Protein AF-0000000085928092 (afdb_homodimer)

Structure (mmCIF, N/CA/C/O backbone):
data_AF-0000000085928092-model_v1
#
loop_
_entity.id
_entity.type
_entity.pdbx_description
1 polymer 'Protein-export membrane protein SecD'
#
loop_
_atom_site.group_PDB
_atom_site.id
_atom_site.type_symbol
_atom_site.label_atom_id
_atom_site.label_alt_id
_atom_site.label_comp_id
_atom_site.label_asym_id
_atom_site.label_entity_id
_atom_site.label_seq_id
_atom_site.pdbx_PDB_ins_code
_atom_site.Cartn_x
_atom_site.Cartn_y
_atom_site.Cartn_z
_atom_site.occupancy
_atom_site.B_iso_or_equiv
_atom_site.auth_seq_id
_atom_site.auth_comp_id
_atom_site.auth_asym_id
_atom_site.auth_atom_id
_atom_site.pdbx_PDB_model_num
ATOM 1 N N . MET A 1 1 ? 5.816 32.344 43.188 1 51.38 1 MET A N 1
ATOM 2 C CA . MET A 1 1 ? 4.602 32.375 42.375 1 51.38 1 MET A CA 1
ATOM 3 C C . MET A 1 1 ? 3.416 31.812 43.156 1 51.38 1 MET A C 1
ATOM 5 O O . MET A 1 1 ? 3.521 30.75 43.75 1 51.38 1 MET A O 1
ATOM 9 N N . ASN A 1 2 ? 2.594 32.594 43.656 1 62.09 2 ASN A N 1
ATOM 10 C CA . ASN A 1 2 ? 1.49 32.125 44.469 1 62.09 2 ASN A CA 1
ATOM 11 C C . ASN A 1 2 ? 0.62 31.109 43.719 1 62.09 2 ASN A C 1
ATOM 13 O O . ASN A 1 2 ? -0.446 31.469 43.219 1 62.09 2 ASN A O 1
ATOM 17 N N . TRP A 1 3 ? 1.181 29.984 43.406 1 71.81 3 TRP A N 1
ATOM 18 C CA . TRP A 1 3 ? 0.6 28.891 42.656 1 71.81 3 TRP A CA 1
ATOM 19 C C . TRP A 1 3 ? -0.762 28.5 43.219 1 71.81 3 TRP A C 1
ATOM 21 O O . TRP A 1 3 ? -1.648 28.062 42.469 1 71.81 3 TRP A O 1
ATOM 31 N N . LYS A 1 4 ? -0.948 28.734 44.5 1 75.5 4 LYS A N 1
ATOM 32 C CA . LYS A 1 4 ? -2.223 28.406 45.156 1 75.5 4 LYS A CA 1
ATOM 33 C C . LYS A 1 4 ? -3.35 29.281 44.594 1 75.5 4 LYS A C 1
ATOM 35 O O . LYS A 1 4 ? -4.457 28.781 44.344 1 75.5 4 LYS A O 1
ATOM 40 N N . LYS A 1 5 ? -3.064 30.5 44.344 1 76.06 5 LYS A N 1
ATOM 41 C CA . LYS A 1 5 ? -4.074 31.406 43.812 1 76.06 5 LYS A CA 1
ATOM 42 C C . LYS A 1 5 ? -4.426 31.078 42.375 1 76.06 5 LYS A C 1
ATOM 44 O O . LYS A 1 5 ? -5.582 31.203 41.969 1 76.06 5 LYS A O 1
ATOM 49 N N . VAL A 1 6 ? -3.426 30.562 41.625 1 81.88 6 VAL A N 1
ATOM 50 C CA . VAL A 1 6 ? -3.615 30.203 40.219 1 81.88 6 VAL A CA 1
ATOM 51 C C . VAL A 1 6 ? -4.445 28.922 40.125 1 81.88 6 VAL A C 1
ATOM 53 O O . VAL A 1 6 ? -5.367 28.844 39.312 1 81.88 6 VAL A O 1
ATOM 56 N N . LEU A 1 7 ? -4.227 27.953 41 1 83.25 7 LEU A N 1
ATOM 57 C CA . LEU A 1 7 ? -4.836 26.625 40.938 1 83.25 7 LEU A CA 1
ATOM 58 C C . LEU A 1 7 ? -6.305 26.688 41.344 1 83.25 7 LEU A C 1
ATOM 60 O O . LEU A 1 7 ? -7.086 25.797 41 1 83.25 7 LEU A O 1
ATOM 64 N N . LEU A 1 8 ? -6.668 27.828 42 1 83.38 8 LEU A N 1
ATOM 65 C CA . LEU A 1 8 ? -8.023 27.891 42.531 1 83.38 8 LEU A CA 1
ATOM 66 C C . LEU A 1 8 ? -8.953 28.609 41.562 1 83.38 8 LEU A C 1
ATOM 68 O O . LEU A 1 8 ? -10.172 28.656 41.781 1 83.38 8 LEU A O 1
ATOM 72 N N . LYS A 1 9 ? -8.445 29.078 40.531 1 87.25 9 LYS A N 1
ATOM 73 C CA . LYS A 1 9 ? -9.312 29.703 39.562 1 87.25 9 LYS A CA 1
ATOM 74 C C . LYS A 1 9 ? -10.125 28.672 38.781 1 87.25 9 LYS A C 1
ATOM 76 O O . LYS A 1 9 ? -9.625 27.594 38.469 1 87.25 9 LYS A O 1
ATOM 81 N N . THR A 1 10 ? -11.336 28.922 38.562 1 88.94 10 THR A N 1
ATOM 82 C CA . THR A 1 10 ? -12.305 28 37.969 1 88.94 10 THR A CA 1
ATOM 83 C C . THR A 1 10 ? -11.805 27.484 36.625 1 88.94 10 THR A C 1
ATOM 85 O O . THR A 1 10 ? -11.93 26.297 36.344 1 88.94 10 THR A O 1
ATOM 88 N N . LYS A 1 11 ? -11.273 28.344 35.812 1 91.5 11 LYS A N 1
ATOM 89 C CA . LYS A 1 11 ? -10.82 27.938 34.469 1 91.5 11 LYS A CA 1
ATOM 90 C C . LYS A 1 11 ? -9.602 27.031 34.562 1 91.5 11 LYS A C 1
ATOM 92 O O . LYS A 1 11 ? -9.422 26.141 33.719 1 91.5 11 LYS A O 1
ATOM 97 N N . VAL A 1 12 ? -8.773 27.234 35.531 1 91.88 12 VAL A N 1
ATOM 98 C CA . VAL A 1 12 ? -7.59 26.391 35.719 1 91.88 12 VAL A CA 1
ATOM 99 C C . VAL A 1 12 ? -7.996 25.047 36.281 1 91.88 12 VAL A C 1
ATOM 101 O O . VAL A 1 12 ? -7.43 24.016 35.906 1 91.88 12 VAL A O 1
ATOM 104 N N . ILE A 1 13 ? -8.977 25.125 37.156 1 92 13 ILE A N 1
ATOM 105 C CA . ILE A 1 13 ? -9.5 23.875 37.688 1 92 13 ILE A CA 1
ATOM 106 C C . ILE A 1 13 ? -10.094 23.031 36.562 1 92 13 ILE A C 1
ATOM 108 O O . ILE A 1 13 ? -9.93 21.797 36.562 1 92 13 ILE A O 1
ATOM 112 N N . PHE A 1 14 ? -10.797 23.688 35.688 1 93 14 PHE A N 1
ATOM 113 C CA . PHE A 1 14 ? -11.375 22.984 34.562 1 93 14 PHE A CA 1
ATOM 114 C C . PHE A 1 14 ? -10.289 22.344 33.688 1 93 14 PHE A C 1
ATOM 116 O O . PHE A 1 14 ? -10.469 21.234 33.188 1 93 14 PHE A O 1
ATOM 123 N N . LEU A 1 15 ? -9.234 23 33.5 1 93.81 15 LEU A N 1
ATOM 124 C CA . LEU A 1 15 ? -8.109 22.469 32.75 1 93.81 15 LEU A CA 1
ATOM 125 C C . LEU A 1 15 ? -7.52 21.25 33.469 1 93.81 15 LEU A C 1
ATOM 127 O O . LEU A 1 15 ? -7.242 20.234 32.812 1 93.81 15 LEU A O 1
ATOM 131 N N . ILE A 1 16 ? -7.328 21.406 34.781 1 93.62 16 ILE A N 1
ATOM 132 C CA . ILE A 1 16 ? -6.762 20.297 35.562 1 93.62 16 ILE A CA 1
ATOM 133 C C . ILE A 1 16 ? -7.691 19.094 35.5 1 93.62 16 ILE A C 1
ATOM 135 O O . ILE A 1 16 ? -7.238 17.953 35.344 1 93.62 16 ILE A O 1
ATOM 139 N N . LEU A 1 17 ? -8.969 19.391 35.594 1 93.88 17 LEU A N 1
ATOM 140 C CA . LEU A 1 17 ? -9.953 18.312 35.5 1 93.88 17 LEU A CA 1
ATOM 141 C C . LEU A 1 17 ? -9.891 17.641 34.156 1 93.88 17 LEU A C 1
ATOM 143 O O . LEU A 1 17 ? -9.984 16.406 34.062 1 93.88 17 LEU A O 1
ATOM 147 N N . THR A 1 18 ? -9.805 18.422 33.094 1 94.38 18 THR A N 1
ATOM 148 C CA . THR A 1 18 ? -9.727 17.875 31.75 1 94.38 18 THR A CA 1
ATOM 149 C C . THR A 1 18 ? -8.492 17 31.594 1 94.38 18 THR A C 1
ATOM 151 O O . THR A 1 18 ? -8.547 15.953 30.953 1 94.38 18 THR A O 1
ATOM 154 N N . VAL A 1 19 ? -7.348 17.375 32.156 1 95.12 19 VAL A N 1
ATOM 155 C CA . VAL A 1 19 ? -6.102 16.625 32.062 1 95.12 19 VAL A CA 1
ATOM 156 C C . VAL A 1 19 ? -6.234 15.297 32.812 1 95.12 19 VAL A C 1
ATOM 158 O O . VAL A 1 19 ? -5.824 14.25 32.281 1 95.12 19 VAL A O 1
ATOM 161 N N . VAL A 1 20 ? -6.836 15.367 33.969 1 94.69 20 VAL A N 1
ATOM 162 C CA . VAL A 1 20 ? -6.996 14.164 34.781 1 94.69 20 VAL A CA 1
ATOM 163 C C . VAL A 1 20 ? -7.93 13.188 34.062 1 94.69 20 VAL A C 1
ATOM 165 O O . VAL A 1 20 ? -7.641 11.992 34 1 94.69 20 VAL A O 1
ATOM 168 N N . VAL A 1 21 ? -9.008 13.742 33.594 1 94.12 21 VAL A N 1
ATOM 169 C CA . VAL A 1 21 ? -9.961 12.898 32.875 1 94.12 21 VAL A CA 1
ATOM 170 C C . VAL A 1 21 ? -9.297 12.312 31.625 1 94.12 21 VAL A C 1
ATOM 172 O O . VAL A 1 21 ? -9.508 11.141 31.297 1 94.12 21 VAL A O 1
ATOM 175 N N . SER A 1 22 ? -8.531 13.117 30.891 1 95.31 22 SER A N 1
ATOM 176 C CA . SER A 1 22 ? -7.844 12.664 29.688 1 95.31 22 SER A CA 1
ATOM 177 C C . SER A 1 22 ? -6.852 11.547 30 1 95.31 22 SER A C 1
ATOM 179 O O . SER A 1 22 ? -6.746 10.57 29.25 1 95.31 22 SER A O 1
ATOM 181 N N . LEU A 1 23 ? -6.125 11.688 31.094 1 94.19 23 LEU A N 1
ATOM 182 C CA . LEU A 1 23 ? -5.145 10.672 31.469 1 94.19 23 LEU A CA 1
ATOM 183 C C . LEU A 1 23 ? -5.824 9.352 31.812 1 94.19 23 LEU A C 1
ATOM 185 O O . LEU A 1 23 ? -5.305 8.281 31.484 1 94.19 23 LEU A O 1
ATOM 189 N N . THR A 1 24 ? -6.945 9.453 32.438 1 92.5 24 THR A N 1
ATOM 190 C CA . THR A 1 24 ? -7.695 8.25 32.781 1 92.5 24 THR A CA 1
ATOM 191 C C . THR A 1 24 ? -8.227 7.574 31.516 1 92.5 24 THR A C 1
ATOM 193 O O . THR A 1 24 ? -8.227 6.344 31.422 1 92.5 24 THR A O 1
ATOM 196 N N . LEU A 1 25 ? -8.641 8.445 30.578 1 92.44 25 LEU A N 1
ATOM 197 C CA . LEU A 1 25 ? -9.18 7.914 29.328 1 92.44 25 LEU A CA 1
ATOM 198 C C . LEU A 1 25 ? -8.07 7.285 28.484 1 92.44 25 LEU A C 1
ATOM 200 O O . LEU A 1 25 ? -8.297 6.27 27.828 1 92.44 25 LEU A O 1
ATOM 204 N N . ILE A 1 26 ? -6.984 7.836 28.516 1 92.38 26 ILE A N 1
ATOM 205 C CA . ILE A 1 26 ? -5.852 7.332 27.75 1 92.38 26 ILE A CA 1
ATOM 206 C C . ILE A 1 26 ? -5.434 5.965 28.297 1 92.38 26 ILE A C 1
ATOM 208 O O . ILE A 1 26 ? -5.129 5.051 27.516 1 92.38 26 ILE A O 1
ATOM 212 N N . ARG A 1 27 ? -5.438 5.789 29.641 1 86.62 27 ARG A N 1
ATOM 213 C CA . ARG A 1 27 ? -5.055 4.523 30.266 1 86.62 27 ARG A CA 1
ATOM 214 C C . ARG A 1 27 ? -6.152 3.479 30.094 1 86.62 27 ARG A C 1
ATOM 216 O O . ARG A 1 27 ? -5.863 2.291 29.938 1 86.62 27 ARG A O 1
ATOM 223 N N . GLY A 1 28 ? -7.191 3.859 29.891 1 85.75 28 GLY A N 1
ATOM 224 C CA . GLY A 1 28 ? -8.328 2.957 29.797 1 85.75 28 GLY A CA 1
ATOM 225 C C . GLY A 1 28 ? -8.773 2.43 31.156 1 85.75 28 GLY A C 1
ATOM 226 O O . GLY A 1 28 ? -7.961 2.25 32.062 1 85.75 28 GLY A O 1
ATOM 227 N N . PHE A 1 29 ? -10.016 2.336 31.344 1 81.38 29 PHE A N 1
ATOM 228 C CA . PHE A 1 29 ? -10.539 1.74 32.562 1 81.38 29 PHE A CA 1
ATOM 229 C C . PHE A 1 29 ? -11.797 0.929 32.281 1 81.38 29 PHE A C 1
ATOM 231 O O . PHE A 1 29 ? -12.406 1.074 31.219 1 81.38 29 PHE A O 1
ATOM 238 N N . THR A 1 30 ? -11.922 -0.126 32.906 1 77.31 30 THR A N 1
ATOM 239 C CA . THR A 1 30 ? -13.031 -1.048 32.688 1 77.31 30 THR A CA 1
ATOM 240 C C . THR A 1 30 ? -14.18 -0.744 33.625 1 77.31 30 THR A C 1
ATOM 242 O O . THR A 1 30 ? -13.977 -0.585 34.844 1 77.31 30 THR A O 1
ATOM 245 N N . ILE A 1 31 ? -15.211 -0.332 33.062 1 74.25 31 ILE A N 1
ATOM 246 C CA . ILE A 1 31 ? -16.438 -0.203 33.812 1 74.25 31 ILE A CA 1
ATOM 247 C C . ILE A 1 31 ? -17.328 -1.421 33.594 1 74.25 31 ILE A C 1
ATOM 249 O O . ILE A 1 31 ? -17.891 -1.591 32.5 1 74.25 31 ILE A O 1
ATOM 253 N N . GLY A 1 32 ? -17.453 -2.223 34.5 1 73.69 32 GLY A N 1
ATOM 254 C CA . GLY A 1 32 ? -18.156 -3.484 34.312 1 73.69 32 GLY A CA 1
ATOM 255 C C . GLY A 1 32 ? -17.453 -4.391 33.312 1 73.69 32 GLY A C 1
ATOM 256 O O . GLY A 1 32 ? -16.297 -4.762 33.5 1 73.69 32 GLY A O 1
ATOM 257 N N . ASP A 1 33 ? -18.031 -4.586 32.125 1 74.75 33 ASP A N 1
ATOM 258 C CA . ASP A 1 33 ? -17.5 -5.461 31.094 1 74.75 33 ASP A CA 1
ATOM 259 C C . ASP A 1 33 ? -17.062 -4.66 29.859 1 74.75 33 ASP A C 1
ATOM 261 O O . ASP A 1 33 ? -16.688 -5.234 28.844 1 74.75 33 ASP A O 1
ATOM 265 N N . THR A 1 34 ? -17.188 -3.283 30.125 1 78.38 34 THR A N 1
ATOM 266 C CA . THR A 1 34 ? -16.906 -2.482 28.953 1 78.38 34 THR A CA 1
ATOM 267 C C . THR A 1 34 ? -15.609 -1.688 29.125 1 78.38 34 THR A C 1
ATOM 269 O O . THR A 1 34 ? -15.422 -1.035 30.156 1 78.38 34 THR A O 1
ATOM 272 N N . VAL A 1 35 ? -14.695 -1.926 28.406 1 74.88 35 VAL A N 1
ATOM 273 C CA . VAL A 1 35 ? -13.453 -1.166 28.406 1 74.88 35 VAL A CA 1
ATOM 274 C C . VAL A 1 35 ? -13.695 0.231 27.844 1 74.88 35 VAL A C 1
ATOM 276 O O . VAL A 1 35 ? -14.211 0.376 26.734 1 74.88 35 VAL A O 1
ATOM 279 N N . VAL A 1 36 ? -13.617 1.103 28.797 1 75.31 36 VAL A N 1
ATOM 280 C CA . VAL A 1 36 ? -13.781 2.492 28.391 1 75.31 36 VAL A CA 1
ATOM 281 C C . VAL A 1 36 ? -12.422 3.168 28.281 1 75.31 36 VAL A C 1
ATOM 283 O O . VAL A 1 36 ? -11.57 3.031 29.156 1 75.31 36 VAL A O 1
ATOM 286 N N . GLY A 1 37 ? -12.18 3.697 27.203 1 79.44 37 GLY A N 1
ATOM 287 C CA . GLY A 1 37 ? -10.938 4.426 26.969 1 79.44 37 GLY A CA 1
ATOM 288 C C . GLY A 1 37 ? -9.852 3.562 26.359 1 79.44 37 GLY A C 1
ATOM 289 O O . GLY A 1 37 ? -10.125 2.494 25.812 1 79.44 37 GLY A O 1
ATOM 290 N N . GLY A 1 38 ? -8.781 4.066 26.172 1 88.12 38 GLY A N 1
ATOM 291 C CA . GLY A 1 38 ? -7.645 3.441 25.516 1 88.12 38 GLY A CA 1
ATOM 292 C C . GLY A 1 38 ? -7.387 3.99 24.125 1 88.12 38 GLY A C 1
ATOM 293 O O . GLY A 1 38 ? -8.32 4.211 23.359 1 88.12 38 GLY A O 1
ATOM 294 N N . LEU A 1 39 ? -6.195 4.16 23.922 1 90.56 39 LEU A N 1
ATOM 295 C CA . LEU A 1 39 ? -5.855 4.699 22.609 1 90.56 39 LEU A CA 1
ATOM 296 C C . LEU A 1 39 ? -5.91 3.611 21.547 1 90.56 39 LEU A C 1
ATOM 298 O O . LEU A 1 39 ? -5.488 2.477 21.781 1 90.56 39 LEU A O 1
ATOM 302 N N . SER A 1 40 ? -6.574 3.881 20.5 1 90.19 40 SER A N 1
ATOM 303 C CA . SER A 1 40 ? -6.578 3.021 19.312 1 90.19 40 SER A CA 1
ATOM 304 C C . SER A 1 40 ? -5.691 3.592 18.203 1 90.19 40 SER A C 1
ATOM 306 O O . SER A 1 40 ? -5.645 4.809 18.016 1 90.19 40 SER A O 1
ATOM 308 N N . TYR A 1 41 ? -5.027 2.732 17.531 1 90 41 TYR A N 1
ATOM 309 C CA . TYR A 1 41 ? -4.082 3.172 16.516 1 90 41 TYR A CA 1
ATOM 310 C C . TYR A 1 41 ? -4.496 2.676 15.133 1 90 41 TYR A C 1
ATOM 312 O O . TYR A 1 41 ? -5.059 1.584 15.008 1 90 41 TYR A O 1
ATOM 320 N N . GLY A 1 42 ? -4.23 3.523 14.164 1 89.12 42 GLY A N 1
ATOM 321 C CA . GLY A 1 42 ? -4.484 3.129 12.789 1 89.12 42 GLY A CA 1
ATOM 322 C C . GLY A 1 42 ? -3.477 2.129 12.258 1 89.12 42 GLY A C 1
ATOM 323 O O . GLY A 1 42 ? -2.514 1.786 12.945 1 89.12 42 GLY A O 1
ATOM 324 N N . THR A 1 43 ? -3.617 1.688 10.992 1 87.88 43 THR A N 1
ATOM 325 C CA . THR A 1 43 ? -2.803 0.638 10.391 1 87.88 43 THR A CA 1
ATOM 326 C C . THR A 1 43 ? -1.375 1.126 10.164 1 87.88 43 THR A C 1
ATOM 328 O O . THR A 1 43 ? -0.439 0.325 10.117 1 87.88 43 THR A O 1
ATOM 331 N N . ASP A 1 44 ? -1.202 2.391 10.055 1 87.81 44 ASP A N 1
ATOM 332 C CA . ASP A 1 44 ? 0.13 2.945 9.836 1 87.81 44 ASP A CA 1
ATOM 333 C C . ASP A 1 44 ? 0.994 2.807 11.086 1 87.81 44 ASP A C 1
ATOM 335 O O . ASP A 1 44 ? 2.223 2.875 11.016 1 87.81 44 ASP A O 1
ATOM 339 N N . ILE A 1 45 ? 0.367 2.564 12.219 1 88.62 45 ILE A N 1
ATOM 340 C CA . ILE A 1 45 ? 1.1 2.447 13.477 1 88.62 45 ILE A CA 1
ATOM 341 C C . ILE A 1 45 ? 1.025 1.011 13.984 1 88.62 45 ILE A C 1
ATOM 343 O O . ILE A 1 45 ? 2.031 0.449 14.43 1 88.62 45 ILE A O 1
ATOM 347 N N . SER A 1 46 ? -0.107 0.414 13.93 1 89.38 46 SER A N 1
ATOM 348 C CA . SER A 1 46 ? -0.297 -0.938 14.445 1 89.38 46 SER A CA 1
ATOM 349 C C . SER A 1 46 ? 0.151 -1.984 13.43 1 89.38 46 SER A C 1
ATOM 351 O O . SER A 1 46 ? 0.302 -3.16 13.766 1 89.38 46 SER A O 1
ATOM 353 N N . GLY A 1 47 ? 0.373 -1.496 12.266 1 91.31 47 GLY A N 1
ATOM 354 C CA . GLY A 1 47 ? 0.598 -2.449 11.188 1 91.31 47 GLY A CA 1
ATOM 355 C C . GLY A 1 47 ? -0.687 -2.996 10.602 1 91.31 47 GLY A C 1
ATOM 356 O O . GLY A 1 47 ? -1.681 -3.166 11.305 1 91.31 47 GLY A O 1
ATOM 357 N N . GLY A 1 48 ? -0.668 -3.244 9.406 1 93.81 48 GLY A N 1
ATOM 358 C CA . GLY A 1 48 ? -1.846 -3.764 8.727 1 93.81 48 GLY A CA 1
ATOM 359 C C . GLY A 1 48 ? -1.967 -3.287 7.293 1 93.81 48 GLY A C 1
ATOM 360 O O . GLY A 1 48 ? -0.961 -2.98 6.648 1 93.81 48 GLY A O 1
ATOM 361 N N . VAL A 1 49 ? -3.188 -3.412 6.773 1 94.44 49 VAL A N 1
ATOM 362 C CA . VAL A 1 49 ? -3.379 -3.035 5.379 1 94.44 49 VAL A CA 1
ATOM 363 C C . VAL A 1 49 ? -4.645 -2.193 5.238 1 94.44 49 VAL A C 1
ATOM 365 O O . VAL A 1 49 ? -5.609 -2.387 5.98 1 94.44 49 VAL A O 1
ATOM 368 N N . GLU A 1 50 ? -4.516 -1.226 4.457 1 93.5 50 GLU A N 1
ATOM 369 C CA . GLU A 1 50 ? -5.664 -0.436 4.023 1 93.5 50 GLU A CA 1
ATOM 370 C C . GLU A 1 50 ? -5.918 -0.612 2.527 1 93.5 50 GLU A C 1
ATOM 372 O O . GLU A 1 50 ? -5.039 -0.344 1.707 1 93.5 50 GLU A O 1
ATOM 377 N N . ILE A 1 51 ? -7.117 -1.051 2.213 1 94.5 51 ILE A N 1
ATOM 378 C CA . ILE A 1 51 ? -7.469 -1.342 0.827 1 94.5 51 ILE A CA 1
ATOM 379 C C . ILE A 1 51 ? -8.586 -0.406 0.37 1 94.5 51 ILE A C 1
ATOM 381 O O . ILE A 1 51 ? -9.57 -0.2 1.092 1 94.5 51 ILE A O 1
ATOM 385 N N . THR A 1 52 ? -8.391 0.171 -0.777 1 93.44 52 THR A N 1
ATOM 386 C CA . THR A 1 52 ? -9.422 1.026 -1.358 1 93.44 52 THR A CA 1
ATOM 387 C C . THR A 1 52 ? -10.016 0.385 -2.611 1 93.44 52 THR A C 1
ATOM 389 O O . THR A 1 52 ? -9.297 0.134 -3.582 1 93.44 52 THR A O 1
ATOM 392 N N . VAL A 1 53 ? -11.305 0.165 -2.545 1 94.25 53 VAL A N 1
ATOM 393 C CA . VAL A 1 53 ? -11.984 -0.421 -3.697 1 94.25 53 VAL A CA 1
ATOM 394 C C . VAL A 1 53 ? -13.031 0.552 -4.23 1 94.25 53 VAL A C 1
ATOM 396 O O . VAL A 1 53 ? -13.617 1.325 -3.467 1 94.25 53 VAL A O 1
ATOM 399 N N . VAL A 1 54 ? -13.219 0.517 -5.504 1 92.44 54 VAL A N 1
ATOM 400 C CA . VAL A 1 54 ? -14.18 1.39 -6.168 1 92.44 54 VAL A CA 1
ATOM 401 C C . VAL A 1 54 ? -15.227 0.548 -6.895 1 92.44 54 VAL A C 1
ATOM 403 O O . VAL A 1 54 ? -14.891 -0.413 -7.59 1 92.44 54 VAL A O 1
ATOM 406 N N . LEU A 1 55 ? -16.438 0.928 -6.652 1 93 55 LEU A N 1
ATOM 407 C CA . LEU A 1 55 ? -17.531 0.238 -7.324 1 93 55 LEU A CA 1
ATOM 408 C C . LEU A 1 55 ? -17.609 0.637 -8.797 1 93 55 LEU A C 1
ATOM 410 O O . LEU A 1 55 ? -17.391 1.8 -9.141 1 93 55 LEU A O 1
ATOM 414 N N . GLU A 1 56 ? -17.984 -0.265 -9.594 1 86.44 56 GLU A N 1
ATOM 415 C CA . GLU A 1 56 ? -18.125 0.02 -11.023 1 86.44 56 GLU A CA 1
ATOM 416 C C . GLU A 1 56 ? -19.328 0.928 -11.273 1 86.44 56 GLU A C 1
ATOM 418 O O . GLU A 1 56 ? -19.359 1.667 -12.258 1 86.44 56 GLU A O 1
ATOM 423 N N . GLU A 1 57 ? -20.25 0.866 -10.391 1 84.62 57 GLU A N 1
ATOM 424 C CA . GLU A 1 57 ? -21.422 1.715 -10.5 1 84.62 57 GLU A CA 1
ATOM 425 C C . GLU A 1 57 ? -21.438 2.789 -9.414 1 84.62 57 GLU A C 1
ATOM 427 O O . GLU A 1 57 ? -20.953 2.561 -8.305 1 84.62 57 GLU A O 1
ATOM 432 N N . ASN A 1 58 ? -21.938 3.891 -9.875 1 81.75 58 ASN A N 1
ATOM 433 C CA . ASN A 1 58 ? -22.016 5.008 -8.938 1 81.75 58 ASN A CA 1
ATOM 434 C C . ASN A 1 58 ? -23.406 5.148 -8.328 1 81.75 58 ASN A C 1
ATOM 436 O O . ASN A 1 58 ? -24.266 5.828 -8.883 1 81.75 58 ASN A O 1
ATOM 440 N N . ASN A 1 59 ? -23.578 4.449 -7.207 1 82.75 59 ASN A N 1
ATOM 441 C CA . ASN A 1 59 ? -24.844 4.457 -6.473 1 82.75 59 ASN A CA 1
ATOM 442 C C . ASN A 1 59 ? -24.625 4.273 -4.977 1 82.75 59 ASN A C 1
ATOM 444 O O . ASN A 1 59 ? -24.125 3.232 -4.543 1 82.75 59 ASN A O 1
ATOM 448 N N . THR A 1 60 ? -25.141 5.219 -4.23 1 83.69 60 THR A N 1
ATOM 449 C CA . THR A 1 60 ? -24.906 5.227 -2.789 1 83.69 60 THR A CA 1
ATOM 450 C C . THR A 1 60 ? -25.609 4.047 -2.121 1 83.69 60 THR A C 1
ATOM 452 O O . THR A 1 60 ? -25.094 3.48 -1.153 1 83.69 60 THR A O 1
ATOM 455 N N . VAL A 1 61 ? -26.766 3.736 -2.582 1 87 61 VAL A N 1
ATOM 456 C CA . VAL A 1 61 ? -27.484 2.607 -2.006 1 87 61 VAL A CA 1
ATOM 457 C C . VAL A 1 61 ? -26.703 1.318 -2.234 1 87 61 VAL A C 1
ATOM 459 O O . VAL A 1 61 ? -26.578 0.494 -1.325 1 87 61 VAL A O 1
ATOM 462 N N . LEU A 1 62 ? -26.172 1.218 -3.338 1 90.81 62 LEU A N 1
ATOM 463 C CA . LEU A 1 62 ? -25.375 0.052 -3.68 1 90.81 62 LEU A CA 1
ATOM 464 C C . LEU A 1 62 ? -24.094 0.014 -2.852 1 90.81 62 LEU A C 1
ATOM 466 O O . LEU A 1 62 ? -23.594 -1.063 -2.518 1 90.81 62 LEU A O 1
ATOM 470 N N . LEU A 1 63 ? -23.703 1.187 -2.553 1 93.06 63 LEU A N 1
ATOM 471 C CA . LEU A 1 63 ? -22.469 1.298 -1.79 1 93.06 63 LEU A CA 1
ATOM 472 C C . LEU A 1 63 ? -22.625 0.671 -0.408 1 93.06 63 LEU A C 1
ATOM 474 O O . LEU A 1 63 ? -21.75 -0.058 0.05 1 93.06 63 LEU A O 1
ATOM 478 N N . GLU A 1 64 ? -23.688 0.896 0.249 1 92.81 64 GLU A N 1
ATOM 479 C CA . GLU A 1 64 ? -23.938 0.346 1.579 1 92.81 64 GLU A CA 1
ATOM 480 C C . GLU A 1 64 ? -24.156 -1.163 1.521 1 92.81 64 GLU A C 1
ATOM 482 O O . GLU A 1 64 ? -23.734 -1.893 2.42 1 92.81 64 GLU A O 1
ATOM 487 N N . GLU A 1 65 ? -24.781 -1.531 0.521 1 92.81 65 GLU A N 1
ATOM 488 C CA . GLU A 1 65 ? -25.031 -2.961 0.354 1 92.81 65 GLU A CA 1
ATOM 489 C C . GLU A 1 65 ? -23.719 -3.723 0.142 1 92.81 65 GLU A C 1
ATOM 491 O O . GLU A 1 65 ? -23.531 -4.797 0.711 1 92.81 65 GLU A O 1
ATOM 496 N N . VAL A 1 66 ? -22.938 -3.162 -0.699 1 94.38 66 VAL A N 1
ATOM 497 C CA . VAL A 1 66 ? -21.656 -3.793 -0.974 1 94.38 66 VAL A CA 1
ATOM 498 C C . VAL A 1 66 ? -20.797 -3.797 0.292 1 94.38 66 VAL A C 1
ATOM 500 O O . VAL A 1 66 ? -20.125 -4.789 0.593 1 94.38 66 VAL A O 1
ATOM 503 N N . LYS A 1 67 ? -20.812 -2.723 0.983 1 94.94 67 LYS A N 1
ATOM 504 C CA . LYS A 1 67 ? -20.062 -2.627 2.236 1 94.94 67 LYS A CA 1
ATOM 505 C C . LYS A 1 67 ? -20.469 -3.734 3.203 1 94.94 67 LYS A C 1
ATOM 507 O O . LYS A 1 67 ? -19.625 -4.422 3.766 1 94.94 67 LYS A O 1
ATOM 512 N N . ASN A 1 68 ? -21.75 -3.916 3.385 1 93.88 68 ASN A N 1
ATOM 513 C CA . ASN A 1 68 ? -22.266 -4.938 4.293 1 93.88 68 ASN A CA 1
ATOM 514 C C . ASN A 1 68 ? -21.891 -6.34 3.828 1 93.88 68 ASN A C 1
ATOM 516 O O . ASN A 1 68 ? -21.516 -7.191 4.641 1 93.88 68 ASN A O 1
ATOM 520 N N . SER A 1 69 ? -21.984 -6.539 2.576 1 93.12 69 SER A N 1
ATOM 521 C CA . SER A 1 69 ? -21.625 -7.836 2.012 1 93.12 69 SER A CA 1
ATOM 522 C C . SER A 1 69 ? -20.141 -8.141 2.221 1 93.12 69 SER A C 1
ATOM 524 O O . SER A 1 69 ? -19.781 -9.273 2.547 1 93.12 69 SER A O 1
ATOM 526 N N . LEU A 1 70 ? -19.328 -7.168 1.977 1 95.44 70 LEU A N 1
ATOM 527 C CA . LEU A 1 70 ? -17.891 -7.336 2.148 1 95.44 70 LEU A CA 1
ATOM 528 C C . LEU A 1 70 ? -17.547 -7.59 3.611 1 95.44 70 LEU A C 1
ATOM 530 O O . LEU A 1 70 ? -16.656 -8.383 3.91 1 95.44 70 LEU A O 1
ATOM 534 N N . GLU A 1 71 ? -18.234 -6.898 4.465 1 94.56 71 GLU A N 1
ATOM 535 C CA . GLU A 1 71 ? -18 -7.109 5.891 1 94.56 71 GLU A CA 1
ATOM 536 C C . GLU A 1 71 ? -18.328 -8.547 6.293 1 94.56 71 GLU A C 1
ATOM 538 O O . GLU A 1 71 ? -17.562 -9.172 7.035 1 94.56 71 GLU A O 1
ATOM 543 N N . GLU A 1 72 ? -19.406 -9.008 5.832 1 92.12 72 GLU A N 1
ATOM 544 C CA . GLU A 1 72 ? -19.797 -10.391 6.105 1 92.12 72 GLU A CA 1
ATOM 545 C C . GLU A 1 72 ? -18.797 -11.375 5.527 1 92.12 72 GLU A C 1
ATOM 547 O O . GLU A 1 72 ? -18.406 -12.344 6.188 1 92.12 72 GLU A O 1
ATOM 552 N N . ARG A 1 73 ? -18.406 -11.086 4.414 1 92.88 73 ARG A N 1
ATOM 553 C CA . ARG A 1 73 ? -17.438 -11.93 3.715 1 92.88 73 ARG A CA 1
ATOM 554 C C . ARG A 1 73 ? -16.125 -12.031 4.488 1 92.88 73 ARG A C 1
ATOM 556 O O . ARG A 1 73 ? -15.578 -13.117 4.648 1 92.88 73 ARG A O 1
ATOM 563 N N . LEU A 1 74 ? -15.656 -10.969 4.883 1 94.44 74 LEU A N 1
ATOM 564 C CA . LEU A 1 74 ? -14.391 -10.938 5.605 1 94.44 74 LEU A CA 1
ATOM 565 C C . LEU A 1 74 ? -14.523 -11.594 6.973 1 94.44 74 LEU A C 1
ATOM 567 O O . LEU A 1 74 ? -13.586 -12.234 7.457 1 94.44 74 LEU A O 1
ATOM 571 N N . ASN A 1 75 ? -15.672 -11.477 7.586 1 91.75 75 ASN A N 1
ATOM 572 C CA . ASN A 1 75 ? -15.922 -12.156 8.852 1 91.75 75 ASN A CA 1
ATOM 573 C C . ASN A 1 75 ? -15.922 -13.672 8.68 1 91.75 75 ASN A C 1
ATOM 575 O O . ASN A 1 75 ? -15.375 -14.398 9.516 1 91.75 75 ASN A O 1
ATOM 579 N N . ILE A 1 76 ? -16.516 -14.102 7.652 1 89.44 76 ILE A N 1
ATOM 580 C CA . ILE A 1 76 ? -16.547 -15.531 7.355 1 89.44 76 ILE A CA 1
ATOM 581 C C . ILE A 1 76 ? -15.133 -16.047 7.105 1 89.44 76 ILE A C 1
ATOM 583 O O . ILE A 1 76 ? -14.789 -17.156 7.508 1 89.44 76 ILE A O 1
ATOM 587 N N . LEU A 1 77 ? -14.352 -15.18 6.43 1 90.06 77 LEU A N 1
ATOM 588 C CA . LEU A 1 77 ? -12.969 -15.539 6.148 1 90.06 77 LEU A CA 1
ATOM 589 C C . LEU A 1 77 ? -12.164 -15.664 7.441 1 90.06 77 LEU A C 1
ATOM 591 O O . LEU A 1 77 ? -11.102 -16.297 7.457 1 90.06 77 LEU A O 1
ATOM 595 N N . GLY A 1 78 ? -12.641 -14.984 8.469 1 89.06 78 GLY A N 1
ATOM 596 C CA . GLY A 1 78 ? -11.984 -15.094 9.766 1 89.06 78 GLY A CA 1
ATOM 597 C C . GLY A 1 78 ? -11.047 -13.938 10.062 1 89.06 78 GLY A C 1
ATOM 598 O O . GLY A 1 78 ? -10.195 -14.039 10.945 1 89.06 78 GLY A O 1
ATOM 599 N N . VAL A 1 79 ? -11.203 -12.938 9.266 1 89.31 79 VAL A N 1
ATOM 600 C CA . VAL A 1 79 ? -10.359 -11.766 9.484 1 89.31 79 VAL A CA 1
ATOM 601 C C . VAL A 1 79 ? -10.891 -10.953 10.664 1 89.31 79 VAL A C 1
ATOM 603 O O . VAL A 1 79 ? -12.102 -10.727 10.773 1 89.31 79 VAL A O 1
ATOM 606 N N . LYS A 1 80 ? -9.93 -10.602 11.523 1 87.38 80 LYS A N 1
ATOM 607 C CA . LYS A 1 80 ? -10.32 -9.82 12.695 1 87.38 80 LYS A CA 1
ATOM 608 C C . LYS A 1 80 ? -9.945 -8.352 12.531 1 87.38 80 LYS A C 1
ATOM 610 O O . LYS A 1 80 ? -9.195 -7.996 11.617 1 87.38 80 LYS A O 1
ATOM 615 N N . ASP A 1 81 ? -10.602 -7.461 13.422 1 87.31 81 ASP A N 1
ATOM 616 C CA . ASP A 1 81 ? -10.281 -6.039 13.5 1 87.31 81 ASP A CA 1
ATOM 617 C C . ASP A 1 81 ? -10.43 -5.367 12.141 1 87.31 81 ASP A C 1
ATOM 619 O O . ASP A 1 81 ? -9.508 -4.711 11.656 1 87.31 81 ASP A O 1
ATOM 623 N N . ILE A 1 82 ? -11.562 -5.617 11.531 1 92.75 82 ILE A N 1
ATOM 624 C CA . ILE A 1 82 ? -11.867 -5.062 10.211 1 92.75 82 ILE A CA 1
ATOM 625 C C . ILE A 1 82 ? -12.703 -3.799 10.367 1 92.75 82 ILE A C 1
ATOM 627 O O . ILE A 1 82 ? -13.562 -3.721 11.25 1 92.75 82 ILE A O 1
ATOM 631 N N . LYS A 1 83 ? -12.391 -2.838 9.648 1 90.88 83 LYS A N 1
ATOM 632 C CA . LYS A 1 83 ? -13.18 -1.61 9.578 1 90.88 83 LYS A CA 1
ATOM 633 C C . LYS A 1 83 ? -13.461 -1.221 8.133 1 90.88 83 LYS A C 1
ATOM 635 O O . LYS A 1 83 ? -12.531 -1.098 7.324 1 90.88 83 LYS A O 1
ATOM 640 N N . LEU A 1 84 ? -14.766 -1.11 7.801 1 93.62 84 LEU A N 1
ATOM 641 C CA . LEU A 1 84 ? -15.164 -0.676 6.465 1 93.62 84 LEU A CA 1
ATOM 642 C C . LEU A 1 84 ? -15.82 0.699 6.516 1 93.62 84 LEU A C 1
ATOM 644 O O . LEU A 1 84 ? -16.719 0.933 7.328 1 93.62 84 LEU A O 1
ATOM 648 N N . GLU A 1 85 ? -15.312 1.549 5.695 1 88.56 85 GLU A N 1
ATOM 649 C CA . GLU A 1 85 ? -15.867 2.9 5.656 1 88.56 85 GLU A CA 1
ATOM 650 C C . GLU A 1 85 ? -16.203 3.316 4.23 1 88.56 85 GLU A C 1
ATOM 652 O O . GLU A 1 85 ? -15.336 3.334 3.359 1 88.56 85 GLU A O 1
ATOM 657 N N . PRO A 1 86 ? -17.453 3.543 4.008 1 89.69 86 PRO A N 1
ATOM 658 C CA . PRO A 1 86 ? -17.797 4.082 2.691 1 89.69 86 PRO A CA 1
ATOM 659 C C . PRO A 1 86 ? -17.328 5.52 2.496 1 89.69 86 PRO A C 1
ATOM 661 O O . PRO A 1 86 ? -17.297 6.297 3.453 1 89.69 86 PRO A O 1
ATOM 664 N N . TRP A 1 87 ? -16.953 5.816 1.294 1 82.88 87 TRP A N 1
ATOM 665 C CA . TRP A 1 87 ? -16.469 7.156 0.958 1 82.88 87 TRP A CA 1
ATOM 666 C C . TRP A 1 87 ? -17.031 7.602 -0.394 1 82.88 87 TRP A C 1
ATOM 668 O O . TRP A 1 87 ? -16.875 6.895 -1.393 1 82.88 87 TRP A O 1
ATOM 678 N N . GLY A 1 88 ? -17.484 8.852 -0.294 1 80.25 88 GLY A N 1
ATOM 679 C CA . GLY A 1 88 ? -18.062 9.328 -1.54 1 80.25 88 GLY A CA 1
ATOM 680 C C . GLY A 1 88 ? -19.266 8.523 -1.983 1 80.25 88 GLY A C 1
ATOM 681 O O . GLY A 1 88 ? -20.109 8.156 -1.165 1 80.25 88 GLY A O 1
ATOM 682 N N . ASN A 1 89 ? -19.281 8.32 -3.359 1 83.5 89 ASN A N 1
ATOM 683 C CA . ASN A 1 89 ? -20.453 7.656 -3.904 1 83.5 89 ASN A CA 1
ATOM 684 C C . ASN A 1 89 ? -20.125 6.234 -4.359 1 83.5 89 ASN A C 1
ATOM 686 O O . ASN A 1 89 ? -21.031 5.434 -4.598 1 83.5 89 ASN A O 1
ATOM 690 N N . ASN A 1 90 ? -18.875 5.895 -4.363 1 90.62 90 ASN A N 1
ATOM 691 C CA . ASN A 1 90 ? -18.609 4.586 -4.957 1 90.62 90 ASN A CA 1
ATOM 692 C C . ASN A 1 90 ? -17.312 3.984 -4.426 1 90.62 90 ASN A C 1
ATOM 694 O O . ASN A 1 90 ? -16.734 3.092 -5.051 1 90.62 90 ASN A O 1
ATOM 698 N N . THR A 1 91 ? -16.875 4.531 -3.375 1 90.94 91 THR A N 1
ATOM 699 C CA . THR A 1 91 ? -15.602 4.043 -2.857 1 90.94 91 THR A CA 1
ATOM 700 C C . THR A 1 91 ? -15.766 3.482 -1.449 1 90.94 91 THR A C 1
ATOM 702 O O . THR A 1 91 ? -16.531 4.027 -0.644 1 90.94 91 THR A O 1
ATOM 705 N N . ILE A 1 92 ? -15.094 2.371 -1.214 1 93.12 92 ILE A N 1
ATOM 706 C CA . ILE A 1 92 ? -15.086 1.783 0.121 1 93.12 92 ILE A CA 1
ATOM 707 C C . ILE A 1 92 ? -13.641 1.592 0.587 1 93.12 92 ILE A C 1
ATOM 709 O O . ILE A 1 92 ? -12.828 1.007 -0.128 1 93.12 92 ILE A O 1
ATOM 713 N N . LYS A 1 93 ? -13.375 2.086 1.695 1 92.31 93 LYS A N 1
ATOM 714 C CA . LYS A 1 93 ? -12.07 1.881 2.318 1 92.31 93 LYS A CA 1
ATOM 715 C C . LYS A 1 93 ? -12.117 0.753 3.346 1 92.31 93 LYS A C 1
ATOM 717 O O . LYS A 1 93 ? -12.953 0.768 4.25 1 92.31 93 LYS A O 1
ATOM 722 N N . ILE A 1 94 ? -11.234 -0.207 3.18 1 94.81 94 ILE A N 1
ATOM 723 C CA . ILE A 1 94 ? -11.18 -1.361 4.07 1 94.81 94 ILE A CA 1
ATOM 724 C C . ILE A 1 94 ? -9.852 -1.357 4.832 1 94.81 94 ILE A C 1
ATOM 726 O O . ILE A 1 94 ? -8.781 -1.319 4.227 1 94.81 94 ILE A O 1
ATOM 730 N N . SER A 1 95 ? -9.961 -1.371 6.137 1 93.25 95 SER A N 1
ATOM 731 C CA . SER A 1 95 ? -8.773 -1.405 6.977 1 93.25 95 SER A CA 1
ATOM 732 C C . SER A 1 95 ? -8.734 -2.666 7.836 1 93.25 95 SER A C 1
ATOM 734 O O . SER A 1 95 ? -9.711 -2.986 8.516 1 93.25 95 SER A O 1
ATOM 736 N N . VAL A 1 96 ? -7.66 -3.381 7.723 1 93.69 96 VAL A N 1
ATOM 737 C CA . VAL A 1 96 ? -7.445 -4.574 8.531 1 93.69 96 VAL A CA 1
ATOM 738 C C . VAL A 1 96 ? -6.129 -4.453 9.297 1 93.69 96 VAL A C 1
ATOM 740 O O . VAL A 1 96 ? -5.074 -4.242 8.695 1 93.69 96 VAL A O 1
ATOM 743 N N . ALA A 1 97 ? -6.215 -4.645 10.641 1 90.25 97 ALA A N 1
ATOM 744 C CA . ALA A 1 97 ? -5.02 -4.473 11.461 1 90.25 97 ALA A CA 1
ATOM 745 C C . ALA A 1 97 ? -4.293 -5.801 11.656 1 90.25 97 ALA A C 1
ATOM 747 O O . ALA A 1 97 ? -4.887 -6.871 11.5 1 90.25 97 ALA A O 1
ATOM 748 N N . ARG A 1 98 ? -3.053 -5.699 11.945 1 87.81 98 ARG A N 1
ATOM 749 C CA . ARG A 1 98 ? -2.191 -6.789 12.398 1 87.81 98 ARG A CA 1
ATOM 750 C C . ARG A 1 98 ? -2.281 -7.98 11.453 1 87.81 98 ARG A C 1
ATOM 752 O O . ARG A 1 98 ? -2.516 -9.109 11.883 1 87.81 98 ARG A O 1
ATOM 759 N N . VAL A 1 99 ? -2.084 -7.73 10.078 1 87.88 99 VAL A N 1
ATOM 760 C CA . VAL A 1 99 ? -2.084 -8.797 9.078 1 87.88 99 VAL A CA 1
ATOM 761 C C . VAL A 1 99 ? -0.712 -8.875 8.414 1 87.88 99 VAL A C 1
ATOM 763 O O . VAL A 1 99 ? 0.013 -7.883 8.344 1 87.88 99 VAL A O 1
ATOM 766 N N . SER A 1 100 ? -0.421 -10.078 7.98 1 83.69 100 SER A N 1
ATOM 767 C CA . SER A 1 100 ? 0.813 -10.305 7.234 1 83.69 100 SER A CA 1
ATOM 768 C C . SER A 1 100 ? 0.62 -10.039 5.746 1 83.69 100 SER A C 1
ATOM 770 O O . SER A 1 100 ? -0.509 -9.867 5.281 1 83.69 100 SER A O 1
ATOM 772 N N . ASP A 1 101 ? 1.755 -9.938 5.055 1 80.81 101 ASP A N 1
ATOM 773 C CA . ASP A 1 101 ? 1.698 -9.68 3.621 1 80.81 101 ASP A CA 1
ATOM 774 C C . ASP A 1 101 ? 0.907 -10.766 2.896 1 80.81 101 ASP A C 1
ATOM 776 O O . ASP A 1 101 ? 0.151 -10.477 1.966 1 80.81 101 ASP A O 1
ATOM 780 N N . LYS A 1 102 ? 1.025 -11.961 3.268 1 76.88 102 LYS A N 1
ATOM 781 C CA . LYS A 1 102 ? 0.305 -13.062 2.645 1 76.88 102 LYS A CA 1
ATOM 782 C C . LYS A 1 102 ? -1.193 -12.969 2.918 1 76.88 102 LYS A C 1
ATOM 784 O O . LYS A 1 102 ? -2.01 -13.242 2.037 1 76.88 102 LYS A O 1
ATOM 789 N N . GLU A 1 103 ? -1.465 -12.656 4.094 1 85.38 103 GLU A N 1
ATOM 790 C CA . GLU A 1 103 ? -2.869 -12.492 4.453 1 85.38 103 GLU A CA 1
ATOM 791 C C . GLU A 1 103 ? -3.516 -11.367 3.648 1 85.38 103 GLU A C 1
ATOM 793 O O . GLU A 1 103 ? -4.691 -11.453 3.285 1 85.38 103 GLU A O 1
ATOM 798 N N . VAL A 1 104 ? -2.695 -10.383 3.406 1 89.31 104 VAL A N 1
ATOM 799 C CA . VAL A 1 104 ? -3.184 -9.266 2.607 1 89.31 104 VAL A CA 1
ATOM 800 C C . VAL A 1 104 ? -3.605 -9.758 1.227 1 89.31 104 VAL A C 1
ATOM 802 O O . VAL A 1 104 ? -4.664 -9.383 0.72 1 89.31 104 VAL A O 1
ATOM 805 N N . ASP A 1 105 ? -2.834 -10.57 0.634 1 85.25 105 ASP A N 1
ATOM 806 C CA . ASP A 1 105 ? -3.143 -11.117 -0.684 1 85.25 105 ASP A CA 1
ATOM 807 C C . ASP A 1 105 ? -4.461 -11.891 -0.665 1 85.25 105 ASP A C 1
ATOM 809 O O . ASP A 1 105 ? -5.266 -11.781 -1.592 1 85.25 105 ASP A O 1
ATOM 813 N N . ASN A 1 106 ? -4.656 -12.656 0.389 1 86.38 106 ASN A N 1
ATOM 814 C CA . ASN A 1 106 ? -5.887 -13.43 0.519 1 86.38 106 ASN A CA 1
ATOM 815 C C . ASN A 1 106 ? -7.105 -12.523 0.656 1 86.38 106 ASN A C 1
ATOM 817 O O . ASN A 1 106 ? -8.164 -12.812 0.094 1 86.38 106 ASN A O 1
ATOM 821 N N . ILE A 1 107 ? -6.891 -11.508 1.384 1 92.31 107 ILE A N 1
ATOM 822 C CA . ILE A 1 107 ? -7.977 -10.555 1.593 1 92.31 107 ILE A CA 1
ATOM 823 C C . ILE A 1 107 ? -8.336 -9.883 0.27 1 92.31 107 ILE A C 1
ATOM 825 O O . ILE A 1 107 ? -9.508 -9.797 -0.093 1 92.31 107 ILE A O 1
ATOM 829 N N . ILE A 1 108 ? -7.309 -9.469 -0.439 1 91.44 108 ILE A N 1
ATOM 830 C CA . ILE A 1 108 ? -7.523 -8.789 -1.716 1 91.44 108 ILE A CA 1
ATOM 831 C C . ILE A 1 108 ? -8.227 -9.734 -2.688 1 91.44 108 ILE A C 1
ATOM 833 O O . ILE A 1 108 ? -9.188 -9.352 -3.354 1 91.44 108 ILE A O 1
ATOM 837 N N . ASN A 1 109 ? -7.82 -10.961 -2.688 1 86.69 109 ASN A N 1
ATOM 838 C CA . ASN A 1 109 ? -8.414 -11.953 -3.574 1 86.69 109 ASN A CA 1
ATOM 839 C C . ASN A 1 109 ? -9.883 -12.211 -3.221 1 86.69 109 ASN A C 1
ATOM 841 O O . ASN A 1 109 ? -10.695 -12.477 -4.102 1 86.69 109 ASN A O 1
ATOM 845 N N . THR A 1 110 ? -10.141 -12.148 -1.979 1 89.69 110 THR A N 1
ATOM 846 C CA . THR A 1 110 ? -11.492 -12.391 -1.503 1 89.69 110 THR A CA 1
ATOM 847 C C . THR A 1 110 ? -12.406 -11.219 -1.844 1 89.69 110 THR A C 1
ATOM 849 O O . THR A 1 110 ? -13.539 -11.414 -2.291 1 89.69 110 THR A O 1
ATOM 852 N N . ILE A 1 111 ? -11.891 -10.047 -1.734 1 92.88 111 ILE A N 1
ATOM 853 C CA . ILE A 1 111 ? -12.711 -8.844 -1.886 1 92.88 111 ILE A CA 1
ATOM 854 C C . ILE A 1 111 ? -12.93 -8.555 -3.369 1 92.88 111 ILE A C 1
ATOM 856 O O . ILE A 1 111 ? -13.961 -8 -3.754 1 92.88 111 ILE A O 1
ATOM 860 N N . THR A 1 112 ? -12.039 -8.891 -4.203 1 89.19 112 THR A N 1
ATOM 861 C CA . THR A 1 112 ? -12.102 -8.492 -5.605 1 89.19 112 THR A CA 1
ATOM 862 C C . THR A 1 112 ? -12.938 -9.484 -6.41 1 89.19 112 THR A C 1
ATOM 864 O O . THR A 1 112 ? -13.266 -9.227 -7.57 1 89.19 112 THR A O 1
ATOM 867 N N . ARG A 1 113 ? -13.305 -10.562 -5.75 1 89.12 113 ARG A N 1
ATOM 868 C CA . ARG A 1 113 ? -14.195 -11.516 -6.406 1 89.12 113 ARG A CA 1
ATOM 869 C C . ARG A 1 113 ? -15.656 -11.133 -6.207 1 89.12 113 ARG A C 1
ATOM 871 O O . ARG A 1 113 ? -16.094 -10.891 -5.078 1 89.12 113 ARG A O 1
ATOM 878 N N . GLN A 1 114 ? -16.344 -11.078 -7.254 1 89.81 114 GLN A N 1
ATOM 879 C CA . GLN A 1 114 ? -17.766 -10.797 -7.133 1 89.81 114 GLN A CA 1
ATOM 880 C C . GLN A 1 114 ? -18.516 -11.992 -6.551 1 89.81 114 GLN A C 1
ATOM 882 O O . GLN A 1 114 ? -19.422 -11.828 -5.734 1 89.81 114 GLN A O 1
ATOM 887 N N . GLY A 1 115 ? -18.172 -13.195 -6.969 1 91.5 115 GLY A N 1
ATOM 888 C CA . GLY A 1 115 ? -18.672 -14.422 -6.379 1 91.5 115 GLY A CA 1
ATOM 889 C C . GLY A 1 115 ? -19.984 -14.883 -6.996 1 91.5 115 GLY A C 1
ATOM 890 O O . GLY A 1 115 ? -20.844 -15.406 -6.297 1 91.5 115 GLY A O 1
ATOM 891 N N . VAL A 1 116 ? -20.188 -14.648 -8.258 1 93.38 116 VAL A N 1
ATOM 892 C CA . VAL A 1 116 ? -21.391 -15.133 -8.922 1 93.38 116 VAL A CA 1
ATOM 893 C C . VAL A 1 116 ? -21.25 -16.625 -9.234 1 93.38 116 VAL A C 1
ATOM 895 O O . VAL A 1 116 ? -20.406 -17.016 -10.047 1 93.38 116 VAL A O 1
ATOM 898 N N . PHE A 1 117 ? -22.188 -17.375 -8.641 1 94.19 117 PHE A N 1
ATOM 899 C CA . PHE A 1 117 ? -22.094 -18.828 -8.703 1 94.19 117 PHE A CA 1
ATOM 900 C C . PHE A 1 117 ? -23.031 -19.375 -9.781 1 94.19 117 PHE A C 1
ATOM 902 O O . PHE A 1 117 ? -24.188 -18.953 -9.891 1 94.19 117 PHE A O 1
ATOM 909 N N . TYR A 1 118 ? -22.484 -20.297 -10.625 1 94.88 118 TYR A N 1
ATOM 910 C CA . TYR A 1 118 ? -23.281 -21.078 -11.57 1 94.88 118 TYR A CA 1
ATOM 911 C C . TYR A 1 118 ? -22.875 -22.547 -11.539 1 94.88 118 TYR A C 1
ATOM 913 O O . TYR A 1 118 ? -21.703 -22.875 -11.461 1 94.88 118 TYR A O 1
ATOM 921 N N . ALA A 1 119 ? -23.828 -23.391 -11.523 1 93.75 119 ALA A N 1
ATOM 922 C CA . ALA A 1 119 ? -23.609 -24.797 -11.812 1 93.75 119 ALA A CA 1
ATOM 923 C C . ALA A 1 119 ? -24.203 -25.188 -13.172 1 93.75 119 ALA A C 1
ATOM 925 O O . ALA A 1 119 ? -25.344 -24.844 -13.469 1 93.75 119 ALA A O 1
ATOM 926 N N . GLU A 1 120 ? -23.359 -25.75 -13.906 1 94.56 120 GLU A N 1
ATOM 927 C CA . GLU A 1 120 ? -23.734 -26.016 -15.297 1 94.56 120 GLU A CA 1
ATOM 928 C C . GLU A 1 120 ? -23.516 -27.484 -15.656 1 94.56 120 GLU A C 1
ATOM 930 O O . GLU A 1 120 ? -22.562 -28.109 -15.18 1 94.56 120 GLU A O 1
ATOM 935 N N . PHE A 1 121 ? -24.438 -28.047 -16.422 1 92.44 121 PHE A N 1
ATOM 936 C CA . PHE A 1 121 ? -24.344 -29.391 -16.953 1 92.44 121 PHE A CA 1
ATOM 937 C C . PHE A 1 121 ? -24.766 -29.422 -18.422 1 92.44 121 PHE A C 1
ATOM 939 O O . PHE A 1 121 ? -25.922 -29.156 -18.75 1 92.44 121 PHE A O 1
ATOM 946 N N . ASN A 1 122 ? -23.75 -29.734 -19.203 1 93.06 122 ASN A N 1
ATOM 947 C CA . ASN A 1 122 ? -23.969 -29.922 -20.641 1 93.06 122 ASN A CA 1
ATOM 948 C C . ASN A 1 122 ? -24.578 -28.688 -21.281 1 93.06 122 ASN A C 1
ATOM 950 O O . ASN A 1 122 ? -25.516 -28.797 -22.078 1 93.06 122 ASN A O 1
ATOM 954 N N . GLY A 1 123 ? -24.141 -27.578 -20.859 1 94 123 GLY A N 1
ATOM 955 C CA . GLY A 1 123 ? -24.547 -26.312 -21.469 1 94 123 GLY A CA 1
ATOM 956 C C . GLY A 1 123 ? -25.75 -25.688 -20.812 1 94 123 GLY A C 1
ATOM 957 O O . GLY A 1 123 ? -26.25 -24.656 -21.266 1 94 123 GLY A O 1
ATOM 958 N N . VAL A 1 124 ? -26.281 -26.266 -19.812 1 95.94 124 VAL A N 1
ATOM 959 C CA . VAL A 1 124 ? -27.469 -25.766 -19.141 1 95.94 124 VAL A CA 1
ATOM 960 C C . VAL A 1 124 ? -27.125 -25.406 -17.688 1 95.94 124 VAL A C 1
ATOM 962 O O . VAL A 1 124 ? -26.531 -26.219 -16.984 1 95.94 124 VAL A O 1
ATOM 965 N N . ILE A 1 125 ? -27.516 -24.234 -17.312 1 96.81 125 ILE A N 1
ATOM 966 C CA . ILE A 1 125 ? -27.344 -23.828 -15.914 1 96.81 125 ILE A CA 1
ATOM 967 C C . ILE A 1 125 ? -28.453 -24.422 -15.055 1 96.81 125 ILE A C 1
ATOM 969 O O . ILE A 1 125 ? -29.641 -24.125 -15.266 1 96.81 125 ILE A O 1
ATOM 973 N N . PHE A 1 126 ? -28.078 -25.25 -14.094 1 94.62 126 PHE A N 1
ATOM 974 C CA . PHE A 1 126 ? -29.125 -25.891 -13.32 1 94.62 126 PHE A CA 1
ATOM 975 C C . PHE A 1 126 ? -29.188 -25.312 -11.914 1 94.62 126 PHE A C 1
ATOM 977 O O . PHE A 1 126 ? -30.172 -25.531 -11.188 1 94.62 126 PHE A O 1
ATOM 984 N N . ALA A 1 127 ? -28.172 -24.547 -11.516 1 94.88 127 ALA A N 1
ATOM 985 C CA . ALA A 1 127 ? -28.172 -23.906 -10.203 1 94.88 127 ALA A CA 1
ATOM 986 C C . ALA A 1 127 ? -27.422 -22.578 -10.227 1 94.88 127 ALA A C 1
ATOM 988 O O . ALA A 1 127 ? -26.438 -22.438 -10.969 1 94.88 127 ALA A O 1
ATOM 989 N N . THR A 1 128 ? -27.859 -21.641 -9.469 1 95.88 128 THR A N 1
ATOM 990 C CA . THR A 1 128 ? -27.219 -20.344 -9.289 1 95.88 128 THR A CA 1
ATOM 991 C C . THR A 1 128 ? -27 -20.062 -7.809 1 95.88 128 THR A C 1
ATOM 993 O O . THR A 1 128 ? -27.281 -20.906 -6.957 1 95.88 128 THR A O 1
ATOM 996 N N . GLY A 1 129 ? -26.438 -18.875 -7.562 1 93.62 129 GLY A N 1
ATOM 997 C CA . GLY A 1 129 ? -26.172 -18.5 -6.188 1 93.62 129 GLY A CA 1
ATOM 998 C C . GLY A 1 129 ? -27.422 -18.484 -5.32 1 93.62 129 GLY A C 1
ATOM 999 O O . GLY A 1 129 ? -27.344 -18.75 -4.117 1 93.62 129 GLY A O 1
ATOM 1000 N N . GLU A 1 130 ? -28.516 -18.281 -5.914 1 93.56 130 GLU A N 1
ATOM 1001 C CA . GLU A 1 130 ? -29.781 -18.219 -5.199 1 93.56 130 GLU A CA 1
ATOM 1002 C C . GLU A 1 130 ? -30.219 -19.609 -4.723 1 93.56 130 GLU A C 1
ATOM 1004 O O . GLU A 1 130 ? -31.016 -19.734 -3.793 1 93.56 130 GLU A O 1
ATOM 1009 N N . ASP A 1 131 ? -29.672 -20.594 -5.301 1 95.31 131 ASP A N 1
ATOM 1010 C CA . ASP A 1 131 ? -30.062 -21.969 -4.984 1 95.31 131 ASP A CA 1
ATOM 1011 C C . ASP A 1 131 ? -29.234 -22.531 -3.84 1 95.31 131 ASP A C 1
ATOM 1013 O O . ASP A 1 131 ? -29.5 -23.625 -3.342 1 95.31 131 ASP A O 1
ATOM 1017 N N . ILE A 1 132 ? -28.203 -21.812 -3.467 1 94.19 132 ILE A N 1
ATOM 1018 C CA . ILE A 1 132 ? -27.344 -22.297 -2.391 1 94.19 132 ILE A CA 1
ATOM 1019 C C . ILE A 1 132 ? -28.047 -22.109 -1.047 1 94.19 132 ILE A C 1
ATOM 1021 O O . ILE A 1 132 ? -28.469 -21 -0.714 1 94.19 132 ILE A O 1
ATOM 1025 N N . LYS A 1 133 ? -28.141 -23.141 -0.269 1 93.81 133 LYS A N 1
ATOM 1026 C CA . LYS A 1 133 ? -28.875 -23.078 0.988 1 93.81 133 LYS A CA 1
ATOM 1027 C C . LYS A 1 133 ? -27.938 -23.078 2.184 1 93.81 133 LYS A C 1
ATOM 1029 O O . LYS A 1 133 ? -28.219 -22.453 3.205 1 93.81 133 LYS A O 1
ATOM 1034 N N . ARG A 1 134 ? -26.953 -23.844 2.088 1 94.06 134 ARG A N 1
ATOM 1035 C CA . ARG A 1 134 ? -25.984 -23.953 3.18 1 94.06 134 ARG A CA 1
ATOM 1036 C C . ARG A 1 134 ? -24.594 -24.266 2.646 1 94.06 134 ARG A C 1
ATOM 1038 O O . ARG A 1 134 ? -24.438 -24.984 1.666 1 94.06 134 ARG A O 1
ATOM 1045 N N . VAL A 1 135 ? -23.641 -23.672 3.277 1 93.81 135 VAL A N 1
ATOM 1046 C CA . VAL A 1 135 ? -22.25 -23.984 2.986 1 93.81 135 VAL A CA 1
ATOM 1047 C C . VAL A 1 135 ? -21.562 -24.5 4.246 1 93.81 135 VAL A C 1
ATOM 1049 O O . VAL A 1 135 ? -21.578 -23.844 5.289 1 93.81 135 VAL A O 1
ATOM 1052 N N . ASP A 1 136 ? -20.969 -25.625 4.168 1 93.44 136 ASP A N 1
ATOM 1053 C CA . ASP A 1 136 ? -20.359 -26.266 5.336 1 93.44 136 ASP A CA 1
ATOM 1054 C C . ASP A 1 136 ? -18.891 -25.906 5.457 1 93.44 136 ASP A C 1
ATOM 1056 O O . ASP A 1 136 ? -18.344 -25.203 4.605 1 93.44 136 ASP A O 1
ATOM 1060 N N . GLN A 1 137 ? -18.312 -26.406 6.551 1 92.94 137 GLN A N 1
ATOM 1061 C CA . GLN A 1 137 ? -16.891 -26.125 6.797 1 92.94 137 GLN A CA 1
ATOM 1062 C C . GLN A 1 137 ? -16.016 -26.906 5.82 1 92.94 137 GLN A C 1
ATOM 1064 O O . GLN A 1 137 ? -16.359 -28 5.391 1 92.94 137 GLN A O 1
ATOM 1069 N N . VAL A 1 138 ? -14.922 -26.266 5.551 1 92.75 138 VAL A N 1
ATOM 1070 C CA . VAL A 1 138 ? -13.945 -26.891 4.664 1 92.75 138 VAL A CA 1
ATOM 1071 C C . VAL A 1 138 ? -13.398 -28.156 5.309 1 92.75 138 VAL A C 1
ATOM 1073 O O . VAL A 1 138 ? -13.195 -28.203 6.523 1 92.75 138 VAL A O 1
ATOM 1076 N N . GLY A 1 139 ? -13.203 -29.156 4.488 1 91.94 139 GLY A N 1
ATOM 1077 C CA . GLY A 1 139 ? -12.633 -30.406 4.953 1 91.94 139 GLY A CA 1
ATOM 1078 C C . GLY A 1 139 ? -11.664 -31.031 3.967 1 91.94 139 GLY A C 1
ATOM 1079 O O . GLY A 1 139 ? -11.562 -30.578 2.824 1 91.94 139 GLY A O 1
ATOM 1080 N N . TYR A 1 140 ? -10.875 -31.891 4.512 1 90.81 140 TYR A N 1
ATOM 1081 C CA . TYR A 1 140 ? -9.922 -32.594 3.65 1 90.81 140 TYR A CA 1
ATOM 1082 C C . TYR A 1 140 ? -10.414 -34 3.342 1 90.81 140 TYR A C 1
ATOM 1084 O O . TYR A 1 140 ? -10.844 -34.719 4.238 1 90.81 140 TYR A O 1
ATOM 1092 N N . ASP A 1 141 ? -10.453 -34.312 2.08 1 89.12 141 ASP A N 1
ATOM 1093 C CA . ASP A 1 141 ? -10.781 -35.656 1.637 1 89.12 141 ASP A CA 1
ATOM 1094 C C . ASP A 1 141 ? -9.523 -36.406 1.188 1 89.12 141 ASP A C 1
ATOM 1096 O O . ASP A 1 141 ? -9.062 -36.219 0.061 1 89.12 141 ASP A O 1
ATOM 1100 N N . ALA A 1 142 ? -9.086 -37.281 1.932 1 84.31 142 ALA A N 1
ATOM 1101 C CA . ALA A 1 142 ? -7.848 -38 1.682 1 84.31 142 ALA A CA 1
ATOM 1102 C C . ALA A 1 142 ? -7.969 -38.875 0.445 1 84.31 142 ALA A C 1
ATOM 1104 O O . ALA A 1 142 ? -6.988 -39.094 -0.269 1 84.31 142 ALA A O 1
ATOM 1105 N N . SER A 1 143 ? -9.148 -39.406 0.191 1 77.19 143 SER A N 1
ATOM 1106 C CA . SER A 1 143 ? -9.359 -40.312 -0.949 1 77.19 143 SER A CA 1
ATOM 1107 C C . SER A 1 143 ? -9.156 -39.562 -2.268 1 77.19 143 SER A C 1
ATOM 1109 O O . SER A 1 143 ? -8.734 -40.156 -3.262 1 77.19 143 SER A O 1
ATOM 1111 N N . LYS A 1 144 ? -9.305 -38.281 -2.277 1 80.12 144 LYS A N 1
ATOM 1112 C CA . LYS A 1 144 ? -9.188 -37.5 -3.492 1 80.12 144 LYS A CA 1
ATOM 1113 C C . LYS A 1 144 ? -7.961 -36.594 -3.432 1 80.12 144 LYS A C 1
ATOM 1115 O O . LYS A 1 144 ? -7.664 -35.875 -4.387 1 80.12 144 LYS A O 1
ATOM 1120 N N . SER A 1 145 ? -7.324 -36.594 -2.389 1 81.12 145 SER A N 1
ATOM 1121 C CA . SER A 1 145 ? -6.203 -35.688 -2.172 1 81.12 145 SER A CA 1
ATOM 1122 C C . SER A 1 145 ? -6.586 -34.25 -2.496 1 81.12 145 SER A C 1
ATOM 1124 O O . SER A 1 145 ? -5.914 -33.594 -3.291 1 81.12 145 SER A O 1
ATOM 1126 N N . ALA A 1 146 ? -7.734 -33.938 -1.938 1 86.69 146 ALA A N 1
ATOM 1127 C CA . ALA A 1 146 ? -8.266 -32.594 -2.238 1 86.69 146 ALA A CA 1
ATOM 1128 C C . ALA A 1 146 ? -8.977 -32 -1.024 1 86.69 146 ALA A C 1
ATOM 1130 O O . ALA A 1 146 ? -9.477 -32.75 -0.169 1 86.69 146 ALA A O 1
ATOM 1131 N N . TRP A 1 147 ? -8.961 -30.734 -0.932 1 87.44 147 TRP A N 1
ATOM 1132 C CA . TRP A 1 147 ? -9.797 -30.016 0.019 1 87.44 147 TRP A CA 1
ATOM 1133 C C . TRP A 1 147 ? -11.195 -29.781 -0.551 1 87.44 147 TRP A C 1
ATOM 1135 O O . TRP A 1 147 ? -11.344 -29.438 -1.727 1 87.44 147 TRP A O 1
ATOM 1145 N N . ILE A 1 148 ? -12.133 -30.062 0.304 1 90.94 148 ILE A N 1
ATOM 1146 C CA . ILE A 1 148 ? -13.508 -30.047 -0.191 1 90.94 148 ILE A CA 1
ATOM 1147 C C . ILE A 1 148 ? -14.305 -28.938 0.493 1 90.94 148 ILE A C 1
ATOM 1149 O O . ILE A 1 148 ? -14.117 -28.672 1.683 1 90.94 148 ILE A O 1
ATOM 1153 N N . VAL A 1 149 ? -15.117 -28.25 -0.282 1 93.06 149 VAL A N 1
ATOM 1154 C CA . VAL A 1 149 ? -16.078 -27.281 0.208 1 93.06 149 VAL A CA 1
ATOM 1155 C C . VAL A 1 149 ? -17.5 -27.797 -0.04 1 93.06 149 VAL A C 1
ATOM 1157 O O . VAL A 1 149 ? -18.078 -27.562 -1.108 1 93.06 149 VAL A O 1
ATOM 1160 N N . PRO A 1 150 ? -18.047 -28.375 0.999 1 93 150 PRO A N 1
ATOM 1161 C CA . PRO A 1 150 ? -19.406 -28.922 0.837 1 93 150 PRO A CA 1
ATOM 1162 C C . PRO A 1 150 ? -20.484 -27.844 0.939 1 93 150 PRO A C 1
ATOM 1164 O O . PRO A 1 150 ? -20.359 -26.922 1.752 1 93 150 PRO A O 1
ATOM 1167 N N . PHE A 1 151 ? -21.469 -27.969 0.119 1 93.12 151 PHE A N 1
ATOM 1168 C CA . PHE A 1 151 ? -22.609 -27.047 0.183 1 93.12 151 PHE A CA 1
ATOM 1169 C C . PHE A 1 151 ? -23.875 -27.734 -0.32 1 93.12 151 PHE A C 1
ATOM 1171 O O . PHE A 1 151 ? -23.812 -28.812 -0.906 1 93.12 151 PHE A O 1
ATOM 1178 N N . SER A 1 152 ? -24.969 -27.188 0.026 1 94.88 152 SER A N 1
ATOM 1179 C CA . SER A 1 152 ? -26.266 -27.734 -0.39 1 94.88 152 SER A CA 1
ATOM 1180 C C . SER A 1 152 ? -27.016 -26.781 -1.299 1 94.88 152 SER A C 1
ATOM 1182 O O . SER A 1 152 ? -26.859 -25.562 -1.178 1 94.88 152 SER A O 1
ATOM 1184 N N . ILE A 1 153 ? -27.719 -27.359 -2.227 1 94.56 153 ILE A N 1
ATOM 1185 C CA . ILE A 1 153 ? -28.516 -26.547 -3.135 1 94.56 153 ILE A CA 1
ATOM 1186 C C . ILE A 1 153 ? -30 -26.828 -2.902 1 94.56 153 ILE A C 1
ATOM 1188 O O . ILE A 1 153 ? -30.359 -27.766 -2.178 1 94.56 153 ILE A O 1
ATOM 1192 N N . SER A 1 154 ? -30.797 -26.062 -3.535 1 95.56 154 SER A N 1
ATOM 1193 C CA . SER A 1 154 ? -32.25 -26.188 -3.377 1 95.56 154 SER A CA 1
ATOM 1194 C C . SER A 1 154 ? -32.75 -27.484 -3.998 1 95.56 154 SER A C 1
ATOM 1196 O O . SER A 1 154 ? -32.094 -28.062 -4.859 1 95.56 154 SER A O 1
ATOM 1198 N N . LYS A 1 155 ? -33.906 -27.875 -3.523 1 94.5 155 LYS A N 1
ATOM 1199 C CA . LYS A 1 155 ? -34.5 -29.094 -4.059 1 94.5 155 LYS A CA 1
ATOM 1200 C C . LYS A 1 155 ? -34.875 -28.922 -5.531 1 94.5 155 LYS A C 1
ATOM 1202 O O . LYS A 1 155 ? -34.719 -29.859 -6.32 1 94.5 155 LYS A O 1
ATOM 1207 N N . GLU A 1 156 ? -35.312 -27.766 -5.848 1 95.31 156 GLU A N 1
ATOM 1208 C CA . GLU A 1 156 ? -35.656 -27.484 -7.234 1 95.31 156 GLU A CA 1
ATOM 1209 C C . GLU A 1 156 ? -34.438 -27.625 -8.148 1 95.31 156 GLU A C 1
ATOM 1211 O O . GLU A 1 156 ? -34.562 -28.234 -9.219 1 95.31 156 GLU A O 1
ATOM 1216 N N . ALA A 1 157 ? -33.375 -27.078 -7.742 1 95.19 157 ALA A N 1
ATOM 1217 C CA . ALA A 1 157 ? -32.156 -27.188 -8.523 1 95.19 157 ALA A CA 1
ATOM 1218 C C . ALA A 1 157 ? -31.672 -28.641 -8.602 1 95.19 157 ALA A C 1
ATOM 1220 O O . ALA A 1 157 ? -31.188 -29.078 -9.648 1 95.19 157 ALA A O 1
ATOM 1221 N N . ALA A 1 158 ? -31.844 -29.312 -7.535 1 93.56 158 ALA A N 1
ATOM 1222 C CA . ALA A 1 158 ? -31.438 -30.703 -7.484 1 93.56 158 ALA A CA 1
ATOM 1223 C C . ALA A 1 158 ? -32.281 -31.562 -8.438 1 93.56 158 ALA A C 1
ATOM 1225 O O . ALA A 1 158 ? -31.75 -32.469 -9.094 1 93.56 158 ALA A O 1
ATOM 1226 N N . GLU A 1 159 ? -33.5 -31.281 -8.477 1 94.12 159 GLU A N 1
ATOM 1227 C CA . GLU A 1 159 ? -34.375 -32 -9.375 1 94.12 159 GLU A CA 1
ATOM 1228 C C . GLU A 1 159 ? -34.062 -31.719 -10.836 1 94.12 159 GLU A C 1
ATOM 1230 O O . GLU A 1 159 ? -34.062 -32.625 -11.672 1 94.12 159 GLU A O 1
ATOM 1235 N N . LYS A 1 160 ? -33.812 -30.5 -11.047 1 94.25 160 LYS A N 1
ATOM 1236 C CA . LYS A 1 160 ? -33.406 -30.109 -12.398 1 94.25 160 LYS A CA 1
ATOM 1237 C C . LYS A 1 160 ? -32.125 -30.828 -12.836 1 94.25 160 LYS A C 1
ATOM 1239 O O . LYS A 1 160 ? -32.062 -31.328 -13.961 1 94.25 160 LYS A O 1
ATOM 1244 N N . PHE A 1 161 ? -31.25 -30.938 -11.984 1 93.06 161 PHE A N 1
ATOM 1245 C CA . PHE A 1 161 ? -30 -31.625 -12.273 1 93.06 161 PHE A CA 1
ATOM 1246 C C . PHE A 1 161 ? -30.234 -33.094 -12.508 1 93.06 161 PHE A C 1
ATOM 1248 O O . PHE A 1 161 ? -29.672 -33.688 -13.43 1 93.06 161 PHE A O 1
ATOM 1255 N N . ALA A 1 162 ? -31.016 -33.656 -11.68 1 91.56 162 ALA A N 1
ATOM 1256 C CA . ALA A 1 162 ? -31.297 -35.094 -11.781 1 91.56 162 ALA A CA 1
ATOM 1257 C C . ALA A 1 162 ? -31.891 -35.438 -13.141 1 91.56 162 ALA A C 1
ATOM 1259 O O . ALA A 1 162 ? -31.562 -36.469 -13.727 1 91.56 162 ALA A O 1
ATOM 1260 N N . GLN A 1 163 ? -32.688 -34.562 -13.594 1 92.94 163 GLN A N 1
ATOM 1261 C CA . GLN A 1 163 ? -33.312 -34.812 -14.891 1 92.94 163 GLN A CA 1
ATOM 1262 C C . GLN A 1 163 ? -32.312 -34.625 -16.031 1 92.94 163 GLN A C 1
ATOM 1264 O O . GLN A 1 163 ? -32.312 -35.438 -16.969 1 92.94 163 GLN A O 1
ATOM 1269 N N . LEU A 1 164 ? -31.516 -33.656 -15.922 1 92.5 164 LEU A N 1
ATOM 1270 C CA . LEU A 1 164 ? -30.531 -33.375 -16.953 1 92.5 164 LEU A CA 1
ATOM 1271 C C . LEU A 1 164 ? -29.484 -34.5 -17.016 1 92.5 164 LEU A C 1
ATOM 1273 O O . LEU A 1 164 ? -28.969 -34.812 -18.094 1 92.5 164 LEU A O 1
ATOM 1277 N N . ALA A 1 165 ? -29.203 -35.125 -15.867 1 91.31 165 ALA A N 1
ATOM 1278 C CA . ALA A 1 165 ? -28.078 -36.031 -15.734 1 91.31 165 ALA A CA 1
ATOM 1279 C C . ALA A 1 165 ? -28.5 -37.469 -16 1 91.31 165 ALA A C 1
ATOM 1281 O O . ALA A 1 165 ? -27.672 -38.375 -16.047 1 91.31 165 ALA A O 1
ATOM 1282 N N . LEU A 1 166 ? -29.688 -37.625 -16.234 1 90.31 166 LEU A N 1
ATOM 1283 C CA . LEU A 1 166 ? -30.203 -38.969 -16.406 1 90.31 166 LEU A CA 1
ATOM 1284 C C . LEU A 1 166 ? -29.469 -39.688 -17.547 1 90.31 166 LEU A C 1
ATOM 1286 O O . LEU A 1 166 ? -29.453 -39.188 -18.672 1 90.31 166 LEU A O 1
ATOM 1290 N N . GLY A 1 167 ? -28.797 -40.812 -17.219 1 85.81 167 GLY A N 1
ATOM 1291 C CA . GLY A 1 167 ? -28.156 -41.656 -18.219 1 85.81 167 GLY A CA 1
ATOM 1292 C C . GLY A 1 167 ? -26.844 -41.094 -18.719 1 85.81 167 GLY A C 1
ATOM 1293 O O . GLY A 1 167 ? -26.266 -41.625 -19.672 1 85.81 167 GLY A O 1
ATOM 1294 N N . LYS A 1 168 ? -26.312 -40.062 -18.219 1 89.38 168 LYS A N 1
ATOM 1295 C CA . LYS A 1 168 ? -25.109 -39.438 -18.719 1 89.38 168 LYS A CA 1
ATOM 1296 C C . LYS A 1 168 ? -23.938 -39.625 -17.766 1 89.38 168 LYS A C 1
ATOM 1298 O O . LYS A 1 168 ? -23.328 -38.625 -17.328 1 89.38 168 LYS A O 1
ATOM 1303 N N . VAL A 1 169 ? -23.609 -40.844 -17.609 1 86.56 169 VAL A N 1
ATOM 1304 C CA . VAL A 1 169 ? -22.516 -41.219 -16.719 1 86.56 169 VAL A CA 1
ATOM 1305 C C . VAL A 1 169 ? -21.188 -40.688 -17.266 1 86.56 169 VAL A C 1
ATOM 1307 O O . VAL A 1 169 ? -20.922 -40.812 -18.469 1 86.56 169 VAL A O 1
ATOM 1310 N N . GLY A 1 170 ? -20.391 -39.969 -16.391 1 84.94 170 GLY A N 1
ATOM 1311 C CA . GLY A 1 170 ? -19.047 -39.562 -16.75 1 84.94 170 GLY A CA 1
ATOM 1312 C C . GLY A 1 170 ? -19 -38.156 -17.328 1 84.94 170 GLY A C 1
ATOM 1313 O O . GLY A 1 170 ? -17.922 -37.625 -17.562 1 84.94 170 GLY A O 1
ATOM 1314 N N . TYR A 1 171 ? -20.172 -37.594 -17.641 1 87.5 171 TYR A N 1
ATOM 1315 C CA . TYR A 1 171 ? -20.219 -36.219 -18.188 1 87.5 171 TYR A CA 1
ATOM 1316 C C . TYR A 1 171 ? -19.672 -35.219 -17.188 1 87.5 171 TYR A C 1
ATOM 1318 O O . TYR A 1 171 ? -19.734 -35.438 -15.969 1 87.5 171 TYR A O 1
ATOM 1326 N N . PRO A 1 172 ? -19.094 -34.156 -17.719 1 90.19 172 PRO A N 1
ATOM 1327 C CA . PRO A 1 172 ? -18.547 -33.156 -16.797 1 90.19 172 PRO A CA 1
ATOM 1328 C C . PRO A 1 172 ? -19.625 -32.281 -16.156 1 90.19 172 PRO A C 1
ATOM 1330 O O . PRO A 1 172 ? -20.609 -31.938 -16.797 1 90.19 172 PRO A O 1
ATOM 1333 N N . VAL A 1 173 ? -19.531 -32.094 -14.914 1 88.06 173 VAL A N 1
ATOM 1334 C CA . VAL A 1 173 ? -20.297 -31.125 -14.156 1 88.06 173 VAL A CA 1
ATOM 1335 C C . VAL A 1 173 ? -19.406 -29.922 -13.812 1 88.06 173 VAL A C 1
ATOM 1337 O O . VAL A 1 173 ? -18.375 -30.078 -13.156 1 88.06 173 VAL A O 1
ATOM 1340 N N . ASP A 1 174 ? -19.844 -28.766 -14.289 1 92.38 174 ASP A N 1
ATOM 1341 C CA . ASP A 1 174 ? -19 -27.578 -14.133 1 92.38 174 ASP A CA 1
ATOM 1342 C C . ASP A 1 174 ? -19.578 -26.641 -13.07 1 92.38 174 ASP A C 1
ATOM 1344 O O . ASP A 1 174 ? -20.797 -26.453 -12.992 1 92.38 174 ASP A O 1
ATOM 1348 N N . ILE A 1 175 ? -18.734 -26.188 -12.266 1 91.31 175 ILE A N 1
ATOM 1349 C CA . ILE A 1 175 ? -19.062 -25.141 -11.305 1 91.31 175 ILE A CA 1
ATOM 1350 C C . ILE A 1 175 ? -18.25 -23.891 -11.617 1 91.31 175 ILE A C 1
ATOM 1352 O O . ILE A 1 175 ? -17.031 -23.938 -11.734 1 91.31 175 ILE A O 1
ATOM 1356 N N . PHE A 1 176 ? -18.953 -22.797 -11.797 1 93.62 176 PHE A N 1
ATOM 1357 C CA . PHE A 1 176 ? -18.297 -21.547 -12.156 1 93.62 176 PHE A CA 1
ATOM 1358 C C . PHE A 1 176 ? -18.484 -20.516 -11.055 1 93.62 176 PHE A C 1
ATOM 1360 O O . PHE A 1 176 ? -19.562 -20.422 -10.461 1 93.62 176 PHE A O 1
ATOM 1367 N N . LEU A 1 177 ? -17.438 -19.812 -10.812 1 91.56 177 LEU A N 1
ATOM 1368 C CA . LEU A 1 177 ? -17.516 -18.578 -10.031 1 91.56 177 LEU A CA 1
ATOM 1369 C C . LEU A 1 177 ? -17.047 -17.391 -10.852 1 91.56 177 LEU A C 1
ATOM 1371 O O . LEU A 1 177 ? -15.875 -17.312 -11.234 1 91.56 177 LEU A O 1
ATOM 1375 N N . ASP A 1 178 ? -17.891 -16.453 -11.156 1 92.88 178 ASP A N 1
ATOM 1376 C CA . ASP A 1 178 ? -17.594 -15.227 -11.875 1 92.88 178 ASP A CA 1
ATOM 1377 C C . ASP A 1 178 ? -17.141 -15.523 -13.305 1 92.88 178 ASP A C 1
ATOM 1379 O O . ASP A 1 178 ? -16.094 -15.023 -13.734 1 92.88 178 ASP A O 1
ATOM 1383 N N . PRO A 1 179 ? -17.859 -16.359 -13.992 1 94.19 179 PRO A N 1
ATOM 1384 C CA . PRO A 1 179 ? -17.516 -16.5 -15.414 1 94.19 179 PRO A CA 1
ATOM 1385 C C . PRO A 1 179 ? -17.75 -15.211 -16.203 1 94.19 179 PRO A C 1
ATOM 1387 O O . PRO A 1 179 ? -18.609 -14.406 -15.828 1 94.19 179 PRO A O 1
ATOM 1390 N N . PRO A 1 180 ? -16.984 -15 -17.188 1 93.62 180 PRO A N 1
ATOM 1391 C CA . PRO A 1 180 ? -17.188 -13.789 -17.984 1 93.62 180 PRO A CA 1
ATOM 1392 C C . PRO A 1 180 ? -18.359 -13.906 -18.953 1 93.62 180 PRO A C 1
ATOM 1394 O O . PRO A 1 180 ? -18.172 -13.906 -20.172 1 93.62 180 PRO A O 1
ATOM 1397 N N . VAL A 1 181 ? -19.484 -13.773 -18.391 1 94.31 181 VAL A N 1
ATOM 1398 C CA . VAL A 1 181 ? -20.734 -13.984 -19.141 1 94.31 181 VAL A CA 1
ATOM 1399 C C . VAL A 1 181 ? -20.859 -12.953 -20.25 1 94.31 181 VAL A C 1
ATOM 1401 O O . VAL A 1 181 ? -20.406 -11.805 -20.094 1 94.31 181 VAL A O 1
ATOM 1404 N N . ASN A 1 182 ? -21.422 -13.391 -21.328 1 94.56 182 ASN A N 1
ATOM 1405 C CA . ASN A 1 182 ? -21.688 -12.539 -22.484 1 94.56 182 ASN A CA 1
ATOM 1406 C C . ASN A 1 182 ? -20.422 -11.867 -23 1 94.56 182 ASN A C 1
ATOM 1408 O O . ASN A 1 182 ? -20.391 -10.648 -23.172 1 94.56 182 ASN A O 1
ATOM 1412 N N . SER A 1 183 ? -19.375 -12.672 -23.094 1 95.81 183 SER A N 1
ATOM 1413 C CA . SER A 1 183 ? -18.109 -12.148 -23.578 1 95.81 183 SER A CA 1
ATOM 1414 C C . SER A 1 183 ? -17.562 -12.977 -24.734 1 95.81 183 SER A C 1
ATOM 1416 O O . SER A 1 183 ? -18.125 -14.031 -25.062 1 95.81 183 SER A O 1
ATOM 1418 N N . VAL A 1 184 ? -16.547 -12.344 -25.344 1 95.12 184 VAL A N 1
ATOM 1419 C CA . VAL A 1 184 ? -15.789 -13.062 -26.359 1 95.12 184 VAL A CA 1
ATOM 1420 C C . VAL A 1 184 ? -14.359 -13.273 -25.875 1 95.12 184 VAL A C 1
ATOM 1422 O O . VAL A 1 184 ? -13.672 -12.32 -25.5 1 95.12 184 VAL A O 1
ATOM 1425 N N . LEU A 1 185 ? -14.055 -14.555 -25.844 1 94.94 185 LEU A N 1
ATOM 1426 C CA . LEU A 1 185 ? -12.68 -14.898 -25.484 1 94.94 185 LEU A CA 1
ATOM 1427 C C . LEU A 1 185 ? -11.836 -15.117 -26.734 1 94.94 185 LEU A C 1
ATOM 1429 O O . LEU A 1 185 ? -12.125 -16.016 -27.531 1 94.94 185 LEU A O 1
ATOM 1433 N N . ILE A 1 186 ? -10.898 -14.266 -26.938 1 93.19 186 ILE A N 1
ATOM 1434 C CA . ILE A 1 186 ? -9.898 -14.492 -27.984 1 93.19 186 ILE A CA 1
ATOM 1435 C C . ILE A 1 186 ? -8.656 -15.141 -27.391 1 93.19 186 ILE A C 1
ATOM 1437 O O . ILE A 1 186 ? -7.926 -14.508 -26.625 1 93.19 186 ILE A O 1
ATOM 1441 N N . VAL A 1 187 ? -8.469 -16.406 -27.797 1 91.31 187 VAL A N 1
ATOM 1442 C CA . VAL A 1 187 ? -7.438 -17.172 -27.109 1 91.31 187 VAL A CA 1
ATOM 1443 C C . VAL A 1 187 ? -6.363 -17.594 -28.109 1 91.31 187 VAL A C 1
ATOM 1445 O O . VAL A 1 187 ? -6.629 -17.688 -29.312 1 91.31 187 VAL A O 1
ATOM 1448 N N . SER A 1 188 ? -5.195 -17.812 -27.641 1 86.75 188 SER A N 1
ATOM 1449 C CA . SER A 1 188 ? -4.133 -18.344 -28.484 1 86.75 188 SER A CA 1
ATOM 1450 C C . SER A 1 188 ? -4.469 -19.75 -28.969 1 86.75 188 SER A C 1
ATOM 1452 O O . SER A 1 188 ? -5.34 -20.422 -28.406 1 86.75 188 SER A O 1
ATOM 1454 N N . GLN A 1 189 ? -3.744 -20.219 -29.938 1 83.5 189 GLN A N 1
ATOM 1455 C CA . GLN A 1 189 ? -3.992 -21.531 -30.531 1 83.5 189 GLN A CA 1
ATOM 1456 C C . GLN A 1 189 ? -3.736 -22.641 -29.516 1 83.5 189 GLN A C 1
ATOM 1458 O O . GLN A 1 189 ? -4.48 -23.625 -29.453 1 83.5 189 GLN A O 1
ATOM 1463 N N . ASP A 1 190 ? -2.754 -22.438 -28.703 1 81.81 190 ASP A N 1
ATOM 1464 C CA . ASP A 1 190 ? -2.406 -23.438 -27.703 1 81.81 190 ASP A CA 1
ATOM 1465 C C . ASP A 1 190 ? -3.498 -23.562 -26.641 1 81.81 190 ASP A C 1
ATOM 1467 O O . ASP A 1 190 ? -3.869 -24.672 -26.25 1 81.81 190 ASP A O 1
ATOM 1471 N N . VAL A 1 191 ? -3.977 -22.453 -26.234 1 86.56 191 VAL A N 1
ATOM 1472 C CA . VAL A 1 191 ? -5.02 -22.438 -25.219 1 86.56 191 VAL A CA 1
ATOM 1473 C C . VAL A 1 191 ? -6.301 -23.047 -25.781 1 86.56 191 VAL A C 1
ATOM 1475 O O . VAL A 1 191 ? -6.973 -23.828 -25.109 1 86.56 191 VAL A O 1
ATOM 1478 N N . TYR A 1 192 ? -6.574 -22.703 -27.016 1 89.06 192 TYR A N 1
ATOM 1479 C CA . TYR A 1 192 ? -7.781 -23.25 -27.641 1 89.06 192 TYR A CA 1
ATOM 1480 C C . TYR A 1 192 ? -7.703 -24.766 -27.766 1 89.06 192 TYR A C 1
ATOM 1482 O O . TYR A 1 192 ? -8.68 -25.469 -27.516 1 89.06 192 TYR A O 1
ATOM 1490 N N . ALA A 1 193 ? -6.613 -25.203 -28.172 1 85.44 193 ALA A N 1
ATOM 1491 C CA . ALA A 1 193 ? -6.426 -26.641 -28.328 1 85.44 193 ALA A CA 1
ATOM 1492 C C . ALA A 1 193 ? -6.652 -27.391 -27.016 1 85.44 193 ALA A C 1
ATOM 1494 O O . ALA A 1 193 ? -7.266 -28.453 -26.984 1 85.44 193 ALA A O 1
ATOM 1495 N N . VAL A 1 194 ? -6.23 -26.797 -25.984 1 85.69 194 VAL A N 1
ATOM 1496 C CA . VAL A 1 194 ? -6.383 -27.422 -24.672 1 85.69 194 VAL A CA 1
ATOM 1497 C C . VAL A 1 194 ? -7.848 -27.375 -24.25 1 85.69 194 VAL A C 1
ATOM 1499 O O . VAL A 1 194 ? -8.359 -28.312 -23.656 1 85.69 194 VAL A O 1
ATOM 1502 N N . MET A 1 195 ? -8.516 -26.375 -24.578 1 88.5 195 MET A N 1
ATOM 1503 C CA . MET A 1 195 ? -9.914 -26.219 -24.188 1 88.5 195 MET A CA 1
ATOM 1504 C C . MET A 1 195 ? -10.789 -27.25 -24.891 1 88.5 195 MET A C 1
ATOM 1506 O O . MET A 1 195 ? -11.805 -27.688 -24.344 1 88.5 195 MET A O 1
ATOM 1510 N N . VAL A 1 196 ? -10.359 -27.625 -26.031 1 85.75 196 VAL A N 1
ATOM 1511 C CA . VAL A 1 196 ? -11.211 -28.484 -26.844 1 85.75 196 VAL A CA 1
ATOM 1512 C C . VAL A 1 196 ? -10.773 -29.938 -26.703 1 85.75 196 VAL A C 1
ATOM 1514 O O . VAL A 1 196 ? -11.602 -30.844 -26.734 1 85.75 196 VAL A O 1
ATOM 1517 N N . MET A 1 197 ? -9.539 -30.125 -26.547 1 73.75 197 MET A N 1
ATOM 1518 C CA . MET A 1 197 ? -9.039 -31.484 -26.734 1 73.75 197 MET A CA 1
ATOM 1519 C C . MET A 1 197 ? -8.719 -32.125 -25.391 1 73.75 197 MET A C 1
ATOM 1521 O O . MET A 1 197 ? -8.516 -33.344 -25.328 1 73.75 197 MET A O 1
ATOM 1525 N N . ILE A 1 198 ? -8.516 -31.359 -24.422 1 65 198 ILE A N 1
ATOM 1526 C CA . ILE A 1 198 ? -8.039 -31.984 -23.188 1 65 198 ILE A CA 1
ATOM 1527 C C . ILE A 1 198 ? -9.18 -32.75 -22.516 1 65 198 ILE A C 1
ATOM 1529 O O . ILE A 1 198 ? -10.203 -32.125 -22.156 1 65 198 ILE A O 1
ATOM 1533 N N . ASN A 1 199 ? -8.953 -33.938 -22.422 1 67.44 199 ASN A N 1
ATOM 1534 C CA . ASN A 1 199 ? -9.898 -34.875 -21.828 1 67.44 199 ASN A CA 1
ATOM 1535 C C . ASN A 1 199 ? -10.344 -34.438 -20.438 1 67.44 199 ASN A C 1
ATOM 1537 O O . ASN A 1 199 ? -11.469 -34.688 -20.031 1 67.44 199 ASN A O 1
ATOM 1541 N N . GLU A 1 200 ? -9.539 -33.594 -19.938 1 73.12 200 GLU A N 1
ATOM 1542 C CA . GLU A 1 200 ? -9.836 -33.156 -18.578 1 73.12 200 GLU A CA 1
ATOM 1543 C C . GLU A 1 200 ? -11.094 -32.312 -18.531 1 73.12 200 GLU A C 1
ATOM 1545 O O . GLU A 1 200 ? -11.781 -32.25 -17.516 1 73.12 200 GLU A O 1
ATOM 1550 N N . PHE A 1 201 ? -11.445 -31.797 -19.703 1 82.06 201 PHE A N 1
ATOM 1551 C CA . PHE A 1 201 ? -12.586 -30.891 -19.703 1 82.06 201 PHE A CA 1
ATOM 1552 C C . PHE A 1 201 ? -13.82 -31.578 -20.281 1 82.06 201 PHE A C 1
ATOM 1554 O O . PHE A 1 201 ? -14.938 -31.078 -20.172 1 82.06 201 PHE A O 1
ATOM 1561 N N . GLN A 1 202 ? -13.555 -32.75 -20.844 1 82.62 202 GLN A N 1
ATOM 1562 C CA . GLN A 1 202 ? -14.68 -33.406 -21.5 1 82.62 202 GLN A CA 1
ATOM 1563 C C . GLN A 1 202 ? -14.953 -34.781 -20.891 1 82.62 202 GLN A C 1
ATOM 1565 O O . GLN A 1 202 ? -16.094 -35.25 -20.859 1 82.62 202 GLN A O 1
ATOM 1570 N N . PHE A 1 203 ? -14.062 -35.531 -20.406 1 79.31 203 PHE A N 1
ATOM 1571 C CA . PHE A 1 203 ? -14.086 -36.844 -19.766 1 79.31 203 PHE A CA 1
ATOM 1572 C C . PHE A 1 203 ? -14.57 -37.938 -20.719 1 79.31 203 PHE A C 1
ATOM 1574 O O . PHE A 1 203 ? -14 -39.031 -20.766 1 79.31 203 PHE A O 1
ATOM 1581 N N . VAL A 1 204 ? -15.781 -37.688 -21.422 1 85.12 204 VAL A N 1
ATOM 1582 C CA . VAL A 1 204 ? -16.344 -38.656 -22.359 1 85.12 204 VAL A CA 1
ATOM 1583 C C . VAL A 1 204 ? -16.531 -38 -23.719 1 85.12 204 VAL A C 1
ATOM 1585 O O . VAL A 1 204 ? -16.859 -36.812 -23.812 1 85.12 204 VAL A O 1
ATOM 1588 N N . PRO A 1 205 ? -16.328 -38.75 -24.75 1 83.12 205 PRO A N 1
ATOM 1589 C CA . PRO A 1 205 ? -16.375 -38.188 -26.094 1 83.12 205 PRO A CA 1
ATOM 1590 C C . PRO A 1 205 ? -17.734 -37.594 -26.453 1 83.12 205 PRO A C 1
ATOM 1592 O O . PRO A 1 205 ? -17.812 -36.656 -27.25 1 83.12 205 PRO A O 1
ATOM 1595 N N . ASP A 1 206 ? -18.812 -38.125 -25.891 1 85.5 206 ASP A N 1
ATOM 1596 C CA . ASP A 1 206 ? -20.156 -37.688 -26.25 1 85.5 206 ASP A CA 1
ATOM 1597 C C . ASP A 1 206 ? -20.547 -36.406 -25.531 1 85.5 206 ASP A C 1
ATOM 1599 O O . ASP A 1 206 ? -21.531 -35.75 -25.891 1 85.5 206 ASP A O 1
ATOM 1603 N N . ALA A 1 207 ? -19.75 -36.031 -24.562 1 88.62 207 ALA A N 1
ATOM 1604 C CA . ALA A 1 207 ? -20.047 -34.812 -23.828 1 88.62 207 ALA A CA 1
ATOM 1605 C C . ALA A 1 207 ? -19.672 -33.594 -24.656 1 88.62 207 ALA A C 1
ATOM 1607 O O . ALA A 1 207 ? -18.75 -33.625 -25.469 1 88.62 207 ALA A O 1
ATOM 1608 N N . LYS A 1 208 ? -20.391 -32.5 -24.516 1 91.06 208 LYS A N 1
ATOM 1609 C CA . LYS A 1 208 ? -20.078 -31.234 -25.188 1 91.06 208 LYS A CA 1
ATOM 1610 C C . LYS A 1 208 ? -18.719 -30.703 -24.781 1 91.06 208 LYS A C 1
ATOM 1612 O O . LYS A 1 208 ? -18.312 -30.844 -23.625 1 91.06 208 LYS A O 1
ATOM 1617 N N . SER A 1 209 ? -18.031 -30.094 -25.75 1 91.25 209 SER A N 1
ATOM 1618 C CA . SER A 1 209 ? -16.734 -29.484 -25.438 1 91.25 209 SER A CA 1
ATOM 1619 C C . SER A 1 209 ? -16.891 -28.266 -24.531 1 91.25 209 SER A C 1
ATOM 1621 O O . SER A 1 209 ? -17.984 -27.734 -24.406 1 91.25 209 SER A O 1
ATOM 1623 N N . LEU A 1 210 ? -15.828 -27.906 -23.891 1 93.31 210 LEU A N 1
ATOM 1624 C CA . LEU A 1 210 ? -15.852 -26.781 -22.969 1 93.31 210 LEU A CA 1
ATOM 1625 C C . LEU A 1 210 ? -16.312 -25.516 -23.672 1 93.31 210 LEU A C 1
ATOM 1627 O O . LEU A 1 210 ? -17.203 -24.812 -23.172 1 93.31 210 LEU A O 1
ATOM 1631 N N . PRO A 1 211 ? -15.781 -25.172 -24.922 1 94.06 211 PRO A N 1
ATOM 1632 C CA . PRO A 1 211 ? -16.25 -23.969 -25.594 1 94.06 211 PRO A CA 1
ATOM 1633 C C . PRO A 1 211 ? -17.75 -24.016 -25.906 1 94.06 211 PRO A C 1
ATOM 1635 O O . PRO A 1 211 ? -18.438 -22.984 -25.812 1 94.06 211 PRO A O 1
ATOM 1638 N N . GLN A 1 212 ? -18.234 -25.156 -26.25 1 93.62 212 GLN A N 1
ATOM 1639 C CA . GLN A 1 212 ? -19.656 -25.297 -26.531 1 93.62 212 GLN A CA 1
ATOM 1640 C C . GLN A 1 212 ? -20.5 -25.062 -25.281 1 93.62 212 GLN A C 1
ATOM 1642 O O . GLN A 1 212 ? -21.547 -24.406 -25.344 1 93.62 212 GLN A O 1
ATOM 1647 N N . ARG A 1 213 ? -20.078 -25.656 -24.203 1 94.62 213 ARG A N 1
ATOM 1648 C CA . ARG A 1 213 ? -20.797 -25.469 -22.953 1 94.62 213 ARG A CA 1
ATOM 1649 C C . ARG A 1 213 ? -20.797 -24 -22.531 1 94.62 213 ARG A C 1
ATOM 1651 O O . ARG A 1 213 ? -21.812 -23.484 -22.062 1 94.62 213 ARG A O 1
ATOM 1658 N N . LEU A 1 214 ? -19.703 -23.328 -22.734 1 95.75 214 LEU A N 1
ATOM 1659 C CA . LEU A 1 214 ? -19.578 -21.922 -22.391 1 95.75 214 LEU A CA 1
ATOM 1660 C C . LEU A 1 214 ? -20.516 -21.062 -23.25 1 95.75 214 LEU A C 1
ATOM 1662 O O . LEU A 1 214 ? -21.141 -20.125 -22.75 1 95.75 214 LEU A O 1
ATOM 1666 N N . LYS A 1 215 ? -20.594 -21.406 -24.5 1 95.81 215 LYS A N 1
ATOM 1667 C CA . LYS A 1 215 ? -21.453 -20.656 -25.422 1 95.81 215 LYS A CA 1
ATOM 1668 C C . LYS A 1 215 ? -22.922 -20.859 -25.062 1 95.81 215 LYS A C 1
ATOM 1670 O O . LYS A 1 215 ? -23.672 -19.891 -24.953 1 95.81 215 LYS A O 1
ATOM 1675 N N . GLU A 1 216 ? -23.297 -22.031 -24.875 1 96.5 216 GLU A N 1
ATOM 1676 C CA . GLU A 1 216 ? -24.703 -22.359 -24.641 1 96.5 216 GLU A CA 1
ATOM 1677 C C . GLU A 1 216 ? -25.156 -21.875 -23.281 1 96.5 216 GLU A C 1
ATOM 1679 O O . GLU A 1 216 ? -26.281 -21.375 -23.125 1 96.5 216 GLU A O 1
ATOM 1684 N N . ALA A 1 217 ? -24.312 -21.969 -22.312 1 96.12 217 ALA A N 1
ATOM 1685 C CA . ALA A 1 217 ? -24.719 -21.656 -20.953 1 96.12 217 ALA A CA 1
ATOM 1686 C C . ALA A 1 217 ? -24.578 -20.156 -20.672 1 96.12 217 ALA A C 1
ATOM 1688 O O . ALA A 1 217 ? -25.391 -19.578 -19.953 1 96.12 217 ALA A O 1
ATOM 1689 N N . PHE A 1 218 ? -23.5 -19.547 -21.172 1 96.38 218 PHE A N 1
ATOM 1690 C CA . PHE A 1 218 ? -23.156 -18.219 -20.688 1 96.38 218 PHE A CA 1
ATOM 1691 C C . PHE A 1 218 ? -23.016 -17.234 -21.859 1 96.38 218 PHE A C 1
ATOM 1693 O O . PHE A 1 218 ? -22.688 -16.062 -21.656 1 96.38 218 PHE A O 1
ATOM 1700 N N . ASN A 1 219 ? -23.25 -17.656 -23.047 1 95.81 219 ASN A N 1
ATOM 1701 C CA . ASN A 1 219 ? -23.047 -16.812 -24.234 1 95.81 219 ASN A CA 1
ATOM 1702 C C . ASN A 1 219 ? -21.609 -16.297 -24.328 1 95.81 219 ASN A C 1
ATOM 1704 O O . ASN A 1 219 ? -21.391 -15.109 -24.547 1 95.81 219 ASN A O 1
ATOM 1708 N N . ILE A 1 220 ? -20.734 -17.219 -24.016 1 95.88 220 ILE A N 1
ATOM 1709 C CA . ILE A 1 220 ? -19.312 -16.938 -24.141 1 95.88 220 ILE A CA 1
ATOM 1710 C C . ILE A 1 220 ? -18.766 -17.562 -25.438 1 95.88 220 ILE A C 1
ATOM 1712 O O . ILE A 1 220 ? -18.797 -18.797 -25.578 1 95.88 220 ILE A O 1
ATOM 1716 N N . ASP A 1 221 ? -18.297 -16.781 -26.312 1 95.38 221 ASP A N 1
ATOM 1717 C CA . ASP A 1 221 ? -17.672 -17.297 -27.531 1 95.38 221 ASP A CA 1
ATOM 1718 C C . ASP A 1 221 ? -16.172 -17.406 -27.359 1 95.38 221 ASP A C 1
ATOM 1720 O O . ASP A 1 221 ? -15.516 -16.484 -26.891 1 95.38 221 ASP A O 1
ATOM 1724 N N . VAL A 1 222 ? -15.719 -18.578 -27.672 1 94.81 222 VAL A N 1
ATOM 1725 C CA . VAL A 1 222 ? -14.281 -18.797 -27.625 1 94.81 222 VAL A CA 1
ATOM 1726 C C . VAL A 1 222 ? -13.719 -18.891 -29.031 1 94.81 222 VAL A C 1
ATOM 1728 O O . VAL A 1 222 ? -14.109 -19.781 -29.797 1 94.81 222 VAL A O 1
ATOM 1731 N N . ILE A 1 223 ? -12.797 -17.969 -29.344 1 93.25 223 ILE A N 1
ATOM 1732 C CA . ILE A 1 223 ? -12.266 -17.906 -30.703 1 93.25 223 ILE A CA 1
ATOM 1733 C C . ILE A 1 223 ? -10.742 -18.031 -30.672 1 93.25 223 ILE A C 1
ATOM 1735 O O . ILE A 1 223 ? -10.078 -17.328 -29.906 1 93.25 223 ILE A O 1
ATOM 1739 N N . ALA A 1 224 ? -10.219 -18.938 -31.469 1 91.5 224 ALA A N 1
ATOM 1740 C CA . ALA A 1 224 ? -8.773 -19.047 -31.594 1 91.5 224 ALA A CA 1
ATOM 1741 C C . ALA A 1 224 ? -8.203 -17.922 -32.438 1 91.5 224 ALA A C 1
ATOM 1743 O O . ALA A 1 224 ? -8.688 -17.656 -33.531 1 91.5 224 ALA A O 1
ATOM 1744 N N . TYR A 1 225 ? -7.246 -17.297 -31.891 1 88.25 225 TYR A N 1
ATOM 1745 C CA . TYR A 1 225 ? -6.656 -16.172 -32.625 1 88.25 225 TYR A CA 1
ATOM 1746 C C . TYR A 1 225 ? -5.836 -16.656 -33.812 1 88.25 225 TYR A C 1
ATOM 1748 O O . TYR A 1 225 ? -4.902 -17.453 -33.625 1 88.25 225 TYR A O 1
ATOM 1756 N N . GLY A 1 226 ? -6.172 -16.375 -34.938 1 82.88 226 GLY A N 1
ATOM 1757 C CA . GLY A 1 226 ? -5.469 -16.672 -36.156 1 82.88 226 GLY A CA 1
ATOM 1758 C C . GLY A 1 226 ? -5.105 -15.445 -36.969 1 82.88 226 GLY A C 1
ATOM 1759 O O . GLY A 1 226 ? -5.363 -15.383 -38.188 1 82.88 226 GLY A O 1
ATOM 1760 N N . ASN A 1 227 ? -4.641 -14.422 -36.281 1 77.12 227 ASN A N 1
ATOM 1761 C CA . ASN A 1 227 ? -4.238 -13.164 -36.906 1 77.12 227 ASN A CA 1
ATOM 1762 C C . ASN A 1 227 ? -5.445 -12.375 -37.406 1 77.12 227 ASN A C 1
ATOM 1764 O O . ASN A 1 227 ? -5.383 -11.75 -38.469 1 77.12 227 ASN A O 1
ATOM 1768 N N . GLN A 1 228 ? -6.484 -12.586 -36.719 1 84.69 228 GLN A N 1
ATOM 1769 C CA . GLN A 1 228 ? -7.656 -11.781 -37.031 1 84.69 228 GLN A CA 1
ATOM 1770 C C . GLN A 1 228 ? -7.375 -10.297 -36.812 1 84.69 228 GLN A C 1
ATOM 1772 O O . GLN A 1 228 ? -6.613 -9.93 -35.938 1 84.69 228 GLN A O 1
ATOM 1777 N N . THR A 1 229 ? -7.984 -9.484 -37.688 1 85.19 229 THR A N 1
ATOM 1778 C CA . THR A 1 229 ? -7.852 -8.039 -37.531 1 85.19 229 THR A CA 1
ATOM 1779 C C . THR A 1 229 ? -8.773 -7.535 -36.438 1 85.19 229 THR A C 1
ATOM 1781 O O . THR A 1 229 ? -9.695 -8.242 -36 1 85.19 229 THR A O 1
ATOM 1784 N N . ALA A 1 230 ? -8.477 -6.371 -35.906 1 88.75 230 ALA A N 1
ATOM 1785 C CA . ALA A 1 230 ? -9.305 -5.762 -34.844 1 88.75 230 ALA A CA 1
ATOM 1786 C C . ALA A 1 230 ? -10.742 -5.594 -35.312 1 88.75 230 ALA A C 1
ATOM 1788 O O . ALA A 1 230 ? -11.68 -5.738 -34.531 1 88.75 230 ALA A O 1
ATOM 1789 N N . GLU A 1 231 ? -10.883 -5.305 -36.625 1 88.94 231 GLU A N 1
ATOM 1790 C CA . GLU A 1 231 ? -12.219 -5.125 -37.188 1 88.94 231 GLU A CA 1
ATOM 1791 C C . GLU A 1 231 ? -13 -6.434 -37.188 1 88.94 231 GLU A C 1
ATOM 1793 O O . GLU A 1 231 ? -14.203 -6.445 -36.875 1 88.94 231 GLU A O 1
ATOM 1798 N N . GLU A 1 232 ? -12.352 -7.477 -37.5 1 90.44 232 GLU A N 1
ATOM 1799 C CA . GLU A 1 232 ? -12.992 -8.789 -37.5 1 90.44 232 GLU A CA 1
ATOM 1800 C C . GLU A 1 232 ? -13.422 -9.188 -36.094 1 90.44 232 GLU A C 1
ATOM 1802 O O . GLU A 1 232 ? -14.516 -9.727 -35.906 1 90.44 232 GLU A O 1
ATOM 1807 N N . ILE A 1 233 ? -12.594 -8.93 -35.188 1 90.38 233 ILE A N 1
ATOM 1808 C CA . ILE A 1 233 ? -12.883 -9.273 -33.812 1 90.38 233 ILE A CA 1
ATOM 1809 C C . ILE A 1 233 ? -14.023 -8.398 -33.281 1 90.38 233 ILE A C 1
ATOM 1811 O O . ILE A 1 233 ? -14.875 -8.867 -32.531 1 90.38 233 ILE A O 1
ATOM 1815 N N . ALA A 1 234 ? -14 -7.184 -33.688 1 90.06 234 ALA A N 1
ATOM 1816 C CA . ALA A 1 234 ? -15.07 -6.273 -33.312 1 90.06 234 ALA A CA 1
ATOM 1817 C C . ALA A 1 234 ? -16.422 -6.762 -33.812 1 90.06 234 ALA A C 1
ATOM 1819 O O . ALA A 1 234 ? -17.438 -6.625 -33.094 1 90.06 234 ALA A O 1
ATOM 1820 N N . LYS A 1 235 ? -16.422 -7.293 -34.969 1 90.12 235 LYS A N 1
ATOM 1821 C CA . LYS A 1 235 ? -17.656 -7.836 -35.531 1 90.12 235 LYS A CA 1
ATOM 1822 C C . LYS A 1 235 ? -18.125 -9.047 -34.719 1 90.12 235 LYS A C 1
ATOM 1824 O O . LYS A 1 235 ? -19.328 -9.211 -34.5 1 90.12 235 LYS A O 1
ATOM 1829 N N . LEU A 1 236 ? -17.188 -9.82 -34.344 1 88.31 236 LEU A N 1
ATOM 1830 C CA . LEU A 1 236 ? -17.516 -11.008 -33.562 1 88.31 236 LEU A CA 1
ATOM 1831 C C . LEU A 1 236 ? -18 -10.617 -32.156 1 88.31 236 LEU A C 1
ATOM 1833 O O . LEU A 1 236 ? -18.766 -11.367 -31.547 1 88.31 236 LEU A O 1
ATOM 1837 N N . ALA A 1 237 ? -17.594 -9.523 -31.703 1 89.75 237 ALA A N 1
ATOM 1838 C CA . ALA A 1 237 ? -17.906 -9.07 -30.359 1 89.75 237 ALA A CA 1
ATOM 1839 C C . ALA A 1 237 ? -19.219 -8.297 -30.328 1 89.75 237 ALA A C 1
ATOM 1841 O O . ALA A 1 237 ? -19.688 -7.879 -29.25 1 89.75 237 ALA A O 1
ATOM 1842 N N . GLU A 1 238 ? -19.859 -8.172 -31.484 1 88.69 238 GLU A N 1
ATOM 1843 C CA . GLU A 1 238 ? -21.125 -7.453 -31.516 1 88.69 238 GLU A CA 1
ATOM 1844 C C . GLU A 1 238 ? -22.156 -8.109 -30.609 1 88.69 238 GLU A C 1
ATOM 1846 O O . GLU A 1 238 ? -22.391 -9.32 -30.688 1 88.69 238 GLU A O 1
ATOM 1851 N N . GLY A 1 239 ? -22.781 -7.418 -29.719 1 87 239 GLY A N 1
ATOM 1852 C CA . GLY A 1 239 ? -23.781 -7.918 -28.797 1 87 239 GLY A CA 1
ATOM 1853 C C . GLY A 1 239 ? -23.188 -8.453 -27.516 1 87 239 GLY A C 1
ATOM 1854 O O . GLY A 1 239 ? -23.922 -8.883 -26.609 1 87 239 GLY A O 1
ATOM 1855 N N . LYS A 1 240 ? -21.891 -8.539 -27.484 1 92.44 240 LYS A N 1
ATOM 1856 C CA . LYS A 1 240 ? -21.203 -9.023 -26.297 1 92.44 240 LYS A CA 1
ATOM 1857 C C . LYS A 1 240 ? -20.781 -7.867 -25.391 1 92.44 240 LYS A C 1
ATOM 1859 O O . LYS A 1 240 ? -20.703 -6.723 -25.828 1 92.44 240 LYS A O 1
ATOM 1864 N N . GLU A 1 241 ? -20.625 -8.195 -24.188 1 89.62 241 GLU A N 1
ATOM 1865 C CA . GLU A 1 241 ? -20.312 -7.168 -23.203 1 89.62 241 GLU A CA 1
ATOM 1866 C C . GLU A 1 241 ? -18.828 -6.793 -23.25 1 89.62 241 GLU A C 1
ATOM 1868 O O . GLU A 1 241 ? -18.469 -5.633 -23.031 1 89.62 241 GLU A O 1
ATOM 1873 N N . LYS A 1 242 ? -18.016 -7.758 -23.469 1 91.69 242 LYS A N 1
ATOM 1874 C CA . LYS A 1 242 ? -16.578 -7.465 -23.453 1 91.69 242 LYS A CA 1
ATOM 1875 C C . LYS A 1 242 ? -15.797 -8.5 -24.266 1 91.69 242 LYS A C 1
ATOM 1877 O O . LYS A 1 242 ? -16.328 -9.57 -24.578 1 91.69 242 LYS A O 1
ATOM 1882 N N . VAL A 1 243 ? -14.609 -8.047 -24.609 1 93.38 243 VAL A N 1
ATOM 1883 C CA . VAL A 1 243 ? -13.648 -8.93 -25.266 1 93.38 243 VAL A CA 1
ATOM 1884 C C . VAL A 1 243 ? -12.469 -9.203 -24.328 1 93.38 243 VAL A C 1
ATOM 1886 O O . VAL A 1 243 ? -11.906 -8.273 -23.75 1 93.38 243 VAL A O 1
ATOM 1889 N N . ILE A 1 244 ? -12.242 -10.469 -24.188 1 92.81 244 ILE A N 1
ATOM 1890 C CA . ILE A 1 244 ? -11.133 -10.852 -23.312 1 92.81 244 ILE A CA 1
ATOM 1891 C C . ILE A 1 244 ? -10.023 -11.477 -24.156 1 92.81 244 ILE A C 1
ATOM 1893 O O . ILE A 1 244 ? -10.242 -12.477 -24.844 1 92.81 244 ILE A O 1
ATOM 1897 N N . LEU A 1 245 ? -8.906 -10.812 -24.094 1 90.25 245 LEU A N 1
ATOM 1898 C CA . LEU A 1 245 ? -7.734 -11.32 -24.797 1 90.25 245 LEU A CA 1
ATOM 1899 C C . LEU A 1 245 ? -6.891 -12.203 -23.891 1 90.25 245 LEU A C 1
ATOM 1901 O O . LEU A 1 245 ? -6.512 -11.797 -22.797 1 90.25 245 LEU A O 1
ATOM 1905 N N . ILE A 1 246 ? -6.68 -13.383 -24.344 1 86.75 246 ILE A N 1
ATOM 1906 C CA . ILE A 1 246 ? -5.953 -14.352 -23.531 1 86.75 246 ILE A CA 1
ATOM 1907 C C . ILE A 1 246 ? -4.691 -14.805 -24.25 1 86.75 246 ILE A C 1
ATOM 1909 O O . ILE A 1 246 ? -4.762 -15.617 -25.172 1 86.75 246 ILE A O 1
ATOM 1913 N N . GLY A 1 247 ? -3.566 -14.43 -23.719 1 74.12 247 GLY A N 1
ATOM 1914 C CA . GLY A 1 247 ? -2.295 -14.859 -24.266 1 74.12 247 GLY A CA 1
ATOM 1915 C C . GLY A 1 247 ? -1.995 -14.242 -25.625 1 74.12 247 GLY A C 1
ATOM 1916 O O . GLY A 1 247 ? -1.462 -14.914 -26.516 1 74.12 247 GLY A O 1
ATOM 1917 N N . ILE A 1 248 ? -2.514 -13.172 -25.875 1 74.81 248 ILE A N 1
ATOM 1918 C CA . ILE A 1 248 ? -2.312 -12.516 -27.156 1 74.81 248 ILE A CA 1
ATOM 1919 C C . ILE A 1 248 ? -1.45 -11.266 -26.969 1 74.81 248 ILE A C 1
ATOM 1921 O O . ILE A 1 248 ? -1.703 -10.461 -26.078 1 74.81 248 ILE A O 1
ATOM 1925 N N . ASN A 1 249 ? -0.316 -11.359 -27.625 1 63.22 249 ASN A N 1
ATOM 1926 C CA . ASN A 1 249 ? 0.584 -10.211 -27.562 1 63.22 249 ASN A CA 1
ATOM 1927 C C . ASN A 1 249 ? 0.305 -9.227 -28.688 1 63.22 249 ASN A C 1
ATOM 1929 O O . ASN A 1 249 ? -0.308 -9.586 -29.703 1 63.22 249 ASN A O 1
ATOM 1933 N N . GLY A 1 250 ? 0.529 -8.047 -28.547 1 65.94 250 GLY A N 1
ATOM 1934 C CA . GLY A 1 250 ? 0.447 -7.055 -29.609 1 65.94 250 GLY A CA 1
ATOM 1935 C C . GLY A 1 250 ? -0.463 -5.891 -29.266 1 65.94 250 GLY A C 1
ATOM 1936 O O . GLY A 1 250 ? -0.813 -5.684 -28.094 1 65.94 250 GLY A O 1
ATOM 1937 N N . ASN A 1 251 ? -0.699 -5.121 -30.25 1 76.81 251 ASN A N 1
ATOM 1938 C CA . ASN A 1 251 ? -1.434 -3.867 -30.109 1 76.81 251 ASN A CA 1
ATOM 1939 C C . ASN A 1 251 ? -2.932 -4.07 -30.297 1 76.81 251 ASN A C 1
ATOM 1941 O O . ASN A 1 251 ? -3.66 -3.119 -30.594 1 76.81 251 ASN A O 1
ATOM 1945 N N . LEU A 1 252 ? -3.275 -5.34 -30.234 1 83.62 252 LEU A N 1
ATOM 1946 C CA . LEU A 1 252 ? -4.684 -5.652 -30.469 1 83.62 252 LEU A CA 1
ATOM 1947 C C . LEU A 1 252 ? -5.566 -4.996 -29.406 1 83.62 252 LEU A C 1
ATOM 1949 O O . LEU A 1 252 ? -6.668 -4.539 -29.719 1 83.62 252 LEU A O 1
ATOM 1953 N N . GLU A 1 253 ? -5.137 -5 -28.234 1 84.88 253 GLU A N 1
ATOM 1954 C CA . GLU A 1 253 ? -5.91 -4.414 -27.156 1 84.88 253 GLU A CA 1
ATOM 1955 C C . GLU A 1 253 ? -6.246 -2.951 -27.438 1 84.88 253 GLU A C 1
ATOM 1957 O O . GLU A 1 253 ? -7.402 -2.543 -27.344 1 84.88 253 GLU A O 1
ATOM 1962 N N . SER A 1 254 ? -5.219 -2.219 -27.828 1 83.06 254 SER A N 1
ATOM 1963 C CA . SER A 1 254 ? -5.402 -0.797 -28.109 1 83.06 254 SER A CA 1
ATOM 1964 C C . SER A 1 254 ? -6.309 -0.577 -29.312 1 83.06 254 SER A C 1
ATOM 1966 O O . SER A 1 254 ? -7.141 0.333 -29.312 1 83.06 254 SER A O 1
ATOM 1968 N N . GLN A 1 255 ? -6.125 -1.383 -30.297 1 85.56 255 GLN A N 1
ATOM 1969 C CA . GLN A 1 255 ? -6.93 -1.269 -31.5 1 85.56 255 GLN A CA 1
ATOM 1970 C C . GLN A 1 255 ? -8.398 -1.538 -31.219 1 85.56 255 GLN A C 1
ATOM 1972 O O . GLN A 1 255 ? -9.281 -0.844 -31.734 1 85.56 255 GLN A O 1
ATOM 1977 N N . LEU A 1 256 ? -8.633 -2.434 -30.375 1 88.5 256 LEU A N 1
ATOM 1978 C CA . LEU A 1 256 ? -10.008 -2.805 -30.062 1 88.5 256 LEU A CA 1
ATOM 1979 C C . LEU A 1 256 ? -10.656 -1.749 -29.172 1 88.5 256 LEU A C 1
ATOM 1981 O O . LEU A 1 256 ? -11.852 -1.472 -29.312 1 88.5 256 LEU A O 1
ATOM 1985 N N . ARG A 1 257 ? -9.898 -1.233 -28.312 1 85.38 257 ARG A N 1
ATOM 1986 C CA . ARG A 1 257 ? -10.43 -0.177 -27.453 1 85.38 257 ARG A CA 1
ATOM 1987 C C . ARG A 1 257 ? -10.875 1.026 -28.281 1 85.38 257 ARG A C 1
ATOM 1989 O O . ARG A 1 257 ? -11.828 1.72 -27.906 1 85.38 257 ARG A O 1
ATOM 1996 N N . ASN A 1 258 ? -10.227 1.255 -29.375 1 83.69 258 ASN A N 1
ATOM 1997 C CA . ASN A 1 258 ? -10.57 2.363 -30.25 1 83.69 258 ASN A CA 1
ATOM 1998 C C . ASN A 1 258 ? -11.945 2.166 -30.891 1 83.69 258 ASN A C 1
ATOM 2000 O O . ASN A 1 258 ? -12.578 3.133 -31.312 1 83.69 258 ASN A O 1
ATOM 2004 N N . PHE A 1 259 ? -12.391 0.959 -30.906 1 85.69 259 PHE A N 1
ATOM 2005 C CA . PHE A 1 259 ? -13.719 0.662 -31.453 1 85.69 259 PHE A CA 1
ATOM 2006 C C . PHE A 1 259 ? -14.781 0.812 -30.375 1 85.69 259 PHE A C 1
ATOM 2008 O O . PHE A 1 259 ? -15.953 0.517 -30.609 1 85.69 259 PHE A O 1
ATOM 2015 N N . GLY A 1 260 ? -14.359 1.202 -29.156 1 83.06 260 GLY A N 1
ATOM 2016 C CA . GLY A 1 260 ? -15.297 1.396 -28.047 1 83.06 260 GLY A CA 1
ATOM 2017 C C . GLY A 1 260 ? -15.633 0.111 -27.328 1 83.06 260 GLY A C 1
ATOM 2018 O O . GLY A 1 260 ? -16.609 0.056 -26.562 1 83.06 260 GLY A O 1
ATOM 2019 N N . ILE A 1 261 ? -14.945 -0.897 -27.609 1 87.19 261 ILE A N 1
ATOM 2020 C CA . ILE A 1 261 ? -15.188 -2.197 -27 1 87.19 261 ILE A CA 1
ATOM 2021 C C . ILE A 1 261 ? -14.414 -2.303 -25.688 1 87.19 261 ILE A C 1
ATOM 2023 O O . ILE A 1 261 ? -13.273 -1.852 -25.594 1 87.19 261 ILE A O 1
ATOM 2027 N N . LYS A 1 262 ? -15.156 -2.836 -24.734 1 87.94 262 LYS A N 1
ATOM 2028 C CA . LYS A 1 262 ? -14.469 -3.127 -23.484 1 87.94 262 LYS A CA 1
ATOM 2029 C C . LYS A 1 262 ? -13.531 -4.32 -23.625 1 87.94 262 LYS A C 1
ATOM 2031 O O . LYS A 1 262 ? -13.969 -5.422 -23.969 1 87.94 262 LYS A O 1
ATOM 2036 N N . VAL A 1 263 ? -12.266 -4.016 -23.469 1 89.25 263 VAL A N 1
ATOM 2037 C CA . VAL A 1 263 ? -11.273 -5.062 -23.688 1 89.25 263 VAL A CA 1
ATOM 2038 C C . VAL A 1 263 ? -10.523 -5.34 -22.391 1 89.25 263 VAL A C 1
ATOM 2040 O O . VAL A 1 263 ? -10.188 -4.41 -21.641 1 89.25 263 VAL A O 1
ATOM 2043 N N . GLU A 1 264 ? -10.469 -6.668 -22.078 1 88.5 264 GLU A N 1
ATOM 2044 C CA . GLU A 1 264 ? -9.664 -7.109 -20.938 1 88.5 264 GLU A CA 1
ATOM 2045 C C . GLU A 1 264 ? -8.578 -8.094 -21.375 1 88.5 264 GLU A C 1
ATOM 2047 O O . GLU A 1 264 ? -8.805 -8.914 -22.266 1 88.5 264 GLU A O 1
ATOM 2052 N N . LYS A 1 265 ? -7.461 -7.824 -20.766 1 85.44 265 LYS A N 1
ATOM 2053 C CA . LYS A 1 265 ? -6.367 -8.75 -21.031 1 85.44 265 LYS A CA 1
ATOM 2054 C C . LYS A 1 265 ? -6.055 -9.602 -19.797 1 85.44 265 LYS A C 1
ATOM 2056 O O . LYS A 1 265 ? -5.941 -9.086 -18.688 1 85.44 265 LYS A O 1
ATOM 2061 N N . ARG A 1 266 ? -6.043 -10.961 -20 1 84.56 266 ARG A N 1
ATOM 2062 C CA . ARG A 1 266 ? -5.703 -11.891 -18.922 1 84.56 266 ARG A CA 1
ATOM 2063 C C . ARG A 1 266 ? -4.461 -12.695 -19.281 1 84.56 266 ARG A C 1
ATOM 2065 O O . ARG A 1 266 ? -4.359 -13.25 -20.375 1 84.56 266 ARG A O 1
ATOM 2072 N N . GLU A 1 267 ? -3.555 -12.672 -18.344 1 76.56 267 GLU A N 1
ATOM 2073 C CA . GLU A 1 267 ? -2.289 -13.359 -18.578 1 76.56 267 GLU A CA 1
ATOM 2074 C C . GLU A 1 267 ? -2.049 -14.445 -17.531 1 76.56 267 GLU A C 1
ATOM 2076 O O . GLU A 1 267 ? -2.561 -14.359 -16.422 1 76.56 267 GLU A O 1
ATOM 2081 N N . PRO A 1 268 ? -1.366 -15.453 -17.969 1 72.5 268 PRO A N 1
ATOM 2082 C CA . PRO A 1 268 ? -1.058 -16.5 -16.984 1 72.5 268 PRO A CA 1
ATOM 2083 C C . PRO A 1 268 ? -0.076 -16.031 -15.914 1 72.5 268 PRO A C 1
ATOM 2085 O O . PRO A 1 268 ? 0.74 -15.141 -16.172 1 72.5 268 PRO A O 1
ATOM 2088 N N . ARG A 1 269 ? -0.29 -16.703 -14.695 1 63.81 269 ARG A N 1
ATOM 2089 C CA . ARG A 1 269 ? 0.659 -16.469 -13.609 1 63.81 269 ARG A CA 1
ATOM 2090 C C . ARG A 1 269 ? 1.93 -17.297 -13.812 1 63.81 269 ARG A C 1
ATOM 2092 O O . ARG A 1 269 ? 1.958 -18.219 -14.641 1 63.81 269 ARG A O 1
ATOM 2099 N N . ALA A 1 270 ? 2.984 -16.938 -13.062 1 54.75 270 ALA A N 1
ATOM 2100 C CA . ALA A 1 270 ? 4.258 -17.641 -13.172 1 54.75 270 ALA A CA 1
ATOM 2101 C C . ALA A 1 270 ? 4.098 -19.125 -12.844 1 54.75 270 ALA A C 1
ATOM 2103 O O . ALA A 1 270 ? 3.639 -19.469 -11.75 1 54.75 270 ALA A O 1
ATOM 2104 N N . GLY A 1 271 ? 4.414 -20 -13.812 1 56.94 271 GLY A N 1
ATOM 2105 C CA . GLY A 1 271 ? 4.398 -21.438 -13.578 1 56.94 271 GLY A CA 1
ATOM 2106 C C . GLY A 1 271 ? 3.006 -22.031 -13.609 1 56.94 271 GLY A C 1
ATOM 2107 O O . GLY A 1 271 ? 2.822 -23.219 -13.305 1 56.94 271 GLY A O 1
ATOM 2108 N N . GLU A 1 272 ? 2.121 -21.188 -13.992 1 68.69 272 GLU A N 1
ATOM 2109 C CA . GLU A 1 272 ? 0.75 -21.688 -14.039 1 68.69 272 GLU A CA 1
ATOM 2110 C C . GLU A 1 272 ? 0.541 -22.625 -15.227 1 68.69 272 GLU A C 1
ATOM 2112 O O . GLU A 1 272 ? 0.901 -22.297 -16.359 1 68.69 272 GLU A O 1
ATOM 2117 N N . ALA A 1 273 ? 0.09 -23.844 -14.938 1 69.81 273 ALA A N 1
ATOM 2118 C CA . ALA A 1 273 ? -0.262 -24.766 -16.016 1 69.81 273 ALA A CA 1
ATOM 2119 C C . ALA A 1 273 ? -1.399 -24.203 -16.859 1 69.81 273 ALA A C 1
ATOM 2121 O O . ALA A 1 273 ? -2.258 -23.469 -16.359 1 69.81 273 ALA A O 1
ATOM 2122 N N . ILE A 1 274 ? -1.416 -24.531 -18.156 1 76.31 274 ILE A N 1
ATOM 2123 C CA . ILE A 1 274 ? -2.391 -23.984 -19.094 1 76.31 274 ILE A CA 1
ATOM 2124 C C . ILE A 1 274 ? -3.803 -24.344 -18.641 1 76.31 274 ILE A C 1
ATOM 2126 O O . ILE A 1 274 ? -4.723 -23.531 -18.734 1 76.31 274 ILE A O 1
ATOM 2130 N N . ASP A 1 275 ? -3.986 -25.578 -18.219 1 81.19 275 ASP A N 1
ATOM 2131 C CA . ASP A 1 275 ? -5.312 -25.984 -17.781 1 81.19 275 ASP A CA 1
ATOM 2132 C C . ASP A 1 275 ? -5.766 -25.188 -16.562 1 81.19 275 ASP A C 1
ATOM 2134 O O . ASP A 1 275 ? -6.934 -24.812 -16.469 1 81.19 275 ASP A O 1
ATOM 2138 N N . GLU A 1 276 ? -4.867 -25 -15.664 1 78.06 276 GLU A N 1
ATOM 2139 C CA . GLU A 1 276 ? -5.176 -24.188 -14.492 1 78.06 276 GLU A CA 1
ATOM 2140 C C . GLU A 1 276 ? -5.457 -22.734 -14.883 1 78.06 276 GLU A C 1
ATOM 2142 O O . GLU A 1 276 ? -6.324 -22.078 -14.297 1 78.06 276 GLU A O 1
ATOM 2147 N N . PHE A 1 277 ? -4.688 -22.297 -15.828 1 82.44 277 PHE A N 1
ATOM 2148 C CA . PHE A 1 277 ? -4.891 -20.953 -16.359 1 82.44 277 PHE A CA 1
ATOM 2149 C C . PHE A 1 277 ? -6.293 -20.812 -16.938 1 82.44 277 PHE A C 1
ATOM 2151 O O . PHE A 1 277 ? -6.98 -19.828 -16.672 1 82.44 277 PHE A O 1
ATOM 2158 N N . ILE A 1 278 ? -6.691 -21.719 -17.688 1 87.69 278 ILE A N 1
ATOM 2159 C CA . ILE A 1 278 ? -8.016 -21.719 -18.297 1 87.69 278 ILE A CA 1
ATOM 2160 C C . ILE A 1 278 ? -9.086 -21.703 -17.203 1 87.69 278 ILE A C 1
ATOM 2162 O O . ILE A 1 278 ? -10.023 -20.906 -17.266 1 87.69 278 ILE A O 1
ATOM 2166 N N . ARG A 1 279 ? -8.914 -22.531 -16.25 1 88.06 279 ARG A N 1
ATOM 2167 C CA . ARG A 1 279 ? -9.883 -22.594 -15.156 1 88.06 279 ARG A CA 1
ATOM 2168 C C . ARG A 1 279 ? -10 -21.25 -14.453 1 88.06 279 ARG A C 1
ATOM 2170 O O . ARG A 1 279 ? -11.102 -20.797 -14.148 1 88.06 279 ARG A O 1
ATOM 2177 N N . ARG A 1 280 ? -8.922 -20.625 -14.289 1 84.5 280 ARG A N 1
ATOM 2178 C CA . ARG A 1 280 ? -8.898 -19.359 -13.57 1 84.5 280 ARG A CA 1
ATOM 2179 C C . ARG A 1 280 ? -9.562 -18.25 -14.383 1 84.5 280 ARG A C 1
ATOM 2181 O O . ARG A 1 280 ? -10.312 -17.438 -13.844 1 84.5 280 ARG A O 1
ATOM 2188 N N . ILE A 1 281 ? -9.359 -18.219 -15.633 1 88.69 281 ILE A N 1
ATOM 2189 C CA . ILE A 1 281 ? -9.812 -17.109 -16.453 1 88.69 281 ILE A CA 1
ATOM 2190 C C . ILE A 1 281 ? -11.328 -17.188 -16.641 1 88.69 281 ILE A C 1
ATOM 2192 O O . ILE A 1 281 ? -12 -16.172 -16.781 1 88.69 281 ILE A O 1
ATOM 2196 N N . ILE A 1 282 ? -11.789 -18.406 -16.672 1 92.44 282 ILE A N 1
ATOM 2197 C CA . ILE A 1 282 ? -13.227 -18.516 -16.906 1 92.44 282 ILE A CA 1
ATOM 2198 C C . ILE A 1 282 ? -13.945 -18.781 -15.594 1 92.44 282 ILE A C 1
ATOM 2200 O O . ILE A 1 282 ? -15.164 -18.953 -15.57 1 92.44 282 ILE A O 1
ATOM 2204 N N . GLY A 1 283 ? -13.203 -18.859 -14.484 1 90.56 283 GLY A N 1
ATOM 2205 C CA . GLY A 1 283 ? -13.789 -19.062 -13.164 1 90.56 283 GLY A CA 1
ATOM 2206 C C . GLY A 1 283 ? -14.336 -20.469 -12.961 1 90.56 283 GLY A C 1
ATOM 2207 O O . GLY A 1 283 ? -15.391 -20.641 -12.344 1 90.56 283 GLY A O 1
ATOM 2208 N N . LEU A 1 284 ? -13.672 -21.406 -13.508 1 90.5 284 LEU A N 1
ATOM 2209 C CA . LEU A 1 284 ? -14.148 -22.797 -13.484 1 90.5 284 LEU A CA 1
ATOM 2210 C C . LEU A 1 284 ? -13.523 -23.562 -12.32 1 90.5 284 LEU A C 1
ATOM 2212 O O . LEU A 1 284 ? -12.305 -23.547 -12.141 1 90.5 284 LEU A O 1
ATOM 2216 N N . TYR A 1 285 ? -14.391 -23.984 -11.5 1 86.19 285 TYR A N 1
ATOM 2217 C CA . TYR A 1 285 ? -13.977 -24.953 -10.492 1 86.19 285 TYR A CA 1
ATOM 2218 C C . TYR A 1 285 ? -14.383 -26.375 -10.898 1 86.19 285 TYR A C 1
ATOM 2220 O O . TYR A 1 285 ? -15.57 -26.688 -10.992 1 86.19 285 TYR A O 1
ATOM 2228 N N . GLY A 1 286 ? -13.484 -27.266 -11.164 1 74.81 286 GLY A N 1
ATOM 2229 C CA . GLY A 1 286 ? -13.719 -28.547 -11.805 1 74.81 286 GLY A CA 1
ATOM 2230 C C . GLY A 1 286 ? -13.125 -28.625 -13.195 1 74.81 286 GLY A C 1
ATOM 2231 O O . GLY A 1 286 ? -12.031 -28.109 -13.445 1 74.81 286 GLY A O 1
ATOM 2232 N N . PRO A 1 287 ? -13.734 -29.359 -14.047 1 70.62 287 PRO A N 1
ATOM 2233 C CA . PRO A 1 287 ? -14.992 -30.109 -13.992 1 70.62 287 PRO A CA 1
ATOM 2234 C C . PRO A 1 287 ? -14.898 -31.375 -13.141 1 70.62 287 PRO A C 1
ATOM 2236 O O . PRO A 1 287 ? -13.805 -31.875 -12.898 1 70.62 287 PRO A O 1
ATOM 2239 N N . TYR A 1 288 ? -16.109 -31.625 -12.664 1 75.25 288 TYR A N 1
ATOM 2240 C CA . TYR A 1 288 ? -16.266 -32.875 -11.906 1 75.25 288 TYR A CA 1
ATOM 2241 C C . TYR A 1 288 ? -16.906 -33.969 -12.766 1 75.25 288 TYR A C 1
ATOM 2243 O O . TYR A 1 288 ? -17.75 -33.688 -13.617 1 75.25 288 TYR A O 1
ATOM 2251 N N . LYS A 1 289 ? -16.391 -35.188 -12.547 1 73.06 289 LYS A N 1
ATOM 2252 C CA . LYS A 1 289 ? -16.938 -36.312 -13.273 1 73.06 289 LYS A CA 1
ATOM 2253 C C . LYS A 1 289 ? -18.188 -36.875 -12.578 1 73.06 289 LYS A C 1
ATOM 2255 O O . LYS A 1 289 ? -18.141 -37.188 -11.391 1 73.06 289 LYS A O 1
ATOM 2260 N N . LEU A 1 290 ? -19.172 -36.969 -13.359 1 74.25 290 LEU A N 1
ATOM 2261 C CA . LEU A 1 290 ? -20.438 -37.438 -12.805 1 74.25 290 LEU A CA 1
ATOM 2262 C C . LEU A 1 290 ? -20.391 -38.938 -12.57 1 74.25 290 LEU A C 1
ATOM 2264 O O . LEU A 1 290 ? -20.125 -39.719 -13.492 1 74.25 290 LEU A O 1
ATOM 2268 N N . GLN A 1 291 ? -20.609 -39.25 -11.297 1 72.12 291 GLN A N 1
ATOM 2269 C CA . GLN A 1 291 ? -20.578 -40.656 -10.938 1 72.12 291 GLN A CA 1
ATOM 2270 C C . GLN A 1 291 ? -21.906 -41.344 -11.273 1 72.12 291 GLN A C 1
ATOM 2272 O O . GLN A 1 291 ? -22.938 -40.688 -11.391 1 72.12 291 GLN A O 1
ATOM 2277 N N . GLU A 1 292 ? -21.859 -42.625 -11.398 1 69.62 292 GLU A N 1
ATOM 2278 C CA . GLU A 1 292 ? -23.016 -43.438 -11.805 1 69.62 292 GLU A CA 1
ATOM 2279 C C . GLU A 1 292 ? -24.172 -43.25 -10.828 1 69.62 292 GLU A C 1
ATOM 2281 O O . GLU A 1 292 ? -25.344 -43.188 -11.242 1 69.62 292 GLU A O 1
ATOM 2286 N N . GLY A 1 293 ? -23.922 -43.094 -9.633 1 68.62 293 GLY A N 1
ATOM 2287 C CA . GLY A 1 293 ? -24.953 -43 -8.609 1 68.62 293 GLY A CA 1
ATOM 2288 C C . GLY A 1 293 ? -25.766 -41.719 -8.672 1 68.62 293 GLY A C 1
ATOM 2289 O O . GLY A 1 293 ? -26.875 -41.656 -8.141 1 68.62 293 GLY A O 1
ATOM 2290 N N . LEU A 1 294 ? -25.266 -40.875 -9.422 1 72.19 294 LEU A N 1
ATOM 2291 C CA . LEU A 1 294 ? -25.938 -39.594 -9.5 1 72.19 294 LEU A CA 1
ATOM 2292 C C . LEU A 1 294 ? -26.719 -39.469 -10.805 1 72.19 294 LEU A C 1
ATOM 2294 O O . LEU A 1 294 ? -27.25 -38.406 -11.117 1 72.19 294 LEU A O 1
ATOM 2298 N N . THR A 1 295 ? -26.781 -40.5 -11.562 1 80.88 295 THR A N 1
ATOM 2299 C CA . THR A 1 295 ? -27.453 -40.469 -12.859 1 80.88 295 THR A CA 1
ATOM 2300 C C . THR A 1 295 ? -28.75 -41.281 -12.828 1 80.88 295 THR A C 1
ATOM 2302 O O . THR A 1 295 ? -29.234 -41.719 -13.875 1 80.88 295 THR A O 1
ATOM 2305 N N . THR A 1 296 ? -29.234 -41.625 -11.695 1 81.69 296 THR A N 1
ATOM 2306 C CA . THR A 1 296 ? -30.406 -42.469 -11.539 1 81.69 296 THR A CA 1
ATOM 2307 C C . THR A 1 296 ? -31.688 -41.625 -11.547 1 81.69 296 THR A C 1
ATOM 2309 O O . THR A 1 296 ? -32.781 -42.156 -11.531 1 81.69 296 THR A O 1
ATOM 2312 N N . GLY A 1 297 ? -31.562 -40.344 -11.586 1 80.31 297 GLY A N 1
ATOM 2313 C CA . GLY A 1 297 ? -32.719 -39.5 -11.562 1 80.31 297 GLY A CA 1
ATOM 2314 C C . GLY A 1 297 ? -33.125 -39.031 -10.172 1 80.31 297 GLY A C 1
ATOM 2315 O O . GLY A 1 297 ? -34.031 -38.219 -10 1 80.31 297 GLY A O 1
ATOM 2316 N N . GLU A 1 298 ? -32.469 -39.5 -9.164 1 85.69 298 GLU A N 1
ATOM 2317 C CA . GLU A 1 298 ? -32.75 -39.062 -7.793 1 85.69 298 GLU A CA 1
ATOM 2318 C C . GLU A 1 298 ? -32.031 -37.75 -7.465 1 85.69 298 GLU A C 1
ATOM 2320 O O . GLU A 1 298 ? -30.812 -37.656 -7.613 1 85.69 298 GLU A O 1
ATOM 2325 N N . PRO A 1 299 ? -32.875 -36.906 -7.039 1 89.69 299 PRO A N 1
ATOM 2326 C CA . PRO A 1 299 ? -32.281 -35.594 -6.734 1 89.69 299 PRO A CA 1
ATOM 2327 C C . PRO A 1 299 ? -31.391 -35.625 -5.492 1 89.69 299 PRO A C 1
ATOM 2329 O O . PRO A 1 299 ? -31.734 -36.281 -4.5 1 89.69 299 PRO A O 1
ATOM 2332 N N . ARG A 1 300 ? -30.219 -35.031 -5.598 1 86.62 300 ARG A N 1
ATOM 2333 C CA . ARG A 1 300 ? -29.297 -34.844 -4.477 1 86.62 300 ARG A CA 1
ATOM 2334 C C . ARG A 1 300 ? -28.969 -33.375 -4.266 1 86.62 300 ARG A C 1
ATOM 2336 O O . ARG A 1 300 ? -28.547 -32.688 -5.199 1 86.62 300 ARG A O 1
ATOM 2343 N N . THR A 1 301 ? -29.094 -33 -3.072 1 90.62 301 THR A N 1
ATOM 2344 C CA . THR A 1 301 ? -28.922 -31.578 -2.787 1 90.62 301 THR A CA 1
ATOM 2345 C C . THR A 1 301 ? -27.484 -31.281 -2.348 1 90.62 301 THR A C 1
ATOM 2347 O O . THR A 1 301 ? -27.062 -30.125 -2.338 1 90.62 301 THR A O 1
ATOM 2350 N N . GLU A 1 302 ? -26.781 -32.312 -1.975 1 89.5 302 GLU A N 1
ATOM 2351 C CA . GLU A 1 302 ? -25.438 -32.125 -1.437 1 89.5 302 GLU A CA 1
ATOM 2352 C C . GLU A 1 302 ? -24.391 -32.156 -2.547 1 89.5 302 GLU A C 1
ATOM 2354 O O . GLU A 1 302 ? -24.297 -33.125 -3.293 1 89.5 302 GLU A O 1
ATOM 2359 N N . LEU A 1 303 ? -23.75 -31 -2.709 1 87.19 303 LEU A N 1
ATOM 2360 C CA . LEU A 1 303 ? -22.641 -30.844 -3.66 1 87.19 303 LEU A CA 1
ATOM 2361 C C . LEU A 1 303 ? -21.359 -30.422 -2.949 1 87.19 303 LEU A C 1
ATOM 2363 O O . LEU A 1 303 ? -21.391 -30.109 -1.759 1 87.19 303 LEU A O 1
ATOM 2367 N N . ALA A 1 304 ? -20.25 -30.578 -3.701 1 87.75 304 ALA A N 1
ATOM 2368 C CA . ALA A 1 304 ? -19 -30.125 -3.123 1 87.75 304 ALA A CA 1
ATOM 2369 C C . ALA A 1 304 ? -18.047 -29.625 -4.203 1 87.75 304 ALA A C 1
ATOM 2371 O O . ALA A 1 304 ? -18.047 -30.141 -5.328 1 87.75 304 ALA A O 1
ATOM 2372 N N . ILE A 1 305 ? -17.312 -28.594 -3.898 1 86 305 ILE A N 1
ATOM 2373 C CA . ILE A 1 305 ? -16.203 -28.141 -4.727 1 86 305 ILE A CA 1
ATOM 2374 C C . ILE A 1 305 ? -14.891 -28.688 -4.184 1 86 305 ILE A C 1
ATOM 2376 O O . ILE A 1 305 ? -14.648 -28.656 -2.977 1 86 305 ILE A O 1
ATOM 2380 N N . SER A 1 306 ? -14.164 -29.281 -5.113 1 85.31 306 SER A N 1
ATOM 2381 C CA . SER A 1 306 ? -12.891 -29.859 -4.715 1 85.31 306 SER A CA 1
ATOM 2382 C C . SER A 1 306 ? -11.711 -29.031 -5.223 1 85.31 306 SER A C 1
ATOM 2384 O O . SER A 1 306 ? -11.719 -28.578 -6.367 1 85.31 306 SER A O 1
ATOM 2386 N N . ILE A 1 307 ? -10.844 -28.781 -4.367 1 82.81 307 ILE A N 1
ATOM 2387 C CA . ILE A 1 307 ? -9.594 -28.094 -4.699 1 82.81 307 ILE A CA 1
ATOM 2388 C C . ILE A 1 307 ? -8.414 -29.016 -4.445 1 82.81 307 ILE A C 1
ATOM 2390 O O . ILE A 1 307 ? -8.141 -29.391 -3.299 1 82.81 307 ILE A O 1
ATOM 2394 N N . GLY A 1 308 ? -7.758 -29.344 -5.48 1 76.12 308 GLY A N 1
ATOM 2395 C CA . GLY A 1 308 ? -6.656 -30.281 -5.387 1 76.12 308 GLY A CA 1
ATOM 2396 C C . GLY A 1 308 ? -5.52 -29.781 -4.512 1 76.12 308 GLY A C 1
ATOM 2397 O O . GLY A 1 308 ? -5.215 -28.594 -4.5 1 76.12 308 GLY A O 1
ATOM 2398 N N . GLY A 1 309 ? -4.941 -30.719 -3.686 1 74.81 309 GLY A N 1
ATOM 2399 C CA . GLY A 1 309 ? -3.814 -30.406 -2.82 1 74.81 309 GLY A CA 1
ATOM 2400 C C . GLY A 1 309 ? -3.682 -31.375 -1.654 1 74.81 309 GLY A C 1
ATOM 2401 O O . GLY A 1 309 ? -4.637 -32.062 -1.31 1 74.81 309 GLY A O 1
ATOM 2402 N N . THR A 1 310 ? -2.506 -31.438 -1.152 1 73.31 310 THR A N 1
ATOM 2403 C CA . THR A 1 310 ? -2.279 -32.281 0.014 1 73.31 310 THR A CA 1
ATOM 2404 C C . THR A 1 310 ? -2.895 -31.656 1.263 1 73.31 310 THR A C 1
ATOM 2406 O O . THR A 1 310 ? -3.32 -30.5 1.24 1 73.31 310 THR A O 1
ATOM 2409 N N . ARG A 1 311 ? -3.021 -32.469 2.277 1 76.94 311 ARG A N 1
ATOM 2410 C CA . ARG A 1 311 ? -3.627 -32.031 3.527 1 76.94 311 ARG A CA 1
ATOM 2411 C C . ARG A 1 311 ? -2.887 -30.812 4.094 1 76.94 311 ARG A C 1
ATOM 2413 O O . ARG A 1 311 ? -3.498 -29.938 4.707 1 76.94 311 ARG A O 1
ATOM 2420 N N . GLN A 1 312 ? -1.626 -30.75 3.809 1 71.56 312 GLN A N 1
ATOM 2421 C CA . GLN A 1 312 ? -0.816 -29.688 4.398 1 71.56 312 GLN A CA 1
ATOM 2422 C C . GLN A 1 312 ? -0.545 -28.578 3.385 1 71.56 312 GLN A C 1
ATOM 2424 O O . GLN A 1 312 ? 0.223 -27.656 3.66 1 71.56 312 GLN A O 1
ATOM 2429 N N . ASP A 1 313 ? -1.224 -28.656 2.236 1 74.75 313 ASP A N 1
ATOM 2430 C CA . ASP A 1 313 ? -1.086 -27.625 1.217 1 74.75 313 ASP A CA 1
ATOM 2431 C C . ASP A 1 313 ? -1.802 -26.344 1.637 1 74.75 313 ASP A C 1
ATOM 2433 O O . ASP A 1 313 ? -3.021 -26.234 1.501 1 74.75 313 ASP A O 1
ATOM 2437 N N . VAL A 1 314 ? -1.038 -25.359 2.049 1 72.62 314 VAL A N 1
ATOM 2438 C CA . VAL A 1 314 ? -1.583 -24.141 2.631 1 72.62 314 VAL A CA 1
ATOM 2439 C C . VAL A 1 314 ? -2.361 -23.375 1.569 1 72.62 314 VAL A C 1
ATOM 2441 O O . VAL A 1 314 ? -3.391 -22.766 1.867 1 72.62 314 VAL A O 1
ATOM 2444 N N . PHE A 1 315 ? -1.896 -23.344 0.375 1 74.25 315 PHE A N 1
ATOM 2445 C CA . PHE A 1 315 ? -2.582 -22.625 -0.69 1 74.25 315 PHE A CA 1
ATOM 2446 C C . PHE A 1 315 ? -3.953 -23.234 -0.958 1 74.25 315 PHE A C 1
ATOM 2448 O O . PHE A 1 315 ? -4.938 -22.5 -1.125 1 74.25 315 PHE A O 1
ATOM 2455 N N . ALA A 1 316 ? -3.92 -24.516 -1.038 1 79.06 316 ALA A N 1
ATOM 2456 C CA . ALA A 1 316 ? -5.188 -25.203 -1.272 1 79.06 316 ALA A CA 1
ATOM 2457 C C . ALA A 1 316 ? -6.176 -24.922 -0.144 1 79.06 316 ALA A C 1
ATOM 2459 O O . ALA A 1 316 ? -7.371 -24.734 -0.389 1 79.06 316 ALA A O 1
ATOM 2460 N N . ILE A 1 317 ? -5.633 -24.953 1.022 1 84.06 317 ILE A N 1
ATOM 2461 C CA . ILE A 1 317 ? -6.477 -24.672 2.18 1 84.06 317 ILE A CA 1
ATOM 2462 C C . ILE A 1 317 ? -7.07 -23.266 2.061 1 84.06 317 ILE A C 1
ATOM 2464 O O . ILE A 1 317 ? -8.273 -23.078 2.25 1 84.06 317 ILE A O 1
ATOM 2468 N N . GLU A 1 318 ? -6.184 -22.344 1.737 1 83.69 318 GLU A N 1
ATOM 2469 C CA . GLU A 1 318 ? -6.613 -20.953 1.65 1 83.69 318 GLU A CA 1
ATOM 2470 C C . GLU A 1 318 ? -7.613 -20.75 0.515 1 83.69 318 GLU A C 1
ATOM 2472 O O . GLU A 1 318 ? -8.586 -20.016 0.661 1 83.69 318 GLU A O 1
ATOM 2477 N N . GLN A 1 319 ? -7.359 -21.359 -0.556 1 84.56 319 GLN A N 1
ATOM 2478 C CA . GLN A 1 319 ? -8.281 -21.266 -1.681 1 84.56 319 GLN A CA 1
ATOM 2479 C C . GLN A 1 319 ? -9.648 -21.844 -1.318 1 84.56 319 GLN A C 1
ATOM 2481 O O . GLN A 1 319 ? -10.688 -21.281 -1.69 1 84.56 319 GLN A O 1
ATOM 2486 N N . ALA A 1 320 ? -9.617 -22.953 -0.691 1 88.56 320 ALA A N 1
ATOM 2487 C CA . ALA A 1 320 ? -10.875 -23.562 -0.263 1 88.56 320 ALA A CA 1
ATOM 2488 C C . ALA A 1 320 ? -11.648 -22.625 0.67 1 88.56 320 ALA A C 1
ATOM 2490 O O . ALA A 1 320 ? -12.867 -22.5 0.554 1 88.56 320 ALA A O 1
ATOM 2491 N N . LYS A 1 321 ? -10.891 -22.062 1.532 1 89.38 321 LYS A N 1
ATOM 2492 C CA . LYS A 1 321 ? -11.523 -21.125 2.465 1 89.38 321 LYS A CA 1
ATOM 2493 C C . LYS A 1 321 ? -12.133 -19.938 1.727 1 89.38 321 LYS A C 1
ATOM 2495 O O . LYS A 1 321 ? -13.219 -19.469 2.076 1 89.38 321 LYS A O 1
ATOM 2500 N N . ILE A 1 322 ? -11.445 -19.438 0.773 1 87.62 322 ILE A N 1
ATOM 2501 C CA . ILE A 1 322 ? -11.93 -18.312 -0.013 1 87.62 322 ILE A CA 1
ATOM 2502 C C . ILE A 1 322 ? -13.203 -18.703 -0.753 1 87.62 322 ILE A C 1
ATOM 2504 O O . ILE A 1 322 ? -14.188 -17.953 -0.75 1 87.62 322 ILE A O 1
ATOM 2508 N N . VAL A 1 323 ? -13.141 -19.828 -1.31 1 89.19 323 VAL A N 1
ATOM 2509 C CA . VAL A 1 323 ? -14.297 -20.297 -2.059 1 89.19 323 VAL A CA 1
ATOM 2510 C C . VAL A 1 323 ? -15.484 -20.469 -1.119 1 89.19 323 VAL A C 1
ATOM 2512 O O . VAL A 1 323 ? -16.594 -20.047 -1.441 1 89.19 323 VAL A O 1
ATOM 2515 N N . ARG A 1 324 ? -15.219 -21.078 -0.042 1 92.25 324 ARG A N 1
ATOM 2516 C CA . ARG A 1 324 ? -16.281 -21.234 0.944 1 92.25 324 ARG A CA 1
ATOM 2517 C C . ARG A 1 324 ? -16.875 -19.891 1.329 1 92.25 324 ARG A C 1
ATOM 2519 O O . ARG A 1 324 ? -18.094 -19.734 1.4 1 92.25 324 ARG A O 1
ATOM 2526 N N . THR A 1 325 ? -16 -19.016 1.576 1 89.75 325 THR A N 1
ATOM 2527 C CA . THR A 1 325 ? -16.406 -17.688 2.014 1 89.75 325 THR A CA 1
ATOM 2528 C C . THR A 1 325 ? -17.25 -17 0.951 1 89.75 325 THR A C 1
ATOM 2530 O O . THR A 1 325 ? -18.297 -16.406 1.265 1 89.75 325 THR A O 1
ATOM 2533 N N . VAL A 1 326 ? -16.844 -17.078 -0.218 1 88.88 326 VAL A N 1
ATOM 2534 C CA . VAL A 1 326 ? -17.547 -16.438 -1.329 1 88.88 326 VAL A CA 1
ATOM 2535 C C . VAL A 1 326 ? -18.906 -17.109 -1.531 1 88.88 326 VAL A C 1
ATOM 2537 O O . VAL A 1 326 ? -19.906 -16.422 -1.766 1 88.88 326 VAL A O 1
ATOM 2540 N N . LEU A 1 327 ? -18.906 -18.375 -1.382 1 90.38 327 LEU A N 1
ATOM 2541 C CA . LEU A 1 327 ? -20.172 -19.094 -1.535 1 90.38 327 LEU A CA 1
ATOM 2542 C C . LEU A 1 327 ? -21.141 -18.766 -0.404 1 90.38 327 LEU A C 1
ATOM 2544 O O . LEU A 1 327 ? -22.328 -18.547 -0.642 1 90.38 327 LEU A O 1
ATOM 2548 N N . GLU A 1 328 ? -20.594 -18.719 0.725 1 90.94 328 GLU A N 1
ATOM 2549 C CA . GLU A 1 328 ? -21.422 -18.516 1.906 1 90.94 328 GLU A CA 1
ATOM 2550 C C . GLU A 1 328 ? -21.953 -17.078 1.961 1 90.94 328 GLU A C 1
ATOM 2552 O O . GLU A 1 328 ? -23.094 -16.844 2.342 1 90.94 328 GLU A O 1
ATOM 2557 N N . SER A 1 329 ? -21.141 -16.141 1.607 1 89.62 329 SER A N 1
ATOM 2558 C CA . SER A 1 329 ? -21.531 -14.734 1.688 1 89.62 329 SER A CA 1
ATOM 2559 C C . SER A 1 329 ? -22.422 -14.336 0.518 1 89.62 329 SER A C 1
ATOM 2561 O O . SER A 1 329 ? -23.109 -13.312 0.569 1 89.62 329 SER A O 1
ATOM 2563 N N . GLY A 1 330 ? -22.328 -15.078 -0.517 1 87.56 330 GLY A N 1
ATOM 2564 C CA . GLY A 1 330 ? -23.094 -14.734 -1.705 1 87.56 330 GLY A CA 1
ATOM 2565 C C . GLY A 1 330 ? -22.391 -13.734 -2.598 1 87.56 330 GLY A C 1
ATOM 2566 O O . GLY A 1 330 ? -21.344 -13.188 -2.23 1 87.56 330 GLY A O 1
ATOM 2567 N N . SER A 1 331 ? -23.016 -13.5 -3.768 1 91.06 331 SER A N 1
ATOM 2568 C CA . SER A 1 331 ? -22.406 -12.617 -4.758 1 91.06 331 SER A CA 1
ATOM 2569 C C . SER A 1 331 ? -22.594 -11.156 -4.383 1 91.06 331 SER A C 1
ATOM 2571 O O . SER A 1 331 ? -23.625 -10.773 -3.822 1 91.06 331 SER A O 1
ATOM 2573 N N . LEU A 1 332 ? -21.562 -10.359 -4.742 1 91.81 332 LEU A N 1
ATOM 2574 C CA . LEU A 1 332 ? -21.703 -8.914 -4.609 1 91.81 332 LEU A CA 1
ATOM 2575 C C . LEU A 1 332 ? -22.672 -8.367 -5.641 1 91.81 332 LEU A C 1
ATOM 2577 O O . LEU A 1 332 ? -22.719 -8.844 -6.777 1 91.81 332 LEU A O 1
ATOM 2581 N N . PRO A 1 333 ? -23.375 -7.395 -5.227 1 89.88 333 PRO A N 1
ATOM 2582 C CA . PRO A 1 333 ? -24.328 -6.816 -6.184 1 89.88 333 PRO A CA 1
ATOM 2583 C C . PRO A 1 333 ? -23.641 -6.195 -7.395 1 89.88 333 PRO A C 1
ATOM 2585 O O . PRO A 1 333 ? -24.219 -6.137 -8.484 1 89.88 333 PRO A O 1
ATOM 2588 N N . VAL A 1 334 ? -22.453 -5.664 -7.145 1 90.44 334 VAL A N 1
ATOM 2589 C CA . VAL A 1 334 ? -21.672 -5.086 -8.227 1 90.44 334 VAL A CA 1
ATOM 2590 C C . VAL A 1 334 ? -20.188 -5.434 -8.039 1 90.44 334 VAL A C 1
ATOM 2592 O O . VAL A 1 334 ? -19.75 -5.668 -6.914 1 90.44 334 VAL A O 1
ATOM 2595 N N . LYS A 1 335 ? -19.562 -5.453 -9.195 1 88.88 335 LYS A N 1
ATOM 2596 C CA . LYS A 1 335 ? -18.125 -5.734 -9.141 1 88.88 335 LYS A CA 1
ATOM 2597 C C . LYS A 1 335 ? -17.359 -4.547 -8.57 1 88.88 335 LYS A C 1
ATOM 2599 O O . LYS A 1 335 ? -17.75 -3.395 -8.766 1 88.88 335 LYS A O 1
ATOM 2604 N N . VAL A 1 336 ? -16.266 -4.902 -7.867 1 92.5 336 VAL A N 1
ATOM 2605 C CA . VAL A 1 336 ? -15.422 -3.857 -7.293 1 92.5 336 VAL A CA 1
ATOM 2606 C C . VAL A 1 336 ? -14.008 -3.969 -7.855 1 92.5 336 VAL A C 1
ATOM 2608 O O . VAL A 1 336 ? -13.547 -5.062 -8.188 1 92.5 336 VAL A O 1
ATOM 2611 N N . SER A 1 337 ? -13.391 -2.834 -8.055 1 91.06 337 SER A N 1
ATOM 2612 C CA . SER A 1 337 ? -12.023 -2.795 -8.562 1 91.06 337 SER A CA 1
ATOM 2613 C C . SER A 1 337 ? -11.055 -2.299 -7.488 1 91.06 337 SER A C 1
ATOM 2615 O O . SER A 1 337 ? -11.391 -1.396 -6.719 1 91.06 337 SER A O 1
ATOM 2617 N N . LEU A 1 338 ? -9.891 -2.934 -7.488 1 91.69 338 LEU A N 1
ATOM 2618 C CA . LEU A 1 338 ? -8.828 -2.525 -6.574 1 91.69 338 LEU A CA 1
ATOM 2619 C C . LEU A 1 338 ? -8.164 -1.239 -7.055 1 91.69 338 LEU A C 1
ATOM 2621 O O . LEU A 1 338 ? -7.598 -1.2 -8.148 1 91.69 338 LEU A O 1
ATOM 2625 N N . GLU A 1 339 ? -8.219 -0.21 -6.27 1 91.88 339 GLU A N 1
ATOM 2626 C CA . GLU A 1 339 ? -7.668 1.067 -6.719 1 91.88 339 GLU A CA 1
ATOM 2627 C C . GLU A 1 339 ? -6.531 1.529 -5.812 1 91.88 339 GLU A C 1
ATOM 2629 O O . GLU A 1 339 ? -5.762 2.422 -6.176 1 91.88 339 GLU A O 1
ATOM 2634 N N . GLY A 1 340 ? -6.465 0.977 -4.645 1 92.62 340 GLY A N 1
ATOM 2635 C CA . GLY A 1 340 ? -5.402 1.36 -3.729 1 92.62 340 GLY A CA 1
ATOM 2636 C C . GLY A 1 340 ? -5.074 0.285 -2.709 1 92.62 340 GLY A C 1
ATOM 2637 O O . GLY A 1 340 ? -5.969 -0.411 -2.225 1 92.62 340 GLY A O 1
ATOM 2638 N N . VAL A 1 341 ? -3.807 0.176 -2.379 1 92.81 341 VAL A N 1
ATOM 2639 C CA . VAL A 1 341 ? -3.348 -0.729 -1.33 1 92.81 341 VAL A CA 1
ATOM 2640 C C . VAL A 1 341 ? -2.238 -0.06 -0.52 1 92.81 341 VAL A C 1
ATOM 2642 O O . VAL A 1 341 ? -1.251 0.417 -1.083 1 92.81 341 VAL A O 1
ATOM 2645 N N . ASN A 1 342 ? -2.471 0.027 0.756 1 92.38 342 ASN A N 1
ATOM 2646 C CA . ASN A 1 342 ? -1.467 0.559 1.672 1 92.38 342 ASN A CA 1
ATOM 2647 C C . ASN A 1 342 ? -1.128 -0.44 2.775 1 92.38 342 ASN A C 1
ATOM 2649 O O . ASN A 1 342 ? -1.844 -0.536 3.773 1 92.38 342 ASN A O 1
ATOM 2653 N N . TYR A 1 343 ? -0.022 -1.115 2.605 1 93.19 343 TYR A N 1
ATOM 2654 C CA . TYR A 1 343 ? 0.427 -2.105 3.578 1 93.19 343 TYR A CA 1
ATOM 2655 C C . TYR A 1 343 ? 1.597 -1.575 4.398 1 93.19 343 TYR A C 1
ATOM 2657 O O . TYR A 1 343 ? 2.512 -0.951 3.854 1 93.19 343 TYR A O 1
ATOM 2665 N N . ILE A 1 344 ? 1.503 -1.831 5.695 1 92.75 344 ILE A N 1
ATOM 2666 C CA . ILE A 1 344 ? 2.592 -1.492 6.605 1 92.75 344 ILE A CA 1
ATOM 2667 C C . ILE A 1 344 ? 2.852 -2.658 7.559 1 92.75 344 ILE A C 1
ATOM 2669 O O . ILE A 1 344 ? 1.922 -3.18 8.18 1 92.75 344 ILE A O 1
ATOM 2673 N N . SER A 1 345 ? 4.121 -2.99 7.68 1 91.69 345 SER A N 1
ATOM 2674 C CA . SER A 1 345 ? 4.473 -4.07 8.594 1 91.69 345 SER A CA 1
ATOM 2675 C C . SER A 1 345 ? 4.363 -3.623 10.047 1 91.69 345 SER A C 1
ATOM 2677 O O . SER A 1 345 ? 4.52 -2.439 10.352 1 91.69 345 SER A O 1
ATOM 2679 N N . PRO A 1 346 ? 4.074 -4.582 10.961 1 87.69 346 PRO A N 1
ATOM 2680 C CA . PRO A 1 346 ? 4.027 -4.23 12.383 1 87.69 346 PRO A CA 1
ATOM 2681 C C . PRO A 1 346 ? 5.348 -3.656 12.891 1 87.69 346 PRO A C 1
ATOM 2683 O O . PRO A 1 346 ? 5.348 -2.75 13.727 1 87.69 346 PRO A O 1
ATOM 2686 N N . THR A 1 347 ? 6.371 -4.125 12.367 1 86.88 347 THR A N 1
ATOM 2687 C CA . THR A 1 347 ? 7.68 -3.643 12.789 1 86.88 347 THR A CA 1
ATOM 2688 C C . THR A 1 347 ? 7.879 -2.188 12.375 1 86.88 347 THR A C 1
ATOM 2690 O O . THR A 1 347 ? 8.336 -1.367 13.18 1 86.88 347 THR A O 1
ATOM 2693 N N . LEU A 1 348 ? 7.59 -1.917 11.219 1 87.44 348 LEU A N 1
ATOM 2694 C CA . LEU A 1 348 ? 7.703 -0.542 10.742 1 87.44 348 LEU A CA 1
ATOM 2695 C C . LEU A 1 348 ? 6.746 0.373 11.5 1 87.44 348 LEU A C 1
ATOM 2697 O O . LEU A 1 348 ? 7.102 1.507 11.836 1 87.44 348 LEU A O 1
ATOM 2701 N N . GLY A 1 349 ? 5.582 -0.081 11.75 1 89.12 349 GLY A N 1
ATOM 2702 C CA . GLY A 1 349 ? 4.613 0.678 12.531 1 89.12 349 GLY A CA 1
ATOM 2703 C C . GLY A 1 349 ? 5.113 1.042 13.914 1 89.12 349 GLY A C 1
ATOM 2704 O O . GLY A 1 349 ? 4.914 2.168 14.375 1 89.12 349 GLY A O 1
ATOM 2705 N N . GLU A 1 350 ? 5.672 0.107 14.562 1 88.69 350 GLU A N 1
ATOM 2706 C CA . GLU A 1 350 ? 6.219 0.347 15.891 1 88.69 350 GLU A CA 1
ATOM 2707 C C . GLU A 1 350 ? 7.34 1.382 15.852 1 88.69 350 GLU A C 1
ATOM 2709 O O . GLU A 1 350 ? 7.469 2.201 16.766 1 88.69 350 GLU A O 1
ATOM 2714 N N . GLN A 1 351 ? 8.109 1.292 14.875 1 85.12 351 GLN A N 1
ATOM 2715 C CA . GLN A 1 351 ? 9.164 2.287 14.711 1 85.12 351 GLN A CA 1
ATOM 2716 C C . GLN A 1 351 ? 8.578 3.684 14.523 1 85.12 351 GLN A C 1
ATOM 2718 O O . GLN A 1 351 ? 9.094 4.66 15.07 1 85.12 351 GLN A O 1
ATOM 2723 N N . PHE A 1 352 ? 7.523 3.75 13.75 1 85.5 352 PHE A N 1
ATOM 2724 C CA . PHE A 1 352 ? 6.855 5.027 13.531 1 85.5 352 PHE A CA 1
ATOM 2725 C C . PHE A 1 352 ? 6.281 5.57 14.836 1 85.5 352 PHE A C 1
ATOM 2727 O O . PHE A 1 352 ? 6.348 6.77 15.094 1 85.5 352 PHE A O 1
ATOM 2734 N N . LYS A 1 353 ? 5.715 4.691 15.594 1 87.44 353 LYS A N 1
ATOM 2735 C CA . LYS A 1 353 ? 5.148 5.094 16.875 1 87.44 353 LYS A CA 1
ATOM 2736 C C . LYS A 1 353 ? 6.207 5.727 17.781 1 87.44 353 LYS A C 1
ATOM 2738 O O . LYS A 1 353 ? 5.969 6.777 18.375 1 87.44 353 LYS A O 1
ATOM 2743 N N . LYS A 1 354 ? 7.309 5.133 17.875 1 87.44 354 LYS A N 1
ATOM 2744 C CA . LYS A 1 354 ? 8.398 5.652 18.688 1 87.44 354 LYS A CA 1
ATOM 2745 C C . LYS A 1 354 ? 8.891 7 18.172 1 87.44 354 LYS A C 1
ATOM 2747 O O . LYS A 1 354 ? 9.141 7.918 18.953 1 87.44 354 LYS A O 1
ATOM 2752 N N . GLN A 1 355 ? 8.961 7.098 16.922 1 83.94 355 GLN A N 1
ATOM 2753 C CA . GLN A 1 355 ? 9.469 8.32 16.312 1 83.94 355 GLN A CA 1
ATOM 2754 C C . GLN A 1 355 ? 8.508 9.484 16.516 1 83.94 355 GLN A C 1
ATOM 2756 O O . GLN A 1 355 ? 8.938 10.617 16.734 1 83.94 355 GLN A O 1
ATOM 2761 N N . VAL A 1 356 ? 7.258 9.211 16.406 1 83.31 356 VAL A N 1
ATOM 2762 C CA . VAL A 1 356 ? 6.273 10.273 16.531 1 83.31 356 VAL A CA 1
ATOM 2763 C C . VAL A 1 356 ? 6.258 10.797 17.969 1 83.31 356 VAL A C 1
ATOM 2765 O O . VAL A 1 356 ? 6.094 11.992 18.203 1 83.31 356 VAL A O 1
ATOM 2768 N N . VAL A 1 357 ? 6.395 9.93 18.906 1 87.19 357 VAL A N 1
ATOM 2769 C CA . VAL A 1 357 ? 6.434 10.336 20.312 1 87.19 357 VAL A CA 1
ATOM 2770 C C . VAL A 1 357 ? 7.672 11.18 20.562 1 87.19 357 VAL A C 1
ATOM 2772 O O . VAL A 1 357 ? 7.594 12.219 21.234 1 87.19 357 VAL A O 1
ATOM 2775 N N . GLN A 1 358 ? 8.727 10.789 20.016 1 88.69 358 GLN A N 1
ATOM 2776 C CA . GLN A 1 358 ? 9.969 11.547 20.188 1 88.69 358 GLN A CA 1
ATOM 2777 C C . GLN A 1 358 ? 9.867 12.914 19.516 1 88.69 358 GLN A C 1
ATOM 2779 O O . GLN A 1 358 ? 10.281 13.922 20.094 1 88.69 358 GLN A O 1
ATOM 2784 N N . ALA A 1 359 ? 9.336 12.906 18.328 1 85.5 359 ALA A N 1
ATOM 2785 C CA . ALA A 1 359 ? 9.18 14.164 17.594 1 85.5 359 ALA A CA 1
ATOM 2786 C C . ALA A 1 359 ? 8.258 15.117 18.344 1 85.5 359 ALA A C 1
ATOM 2788 O O . ALA A 1 359 ? 8.523 16.312 18.422 1 85.5 359 ALA A O 1
ATOM 2789 N N . GLY A 1 360 ? 7.16 14.586 18.859 1 87.38 360 GLY A N 1
ATOM 2790 C CA . GLY A 1 360 ? 6.23 15.398 19.625 1 87.38 360 GLY A CA 1
ATOM 2791 C C . GLY A 1 360 ? 6.844 15.977 20.891 1 87.38 360 GLY A C 1
ATOM 2792 O O . GLY A 1 360 ? 6.648 17.156 21.188 1 87.38 360 GLY A O 1
ATOM 2793 N N . MET A 1 361 ? 7.609 15.188 21.594 1 90.69 361 MET A N 1
ATOM 2794 C CA . MET A 1 361 ? 8.266 15.633 22.812 1 90.69 361 MET A CA 1
ATOM 2795 C C . MET A 1 361 ? 9.32 16.703 22.516 1 90.69 361 MET A C 1
ATOM 2797 O O . MET A 1 361 ? 9.398 17.719 23.203 1 90.69 361 MET A O 1
ATOM 2801 N N . MET A 1 362 ? 10.047 16.453 21.531 1 89.81 362 MET A N 1
ATOM 2802 C CA . MET A 1 362 ? 11.078 17.422 21.156 1 89.81 362 MET A CA 1
ATOM 2803 C C . MET A 1 362 ? 10.453 18.734 20.688 1 89.81 362 MET A C 1
ATOM 2805 O O . MET A 1 362 ? 10.977 19.812 20.969 1 89.81 362 MET A O 1
ATOM 2809 N N . ALA A 1 363 ? 9.383 18.547 19.906 1 87.25 363 ALA A N 1
ATOM 2810 C CA . ALA A 1 363 ? 8.68 19.75 19.453 1 87.25 363 ALA A CA 1
ATOM 2811 C C . ALA A 1 363 ? 8.203 20.578 20.641 1 87.25 363 ALA A C 1
ATOM 2813 O O . ALA A 1 363 ? 8.336 21.812 20.641 1 87.25 363 ALA A O 1
ATOM 2814 N N . LEU A 1 364 ? 7.699 19.969 21.672 1 89.25 364 LEU A N 1
ATOM 2815 C CA . LEU A 1 364 ? 7.199 20.641 22.859 1 89.25 364 LEU A CA 1
ATOM 2816 C C . LEU A 1 364 ? 8.336 21.328 23.609 1 89.25 364 LEU A C 1
ATOM 2818 O O . LEU A 1 364 ? 8.195 22.484 24.016 1 89.25 364 LEU A O 1
ATOM 2822 N N . ILE A 1 365 ? 9.422 20.656 23.75 1 91 365 ILE A N 1
ATOM 2823 C CA . ILE A 1 365 ? 10.57 21.188 24.469 1 91 365 ILE A CA 1
ATOM 2824 C C . ILE A 1 365 ? 11.141 22.391 23.703 1 91 365 ILE A C 1
ATOM 2826 O O . ILE A 1 365 ? 11.43 23.438 24.312 1 91 365 ILE A O 1
ATOM 2830 N N . MET A 1 366 ? 11.273 22.234 22.484 1 89.75 366 MET A N 1
ATOM 2831 C CA . MET A 1 366 ? 11.875 23.297 21.672 1 89.75 366 MET A CA 1
ATOM 2832 C C . MET A 1 366 ? 10.984 24.531 21.656 1 89.75 366 MET A C 1
ATOM 2834 O O . MET A 1 366 ? 11.477 25.656 21.656 1 89.75 366 MET A O 1
ATOM 2838 N N . VAL A 1 367 ? 9.727 24.281 21.516 1 84.56 367 VAL A N 1
ATOM 2839 C CA . VAL A 1 367 ? 8.797 25.406 21.562 1 84.56 367 VAL A CA 1
ATOM 2840 C C . VAL A 1 367 ? 8.922 26.141 22.891 1 84.56 367 VAL A C 1
ATOM 2842 O O . VAL A 1 367 ? 8.898 27.359 22.953 1 84.56 367 VAL A O 1
ATOM 2845 N N . GLY A 1 368 ? 9.078 25.438 24 1 87.5 368 GLY A N 1
ATOM 2846 C CA . GLY A 1 368 ? 9.32 26.031 25.312 1 87.5 368 GLY A CA 1
ATOM 2847 C C . GLY A 1 368 ? 10.586 26.859 25.359 1 87.5 368 GLY A C 1
ATOM 2848 O O . GLY A 1 368 ? 10.594 27.969 25.922 1 87.5 368 GLY A O 1
ATOM 2849 N N . VAL A 1 369 ? 11.586 26.375 24.719 1 90.56 369 VAL A N 1
ATOM 2850 C CA . VAL A 1 369 ? 12.875 27.062 24.703 1 90.56 369 VAL A CA 1
ATOM 2851 C C . VAL A 1 369 ? 12.758 28.359 23.906 1 90.56 369 VAL A C 1
ATOM 2853 O O . VAL A 1 369 ? 13.273 29.391 24.328 1 90.56 369 VAL A O 1
ATOM 2856 N N . ILE A 1 370 ? 12.062 28.344 22.859 1 86.75 370 ILE A N 1
ATOM 2857 C CA . ILE A 1 370 ? 11.914 29.516 22 1 86.75 370 ILE A CA 1
ATOM 2858 C C . ILE A 1 370 ? 11.109 30.578 22.734 1 86.75 370 ILE A C 1
ATOM 2860 O O . ILE A 1 370 ? 11.438 31.766 22.672 1 86.75 370 ILE A O 1
ATOM 2864 N N . VAL A 1 371 ? 10.031 30.172 23.375 1 85.44 371 VAL A N 1
ATOM 2865 C CA . VAL A 1 371 ? 9.203 31.125 24.109 1 85.44 371 VAL A CA 1
ATOM 2866 C C . VAL A 1 371 ? 10.023 31.734 25.25 1 85.44 371 VAL A C 1
ATOM 2868 O O . VAL A 1 371 ? 9.898 32.938 25.531 1 85.44 371 VAL A O 1
ATOM 2871 N N . TYR A 1 372 ? 10.891 30.953 25.859 1 88.81 372 TYR A N 1
ATOM 2872 C CA . TYR A 1 372 ? 11.766 31.438 26.922 1 88.81 372 TYR A CA 1
ATOM 2873 C C . TYR A 1 372 ? 12.703 32.531 26.391 1 88.81 372 TYR A C 1
ATOM 2875 O O . TYR A 1 372 ? 12.883 33.562 27.047 1 88.81 372 TYR A O 1
ATOM 2883 N N . PHE A 1 373 ? 13.25 32.25 25.25 1 88 373 PHE A N 1
ATOM 2884 C CA . PHE A 1 373 ? 14.203 33.219 24.703 1 88 373 PHE A CA 1
ATOM 2885 C C . PHE A 1 373 ? 13.484 34.438 24.188 1 88 373 PHE A C 1
ATOM 2887 O O . PHE A 1 373 ? 14.039 35.531 24.203 1 88 373 PHE A O 1
ATOM 2894 N N . HIS A 1 374 ? 12.305 34.219 23.688 1 83.56 374 HIS A N 1
ATOM 2895 C CA . HIS A 1 374 ? 11.539 35.344 23.156 1 83.56 374 HIS A CA 1
ATOM 2896 C C . HIS A 1 374 ? 11.125 36.312 24.266 1 83.56 374 HIS A C 1
ATOM 2898 O O . HIS A 1 374 ? 11.203 37.531 24.094 1 83.56 374 HIS A O 1
ATOM 2904 N N . TYR A 1 375 ? 10.734 35.906 25.469 1 82.25 375 TYR A N 1
ATOM 2905 C CA . TYR A 1 375 ? 10.258 36.75 26.547 1 82.25 375 TYR A CA 1
ATOM 2906 C C . TYR A 1 375 ? 11.305 36.875 27.641 1 82.25 375 TYR A C 1
ATOM 2908 O O . TYR A 1 375 ? 11.227 37.781 28.484 1 82.25 375 TYR A O 1
ATOM 2916 N N . ARG A 1 376 ? 12.336 35.906 27.688 1 83.62 376 ARG A N 1
ATOM 2917 C CA . ARG A 1 376 ? 13.406 35.875 28.688 1 83.62 376 ARG A CA 1
ATOM 2918 C C . ARG A 1 376 ? 12.828 35.75 30.094 1 83.62 376 ARG A C 1
ATOM 2920 O O . ARG A 1 376 ? 13.336 36.375 31.031 1 83.62 376 ARG A O 1
ATOM 2927 N N . ARG A 1 377 ? 11.711 35.219 30.25 1 85.31 377 ARG A N 1
ATOM 2928 C CA . ARG A 1 377 ? 11.031 34.969 31.516 1 85.31 377 ARG A CA 1
ATOM 2929 C C . ARG A 1 377 ? 10.547 33.531 31.625 1 85.31 377 ARG A C 1
ATOM 2931 O O . ARG A 1 377 ? 9.594 33.156 30.938 1 85.31 377 ARG A O 1
ATOM 2938 N N . ALA A 1 378 ? 11.062 32.812 32.469 1 85.5 378 ALA A N 1
ATOM 2939 C CA . ALA A 1 378 ? 10.688 31.422 32.688 1 85.5 378 ALA A CA 1
ATOM 2940 C C . ALA A 1 378 ? 9.242 31.312 33.156 1 85.5 378 ALA A C 1
ATOM 2942 O O . ALA A 1 378 ? 8.555 30.328 32.875 1 85.5 378 ALA A O 1
ATOM 2943 N N . LYS A 1 379 ? 8.781 32.375 33.844 1 84.56 379 LYS A N 1
ATOM 2944 C CA . LYS A 1 379 ? 7.434 32.375 34.406 1 84.56 379 LYS A CA 1
ATOM 2945 C C . LYS A 1 379 ? 6.379 32.375 33.312 1 84.56 379 LYS A C 1
ATOM 2947 O O . LYS A 1 379 ? 5.227 32 33.562 1 84.56 379 LYS A O 1
ATOM 2952 N N . ILE A 1 380 ? 6.77 32.812 32.156 1 83.88 380 ILE A N 1
ATOM 2953 C CA . ILE A 1 380 ? 5.852 32.812 31.031 1 83.88 380 ILE A CA 1
ATOM 2954 C C . ILE A 1 380 ? 6.012 31.516 30.234 1 83.88 380 ILE A C 1
ATOM 2956 O O . ILE A 1 380 ? 5.02 30.906 29.812 1 83.88 380 ILE A O 1
ATOM 2960 N N . ALA A 1 381 ? 7.207 31.047 30.078 1 86.62 381 ALA A N 1
ATOM 2961 C CA . ALA A 1 381 ? 7.516 29.891 29.234 1 86.62 381 ALA A CA 1
ATOM 2962 C C . ALA A 1 381 ? 6.957 28.609 29.828 1 86.62 381 ALA A C 1
ATOM 2964 O O . ALA A 1 381 ? 6.457 27.75 29.109 1 86.62 381 ALA A O 1
ATOM 2965 N N . ILE A 1 382 ? 7.004 28.422 31.062 1 90 382 ILE A N 1
ATOM 2966 C CA . ILE A 1 382 ? 6.609 27.188 31.734 1 90 382 ILE A CA 1
ATOM 2967 C C . ILE A 1 382 ? 5.105 26.969 31.578 1 90 382 ILE A C 1
ATOM 2969 O O . ILE A 1 382 ? 4.66 25.906 31.156 1 90 382 ILE A O 1
ATOM 2973 N N . PRO A 1 383 ? 4.324 28.031 31.844 1 88.69 383 PRO A N 1
ATOM 2974 C CA . PRO A 1 383 ? 2.883 27.844 31.656 1 88.69 383 PRO A CA 1
ATOM 2975 C C . PRO A 1 383 ? 2.504 27.578 30.203 1 88.69 383 PRO A C 1
ATOM 2977 O O . PRO A 1 383 ? 1.545 26.859 29.922 1 88.69 383 PRO A O 1
ATOM 2980 N N . VAL A 1 384 ? 3.213 28.219 29.297 1 88.75 384 VAL A N 1
ATOM 2981 C CA . VAL A 1 384 ? 2.939 28.016 27.875 1 88.75 384 VAL A CA 1
ATOM 2982 C C . VAL A 1 384 ? 3.154 26.547 27.516 1 88.75 384 VAL A C 1
ATOM 2984 O O . VAL A 1 384 ? 2.324 25.953 26.828 1 88.75 384 VAL A O 1
ATOM 2987 N N . VAL A 1 385 ? 4.207 25.922 27.969 1 89.88 385 VAL A N 1
ATOM 2988 C CA . VAL A 1 385 ? 4.535 24.531 27.672 1 89.88 385 VAL A CA 1
ATOM 2989 C C . VAL A 1 385 ? 3.527 23.609 28.359 1 89.88 385 VAL A C 1
ATOM 2991 O O . VAL A 1 385 ? 3.068 22.625 27.75 1 89.88 385 VAL A O 1
ATOM 2994 N N . LEU A 1 386 ? 3.195 23.953 29.547 1 90.88 386 LEU A N 1
ATOM 2995 C CA . LEU A 1 386 ? 2.279 23.109 30.312 1 90.88 386 LEU A CA 1
ATOM 2996 C C . LEU A 1 386 ? 0.884 23.125 29.688 1 90.88 386 LEU A C 1
ATOM 2998 O O . LEU A 1 386 ? 0.203 22.094 29.656 1 90.88 386 LEU A O 1
ATOM 3002 N N . THR A 1 387 ? 0.471 24.297 29.312 1 90.94 387 THR A N 1
ATOM 3003 C CA . THR A 1 387 ? -0.842 24.391 28.688 1 90.94 387 THR A CA 1
ATOM 3004 C C . THR A 1 387 ? -0.857 23.656 27.344 1 90.94 387 THR A C 1
ATOM 3006 O O . THR A 1 387 ? -1.858 23.031 26.984 1 90.94 387 THR A O 1
ATOM 3009 N N . SER A 1 388 ? 0.21 23.75 26.594 1 90.94 388 SER A N 1
ATOM 3010 C CA . SER A 1 388 ? 0.303 23.031 25.328 1 90.94 388 SER A CA 1
ATOM 3011 C C . SER A 1 388 ? 0.273 21.516 25.531 1 90.94 388 SER A C 1
ATOM 3013 O O . SER A 1 388 ? -0.366 20.781 24.781 1 90.94 388 SER A O 1
ATOM 3015 N N . LEU A 1 389 ? 1.019 21.094 26.516 1 92.75 389 LEU A N 1
ATOM 3016 C CA . LEU A 1 389 ? 1.008 19.672 26.859 1 92.75 389 LEU A CA 1
ATOM 3017 C C . LEU A 1 389 ? -0.395 19.219 27.25 1 92.75 389 LEU A C 1
ATOM 3019 O O . LEU A 1 389 ? -0.823 18.125 26.875 1 92.75 389 LEU A O 1
ATOM 3023 N N . SER A 1 390 ? -1.063 20.062 28.031 1 93.56 390 SER A N 1
ATOM 3024 C CA . SER A 1 390 ? -2.43 19.75 28.438 1 93.56 390 SER A CA 1
ATOM 3025 C C . SER A 1 390 ? -3.348 19.625 27.219 1 93.56 390 SER A C 1
ATOM 3027 O O . SER A 1 390 ? -4.266 18.797 27.219 1 93.56 390 SER A O 1
ATOM 3029 N N . GLU A 1 391 ? -3.086 20.438 2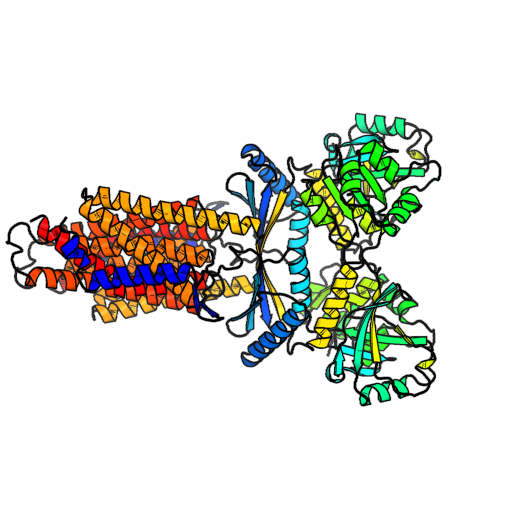6.281 1 92.94 391 GLU A N 1
ATOM 3030 C CA . GLU A 1 391 ? -3.887 20.391 25.062 1 92.94 391 GLU A CA 1
ATOM 3031 C C . GLU A 1 391 ? -3.674 19.062 24.328 1 92.94 391 GLU A C 1
ATOM 3033 O O . GLU A 1 391 ? -4.625 18.469 23.828 1 92.94 391 GLU A O 1
ATOM 3038 N N . VAL A 1 392 ? -2.461 18.625 24.219 1 93.19 392 VAL A N 1
ATOM 3039 C CA . VAL A 1 392 ? -2.135 17.344 23.578 1 93.19 392 VAL A CA 1
ATOM 3040 C C . VAL A 1 392 ? -2.838 16.203 24.312 1 93.19 392 VAL A C 1
ATOM 3042 O O . VAL A 1 392 ? -3.434 15.336 23.672 1 93.19 392 VAL A O 1
ATOM 3045 N N . LEU A 1 393 ? -2.781 16.25 25.609 1 94.5 393 LEU A N 1
ATOM 3046 C CA . LEU A 1 393 ? -3.41 15.211 26.406 1 94.5 393 LEU A CA 1
ATOM 3047 C C . LEU A 1 393 ? -4.926 15.234 26.234 1 94.5 393 LEU A C 1
ATOM 3049 O O . LEU A 1 393 ? -5.562 14.18 26.203 1 94.5 393 LEU A O 1
ATOM 3053 N N . ALA A 1 394 ? -5.426 16.391 26.172 1 94.25 394 ALA A N 1
ATOM 3054 C CA . ALA A 1 394 ? -6.871 16.516 25.984 1 94.25 394 ALA A CA 1
ATOM 3055 C C . ALA A 1 394 ? -7.312 15.922 24.656 1 94.25 394 ALA A C 1
ATOM 3057 O O . ALA A 1 394 ? -8.352 15.258 24.578 1 94.25 394 ALA A O 1
ATOM 3058 N N . ILE A 1 395 ? -6.574 16.188 23.625 1 94.25 395 ILE A N 1
ATOM 3059 C CA . ILE A 1 395 ? -6.895 15.648 22.312 1 94.25 395 ILE A CA 1
ATOM 3060 C C . ILE A 1 395 ? -6.832 14.117 22.344 1 94.25 395 ILE A C 1
ATOM 3062 O O . ILE A 1 395 ? -7.719 13.445 21.828 1 94.25 395 ILE A O 1
ATOM 3066 N N . LEU A 1 396 ? -5.773 13.586 22.938 1 94.38 396 LEU A N 1
ATOM 3067 C CA . LEU A 1 396 ? -5.602 12.141 23.047 1 94.38 396 LEU A CA 1
ATOM 3068 C C . LEU A 1 396 ? -6.711 11.523 23.891 1 94.38 396 LEU A C 1
ATOM 3070 O O . LEU A 1 396 ? -7.18 10.422 23.594 1 94.38 396 LEU A O 1
ATOM 3074 N N . GLY A 1 397 ? -7.035 12.258 24.953 1 94.38 397 GLY A N 1
ATOM 3075 C CA . GLY A 1 397 ? -8.148 11.789 25.766 1 94.38 397 GLY A CA 1
ATOM 3076 C C . GLY A 1 397 ? -9.461 11.727 25.016 1 94.38 397 GLY A C 1
ATOM 3077 O O . GLY A 1 397 ? -10.219 10.766 25.172 1 94.38 397 GLY A O 1
ATOM 3078 N N . PHE A 1 398 ? -9.695 12.742 24.203 1 93.75 398 PHE A N 1
ATOM 3079 C CA . PHE A 1 398 ? -10.906 12.758 23.391 1 93.75 398 PHE A CA 1
ATOM 3080 C C . PHE A 1 398 ? -10.891 11.617 22.391 1 93.75 398 PHE A C 1
ATOM 3082 O O . PHE A 1 398 ? -11.914 10.969 22.156 1 93.75 398 PHE A O 1
ATOM 3089 N N . ALA A 1 399 ? -9.789 11.438 21.797 1 92.62 399 ALA A N 1
ATOM 3090 C CA . ALA A 1 399 ? -9.633 10.336 20.844 1 92.62 399 ALA A CA 1
ATOM 3091 C C . ALA A 1 399 ? -9.914 8.992 21.5 1 92.62 399 ALA A C 1
ATOM 3093 O O . ALA A 1 399 ? -10.562 8.125 20.922 1 92.62 399 ALA A O 1
ATOM 3094 N N . ALA A 1 400 ? -9.406 8.836 22.672 1 93.56 400 ALA A N 1
ATOM 3095 C CA . ALA A 1 400 ? -9.609 7.605 23.422 1 93.56 400 ALA A CA 1
ATOM 3096 C C . ALA A 1 400 ? -11.086 7.414 23.781 1 93.56 400 ALA A C 1
ATOM 3098 O O . ALA A 1 400 ? -11.586 6.289 23.781 1 93.56 400 ALA A O 1
ATOM 3099 N N . LEU A 1 401 ? -11.734 8.5 24.078 1 92.25 401 LEU A N 1
ATOM 3100 C CA . LEU A 1 401 ? -13.133 8.461 24.484 1 92.25 401 LEU A CA 1
ATOM 3101 C C . LEU A 1 401 ? -14.008 7.934 23.344 1 92.25 401 LEU A C 1
ATOM 3103 O O . LEU A 1 401 ? -14.891 7.098 23.562 1 92.25 401 LEU A O 1
ATOM 3107 N N . ILE A 1 402 ? -13.711 8.367 22.141 1 91.06 402 ILE A N 1
ATOM 3108 C CA . ILE A 1 402 ? -14.57 7.98 21.031 1 91.06 402 ILE A CA 1
ATOM 3109 C C . ILE A 1 402 ? -13.922 6.832 20.25 1 91.06 402 ILE A C 1
ATOM 3111 O O . ILE A 1 402 ? -14.398 6.449 19.188 1 91.06 402 ILE A O 1
ATOM 3115 N N . ARG A 1 403 ? -12.797 6.352 20.672 1 88.12 403 ARG A N 1
ATOM 3116 C CA . ARG A 1 403 ? -12.062 5.246 20.062 1 88.12 403 ARG A CA 1
ATOM 3117 C C . ARG A 1 403 ? -11.664 5.574 18.625 1 88.12 403 ARG A C 1
ATOM 3119 O O . ARG A 1 403 ? -11.914 4.781 17.719 1 88.12 403 ARG A O 1
ATOM 3126 N N . TRP A 1 404 ? -11.188 6.812 18.5 1 88 404 TRP A N 1
ATOM 3127 C CA . TRP A 1 404 ? -10.664 7.23 17.203 1 88 404 TRP A CA 1
ATOM 3128 C C . TRP A 1 404 ? -9.281 6.645 16.953 1 88 404 TRP A C 1
ATOM 3130 O O . TRP A 1 404 ? -8.406 6.715 17.812 1 88 404 TRP A O 1
ATOM 3140 N N . ASP A 1 405 ? -9.117 6.051 15.75 1 88.31 405 ASP A N 1
ATOM 3141 C CA . ASP A 1 405 ? -7.809 5.488 15.414 1 88.31 405 ASP A CA 1
ATOM 3142 C C . ASP A 1 405 ? -6.797 6.594 15.125 1 88.31 405 ASP A C 1
ATOM 3144 O O . ASP A 1 405 ? -6.977 7.379 14.188 1 88.31 405 ASP A O 1
ATOM 3148 N N . LEU A 1 406 ? -5.781 6.617 15.922 1 90.62 406 LEU A N 1
ATOM 3149 C CA . LEU A 1 406 ? -4.711 7.582 15.711 1 90.62 406 LEU A CA 1
ATOM 3150 C C . LEU A 1 406 ? -3.762 7.109 14.617 1 90.62 406 LEU A C 1
ATOM 3152 O O . LEU A 1 406 ? -3.033 6.133 14.797 1 90.62 406 LEU A O 1
ATOM 3156 N N . ASP A 1 407 ? -3.791 7.77 13.523 1 89.06 407 ASP A N 1
ATOM 3157 C CA . ASP A 1 407 ? -2.863 7.48 12.43 1 89.06 407 ASP A CA 1
ATOM 3158 C C . ASP A 1 407 ? -1.771 8.539 12.344 1 89.06 407 ASP A C 1
ATOM 3160 O O . ASP A 1 407 ? -1.765 9.5 13.125 1 89.06 407 ASP A O 1
ATOM 3164 N N . LEU A 1 408 ? -0.852 8.359 11.516 1 85.38 408 LEU A N 1
ATOM 3165 C CA . LEU A 1 408 ? 0.3 9.242 11.422 1 85.38 408 LEU A CA 1
ATOM 3166 C C . LEU A 1 408 ? -0.136 10.664 11.07 1 85.38 408 LEU A C 1
ATOM 3168 O O . LEU A 1 408 ? 0.309 11.625 11.695 1 85.38 408 LEU A O 1
ATOM 3172 N N . PRO A 1 409 ? -1.044 10.789 10.117 1 85.75 409 PRO A N 1
ATOM 3173 C CA . PRO A 1 409 ? -1.503 12.148 9.828 1 85.75 409 PRO A CA 1
ATOM 3174 C C . PRO A 1 409 ? -2.201 12.805 11.016 1 85.75 409 PRO A C 1
ATOM 3176 O O . PRO A 1 409 ? -2.049 14.008 11.234 1 85.75 409 PRO A O 1
ATOM 3179 N N . SER A 1 410 ? -2.975 12.031 11.734 1 88.94 410 SER A N 1
ATOM 3180 C CA . SER A 1 410 ? -3.615 12.57 12.93 1 88.94 410 SER A CA 1
ATOM 3181 C C . SER A 1 410 ? -2.584 13.086 13.922 1 88.94 410 SER A C 1
ATOM 3183 O O . SER A 1 410 ? -2.773 14.148 14.523 1 88.94 410 SER A O 1
ATOM 3185 N N . ILE A 1 411 ? -1.582 12.398 14.094 1 86.69 411 ILE A N 1
ATOM 3186 C CA . ILE A 1 411 ? -0.537 12.797 15.031 1 86.69 411 ILE A CA 1
ATOM 3187 C C . ILE A 1 411 ? 0.211 14.016 14.492 1 86.69 411 ILE A C 1
ATOM 3189 O O . ILE A 1 411 ? 0.584 14.906 15.25 1 86.69 411 ILE A O 1
ATOM 3193 N N . ALA A 1 412 ? 0.434 13.969 13.211 1 83.62 412 ALA A N 1
ATOM 3194 C CA . ALA A 1 412 ? 1.025 15.156 12.594 1 83.62 412 ALA A CA 1
ATOM 3195 C C . ALA A 1 412 ? 0.178 16.391 12.867 1 83.62 412 ALA A C 1
ATOM 3197 O O . ALA A 1 412 ? 0.713 17.484 13.086 1 83.62 412 ALA A O 1
ATOM 3198 N N . GLY A 1 413 ? -1.126 16.203 12.773 1 85 413 GLY A N 1
ATOM 3199 C CA . GLY A 1 413 ? -2.029 17.297 13.117 1 85 413 GLY A CA 1
ATOM 3200 C C . GLY A 1 413 ? -1.881 17.766 14.547 1 85 413 GLY A C 1
ATOM 3201 O O . GLY A 1 413 ? -1.93 18.969 14.82 1 85 413 GLY A O 1
ATOM 3202 N N . ILE A 1 414 ? -1.621 16.875 15.438 1 89.19 414 ILE A N 1
ATOM 3203 C CA . ILE A 1 414 ? -1.441 17.188 16.844 1 89.19 414 ILE A CA 1
ATOM 3204 C C . ILE A 1 414 ? -0.142 17.969 17.047 1 89.19 414 ILE A C 1
ATOM 3206 O O . ILE A 1 414 ? -0.106 18.953 17.781 1 89.19 414 ILE A O 1
ATOM 3210 N N . ILE A 1 415 ? 0.844 17.547 16.391 1 85.44 415 ILE A N 1
ATOM 3211 C CA . ILE A 1 415 ? 2.137 18.203 16.484 1 85.44 415 ILE A CA 1
ATOM 3212 C C . ILE A 1 415 ? 2.039 19.625 15.906 1 85.44 415 ILE A C 1
ATOM 3214 O O . ILE A 1 415 ? 2.578 20.578 16.469 1 85.44 415 ILE A O 1
ATOM 3218 N N . ALA A 1 416 ? 1.36 19.672 14.773 1 81.12 416 ALA A N 1
ATOM 3219 C CA . ALA A 1 416 ? 1.149 20.984 14.172 1 81.12 416 ALA A CA 1
ATOM 3220 C C . ALA A 1 416 ? 0.391 21.906 15.125 1 81.12 416 ALA A C 1
ATOM 3222 O O . ALA A 1 416 ? 0.648 23.109 15.172 1 81.12 416 ALA A O 1
ATOM 3223 N N . LEU A 1 417 ? -0.477 21.391 15.828 1 84 417 LEU A N 1
ATOM 3224 C CA . LEU A 1 417 ? -1.296 22.141 16.766 1 84 417 LEU A CA 1
ATOM 3225 C C . LEU A 1 417 ? -0.447 22.688 17.906 1 84 417 LEU A C 1
ATOM 3227 O O . LEU A 1 417 ? -0.743 23.766 18.453 1 84 417 LEU A O 1
ATOM 3231 N N . ILE A 1 418 ? 0.546 21.969 18.234 1 84.31 418 ILE A N 1
ATOM 3232 C CA . ILE A 1 418 ? 1.459 22.484 19.25 1 84.31 418 ILE A CA 1
ATOM 3233 C C . ILE A 1 418 ? 1.99 23.844 18.844 1 84.31 418 ILE A C 1
ATOM 3235 O O . ILE A 1 418 ? 2.006 24.781 19.641 1 84.31 418 ILE A O 1
ATOM 3239 N N . GLY A 1 419 ? 2.32 23.984 17.656 1 77.62 419 GLY A N 1
ATOM 3240 C CA . GLY A 1 419 ? 2.814 25.25 17.156 1 77.62 419 GLY A CA 1
ATOM 3241 C C . GLY A 1 419 ? 1.771 26.359 17.188 1 77.62 419 GLY A C 1
ATOM 3242 O O . GLY A 1 419 ? 2.031 27.453 17.688 1 77.62 419 GLY A O 1
ATOM 3243 N N . THR A 1 420 ? 0.595 26.031 16.734 1 76.69 420 THR A N 1
ATOM 3244 C CA . THR A 1 420 ? -0.456 27.031 16.641 1 76.69 420 THR A CA 1
ATOM 3245 C C . THR A 1 420 ? -0.967 27.406 18.031 1 76.69 420 THR A C 1
ATOM 3247 O O . THR A 1 420 ? -1.392 28.531 18.266 1 76.69 420 THR A O 1
ATOM 3250 N N . SER A 1 421 ? -0.988 26.422 18.859 1 82.75 421 SER A N 1
ATOM 3251 C CA . SER A 1 421 ? -1.402 26.688 20.25 1 82.75 421 SER A CA 1
ATOM 3252 C C . SER A 1 421 ? -0.489 27.703 20.922 1 82.75 421 SER A C 1
ATOM 3254 O O . SER A 1 421 ? -0.962 28.609 21.594 1 82.75 421 SER A O 1
ATOM 3256 N N . VAL A 1 422 ? 0.732 27.562 20.719 1 85.44 422 VAL A N 1
ATOM 3257 C CA . VAL A 1 422 ? 1.7 28.453 21.344 1 85.44 422 VAL A CA 1
ATOM 3258 C C . VAL A 1 422 ? 1.546 29.859 20.766 1 85.44 422 VAL A C 1
ATOM 3260 O O . VAL A 1 422 ? 1.694 30.859 21.469 1 85.44 422 VAL A O 1
ATOM 3263 N N . ASP A 1 423 ? 1.132 29.906 19.547 1 83.5 423 ASP A N 1
ATOM 3264 C CA . ASP A 1 423 ? 0.903 31.188 18.906 1 83.5 423 ASP A CA 1
ATOM 3265 C C . ASP A 1 423 ? -0.177 31.984 19.625 1 83.5 423 ASP A C 1
ATOM 3267 O O . ASP A 1 423 ? -0.022 33.188 19.859 1 83.5 423 ASP A O 1
ATOM 3271 N N . GLN A 1 424 ? -1.211 31.375 19.891 1 87.12 424 GLN A N 1
ATOM 3272 C CA . GLN A 1 424 ? -2.334 32.031 20.562 1 87.12 424 GLN A CA 1
ATOM 3273 C C . GLN A 1 424 ? -1.969 32.438 21.984 1 87.12 424 GLN A C 1
ATOM 3275 O O . GLN A 1 424 ? -2.438 33.469 22.469 1 87.12 424 GLN A O 1
ATOM 3280 N N . GLN A 1 425 ? -1.151 31.672 22.578 1 88.38 425 GLN A N 1
ATOM 3281 C CA . GLN A 1 425 ? -0.702 32.031 23.922 1 88.38 425 GLN A CA 1
ATOM 3282 C C . GLN A 1 425 ? 0.225 33.219 23.906 1 88.38 425 GLN A C 1
ATOM 3284 O O . GLN A 1 425 ? 0.188 34.062 24.812 1 88.38 425 GLN A O 1
ATOM 3289 N N . ILE A 1 426 ? 0.981 33.312 22.922 1 84.06 426 ILE A N 1
ATOM 3290 C CA . ILE A 1 426 ? 1.852 34.469 22.734 1 84.06 426 ILE A CA 1
ATOM 3291 C C . ILE A 1 426 ? 1.007 35.719 22.516 1 84.06 426 ILE A C 1
ATOM 3293 O O . ILE A 1 426 ? 1.316 36.812 23.047 1 84.06 426 ILE A O 1
ATOM 3297 N N . VAL A 1 427 ? -0.035 35.625 21.719 1 82.19 427 VAL A N 1
ATOM 3298 C CA . VAL A 1 427 ? -0.95 36.719 21.484 1 82.19 427 VAL A CA 1
ATOM 3299 C C . VAL A 1 427 ? -1.553 37.188 22.812 1 82.19 427 VAL A C 1
ATOM 3301 O O . VAL A 1 427 ? -1.62 38.406 23.078 1 82.19 427 VAL A O 1
ATOM 3304 N N . ILE A 1 428 ? -1.965 36.281 23.609 1 87.25 428 ILE A N 1
ATOM 3305 C CA . ILE A 1 428 ? -2.539 36.594 24.922 1 87.25 428 ILE A CA 1
ATOM 3306 C C . ILE A 1 428 ? -1.506 37.344 25.766 1 87.25 428 ILE A C 1
ATOM 3308 O O . ILE A 1 428 ? -1.804 38.375 26.359 1 87.25 428 ILE A O 1
ATOM 3312 N N . THR A 1 429 ? -0.354 36.812 25.844 1 85.5 429 THR A N 1
ATOM 3313 C CA . THR A 1 429 ? 0.717 37.375 26.656 1 85.5 429 THR A CA 1
ATOM 3314 C C . THR A 1 429 ? 1.069 38.781 26.188 1 85.5 429 THR A C 1
ATOM 3316 O O . THR A 1 429 ? 1.244 39.688 27.016 1 85.5 429 THR A O 1
ATOM 3319 N N . ASP A 1 430 ? 1.114 38.938 24.922 1 82.38 430 ASP A N 1
ATOM 3320 C CA . ASP A 1 430 ? 1.475 40.25 24.359 1 82.38 430 ASP A CA 1
ATOM 3321 C C . ASP A 1 430 ? 0.388 41.281 24.641 1 82.38 430 ASP A C 1
ATOM 3323 O O . ASP A 1 430 ? 0.689 42.469 24.922 1 82.38 430 ASP A O 1
ATOM 3327 N N . GLU A 1 431 ? -0.847 40.875 24.438 1 81 431 GLU A N 1
ATOM 3328 C CA . GLU A 1 431 ? -1.944 41.781 24.734 1 81 431 GLU A CA 1
ATOM 3329 C C . GLU A 1 431 ? -1.929 42.219 26.188 1 81 431 GLU A C 1
ATOM 3331 O O . GLU A 1 431 ? -2.271 43.344 26.516 1 81 431 GLU A O 1
ATOM 3336 N N . LEU A 1 432 ? -1.543 41.344 27 1 80.81 432 LEU A N 1
ATOM 3337 C CA . LEU A 1 432 ? -1.495 41.625 28.422 1 80.81 432 LEU A CA 1
ATOM 3338 C C . LEU A 1 432 ? -0.292 42.5 28.75 1 80.81 432 LEU A C 1
ATOM 3340 O O . LEU A 1 432 ? -0.362 43.344 29.656 1 80.81 432 LEU A O 1
ATOM 3344 N N . LEU A 1 433 ? 0.812 42.312 28.016 1 76.19 433 LEU A N 1
ATOM 3345 C CA . LEU A 1 433 ? 2.031 43.062 28.266 1 76.19 433 LEU A CA 1
ATOM 3346 C C . LEU A 1 433 ? 1.97 44.438 27.578 1 76.19 433 LEU A C 1
ATOM 3348 O O . LEU A 1 433 ? 2.639 45.375 28 1 76.19 433 LEU A O 1
ATOM 3352 N N . GLY A 1 434 ? 1.574 44.719 26.297 1 65.38 434 GLY A N 1
ATOM 3353 C CA . GLY A 1 434 ? 1.594 45.875 25.422 1 65.38 434 GLY A CA 1
ATOM 3354 C C . GLY A 1 434 ? 0.942 47.094 26.047 1 65.38 434 GLY A C 1
ATOM 3355 O O . GLY A 1 434 ? 0.982 48.188 25.469 1 65.38 434 GLY A O 1
ATOM 3356 N N . GLY A 1 435 ? 0.229 47.156 27.141 1 50.84 435 GLY A N 1
ATOM 3357 C CA . GLY A 1 435 ? -0.259 48.438 27.594 1 50.84 435 GLY A CA 1
ATOM 3358 C C . GLY A 1 435 ? 0.855 49.406 27.938 1 50.84 435 GLY A C 1
ATOM 3359 O O . GLY A 1 435 ? 1.977 49 28.234 1 50.84 435 GLY A O 1
ATOM 3360 N N . VAL A 1 436 ? 0.934 50.719 27.312 1 44.94 436 VAL A N 1
ATOM 3361 C CA . VAL A 1 436 ? 1.768 51.906 27.484 1 44.94 436 VAL A CA 1
ATOM 3362 C C . VAL A 1 436 ? 2.309 51.969 28.922 1 44.94 436 VAL A C 1
ATOM 3364 O O . VAL A 1 436 ? 1.566 51.75 29.875 1 44.94 436 VAL A O 1
ATOM 3367 N N . LYS A 1 437 ? 3.664 52.031 29.078 1 42.12 437 LYS A N 1
ATOM 3368 C CA . LYS A 1 437 ? 4.41 52.312 30.297 1 42.12 437 LYS A CA 1
ATOM 3369 C C . LYS A 1 437 ? 3.594 53.188 31.25 1 42.12 437 LYS A C 1
ATOM 3371 O O . LYS A 1 437 ? 3.834 53.188 32.469 1 42.12 437 LYS A O 1
ATOM 3376 N N . ARG A 1 438 ? 3.129 54.375 30.641 1 44.72 438 ARG A N 1
ATOM 3377 C CA . ARG A 1 438 ? 2.848 55.438 31.594 1 44.72 438 ARG A CA 1
ATOM 3378 C C . ARG A 1 438 ? 1.703 55.062 32.531 1 44.72 438 ARG A C 1
ATOM 3380 O O . ARG A 1 438 ? 1.607 55.562 33.625 1 44.72 438 ARG A O 1
ATOM 3387 N N . GLU A 1 439 ? 0.53 54.875 31.859 1 40 439 GLU A N 1
ATOM 3388 C CA . GLU A 1 439 ? -0.572 55 32.812 1 40 439 GLU A CA 1
ATOM 3389 C C . GLU A 1 439 ? -0.798 53.719 33.562 1 40 439 GLU A C 1
ATOM 3391 O O . GLU A 1 439 ? -0.693 52.625 33 1 40 439 GLU A O 1
ATOM 3396 N N . LYS A 1 440 ? -0.531 53.75 34.906 1 43.31 440 LYS A N 1
ATOM 3397 C CA . LYS A 1 440 ? -0.918 52.812 35.938 1 43.31 440 LYS A CA 1
ATOM 3398 C C . LYS A 1 440 ? -2.014 51.844 35.469 1 43.31 440 LYS A C 1
ATOM 3400 O O . LYS A 1 440 ? -3.133 52.281 35.188 1 43.31 440 LYS A O 1
ATOM 3405 N N . ILE A 1 441 ? -1.81 50.875 34.719 1 48 441 ILE A N 1
ATOM 3406 C CA . ILE A 1 441 ? -2.727 49.781 34.406 1 48 441 ILE A CA 1
ATOM 3407 C C . ILE A 1 441 ? -3.572 49.438 35.625 1 48 441 ILE A C 1
ATOM 3409 O O . ILE A 1 441 ? -3.232 48.531 36.375 1 48 441 ILE A O 1
ATOM 3413 N N . THR A 1 442 ? -3.51 50.25 36.5 1 48.41 442 THR A N 1
ATOM 3414 C CA . THR A 1 442 ? -4.074 49.938 37.812 1 48.41 442 THR A CA 1
ATOM 3415 C C . THR A 1 442 ? -5.5 49.438 37.656 1 48.41 442 THR A C 1
ATOM 3417 O O . THR A 1 442 ? -6.094 48.969 38.656 1 48.41 442 THR A O 1
ATOM 3420 N N . LYS A 1 443 ? -6.391 49.719 36.5 1 62.88 443 LYS A N 1
ATOM 3421 C CA . LYS A 1 443 ? -7.797 49.438 36.781 1 62.88 443 LYS A CA 1
ATOM 3422 C C . LYS A 1 443 ? -8.227 48.125 36.125 1 62.88 443 LYS A C 1
ATOM 3424 O O . LYS A 1 443 ? -7.789 47.812 35 1 62.88 443 LYS A O 1
ATOM 3429 N N . ARG A 1 444 ? -8.695 46.938 36.656 1 67.12 444 ARG A N 1
ATOM 3430 C CA . ARG A 1 444 ? -9.406 45.688 36.312 1 67.12 444 ARG A CA 1
ATOM 3431 C C . ARG A 1 444 ? -10.102 45.844 34.938 1 67.12 444 ARG A C 1
ATOM 3433 O O . ARG A 1 444 ? -10.109 44.906 34.156 1 67.12 444 ARG A O 1
ATOM 3440 N N . SER A 1 445 ? -10.508 47 34.625 1 73.25 445 SER A N 1
ATOM 3441 C CA . SER A 1 445 ? -11.25 47.281 33.406 1 73.25 445 SER A CA 1
ATOM 3442 C C . SER A 1 445 ? -10.344 47.219 32.188 1 73.25 445 SER A C 1
ATOM 3444 O O . SER A 1 445 ? -10.742 46.75 31.125 1 73.25 445 SER A O 1
ATOM 3446 N N . GLY A 1 446 ? -9.117 47.656 32.375 1 75.44 446 GLY A N 1
ATOM 3447 C CA . GLY A 1 446 ? -8.164 47.625 31.281 1 75.44 446 GLY A CA 1
ATOM 3448 C C . GLY A 1 446 ? -7.73 46.219 30.891 1 75.44 446 GLY A C 1
ATOM 3449 O O . GLY A 1 446 ? -7.641 45.906 29.703 1 75.44 446 GLY A O 1
ATOM 3450 N N . ILE A 1 447 ? -7.586 45.406 31.859 1 79.06 447 ILE A N 1
ATOM 3451 C CA . ILE A 1 447 ? -7.168 44.031 31.656 1 79.06 447 ILE A CA 1
ATOM 3452 C C . ILE A 1 447 ? -8.281 43.25 30.938 1 79.06 447 ILE A C 1
ATOM 3454 O O . ILE A 1 447 ? -8.016 42.469 30.031 1 79.06 447 ILE A O 1
ATOM 3458 N N . LEU A 1 448 ? -9.492 43.438 31.281 1 80.19 448 LEU A N 1
ATOM 3459 C CA . LEU A 1 448 ? -10.641 42.75 30.688 1 80.19 448 LEU A CA 1
ATOM 3460 C C . LEU A 1 448 ? -10.797 43.156 29.219 1 80.19 448 LEU A C 1
ATOM 3462 O O . LEU A 1 448 ? -11.164 42.312 28.391 1 80.19 448 LEU A O 1
ATOM 3466 N N . LYS A 1 449 ? -10.531 44.406 29 1 81.75 449 LYS A N 1
ATOM 3467 C CA . LYS A 1 449 ? -10.641 44.875 27.609 1 81.75 449 LYS A CA 1
ATOM 3468 C C . LYS A 1 449 ? -9.562 44.25 26.734 1 81.75 449 LYS A C 1
ATOM 3470 O O . LYS A 1 449 ? -9.836 43.844 25.594 1 81.75 449 LYS A O 1
ATOM 3475 N N . ARG A 1 450 ? -8.391 44.125 27.297 1 80.94 450 ARG A N 1
ATOM 3476 C CA . ARG A 1 450 ? -7.285 43.531 26.562 1 80.94 450 ARG A CA 1
ATOM 3477 C C . ARG A 1 450 ? -7.535 42.031 26.344 1 80.94 450 ARG A C 1
ATOM 3479 O O . ARG A 1 450 ? -7.246 41.5 25.266 1 80.94 450 ARG A O 1
ATOM 3486 N N . MET A 1 451 ? -8.039 41.469 27.297 1 84.19 451 MET A N 1
ATOM 3487 C CA . MET A 1 451 ? -8.383 40.062 27.188 1 84.19 451 MET A CA 1
ATOM 3488 C C . MET A 1 451 ? -9.477 39.844 26.141 1 84.19 451 MET A C 1
ATOM 3490 O O . MET A 1 451 ? -9.445 38.875 25.391 1 84.19 451 MET A O 1
ATOM 3494 N N . GLY A 1 452 ? -10.438 40.688 26.156 1 85.31 452 GLY A N 1
ATOM 3495 C CA . GLY A 1 452 ? -11.492 40.625 25.156 1 85.31 452 GLY A CA 1
ATOM 3496 C C . GLY A 1 452 ? -10.977 40.719 23.734 1 85.31 452 GLY A C 1
ATOM 3497 O O . GLY A 1 452 ? -11.445 40 22.844 1 85.31 452 GLY A O 1
ATOM 3498 N N . ARG A 1 453 ? -9.984 41.531 23.547 1 81.62 453 ARG A N 1
ATOM 3499 C CA . ARG A 1 453 ? -9.398 41.719 22.219 1 81.62 453 ARG A CA 1
ATOM 3500 C C . ARG A 1 453 ? -8.617 40.469 21.812 1 81.62 453 ARG A C 1
ATOM 3502 O O . ARG A 1 453 ? -8.672 40.031 20.656 1 81.62 453 ARG A O 1
ATOM 3509 N N . ALA A 1 454 ? -7.832 40 22.812 1 83.25 454 ALA A N 1
ATOM 3510 C CA . ALA A 1 454 ? -7.07 38.781 22.531 1 83.25 454 ALA A CA 1
ATOM 3511 C C . ALA A 1 454 ? -7.992 37.656 22.109 1 83.25 454 ALA A C 1
ATOM 3513 O O . ALA A 1 454 ? -7.715 36.938 21.141 1 83.25 454 ALA A O 1
ATOM 3514 N N . PHE A 1 455 ? -9.078 37.5 22.781 1 88.81 455 PHE A N 1
ATOM 3515 C CA . PHE A 1 455 ? -9.984 36.406 22.5 1 88.81 455 PHE A CA 1
ATOM 3516 C C . PHE A 1 455 ? -10.758 36.656 21.219 1 88.81 455 PHE A C 1
ATOM 3518 O O . PHE A 1 455 ? -11.18 35.719 20.547 1 88.81 455 PHE A O 1
ATOM 3525 N N . PHE A 1 456 ? -10.906 37.938 20.906 1 84.19 456 PHE A N 1
ATOM 3526 C CA . PHE A 1 456 ? -11.508 38.281 19.625 1 84.19 456 PHE A CA 1
ATOM 3527 C C . PHE A 1 456 ? -10.633 37.781 18.469 1 84.19 456 PHE A C 1
ATOM 3529 O O . PHE A 1 456 ? -11.141 37.156 17.516 1 84.19 456 PHE A O 1
ATOM 3536 N N . VAL A 1 457 ? -9.375 37.969 18.578 1 81.12 457 VAL A N 1
ATOM 3537 C CA . VAL A 1 457 ? -8.414 37.531 17.562 1 81.12 457 VAL A CA 1
ATOM 3538 C C . VAL A 1 457 ? -8.336 36 17.547 1 81.12 457 VAL A C 1
ATOM 3540 O O . VAL A 1 457 ? -8.328 35.375 16.484 1 81.12 457 VAL A O 1
ATOM 3543 N N . ILE A 1 458 ? -8.297 35.375 18.719 1 87.19 458 ILE A N 1
ATOM 3544 C CA . ILE A 1 458 ? -8.156 33.938 18.859 1 87.19 458 ILE A CA 1
ATOM 3545 C C . ILE A 1 458 ? -9.383 33.25 18.281 1 87.19 458 ILE A C 1
ATOM 3547 O O . ILE A 1 458 ? -9.258 32.25 17.578 1 87.19 458 ILE A O 1
ATOM 3551 N N . TRP A 1 459 ? -10.57 33.75 18.484 1 88.06 459 TRP A N 1
ATOM 3552 C CA . TRP A 1 459 ? -11.805 33.188 17.969 1 88.06 459 TRP A CA 1
ATOM 3553 C C . TRP A 1 459 ? -11.859 33.25 16.453 1 88.06 459 TRP A C 1
ATOM 3555 O O . TRP A 1 459 ? -12.32 32.312 15.789 1 88.06 459 TRP A O 1
ATOM 3565 N N . ALA A 1 460 ? -11.453 34.375 15.961 1 83.62 460 ALA A N 1
ATOM 3566 C CA . ALA A 1 460 ? -11.422 34.5 14.508 1 83.62 460 ALA A CA 1
ATOM 3567 C C . ALA A 1 460 ? -10.453 33.5 13.883 1 83.62 460 ALA A C 1
ATOM 3569 O O . ALA A 1 460 ? -10.773 32.875 12.867 1 83.62 460 ALA A O 1
ATOM 3570 N N . SER A 1 461 ? -9.32 33.406 14.516 1 83.56 461 SER A N 1
ATOM 3571 C CA . SER A 1 461 ? -8.305 32.469 14.031 1 83.56 461 SER A CA 1
ATOM 3572 C C . SER A 1 461 ? -8.789 31.047 14.117 1 83.56 461 SER A C 1
ATOM 3574 O O . SER A 1 461 ? -8.617 30.266 13.18 1 83.56 461 SER A O 1
ATOM 3576 N N . ALA A 1 462 ? -9.391 30.656 15.211 1 88.19 462 ALA A N 1
ATOM 3577 C CA . ALA A 1 462 ? -9.891 29.297 15.422 1 88.19 462 ALA A CA 1
ATOM 3578 C C . ALA A 1 462 ? -10.984 28.953 14.414 1 88.19 462 ALA A C 1
ATOM 3580 O O . ALA A 1 462 ? -11.023 27.828 13.891 1 88.19 462 ALA A O 1
ATOM 3581 N N . THR A 1 463 ? -11.836 29.906 14.211 1 89.38 463 THR A N 1
ATOM 3582 C CA . THR A 1 463 ? -12.945 29.672 13.289 1 89.38 463 THR A CA 1
ATOM 3583 C C . THR A 1 463 ? -12.43 29.438 11.875 1 89.38 463 THR A C 1
ATOM 3585 O O . THR A 1 463 ? -12.906 28.531 11.18 1 89.38 463 THR A O 1
ATOM 3588 N N . THR A 1 464 ? -11.477 30.203 11.461 1 85.69 464 THR A N 1
ATOM 3589 C CA . THR A 1 464 ? -10.922 30.031 10.117 1 85.69 464 THR A CA 1
ATOM 3590 C C . THR A 1 464 ? -10.211 28.688 9.992 1 85.69 464 THR A C 1
ATOM 3592 O O . THR A 1 464 ? -10.312 28.016 8.961 1 85.69 464 THR A O 1
ATOM 3595 N N . THR A 1 465 ? -9.469 28.297 11.031 1 86 465 THR A N 1
ATOM 3596 C CA . THR A 1 465 ? -8.789 27.016 11.023 1 86 465 THR A CA 1
ATOM 3597 C C . THR A 1 465 ? -9.797 25.859 10.969 1 86 465 THR A C 1
ATOM 3599 O O . THR A 1 465 ? -9.641 24.922 10.18 1 86 465 THR A O 1
ATOM 3602 N N . ILE A 1 466 ? -10.812 25.906 11.75 1 90.44 466 ILE A N 1
ATOM 3603 C CA . ILE A 1 466 ? -11.82 24.844 11.828 1 90.44 466 ILE A CA 1
ATOM 3604 C C . ILE A 1 466 ? -12.523 24.703 10.477 1 90.44 466 ILE A C 1
ATOM 3606 O O . ILE A 1 466 ? -12.719 23.594 9.984 1 90.44 466 ILE A O 1
ATOM 3610 N N . ILE A 1 467 ? -12.836 25.797 9.906 1 87.25 467 ILE A N 1
ATOM 3611 C CA . ILE A 1 467 ? -13.547 25.766 8.633 1 87.25 467 ILE A CA 1
ATOM 3612 C C . ILE A 1 467 ? -12.641 25.156 7.555 1 87.25 467 ILE A C 1
ATOM 3614 O O . ILE A 1 467 ? -13.086 24.312 6.773 1 87.25 467 ILE A O 1
ATOM 3618 N N . ALA A 1 468 ? -11.398 25.672 7.5 1 84.56 468 ALA A N 1
ATOM 3619 C CA . ALA A 1 468 ? -10.461 25.109 6.535 1 84.56 468 ALA A CA 1
ATOM 3620 C C . ALA A 1 468 ? -10.336 23.609 6.715 1 84.56 468 ALA A C 1
ATOM 3622 O O . ALA A 1 468 ? -10.297 22.859 5.734 1 84.56 468 ALA A O 1
ATOM 3623 N N . MET A 1 469 ? -10.273 23.109 7.969 1 88.62 469 MET A N 1
ATOM 3624 C CA . MET A 1 469 ? -10.102 21.688 8.258 1 88.62 469 MET A CA 1
ATOM 3625 C C . MET A 1 469 ? -11.391 20.922 7.98 1 88.62 469 MET A C 1
ATOM 3627 O O . MET A 1 469 ? -11.352 19.75 7.617 1 88.62 469 MET A O 1
ATOM 3631 N N . LEU A 1 470 ? -12.516 21.578 8.156 1 89.62 470 LEU A N 1
ATOM 3632 C CA . LEU A 1 470 ? -13.789 20.922 7.867 1 89.62 470 LEU A CA 1
ATOM 3633 C C . LEU A 1 470 ? -13.898 20.562 6.391 1 89.62 470 LEU A C 1
ATOM 3635 O O . LEU A 1 470 ? -14.445 19.516 6.039 1 89.62 470 LEU A O 1
ATOM 3639 N N . PHE A 1 471 ? -13.398 21.391 5.586 1 83.25 471 PHE A N 1
ATOM 3640 C CA . PHE A 1 471 ? -13.406 21.094 4.16 1 83.25 471 PHE A CA 1
ATOM 3641 C C . PHE A 1 471 ? -12.469 19.938 3.84 1 83.25 471 PHE A C 1
ATOM 3643 O O . PHE A 1 471 ? -12.773 19.094 2.994 1 83.25 471 PHE A O 1
ATOM 3650 N N . LEU A 1 472 ? -11.367 19.922 4.477 1 81.44 472 LEU A N 1
ATOM 3651 C CA . LEU A 1 472 ? -10.461 18.797 4.301 1 81.44 472 LEU A CA 1
ATOM 3652 C C . LEU A 1 472 ? -11.102 17.5 4.801 1 81.44 472 LEU A C 1
ATOM 3654 O O . LEU A 1 472 ? -10.961 16.453 4.168 1 81.44 472 LEU A O 1
ATOM 3658 N N . PHE A 1 473 ? -11.766 17.578 5.918 1 85.44 473 PHE A N 1
ATOM 3659 C CA . PHE A 1 473 ? -12.406 16.422 6.523 1 85.44 473 PHE A CA 1
ATOM 3660 C C . PHE A 1 473 ? -13.477 15.852 5.602 1 85.44 473 PHE A C 1
ATOM 3662 O O . PHE A 1 473 ? -13.625 14.633 5.484 1 85.44 473 PHE A O 1
ATOM 3669 N N . TRP A 1 474 ? -14.148 16.688 4.973 1 82.88 474 TRP A N 1
ATOM 3670 C CA . TRP A 1 474 ? -15.289 16.266 4.16 1 82.88 474 TRP A CA 1
ATOM 3671 C C . TRP A 1 474 ? -14.828 15.758 2.799 1 82.88 474 TRP A C 1
ATOM 3673 O O . TRP A 1 474 ? -15.453 14.867 2.217 1 82.88 474 TRP A O 1
ATOM 3683 N N . TYR A 1 475 ? -13.82 16.328 2.207 1 75.88 475 TYR A N 1
ATOM 3684 C CA . TYR A 1 475 ? -13.438 16.047 0.83 1 75.88 475 TYR A CA 1
ATOM 3685 C C . TYR A 1 475 ? -12.414 14.914 0.771 1 75.88 475 TYR A C 1
ATOM 3687 O O . TYR A 1 475 ? -12.289 14.242 -0.252 1 75.88 475 TYR A O 1
ATOM 3695 N N . PHE A 1 476 ? -11.781 14.664 1.81 1 73.31 476 PHE A N 1
ATOM 3696 C CA . PHE A 1 476 ? -10.664 13.734 1.683 1 73.31 476 PHE A CA 1
ATOM 3697 C C . PHE A 1 476 ? -10.961 12.422 2.398 1 73.31 476 PHE A C 1
ATOM 3699 O O . PHE A 1 476 ? -11.773 12.383 3.324 1 73.31 476 PHE A O 1
ATOM 3706 N N . ILE A 1 477 ? -10.266 11.43 1.675 1 66.62 477 ILE A N 1
ATOM 3707 C CA . ILE A 1 477 ? -10.352 10.109 2.283 1 66.62 477 ILE A CA 1
ATOM 3708 C C . ILE A 1 477 ? -9.008 9.734 2.898 1 66.62 477 ILE A C 1
ATOM 3710 O O . ILE A 1 477 ? -7.973 10.289 2.525 1 66.62 477 ILE A O 1
ATOM 3714 N N . GLY A 1 478 ? -9.047 8.914 3.896 1 67.5 478 GLY A N 1
ATOM 3715 C CA . GLY A 1 478 ? -7.832 8.312 4.422 1 67.5 478 GLY A CA 1
ATOM 3716 C C . GLY A 1 478 ? -7.121 9.188 5.434 1 67.5 478 GLY A C 1
ATOM 3717 O O . GLY A 1 478 ? -7.75 9.734 6.344 1 67.5 478 GLY A O 1
ATOM 3718 N N . GLY A 1 479 ? -5.859 9.344 5.281 1 69.56 479 GLY A N 1
ATOM 3719 C CA . GLY A 1 479 ? -5.004 9.953 6.289 1 69.56 479 GLY A CA 1
ATOM 3720 C C . GLY A 1 479 ? -5.262 11.43 6.473 1 69.56 479 GLY A C 1
ATOM 3721 O O . GLY A 1 479 ? -5.215 11.938 7.594 1 69.56 479 GLY A O 1
ATOM 3722 N N . LEU A 1 480 ? -5.777 12.125 5.516 1 79.69 480 LEU A N 1
ATOM 3723 C CA . LEU A 1 480 ? -5.969 13.57 5.645 1 79.69 480 LEU A CA 1
ATOM 3724 C C . LEU A 1 480 ? -7.211 13.875 6.477 1 79.69 480 LEU A C 1
ATOM 3726 O O . LEU A 1 480 ? -7.312 14.953 7.066 1 79.69 480 LEU A O 1
ATOM 3730 N N . ARG A 1 481 ? -8.078 12.914 6.504 1 85.25 481 ARG A N 1
ATOM 3731 C CA . ARG A 1 481 ? -9.242 13.07 7.367 1 85.25 481 ARG A CA 1
ATOM 3732 C C . ARG A 1 481 ? -8.836 13.062 8.836 1 85.25 481 ARG A C 1
ATOM 3734 O O . ARG A 1 481 ? -9.383 13.82 9.641 1 85.25 481 ARG A O 1
ATOM 3741 N N . GLY A 1 482 ? -7.977 12.133 9.133 1 85.31 482 GLY A N 1
ATOM 3742 C CA . GLY A 1 482 ? -7.465 12.094 10.492 1 85.31 482 GLY A CA 1
ATOM 3743 C C . GLY A 1 482 ? -6.746 13.367 10.906 1 85.31 482 GLY A C 1
ATOM 3744 O O . GLY A 1 482 ? -6.887 13.82 12.039 1 85.31 482 GLY A O 1
ATOM 3745 N N . PHE A 1 483 ? -6.09 13.93 9.977 1 86.88 483 PHE A N 1
ATOM 3746 C CA . PHE A 1 483 ? -5.406 15.195 10.211 1 86.88 483 PHE A CA 1
ATOM 3747 C C . PHE A 1 483 ? -6.406 16.297 10.516 1 86.88 483 PHE A C 1
ATOM 3749 O O . PHE A 1 483 ? -6.23 17.047 11.477 1 86.88 483 PHE A O 1
ATOM 3756 N N . ALA A 1 484 ? -7.348 16.328 9.625 1 89.38 484 ALA A N 1
ATOM 3757 C CA . ALA A 1 484 ? -8.375 17.359 9.789 1 89.38 484 ALA A CA 1
ATOM 3758 C C . ALA A 1 484 ? -9.102 17.188 11.117 1 89.38 484 ALA A C 1
ATOM 3760 O O . ALA A 1 484 ? -9.328 18.172 11.836 1 89.38 484 ALA A O 1
ATOM 3761 N N . PHE A 1 485 ? -9.367 16.047 11.516 1 89.94 485 PHE A N 1
ATOM 3762 C CA . PHE A 1 485 ? -10.125 15.742 12.727 1 89.94 485 PHE A CA 1
ATOM 3763 C C . PHE A 1 485 ? -9.352 16.156 13.969 1 89.94 485 PHE A C 1
ATOM 3765 O O . PHE A 1 485 ? -9.883 16.844 14.836 1 89.94 485 PHE A O 1
ATOM 3772 N N . SER A 1 486 ? -8.117 15.703 14 1 91.19 486 SER A N 1
ATOM 3773 C CA . SER A 1 486 ? -7.316 16.031 15.18 1 91.19 486 SER A CA 1
ATOM 3774 C C . SER A 1 486 ? -7.098 17.531 15.305 1 91.19 486 SER A C 1
ATOM 3776 O O . SER A 1 486 ? -7.121 18.078 16.406 1 91.19 486 SER A O 1
ATOM 3778 N N . THR A 1 487 ? -6.953 18.188 14.211 1 89.25 487 THR A N 1
ATOM 3779 C CA . THR A 1 487 ? -6.754 19.641 14.227 1 89.25 487 THR A CA 1
ATOM 3780 C C . THR A 1 487 ? -8.016 20.344 14.703 1 89.25 487 THR A C 1
ATOM 3782 O O . THR A 1 487 ? -7.938 21.297 15.484 1 89.25 487 THR A O 1
ATOM 3785 N N . ILE A 1 488 ? -9.141 19.891 14.234 1 92.31 488 ILE A N 1
ATOM 3786 C CA . ILE A 1 488 ? -10.414 20.5 14.633 1 92.31 488 ILE A CA 1
ATOM 3787 C C . ILE A 1 488 ? -10.633 20.312 16.125 1 92.31 488 ILE A C 1
ATOM 3789 O O . ILE A 1 488 ? -10.906 21.281 16.844 1 92.31 488 ILE A O 1
ATOM 3793 N N . VAL A 1 489 ? -10.445 19.094 16.594 1 93.81 489 VAL A N 1
ATOM 3794 C CA . VAL A 1 489 ? -10.648 18.781 18 1 93.81 489 VAL A CA 1
ATOM 3795 C C . VAL A 1 489 ? -9.664 19.578 18.859 1 93.81 489 VAL A C 1
ATOM 3797 O O . VAL A 1 489 ? -10.031 20.125 19.906 1 93.81 489 VAL A O 1
ATOM 3800 N N . GLY A 1 490 ? -8.5 19.609 18.438 1 91.75 490 GLY A N 1
ATOM 3801 C CA . GLY A 1 490 ? -7.488 20.375 19.156 1 91.75 490 GLY A CA 1
ATOM 3802 C C . GLY A 1 490 ? -7.789 21.859 19.234 1 91.75 490 GLY A C 1
ATOM 3803 O O . GLY A 1 490 ? -7.605 22.484 20.266 1 91.75 490 GLY A O 1
ATOM 3804 N N . THR A 1 491 ? -8.25 22.406 18.109 1 90.94 491 THR A N 1
ATOM 3805 C CA . THR A 1 491 ? -8.586 23.828 18.062 1 90.94 491 THR A CA 1
ATOM 3806 C C . THR A 1 491 ? -9.758 24.141 19 1 90.94 491 THR A C 1
ATOM 3808 O O . THR A 1 491 ? -9.742 25.141 19.703 1 90.94 491 THR A O 1
ATOM 3811 N N . ILE A 1 492 ? -10.68 23.281 19 1 94.06 492 ILE A N 1
ATOM 3812 C CA . ILE A 1 492 ? -11.844 23.453 19.859 1 94.06 492 ILE A CA 1
ATOM 3813 C C . ILE A 1 492 ? -11.422 23.359 21.328 1 94.06 492 ILE A C 1
ATOM 3815 O O . ILE A 1 492 ? -11.82 24.188 22.156 1 94.06 492 ILE A O 1
ATOM 3819 N N . THR A 1 493 ? -10.664 22.391 21.656 1 92.62 493 THR A N 1
ATOM 3820 C CA . THR A 1 493 ? -10.148 22.234 23 1 92.62 493 THR A CA 1
ATOM 3821 C C . THR A 1 493 ? -9.32 23.453 23.422 1 92.62 493 THR A C 1
ATOM 3823 O O . THR A 1 493 ? -9.367 23.875 24.562 1 92.62 493 THR A O 1
ATOM 3826 N N . GLY A 1 494 ? -8.594 23.969 22.516 1 90.81 494 GLY A N 1
ATOM 3827 C CA . GLY A 1 494 ? -7.777 25.156 22.766 1 90.81 494 GLY A CA 1
ATOM 3828 C C . GLY A 1 494 ? -8.594 26.375 23.125 1 90.81 494 GLY A C 1
ATOM 3829 O O . GLY A 1 494 ? -8.352 27 24.156 1 90.81 494 GLY A O 1
ATOM 3830 N N . ILE A 1 495 ? -9.625 26.641 22.391 1 90.25 495 ILE A N 1
ATOM 3831 C CA . ILE A 1 495 ? -10.383 27.875 22.547 1 90.25 495 ILE A CA 1
ATOM 3832 C C . ILE A 1 495 ? -11.297 27.75 23.766 1 90.25 495 ILE A C 1
ATOM 3834 O O . ILE A 1 495 ? -11.539 28.734 24.469 1 90.25 495 ILE A O 1
ATOM 3838 N N . LEU A 1 496 ? -11.727 26.547 24.062 1 92.44 496 LEU A N 1
ATOM 3839 C CA . LEU A 1 496 ? -12.727 26.375 25.109 1 92.44 496 LEU A CA 1
ATOM 3840 C C . LEU A 1 496 ? -12.055 26.109 26.453 1 92.44 496 LEU A C 1
ATOM 3842 O O . LEU A 1 496 ? -12.625 26.422 27.516 1 92.44 496 LEU A O 1
ATOM 3846 N N . ILE A 1 497 ? -10.859 25.562 26.406 1 93.31 497 ILE A N 1
ATOM 3847 C CA . ILE A 1 497 ? -10.32 25.078 27.672 1 93.31 497 ILE A CA 1
ATOM 3848 C C . ILE A 1 497 ? -8.938 25.672 27.922 1 93.31 497 ILE A C 1
ATOM 3850 O O . ILE A 1 497 ? -8.734 26.438 28.859 1 93.31 497 ILE A O 1
ATOM 3854 N N . THR A 1 498 ? -8.023 25.438 27.031 1 91.94 498 THR A N 1
ATOM 3855 C CA . THR A 1 498 ? -6.621 25.719 27.328 1 91.94 498 THR A CA 1
ATOM 3856 C C . THR A 1 498 ? -6.336 27.219 27.266 1 91.94 498 THR A C 1
ATOM 3858 O O . THR A 1 498 ? -5.602 27.75 28.094 1 91.94 498 THR A O 1
ATOM 3861 N N . ARG A 1 499 ? -6.938 27.953 26.281 1 91.88 499 ARG A N 1
ATOM 3862 C CA . ARG A 1 499 ? -6.656 29.375 26.156 1 91.88 499 ARG A CA 1
ATOM 3863 C C . ARG A 1 499 ? -7.238 30.172 27.328 1 91.88 499 ARG A C 1
ATOM 3865 O O . ARG A 1 499 ? -6.57 31.031 27.891 1 91.88 499 ARG A O 1
ATOM 3872 N N . PRO A 1 500 ? -8.469 29.906 27.703 1 90.94 500 PRO A N 1
ATOM 3873 C CA . PRO A 1 500 ? -8.992 30.609 28.875 1 90.94 500 PRO A CA 1
ATOM 3874 C C . PRO A 1 500 ? -8.188 30.312 30.141 1 90.94 500 PRO A C 1
ATOM 3876 O O . PRO A 1 500 ? -7.984 31.219 30.969 1 90.94 500 PRO A O 1
ATOM 3879 N N . ALA A 1 501 ? -7.777 29.109 30.297 1 91.88 501 ALA A N 1
ATOM 3880 C CA . ALA A 1 501 ? -6.965 28.75 31.453 1 91.88 501 ALA A CA 1
ATOM 3881 C C . ALA A 1 501 ? -5.625 29.484 31.438 1 91.88 501 ALA A C 1
ATOM 3883 O O . ALA A 1 501 ? -5.18 30 32.469 1 91.88 501 ALA A O 1
ATOM 3884 N N . TYR A 1 502 ? -5.047 29.5 30.312 1 91.44 502 TYR A N 1
ATOM 3885 C CA . TYR A 1 502 ? -3.77 30.203 30.203 1 91.44 502 TYR A CA 1
ATOM 3886 C C . TYR A 1 502 ? -3.936 31.688 30.453 1 91.44 502 TYR A C 1
ATOM 3888 O O . TYR A 1 502 ? -3.07 32.312 31.062 1 91.44 502 TYR A O 1
ATOM 3896 N N . ALA A 1 503 ? -4.98 32.25 29.891 1 89.81 503 ALA A N 1
ATOM 3897 C CA . ALA A 1 503 ? -5.246 33.688 30.094 1 89.81 503 ALA A CA 1
ATOM 3898 C C . ALA A 1 503 ? -5.32 34.031 31.578 1 89.81 503 ALA A C 1
ATOM 3900 O O . ALA A 1 503 ? -4.805 35.062 32.031 1 89.81 503 ALA A O 1
ATOM 3901 N N . GLU A 1 504 ? -5.938 33.156 32.344 1 89.06 504 GLU A N 1
ATOM 3902 C CA . GLU A 1 504 ? -6.039 33.375 33.781 1 89.06 504 GLU A CA 1
ATOM 3903 C C . GLU A 1 504 ? -4.672 33.25 34.438 1 89.06 504 GLU A C 1
ATOM 3905 O O . GLU A 1 504 ? -4.359 34 35.375 1 89.06 504 GLU A O 1
ATOM 3910 N N . ILE A 1 505 ? -3.973 32.312 34 1 89.5 505 ILE A N 1
ATOM 3911 C CA . ILE A 1 505 ? -2.641 32.094 34.562 1 89.5 505 ILE A CA 1
ATOM 3912 C C . ILE A 1 505 ? -1.751 33.281 34.25 1 89.5 505 ILE A C 1
ATOM 3914 O O . ILE A 1 505 ? -1.052 33.812 35.125 1 89.5 505 ILE A O 1
ATOM 3918 N N . ALA A 1 506 ? -1.811 33.719 33.031 1 86.31 506 ALA A N 1
ATOM 3919 C CA . ALA A 1 506 ? -0.988 34.844 32.594 1 86.31 506 ALA A CA 1
ATOM 3920 C C . ALA A 1 506 ? -1.363 36.125 33.312 1 86.31 506 ALA A C 1
ATOM 3922 O O . ALA A 1 506 ? -0.495 36.938 33.656 1 86.31 506 ALA A O 1
ATOM 3923 N N . LYS A 1 507 ? -2.654 36.312 33.625 1 84.19 507 LYS A N 1
ATOM 3924 C CA . LYS A 1 507 ? -3.131 37.5 34.344 1 84.19 507 LYS A CA 1
ATOM 3925 C C . LYS A 1 507 ? -2.52 37.562 35.75 1 84.19 507 LYS A C 1
ATOM 3927 O O . LYS A 1 507 ? -2.08 38.625 36.188 1 84.19 507 LYS A O 1
ATOM 3932 N N . ILE A 1 508 ? -2.52 36.438 36.344 1 83.06 508 ILE A N 1
ATOM 3933 C CA . ILE A 1 508 ? -2.051 36.375 37.719 1 83.06 508 ILE A CA 1
ATOM 3934 C C . ILE A 1 508 ? -0.533 36.531 37.75 1 83.06 508 ILE A C 1
ATOM 3936 O O . ILE A 1 508 ? -0.001 37.281 38.594 1 83.06 508 ILE A O 1
ATOM 3940 N N . LEU A 1 509 ? 0.12 35.906 36.844 1 79.88 509 LEU A N 1
ATOM 3941 C CA . LEU A 1 509 ? 1.578 35.906 36.844 1 79.88 509 LEU A CA 1
ATOM 3942 C C . LEU A 1 509 ? 2.111 37.281 36.5 1 79.88 509 LEU A C 1
ATOM 3944 O O . LEU A 1 509 ? 3.115 37.75 37.062 1 79.88 509 LEU A O 1
ATOM 3948 N N . LEU A 1 510 ? 1.421 37.969 35.625 1 77 510 LEU A N 1
ATOM 3949 C CA . LEU A 1 510 ? 1.89 39.25 35.188 1 77 510 LEU A CA 1
ATOM 3950 C C . LEU A 1 510 ? 1.447 40.375 36.156 1 77 510 LEU A C 1
ATOM 3952 O O . LEU A 1 510 ? 2.08 41.406 36.219 1 77 510 LEU A O 1
ATOM 3956 N N . ALA A 1 511 ? 0.37 40.125 36.844 1 71.25 511 ALA A N 1
ATOM 3957 C CA . ALA A 1 511 ? -0.072 41.062 37.844 1 71.25 511 ALA A CA 1
ATOM 3958 C C . ALA A 1 511 ? 0.869 41.062 39.062 1 71.25 511 ALA A C 1
ATOM 3960 O O . ALA A 1 511 ? 1.075 42.094 39.688 1 71.25 511 ALA A O 1
ATOM 3961 N N . GLU A 1 512 ? 1.322 39.875 39.375 1 64.31 512 GLU A N 1
ATOM 3962 C CA . GLU A 1 512 ? 2.215 39.75 40.531 1 64.31 512 GLU A CA 1
ATOM 3963 C C . GLU A 1 512 ? 3.561 40.438 40.25 1 64.31 512 GLU A C 1
ATOM 3965 O O . GLU A 1 512 ? 4.234 40.875 41.156 1 64.31 512 GLU A O 1
ATOM 3970 N N . GLU A 1 513 ? 4.031 40.312 39.094 1 56.41 513 GLU A N 1
ATOM 3971 C CA . GLU A 1 513 ? 5.332 40.906 38.812 1 56.41 513 GLU A CA 1
ATOM 3972 C C . GLU A 1 513 ? 5.262 42.438 38.812 1 56.41 513 GLU A C 1
ATOM 3974 O O . GLU A 1 513 ? 6.285 43.125 38.938 1 56.41 513 GLU A O 1
ATOM 3979 N N . ARG A 1 514 ? 4.117 43.125 39 1 51.06 514 ARG A N 1
ATOM 3980 C CA . ARG A 1 514 ? 4.02 44.562 39.156 1 51.06 514 ARG A CA 1
ATOM 3981 C C . ARG A 1 514 ? 3.832 44.969 40.625 1 51.06 514 ARG A C 1
ATOM 3983 O O . ARG A 1 514 ? 3.148 44.25 41.375 1 51.06 514 ARG A O 1
ATOM 3990 N N . MET B 1 1 ? -10.984 53.156 -3.398 1 52.06 1 MET B N 1
ATOM 3991 C CA . MET B 1 1 ? -9.75 52.656 -2.805 1 52.06 1 MET B CA 1
ATOM 3992 C C . MET B 1 1 ? -8.547 53.031 -3.664 1 52.06 1 MET B C 1
ATOM 3994 O O . MET B 1 1 ? -8.562 52.844 -4.879 1 52.06 1 MET B O 1
ATOM 3998 N N . ASN B 1 2 ? -7.832 53.969 -3.34 1 65 2 ASN B N 1
ATOM 3999 C CA . ASN B 1 2 ? -6.715 54.406 -4.164 1 65 2 ASN B CA 1
ATOM 4000 C C . ASN B 1 2 ? -5.711 53.281 -4.41 1 65 2 ASN B C 1
ATOM 4002 O O . ASN B 1 2 ? -4.668 53.219 -3.758 1 65 2 ASN B O 1
ATOM 4006 N N . TRP B 1 3 ? -6.188 52.281 -5.117 1 71.94 3 TRP B N 1
ATOM 4007 C CA . TRP B 1 3 ? -5.453 51.062 -5.453 1 71.94 3 TRP B CA 1
ATOM 4008 C C . TRP B 1 3 ? -4.09 51.406 -6.047 1 71.94 3 TRP B C 1
ATOM 4010 O O . TRP B 1 3 ? -3.131 50.625 -5.879 1 71.94 3 TRP B O 1
ATOM 4020 N N . LYS B 1 4 ? -4.023 52.594 -6.703 1 67.69 4 LYS B N 1
ATOM 4021 C CA . LYS B 1 4 ? -2.773 53.031 -7.324 1 67.69 4 LYS B CA 1
ATOM 4022 C C . LYS B 1 4 ? -1.698 53.281 -6.273 1 67.69 4 LYS B C 1
ATOM 4024 O O . LYS B 1 4 ? -0.533 52.938 -6.469 1 67.69 4 LYS B O 1
ATOM 4029 N N . LYS B 1 5 ? -2.051 53.75 -5.168 1 76 5 LYS B N 1
ATOM 4030 C CA . LYS B 1 5 ? -1.127 54.062 -4.078 1 76 5 LYS B CA 1
ATOM 4031 C C . LYS B 1 5 ? -0.669 52.781 -3.381 1 76 5 LYS B C 1
ATOM 4033 O O . LYS B 1 5 ? 0.482 52.688 -2.951 1 76 5 LYS B O 1
ATOM 4038 N N . VAL B 1 6 ? -1.573 51.781 -3.258 1 81.81 6 VAL B N 1
ATOM 4039 C CA . VAL B 1 6 ? -1.273 50.5 -2.627 1 81.81 6 VAL B CA 1
ATOM 4040 C C . VAL B 1 6 ? -0.304 49.719 -3.5 1 81.81 6 VAL B C 1
ATOM 4042 O O . VAL B 1 6 ? 0.665 49.156 -2.998 1 81.81 6 VAL B O 1
ATOM 4045 N N . LEU B 1 7 ? -0.451 49.75 -4.848 1 82.94 7 LEU B N 1
ATOM 4046 C CA . LEU B 1 7 ? 0.301 48.938 -5.797 1 82.94 7 LEU B CA 1
ATOM 4047 C C . LEU B 1 7 ? 1.732 49.438 -5.934 1 82.94 7 LEU B C 1
ATOM 4049 O O . LEU B 1 7 ? 2.625 48.688 -6.34 1 82.94 7 LEU B O 1
ATOM 4053 N N . LEU B 1 8 ? 1.944 50.688 -5.473 1 83.38 8 LEU B N 1
ATOM 4054 C CA . LEU B 1 8 ? 3.252 51.281 -5.699 1 83.38 8 LEU B CA 1
ATOM 4055 C C . LEU B 1 8 ? 4.156 51.094 -4.484 1 83.38 8 LEU B C 1
ATOM 4057 O O . LEU B 1 8 ? 5.344 51.406 -4.535 1 83.38 8 LEU B O 1
ATOM 4061 N N . LYS B 1 9 ? 3.65 50.531 -3.496 1 86.94 9 LYS B N 1
ATOM 4062 C CA . LYS B 1 9 ? 4.492 50.281 -2.33 1 86.94 9 LYS B CA 1
ATOM 4063 C C . LYS B 1 9 ? 5.445 49.125 -2.588 1 86.94 9 LYS B C 1
ATOM 4065 O O . LYS B 1 9 ? 5.078 48.156 -3.24 1 86.94 9 LYS B O 1
ATOM 4070 N N . THR B 1 10 ? 6.641 49.25 -2.213 1 88.81 10 THR B N 1
ATOM 4071 C CA . THR B 1 10 ? 7.727 48.312 -2.498 1 88.81 10 THR B CA 1
ATOM 4072 C C . THR B 1 10 ? 7.352 46.906 -2.061 1 88.81 10 THR B C 1
ATOM 4074 O O . THR B 1 10 ? 7.613 45.938 -2.779 1 88.81 10 THR B O 1
ATOM 4077 N N . LYS B 1 11 ? 6.773 46.75 -0.889 1 91.44 11 LYS B N 1
ATOM 4078 C CA . LYS B 1 11 ? 6.426 45.438 -0.374 1 91.44 11 LYS B CA 1
ATOM 4079 C C . LYS B 1 11 ? 5.309 44.812 -1.194 1 91.44 11 LYS B C 1
ATOM 4081 O O . LYS B 1 11 ? 5.262 43.562 -1.351 1 91.44 11 LYS B O 1
ATOM 4086 N N . VAL B 1 12 ? 4.426 45.594 -1.701 1 91.62 12 VAL B N 1
ATOM 4087 C CA . VAL B 1 12 ? 3.326 45.062 -2.518 1 91.62 12 VAL B CA 1
ATOM 4088 C C . VAL B 1 12 ? 3.842 44.688 -3.904 1 91.62 12 VAL B C 1
ATOM 4090 O O . VAL B 1 12 ? 3.408 43.688 -4.484 1 91.62 12 VAL B O 1
ATOM 4093 N N . ILE B 1 13 ? 4.77 45.531 -4.359 1 91.81 13 ILE B N 1
ATOM 4094 C CA . ILE B 1 13 ? 5.395 45.219 -5.641 1 91.81 13 ILE B CA 1
ATOM 4095 C C . ILE B 1 13 ? 6.125 43.875 -5.547 1 91.81 13 ILE B C 1
ATOM 4097 O O . ILE B 1 13 ? 6.094 43.062 -6.484 1 91.81 13 ILE B O 1
ATOM 4101 N N . PHE B 1 14 ? 6.793 43.688 -4.438 1 92.94 14 PHE B N 1
ATOM 4102 C CA . PHE B 1 14 ? 7.5 42.406 -4.227 1 92.94 14 PHE B CA 1
ATOM 4103 C C . PHE B 1 14 ? 6.531 41.25 -4.227 1 92.94 14 PHE B C 1
ATOM 4105 O O . PHE B 1 14 ? 6.848 40.188 -4.746 1 92.94 14 PHE B O 1
ATOM 4112 N N . LEU B 1 15 ? 5.418 41.406 -3.65 1 93.69 15 LEU B N 1
ATOM 4113 C CA . LEU B 1 15 ? 4.387 40.375 -3.641 1 93.69 15 LEU B CA 1
ATOM 4114 C C . LEU B 1 15 ? 3.902 40.062 -5.055 1 93.69 15 LEU B C 1
ATOM 4116 O O . LEU B 1 15 ? 3.764 38.906 -5.438 1 93.69 15 LEU B O 1
ATOM 4120 N N . ILE B 1 16 ? 3.633 41.188 -5.805 1 93.5 16 ILE B N 1
ATOM 4121 C CA . ILE B 1 16 ? 3.146 41 -7.172 1 93.5 16 ILE B CA 1
ATOM 4122 C C . ILE B 1 16 ? 4.203 40.312 -8.016 1 93.5 16 ILE B C 1
ATOM 4124 O O . ILE B 1 16 ? 3.883 39.406 -8.812 1 93.5 16 ILE B O 1
ATOM 4128 N N . LEU B 1 17 ? 5.438 40.688 -7.777 1 93.75 17 LEU B N 1
ATOM 4129 C CA . LEU B 1 17 ? 6.531 40.062 -8.5 1 93.75 17 LEU B CA 1
ATOM 4130 C C . LEU B 1 17 ? 6.613 38.562 -8.156 1 93.75 17 LEU B C 1
ATOM 4132 O O . LEU B 1 17 ? 6.84 37.75 -9.031 1 93.75 17 LEU B O 1
ATOM 4136 N N . THR B 1 18 ? 6.492 38.25 -6.883 1 94.19 18 THR B N 1
ATOM 4137 C CA . THR B 1 18 ? 6.539 36.875 -6.445 1 94.19 18 THR B CA 1
ATOM 4138 C C . THR B 1 18 ? 5.41 36.062 -7.086 1 94.19 18 THR B C 1
ATOM 4140 O O . THR B 1 18 ? 5.609 34.906 -7.477 1 94.19 18 THR B O 1
ATOM 4143 N N . VAL B 1 19 ? 4.215 36.594 -7.215 1 95.06 19 VAL B N 1
ATOM 4144 C CA . VAL B 1 19 ? 3.059 35.938 -7.789 1 95.06 19 VAL B CA 1
ATOM 4145 C C . VAL B 1 19 ? 3.295 35.688 -9.281 1 95.06 19 VAL B C 1
ATOM 4147 O O . VAL B 1 19 ? 3.021 34.594 -9.781 1 95.06 19 VAL B O 1
ATOM 4150 N N . VAL B 1 20 ? 3.826 36.688 -9.945 1 94.62 20 VAL B N 1
ATOM 4151 C CA . VAL B 1 20 ? 4.07 36.562 -11.383 1 94.62 20 VAL B CA 1
ATOM 4152 C C . VAL B 1 20 ? 5.141 35.5 -11.633 1 94.62 20 VAL B C 1
ATOM 4154 O O . VAL B 1 20 ? 4.984 34.656 -12.508 1 94.62 20 VAL B O 1
ATOM 4157 N N . VAL B 1 21 ? 6.18 35.594 -10.836 1 94.06 21 VAL B N 1
ATOM 4158 C CA . VAL B 1 21 ? 7.25 34.594 -10.977 1 94.06 21 VAL B CA 1
ATOM 4159 C C . VAL B 1 21 ? 6.719 33.188 -10.664 1 94.06 21 VAL B C 1
ATOM 4161 O O . VAL B 1 21 ? 7.062 32.219 -11.336 1 94.06 21 VAL B O 1
ATOM 4164 N N . SER B 1 22 ? 5.906 33.062 -9.617 1 95.19 22 SER B N 1
ATOM 4165 C CA . SER B 1 22 ? 5.336 31.781 -9.227 1 95.19 22 SER B CA 1
ATOM 4166 C C . SER B 1 22 ? 4.449 31.219 -10.328 1 95.19 22 SER B C 1
ATOM 4168 O O . SER B 1 22 ? 4.488 30.016 -10.609 1 95.19 22 SER B O 1
ATOM 4170 N N . LEU B 1 23 ? 3.65 32.062 -10.969 1 94.12 23 LEU B N 1
ATOM 4171 C CA . LEU B 1 23 ? 2.76 31.609 -12.031 1 94.12 23 LEU B CA 1
ATOM 4172 C C . LEU B 1 23 ? 3.557 31.109 -13.234 1 94.12 23 LEU B C 1
ATOM 4174 O O . LEU B 1 23 ? 3.17 30.125 -13.875 1 94.12 23 LEU B O 1
ATOM 4178 N N . THR B 1 24 ? 4.633 31.781 -13.5 1 92.56 24 THR B N 1
ATOM 4179 C CA . THR B 1 24 ? 5.488 31.359 -14.602 1 92.56 24 THR B CA 1
ATOM 4180 C C . THR B 1 24 ? 6.148 30.016 -14.289 1 92.56 24 THR B C 1
ATOM 4182 O O . THR B 1 24 ? 6.277 29.156 -15.164 1 92.56 24 THR B O 1
ATOM 4185 N N . LEU B 1 25 ? 6.52 29.875 -13.008 1 92.44 25 LEU B N 1
ATOM 4186 C CA . LEU B 1 25 ? 7.172 28.641 -12.586 1 92.44 25 LEU B CA 1
ATOM 4187 C C . LEU B 1 25 ? 6.184 27.484 -12.586 1 92.44 25 LEU B C 1
ATOM 4189 O O . LEU B 1 25 ? 6.543 26.359 -12.93 1 92.44 25 LEU B O 1
ATOM 4193 N N . ILE B 1 26 ? 5.043 27.734 -12.242 1 92.38 26 ILE B N 1
ATOM 4194 C CA . ILE B 1 26 ? 4.012 26.703 -12.195 1 92.38 26 ILE B CA 1
ATOM 4195 C C . ILE B 1 26 ? 3.709 26.203 -13.609 1 92.38 26 ILE B C 1
ATOM 4197 O O . ILE B 1 26 ? 3.539 25.016 -13.836 1 92.38 26 ILE B O 1
ATOM 4201 N N . ARG B 1 27 ? 3.645 27.125 -14.578 1 86.44 27 ARG B N 1
ATOM 4202 C CA . ARG B 1 27 ? 3.367 26.766 -15.969 1 86.44 27 ARG B CA 1
ATOM 4203 C C . ARG B 1 27 ? 4.574 26.094 -16.609 1 86.44 27 ARG B C 1
ATOM 4205 O O . ARG B 1 27 ? 4.426 25.188 -17.438 1 86.44 27 ARG B O 1
ATOM 4212 N N . GLY B 1 28 ? 5.59 26.297 -16.156 1 85.44 28 GLY B N 1
ATOM 4213 C CA . GLY B 1 28 ? 6.816 25.781 -16.734 1 85.44 28 GLY B CA 1
ATOM 4214 C C . GLY B 1 28 ? 7.254 26.531 -17.984 1 85.44 28 GLY B C 1
ATOM 4215 O O . GLY B 1 28 ? 6.418 27.031 -18.734 1 85.44 28 GLY B O 1
ATOM 4216 N N . PHE B 1 29 ? 8.469 26.75 -18.109 1 81.12 29 PHE B N 1
ATOM 4217 C CA . PHE B 1 29 ? 8.992 27.375 -19.312 1 81.12 29 PHE B CA 1
ATOM 4218 C C . PHE B 1 29 ? 10.336 26.766 -19.688 1 81.12 29 PHE B C 1
ATOM 4220 O O . PHE B 1 29 ? 10.977 26.109 -18.875 1 81.12 29 PHE B O 1
ATOM 4227 N N . THR B 1 30 ? 10.547 26.594 -20.891 1 76.88 30 THR B N 1
ATOM 4228 C CA . THR B 1 30 ? 11.758 25.953 -21.406 1 76.88 30 THR B CA 1
ATOM 4229 C C . THR B 1 30 ? 12.828 27 -21.734 1 76.88 30 THR B C 1
ATOM 4231 O O . THR B 1 30 ? 12.539 28.016 -22.375 1 76.88 30 THR B O 1
ATOM 4234 N N . ILE B 1 31 ? 13.836 26.938 -20.969 1 73.94 31 ILE B N 1
ATOM 4235 C CA . ILE B 1 31 ? 15.008 27.734 -21.312 1 73.94 31 ILE B CA 1
ATOM 4236 C C . ILE B 1 31 ? 16.031 26.875 -22.047 1 73.94 31 ILE B C 1
ATOM 4238 O O . ILE B 1 31 ? 16.656 26 -21.453 1 73.94 31 ILE B O 1
ATOM 4242 N N . GLY B 1 32 ? 16.188 27.078 -23.25 1 73.06 32 GLY B N 1
ATOM 4243 C CA . GLY B 1 32 ? 17.016 26.188 -24.062 1 73.06 32 GLY B CA 1
ATOM 4244 C C . GLY B 1 32 ? 16.469 24.781 -24.141 1 73.06 32 GLY B C 1
ATOM 4245 O O . GLY B 1 32 ? 15.336 24.578 -24.594 1 73.06 32 GLY B O 1
ATOM 4246 N N . ASP B 1 33 ? 17.141 23.812 -23.516 1 74.69 33 ASP B N 1
ATOM 4247 C CA . ASP B 1 33 ? 16.734 22.406 -23.547 1 74.69 33 ASP B CA 1
ATOM 4248 C C . ASP B 1 33 ? 16.281 21.938 -22.172 1 74.69 33 ASP B C 1
ATOM 4250 O O . ASP B 1 33 ? 16.031 20.75 -21.984 1 74.69 33 ASP B O 1
ATOM 4254 N N . THR B 1 34 ? 16.266 23.016 -21.281 1 78.12 34 THR B N 1
ATOM 4255 C CA . THR B 1 34 ? 15.945 22.578 -19.922 1 78.12 34 THR B CA 1
ATOM 4256 C C . THR B 1 34 ? 14.578 23.094 -19.5 1 78.12 34 THR B C 1
ATOM 4258 O O . THR B 1 34 ? 14.266 24.266 -19.656 1 78.12 34 THR B O 1
ATOM 4261 N N . VAL B 1 35 ? 13.742 22.281 -19.25 1 74.56 35 VAL B N 1
ATOM 4262 C CA . VAL B 1 35 ? 12.422 22.641 -18.734 1 74.56 35 VAL B CA 1
ATOM 4263 C C . VAL B 1 35 ? 12.547 23.125 -17.297 1 74.56 35 VAL B C 1
ATOM 4265 O O . VAL B 1 35 ? 13.102 22.422 -16.453 1 74.56 35 VAL B O 1
ATOM 4268 N N . VAL B 1 36 ? 12.328 24.406 -17.25 1 75.12 36 VAL B N 1
ATOM 4269 C CA . VAL B 1 36 ? 12.367 24.984 -15.906 1 75.12 36 VAL B CA 1
ATOM 4270 C C . VAL B 1 36 ? 10.953 25.172 -15.383 1 75.12 36 VAL B C 1
ATOM 4272 O O . VAL B 1 36 ? 10.078 25.688 -16.094 1 75.12 36 VAL B O 1
ATOM 4275 N N . GLY B 1 37 ? 10.711 24.672 -14.305 1 78.62 37 GLY B N 1
ATOM 4276 C CA . GLY B 1 37 ? 9.414 24.812 -13.656 1 78.62 37 GLY B CA 1
ATOM 4277 C C . GLY B 1 37 ? 8.453 23.688 -13.984 1 78.62 37 GLY B C 1
ATOM 4278 O O . GLY B 1 37 ? 8.867 22.625 -14.438 1 78.62 37 GLY B O 1
ATOM 4279 N N . GLY B 1 38 ? 7.348 23.75 -13.531 1 87.94 38 GLY B N 1
ATOM 4280 C CA . GLY B 1 38 ? 6.32 22.719 -13.641 1 87.94 38 GLY B CA 1
ATOM 4281 C C . GLY B 1 38 ? 6.082 21.969 -12.344 1 87.94 38 GLY B C 1
ATOM 4282 O O . GLY B 1 38 ? 7.031 21.625 -11.641 1 87.94 38 GLY B O 1
ATOM 4283 N N . LEU B 1 39 ? 4.887 21.797 -12.141 1 90.56 39 LEU B N 1
ATOM 4284 C CA . LEU B 1 39 ? 4.566 21.094 -10.906 1 90.56 39 LEU B CA 1
ATOM 4285 C C . LEU B 1 39 ? 4.785 19.594 -11.055 1 90.56 39 LEU B C 1
ATOM 4287 O O . LEU B 1 39 ? 4.477 19.016 -12.094 1 90.56 39 LEU B O 1
ATOM 4291 N N . SER B 1 40 ? 5.473 19.031 -10.141 1 90.31 40 SER B N 1
ATOM 4292 C CA . SER B 1 40 ? 5.629 17.594 -10.047 1 90.31 40 SER B CA 1
ATOM 4293 C C . SER B 1 40 ? 4.742 17.016 -8.945 1 90.31 40 SER B C 1
ATOM 4295 O O . SER B 1 40 ? 4.578 17.625 -7.891 1 90.31 40 SER B O 1
ATOM 4297 N N . TYR B 1 41 ? 4.203 15.875 -9.219 1 90.12 41 TYR B N 1
ATOM 4298 C CA . TYR B 1 41 ? 3.27 15.266 -8.273 1 90.12 41 TYR B CA 1
ATOM 4299 C C . TYR B 1 41 ? 3.805 13.938 -7.754 1 90.12 41 TYR B C 1
ATOM 4301 O O . TYR B 1 41 ? 4.492 13.211 -8.477 1 90.12 41 TYR B O 1
ATOM 4309 N N . GLY B 1 42 ? 3.488 13.695 -6.496 1 89.25 42 GLY B N 1
ATOM 4310 C CA . GLY B 1 42 ? 3.854 12.422 -5.906 1 89.25 42 GLY B CA 1
ATOM 4311 C C . GLY B 1 42 ? 2.982 11.273 -6.379 1 89.25 42 GLY B C 1
ATOM 4312 O O . GLY B 1 42 ? 2.029 11.477 -7.133 1 89.25 42 GLY B O 1
ATOM 4313 N N . THR B 1 43 ? 3.236 10.047 -5.898 1 88 43 THR B N 1
ATOM 4314 C CA . THR B 1 43 ? 2.566 8.836 -6.355 1 88 43 THR B CA 1
ATOM 4315 C C . THR B 1 43 ? 1.11 8.812 -5.902 1 88 43 THR B C 1
ATOM 4317 O O . THR B 1 43 ? 0.266 8.18 -6.531 1 88 43 THR B O 1
ATOM 4320 N N . ASP B 1 44 ? 0.803 9.508 -4.879 1 87.88 44 ASP B N 1
ATOM 4321 C CA . ASP B 1 44 ? -0.568 9.547 -4.379 1 87.88 44 ASP B CA 1
ATOM 4322 C C . ASP B 1 44 ? -1.473 10.336 -5.328 1 87.88 44 ASP B C 1
ATOM 4324 O O . ASP B 1 44 ? -2.697 10.188 -5.289 1 87.88 44 ASP B O 1
ATOM 4328 N N . ILE B 1 45 ? -0.878 11.117 -6.195 1 88.69 45 ILE B N 1
ATOM 4329 C CA . ILE B 1 45 ? -1.656 11.93 -7.125 1 88.69 45 ILE B CA 1
ATOM 4330 C C . ILE B 1 45 ? -1.454 11.422 -8.547 1 88.69 45 ILE B C 1
ATOM 4332 O O . ILE B 1 45 ? -2.414 11.297 -9.312 1 88.69 45 ILE B O 1
ATOM 4336 N N . SER B 1 46 ? -0.265 11.109 -8.914 1 89.44 46 SER B N 1
ATOM 4337 C CA . SER B 1 46 ? 0.041 10.672 -10.273 1 89.44 46 SER B CA 1
ATOM 4338 C C . SER B 1 46 ? -0.246 9.18 -10.445 1 89.44 46 SER B C 1
ATOM 4340 O O . SER B 1 46 ? -0.292 8.68 -11.57 1 89.44 46 SER B O 1
ATOM 4342 N N . GLY B 1 47 ? -0.462 8.57 -9.336 1 91.25 47 GLY B N 1
ATOM 4343 C CA . GLY B 1 47 ? -0.535 7.117 -9.391 1 91.25 47 GLY B CA 1
ATOM 4344 C C . GLY B 1 47 ? 0.828 6.453 -9.367 1 91.25 47 GLY B C 1
ATOM 4345 O O . GLY B 1 47 ? 1.795 6.988 -9.914 1 91.25 47 GLY B O 1
ATOM 4346 N N . GLY B 1 48 ? 0.893 5.375 -8.789 1 93.88 48 GLY B N 1
ATOM 4347 C CA . GLY B 1 48 ? 2.148 4.648 -8.695 1 93.88 48 GLY B CA 1
ATOM 4348 C C . GLY B 1 48 ? 2.289 3.869 -7.398 1 93.88 48 GLY B C 1
ATOM 4349 O O . GLY B 1 48 ? 1.291 3.467 -6.797 1 93.88 48 GLY B O 1
ATOM 4350 N N . VAL B 1 49 ? 3.539 3.518 -7.102 1 94.5 49 VAL B N 1
ATOM 4351 C CA . VAL B 1 49 ? 3.76 2.711 -5.906 1 94.5 49 VAL B CA 1
ATOM 4352 C C . VAL B 1 49 ? 4.938 3.271 -5.113 1 94.5 49 VAL B C 1
ATOM 4354 O O . VAL B 1 49 ? 5.879 3.82 -5.691 1 94.5 49 VAL B O 1
ATOM 4357 N N . GLU B 1 50 ? 4.746 3.271 -3.877 1 93.5 50 GLU B N 1
ATOM 4358 C CA . GLU B 1 50 ? 5.824 3.561 -2.938 1 93.5 50 GLU B CA 1
ATOM 4359 C C . GLU B 1 50 ? 6.172 2.332 -2.1 1 93.5 50 GLU B C 1
ATOM 4361 O O . GLU B 1 50 ? 5.309 1.785 -1.407 1 93.5 50 GLU B O 1
ATOM 4366 N N . ILE B 1 51 ? 7.426 1.931 -2.172 1 94.5 51 ILE B N 1
ATOM 4367 C CA . ILE B 1 51 ? 7.871 0.722 -1.488 1 94.5 51 ILE B CA 1
ATOM 4368 C C . ILE B 1 51 ? 8.906 1.083 -0.425 1 94.5 51 ILE B C 1
ATOM 4370 O O . ILE B 1 51 ? 9.82 1.871 -0.681 1 94.5 51 ILE B O 1
ATOM 4374 N N . THR B 1 52 ? 8.703 0.562 0.746 1 93.5 52 THR B N 1
ATOM 4375 C CA . THR B 1 52 ? 9.672 0.768 1.823 1 93.5 52 THR B CA 1
ATOM 4376 C C . THR B 1 52 ? 10.383 -0.536 2.168 1 93.5 52 THR B C 1
ATOM 4378 O O . THR B 1 52 ? 9.742 -1.515 2.562 1 93.5 52 THR B O 1
ATOM 4381 N N . VAL B 1 53 ? 11.688 -0.486 2.02 1 94.25 53 VAL B N 1
ATOM 4382 C CA . VAL B 1 53 ? 12.477 -1.669 2.344 1 94.25 53 VAL B CA 1
ATOM 4383 C C . VAL B 1 53 ? 13.445 -1.349 3.482 1 94.25 53 VAL B C 1
ATOM 4385 O O . VAL B 1 53 ? 13.906 -0.211 3.613 1 94.25 53 VAL B O 1
ATOM 4388 N N . VAL B 1 54 ? 13.695 -2.326 4.277 1 92.5 54 VAL B N 1
ATOM 4389 C CA . VAL B 1 54 ? 14.594 -2.178 5.418 1 92.5 54 VAL B CA 1
ATOM 4390 C C . VAL B 1 54 ? 15.758 -3.156 5.289 1 92.5 54 VAL B C 1
ATOM 4392 O O . VAL B 1 54 ? 15.555 -4.336 4.98 1 92.5 54 VAL B O 1
ATOM 4395 N N . LEU B 1 55 ? 16.922 -2.598 5.488 1 93.06 55 LEU B N 1
ATOM 4396 C CA . LEU B 1 55 ? 18.109 -3.434 5.441 1 93.06 55 LEU B CA 1
ATOM 4397 C C . LEU B 1 55 ? 18.219 -4.301 6.691 1 93.06 55 LEU B C 1
ATOM 4399 O O . LEU B 1 55 ? 17.891 -3.85 7.793 1 93.06 55 LEU B O 1
ATOM 4403 N N . GLU B 1 56 ? 18.703 -5.449 6.539 1 86.5 56 GLU B N 1
ATOM 4404 C CA . GLU B 1 56 ? 18.891 -6.34 7.68 1 86.5 56 GLU B CA 1
ATOM 4405 C C . GLU B 1 56 ? 20.016 -5.836 8.594 1 86.5 56 GLU B C 1
ATOM 4407 O O . GLU B 1 56 ? 20.016 -6.129 9.789 1 86.5 56 GLU B O 1
ATOM 4412 N N . GLU B 1 57 ? 20.875 -5.105 8.016 1 84.75 57 GLU B N 1
ATOM 4413 C CA . GLU B 1 57 ? 21.969 -4.527 8.797 1 84.75 57 GLU B CA 1
ATOM 4414 C C . GLU B 1 57 ? 21.812 -3.016 8.922 1 84.75 57 GLU B C 1
ATOM 4416 O O . GLU B 1 57 ? 21.312 -2.357 8.008 1 84.75 57 GLU B O 1
ATOM 4421 N N . ASN B 1 58 ? 22.234 -2.613 10.094 1 81.75 58 ASN B N 1
ATOM 4422 C CA . ASN B 1 58 ? 22.141 -1.18 10.352 1 81.75 58 ASN B CA 1
ATOM 4423 C C . ASN B 1 58 ? 23.469 -0.479 10.125 1 81.75 58 ASN B C 1
ATOM 4425 O O . ASN B 1 58 ? 24.281 -0.387 11.047 1 81.75 58 ASN B O 1
ATOM 4429 N N . ASN B 1 59 ? 23.672 -0.045 8.883 1 82.88 59 ASN B N 1
ATOM 4430 C CA . ASN B 1 59 ? 24.891 0.654 8.477 1 82.88 59 ASN B CA 1
ATOM 4431 C C . ASN B 1 59 ? 24.609 1.659 7.363 1 82.88 59 ASN B C 1
ATOM 4433 O O . ASN B 1 59 ? 24.203 1.278 6.262 1 82.88 59 ASN B O 1
ATOM 4437 N N . THR B 1 60 ? 25 2.881 7.621 1 83.81 60 THR B N 1
ATOM 4438 C CA . THR B 1 60 ? 24.703 3.965 6.691 1 83.81 60 THR B CA 1
ATOM 4439 C C . THR B 1 60 ? 25.484 3.795 5.395 1 83.81 60 THR B C 1
ATOM 4441 O O . THR B 1 60 ? 24.984 4.121 4.316 1 83.81 60 THR B O 1
ATOM 4444 N N . VAL B 1 61 ? 26.688 3.365 5.508 1 87 61 VAL B N 1
ATOM 4445 C CA . VAL B 1 61 ? 27.5 3.162 4.309 1 87 61 VAL B CA 1
ATOM 4446 C C . VAL B 1 61 ? 26.859 2.086 3.434 1 87 61 VAL B C 1
ATOM 4448 O O . VAL B 1 61 ? 26.781 2.238 2.213 1 87 61 VAL B O 1
ATOM 4451 N N . LEU B 1 62 ? 26.391 1.12 4.051 1 90.88 62 LEU B N 1
ATOM 4452 C CA . LEU B 1 62 ? 25.719 0.034 3.34 1 90.88 62 LEU B CA 1
ATOM 4453 C C . LEU B 1 62 ? 24.422 0.513 2.717 1 90.88 62 LEU B C 1
ATOM 4455 O O . LEU B 1 62 ? 24.016 0.03 1.654 1 90.88 62 LEU B O 1
ATOM 4459 N N . LEU B 1 63 ? 23.906 1.449 3.4 1 93.06 63 LEU B N 1
ATOM 4460 C CA . LEU B 1 63 ? 22.625 1.978 2.934 1 93.06 63 LEU B CA 1
ATOM 4461 C C . LEU B 1 63 ? 22.781 2.65 1.574 1 93.06 63 LEU B C 1
ATOM 4463 O O . LEU B 1 63 ? 21.953 2.443 0.679 1 93.06 63 LEU B O 1
ATOM 4467 N N . GLU B 1 64 ? 23.781 3.402 1.375 1 92.81 64 GLU B N 1
ATOM 4468 C CA . GLU B 1 64 ? 24.016 4.094 0.11 1 92.81 64 GLU B CA 1
ATOM 4469 C C . GLU B 1 64 ? 24.391 3.111 -0.995 1 92.81 64 GLU B C 1
ATOM 4471 O O . GLU B 1 64 ? 24 3.289 -2.15 1 92.81 64 GLU B O 1
ATOM 4476 N N . GLU B 1 65 ? 25.109 2.174 -0.607 1 92.88 65 GLU B N 1
ATOM 4477 C CA . GLU B 1 65 ? 25.5 1.163 -1.582 1 92.88 65 GLU B CA 1
ATOM 4478 C C . GLU B 1 65 ? 24.297 0.383 -2.092 1 92.88 65 GLU B C 1
ATOM 4480 O O . GLU B 1 65 ? 24.172 0.113 -3.289 1 92.88 65 GLU B O 1
ATOM 4485 N N . VAL B 1 66 ? 23.484 0.008 -1.157 1 94.44 66 VAL B N 1
ATOM 4486 C CA . VAL B 1 66 ? 22.281 -0.734 -1.525 1 94.44 66 VAL B CA 1
ATOM 4487 C C . VAL B 1 66 ? 21.375 0.143 -2.385 1 94.44 66 VAL B C 1
ATOM 4489 O O . VAL B 1 66 ? 20.797 -0.325 -3.367 1 94.44 66 VAL B O 1
ATOM 4492 N N . LYS B 1 67 ? 21.25 1.359 -2.006 1 95 67 LYS B N 1
ATOM 4493 C CA . LYS B 1 67 ? 20.438 2.301 -2.773 1 95 67 LYS B CA 1
ATOM 4494 C C . LYS B 1 67 ? 20.906 2.379 -4.223 1 95 67 LYS B C 1
ATOM 4496 O O . LYS B 1 67 ? 20.109 2.285 -5.152 1 95 67 LYS B O 1
ATOM 4501 N N . ASN B 1 68 ? 22.203 2.533 -4.418 1 93.88 68 ASN B N 1
ATOM 4502 C CA . ASN B 1 68 ? 22.766 2.631 -5.758 1 93.88 68 ASN B CA 1
ATOM 4503 C C . ASN B 1 68 ? 22.562 1.341 -6.551 1 93.88 68 ASN B C 1
ATOM 4505 O O . ASN B 1 68 ? 22.234 1.382 -7.738 1 93.88 68 ASN B O 1
ATOM 4509 N N . SER B 1 69 ? 22.734 0.27 -5.895 1 93.06 69 SER B N 1
ATOM 4510 C CA . SER B 1 69 ? 22.531 -1.024 -6.543 1 93.06 69 SER B CA 1
ATOM 4511 C C . SER B 1 69 ? 21.078 -1.211 -6.98 1 93.06 69 SER B C 1
ATOM 4513 O O . SER B 1 69 ? 20.828 -1.719 -8.07 1 93.06 69 SER B O 1
ATOM 4515 N N . LEU B 1 70 ? 20.188 -0.865 -6.113 1 95.44 70 LEU B N 1
ATOM 4516 C CA . LEU B 1 70 ? 18.766 -0.989 -6.422 1 95.44 70 LEU B CA 1
ATOM 4517 C C . LEU B 1 70 ? 18.375 -0.071 -7.574 1 95.44 70 LEU B C 1
ATOM 4519 O O . LEU B 1 70 ? 17.562 -0.441 -8.422 1 95.44 70 LEU B O 1
ATOM 4523 N N . GLU B 1 71 ? 18.953 1.093 -7.555 1 94.56 71 GLU B N 1
ATOM 4524 C CA . GLU B 1 71 ? 18.672 2.023 -8.648 1 94.56 71 GLU B CA 1
ATOM 4525 C C . GLU B 1 71 ? 19.125 1.451 -9.984 1 94.56 71 GLU B C 1
ATOM 4527 O O . GLU B 1 71 ? 18.406 1.54 -10.984 1 94.56 71 GLU B O 1
ATOM 4532 N N . GLU B 1 72 ? 20.266 0.914 -10.008 1 92 72 GLU B N 1
ATOM 4533 C CA . GLU B 1 72 ? 20.797 0.283 -11.219 1 92 72 GLU B CA 1
ATOM 4534 C C . GLU B 1 72 ? 19.922 -0.891 -11.648 1 92 72 GLU B C 1
ATOM 4536 O O . GLU B 1 72 ? 19.609 -1.039 -12.828 1 92 72 GLU B O 1
ATOM 4541 N N . ARG B 1 73 ? 19.547 -1.595 -10.719 1 92.75 73 ARG B N 1
ATOM 4542 C CA . ARG B 1 73 ? 18.719 -2.768 -10.969 1 92.75 73 ARG B CA 1
ATOM 4543 C C . ARG B 1 73 ? 17.391 -2.373 -11.602 1 92.75 73 ARG B C 1
ATOM 4545 O O . ARG B 1 73 ? 16.938 -3.002 -12.562 1 92.75 73 ARG B O 1
ATOM 4552 N N . LEU B 1 74 ? 16.797 -1.444 -11.055 1 94.38 74 LEU B N 1
ATOM 4553 C CA . LEU B 1 74 ? 15.5 -1.006 -11.555 1 94.38 74 LEU B CA 1
ATOM 4554 C C . LEU B 1 74 ? 15.641 -0.367 -12.93 1 94.38 74 LEU B C 1
ATOM 4556 O O . LEU B 1 74 ? 14.75 -0.501 -13.773 1 94.38 74 LEU B O 1
ATOM 4560 N N . ASN B 1 75 ? 16.734 0.289 -13.195 1 91.69 75 ASN B N 1
ATOM 4561 C CA . ASN B 1 75 ? 17 0.844 -14.516 1 91.69 75 ASN B CA 1
ATOM 4562 C C . ASN B 1 75 ? 17.156 -0.254 -15.562 1 91.69 75 ASN B C 1
ATOM 4564 O O . ASN B 1 75 ? 16.656 -0.138 -16.672 1 91.69 75 ASN B O 1
ATOM 4568 N N . ILE B 1 76 ? 17.828 -1.255 -15.203 1 89.5 76 ILE B N 1
ATOM 4569 C CA . ILE B 1 76 ? 18.031 -2.391 -16.094 1 89.5 76 ILE B CA 1
ATOM 4570 C C . ILE B 1 76 ? 16.688 -3.053 -16.391 1 89.5 76 ILE B C 1
ATOM 4572 O O . ILE B 1 76 ? 16.438 -3.49 -17.516 1 89.5 76 ILE B O 1
ATOM 4576 N N . LEU B 1 77 ? 15.859 -3.08 -15.336 1 90 77 LEU B N 1
ATOM 4577 C CA . LEU B 1 77 ? 14.531 -3.67 -15.492 1 90 77 LEU B CA 1
ATOM 4578 C C . LEU B 1 77 ? 13.688 -2.852 -16.453 1 90 77 LEU B C 1
ATOM 4580 O O . LEU B 1 77 ? 12.695 -3.348 -17 1 90 77 LEU B O 1
ATOM 4584 N N . GLY B 1 78 ? 14.031 -1.575 -16.578 1 89.06 78 GLY B N 1
ATOM 4585 C CA . GLY B 1 78 ? 13.328 -0.729 -17.531 1 89.06 78 GLY B CA 1
ATOM 4586 C C . GLY B 1 78 ? 12.266 0.138 -16.891 1 89.06 78 GLY B C 1
ATOM 4587 O O . GLY B 1 78 ? 11.383 0.657 -17.578 1 89.06 78 GLY B O 1
ATOM 4588 N N . VAL B 1 79 ? 12.359 0.191 -15.594 1 89.38 79 VAL B N 1
ATOM 4589 C CA . VAL B 1 79 ? 11.391 1.018 -14.883 1 89.38 79 VAL B CA 1
ATOM 4590 C C . VAL B 1 79 ? 11.781 2.488 -15 1 89.38 79 VAL B C 1
ATOM 4592 O O . VAL B 1 79 ? 12.953 2.84 -14.844 1 89.38 79 VAL B O 1
ATOM 4595 N N . LYS B 1 80 ? 10.742 3.264 -15.336 1 87.38 80 LYS B N 1
ATOM 4596 C CA . LYS B 1 80 ? 11 4.695 -15.477 1 87.38 80 LYS B CA 1
ATOM 4597 C C . LYS B 1 80 ? 10.484 5.469 -14.266 1 87.38 80 LYS B C 1
ATOM 4599 O O . LYS B 1 80 ? 9.75 4.926 -13.438 1 87.38 80 LYS B O 1
ATOM 4604 N N . ASP B 1 81 ? 11.008 6.789 -14.117 1 87.31 81 ASP B N 1
ATOM 4605 C CA . ASP B 1 81 ? 10.539 7.723 -13.102 1 87.31 81 ASP B CA 1
ATOM 4606 C C . ASP B 1 81 ? 10.68 7.125 -11.703 1 87.31 81 ASP B C 1
ATOM 4608 O O . ASP B 1 81 ? 9.711 7.078 -10.938 1 87.31 81 ASP B O 1
ATOM 4612 N N . ILE B 1 82 ? 11.859 6.617 -11.438 1 92.88 82 ILE B N 1
ATOM 4613 C CA . ILE B 1 82 ? 12.156 6 -10.148 1 92.88 82 ILE B CA 1
ATOM 4614 C C . ILE B 1 82 ? 12.859 7.008 -9.242 1 92.88 82 ILE B C 1
ATOM 4616 O O . ILE B 1 82 ? 13.664 7.816 -9.703 1 92.88 82 ILE B O 1
ATOM 4620 N N . LYS B 1 83 ? 12.477 7.035 -8.055 1 90.94 83 LYS B N 1
ATOM 4621 C CA . LYS B 1 83 ? 13.133 7.844 -7.035 1 90.94 83 LYS B CA 1
ATOM 4622 C C . LYS B 1 83 ? 13.445 7.012 -5.793 1 90.94 83 LYS B C 1
ATOM 4624 O O . LYS B 1 83 ? 12.555 6.379 -5.223 1 90.94 83 LYS B O 1
ATOM 4629 N N . LEU B 1 84 ? 14.742 6.969 -5.441 1 93.69 84 LEU B N 1
ATOM 4630 C CA . LEU B 1 84 ? 15.156 6.266 -4.23 1 93.69 84 LEU B CA 1
ATOM 4631 C C . LEU B 1 84 ? 15.664 7.246 -3.18 1 93.69 84 LEU B C 1
ATOM 4633 O O . LEU B 1 84 ? 16.5 8.102 -3.479 1 93.69 84 LEU B O 1
ATOM 4637 N N . GLU B 1 85 ? 15.109 7.113 -2.031 1 88.56 85 GLU B N 1
ATOM 4638 C CA . GLU B 1 85 ? 15.516 8 -0.945 1 88.56 85 GLU B CA 1
ATOM 4639 C C . GLU B 1 85 ? 15.883 7.207 0.307 1 88.56 85 GLU B C 1
ATOM 4641 O O . GLU B 1 85 ? 15.055 6.457 0.834 1 88.56 85 GLU B O 1
ATOM 4646 N N . PRO B 1 86 ? 17.109 7.32 0.687 1 89.75 86 PRO B N 1
ATOM 4647 C CA . PRO B 1 86 ? 17.469 6.691 1.961 1 89.75 86 PRO B CA 1
ATOM 4648 C C . PRO B 1 86 ? 16.859 7.406 3.162 1 89.75 86 PRO B C 1
ATOM 4650 O O . PRO B 1 86 ? 16.688 8.625 3.143 1 89.75 86 PRO B O 1
ATOM 4653 N N . TRP B 1 87 ? 16.5 6.629 4.145 1 82.81 87 TRP B N 1
ATOM 4654 C CA . TRP B 1 87 ? 15.914 7.176 5.363 1 82.81 87 TRP B CA 1
ATOM 4655 C C . TRP B 1 87 ? 16.469 6.48 6.598 1 82.81 87 TRP B C 1
ATOM 4657 O O . TRP B 1 87 ? 16.453 5.25 6.688 1 82.81 87 TRP B O 1
ATOM 4667 N N . GLY B 1 88 ? 16.781 7.395 7.512 1 80.25 88 GLY B N 1
ATOM 4668 C CA . GLY B 1 88 ? 17.375 6.805 8.703 1 80.25 88 GLY B CA 1
ATOM 4669 C C . GLY B 1 88 ? 18.672 6.086 8.43 1 80.25 88 GLY B C 1
ATOM 4670 O O . GLY B 1 88 ? 19.516 6.574 7.672 1 80.25 88 GLY B O 1
ATOM 4671 N N . ASN B 1 89 ? 18.781 4.906 9.164 1 83.56 89 ASN B N 1
ATOM 4672 C CA . ASN B 1 89 ? 20.047 4.191 9.062 1 83.56 89 ASN B CA 1
ATOM 4673 C C . ASN B 1 89 ? 19.906 2.908 8.242 1 83.56 89 ASN B C 1
ATOM 4675 O O . ASN B 1 89 ? 20.906 2.316 7.828 1 83.56 89 ASN B O 1
ATOM 4679 N N . ASN B 1 90 ? 18.703 2.551 7.922 1 90.69 90 ASN B N 1
ATOM 4680 C CA . ASN B 1 90 ? 18.594 1.241 7.285 1 90.69 90 ASN B CA 1
ATOM 4681 C C . ASN B 1 90 ? 17.344 1.129 6.422 1 90.69 90 ASN B C 1
ATOM 4683 O O . ASN B 1 90 ? 16.906 0.024 6.109 1 90.69 90 ASN B O 1
ATOM 4687 N N . THR B 1 91 ? 16.797 2.234 6.152 1 90.94 91 THR B N 1
ATOM 4688 C CA . THR B 1 91 ? 15.562 2.186 5.387 1 90.94 91 THR B CA 1
ATOM 4689 C C . THR B 1 91 ? 15.719 2.92 4.059 1 90.94 91 THR B C 1
ATOM 4691 O O . THR B 1 91 ? 16.375 3.957 3.99 1 90.94 91 THR B O 1
ATOM 4694 N N . ILE B 1 92 ? 15.148 2.326 3.027 1 93.19 92 ILE B N 1
ATOM 4695 C CA . ILE B 1 92 ? 15.133 2.971 1.718 1 93.19 92 ILE B CA 1
ATOM 4696 C C . ILE B 1 92 ? 13.695 3.055 1.202 1 93.19 92 ILE B C 1
ATOM 4698 O O . ILE B 1 92 ? 12.977 2.053 1.176 1 93.19 92 ILE B O 1
ATOM 4702 N N . LYS B 1 93 ? 13.32 4.184 0.854 1 92.38 93 LYS B N 1
ATOM 4703 C CA . LYS B 1 93 ? 12.016 4.398 0.232 1 92.38 93 LYS B CA 1
ATOM 4704 C C . LYS B 1 93 ? 12.141 4.469 -1.287 1 92.38 93 LYS B C 1
ATOM 4706 O O . LYS B 1 93 ? 12.922 5.258 -1.816 1 92.38 93 LYS B O 1
ATOM 4711 N N . ILE B 1 94 ? 11.375 3.641 -1.961 1 94.88 94 ILE B N 1
ATOM 4712 C CA . ILE B 1 94 ? 11.391 3.582 -3.418 1 94.88 94 ILE B CA 1
ATOM 4713 C C . ILE B 1 94 ? 10.039 4.027 -3.971 1 94.88 94 ILE B C 1
ATOM 4715 O O . ILE B 1 94 ? 9 3.473 -3.609 1 94.88 94 ILE B O 1
ATOM 4719 N N . SER B 1 95 ? 10.086 5.031 -4.805 1 93.25 95 SER B N 1
ATOM 4720 C CA . SER B 1 95 ? 8.867 5.531 -5.43 1 93.25 95 SER B CA 1
ATOM 4721 C C . SER B 1 95 ? 8.922 5.379 -6.945 1 93.25 95 SER B C 1
ATOM 4723 O O . SER B 1 95 ? 9.891 5.801 -7.582 1 93.25 95 SER B O 1
ATOM 4725 N N . VAL B 1 96 ? 7.934 4.73 -7.477 1 93.75 96 VAL B N 1
ATOM 4726 C CA . VAL B 1 96 ? 7.805 4.566 -8.922 1 93.75 96 VAL B CA 1
ATOM 4727 C C . VAL B 1 96 ? 6.449 5.09 -9.383 1 93.75 96 VAL B C 1
ATOM 4729 O O . VAL B 1 96 ? 5.406 4.652 -8.891 1 93.75 96 VAL B O 1
ATOM 4732 N N . ALA B 1 97 ? 6.488 6 -10.383 1 90.31 97 ALA B N 1
ATOM 4733 C CA . ALA B 1 97 ? 5.242 6.613 -10.844 1 9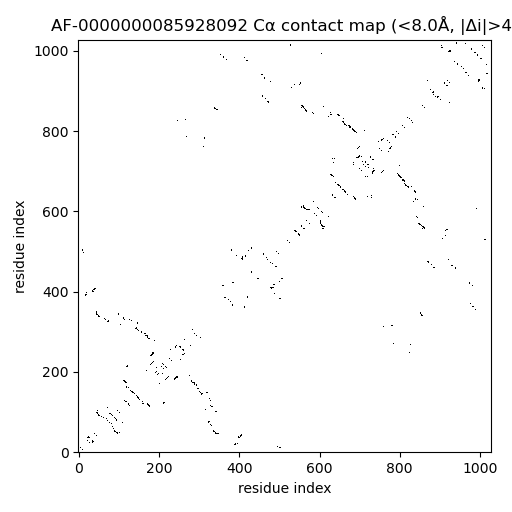0.31 97 ALA B CA 1
ATOM 4734 C C . ALA B 1 97 ? 4.645 5.84 -12.016 1 90.31 97 ALA B C 1
ATOM 4736 O O . ALA B 1 97 ? 5.352 5.102 -12.703 1 90.31 97 ALA B O 1
ATOM 4737 N N . ARG B 1 98 ? 3.385 5.996 -12.188 1 87.81 98 ARG B N 1
ATOM 4738 C CA . ARG B 1 98 ? 2.617 5.555 -13.352 1 87.81 98 ARG B CA 1
ATOM 4739 C C . ARG B 1 98 ? 2.877 4.082 -13.648 1 87.81 98 ARG B C 1
ATOM 4741 O O . ARG B 1 98 ? 3.201 3.723 -14.781 1 87.81 98 ARG B O 1
ATOM 4748 N N . VAL B 1 99 ? 2.725 3.17 -12.586 1 87.88 99 VAL B N 1
ATOM 4749 C CA . VAL B 1 99 ? 2.883 1.73 -12.758 1 87.88 99 VAL B CA 1
ATOM 4750 C C . VAL B 1 99 ? 1.562 1.024 -12.461 1 87.88 99 VAL B C 1
ATOM 4752 O O . VAL B 1 99 ? 0.741 1.531 -11.695 1 87.88 99 VAL B O 1
ATOM 4755 N N . SER B 1 100 ? 1.422 -0.106 -13.109 1 83.69 100 SER B N 1
ATOM 4756 C CA . SER B 1 100 ? 0.258 -0.951 -12.867 1 83.69 100 SER B CA 1
ATOM 4757 C C . SER B 1 100 ? 0.496 -1.895 -11.695 1 83.69 100 SER B C 1
ATOM 4759 O O . SER B 1 100 ? 1.624 -2.025 -11.211 1 83.69 100 SER B O 1
ATOM 4761 N N . ASP B 1 101 ? -0.607 -2.477 -11.234 1 80.81 101 ASP B N 1
ATOM 4762 C CA . ASP B 1 101 ? -0.509 -3.4 -10.109 1 80.81 101 ASP B CA 1
ATOM 4763 C C . ASP B 1 101 ? 0.425 -4.562 -10.43 1 80.81 101 ASP B C 1
ATOM 4765 O O . ASP B 1 101 ? 1.19 -5.008 -9.57 1 80.81 101 ASP B O 1
ATOM 4769 N N . LYS B 1 102 ? 0.402 -5.051 -11.594 1 76.88 102 LYS B N 1
ATOM 4770 C CA . LYS B 1 102 ? 1.263 -6.156 -12 1 76.88 102 LYS B CA 1
ATOM 4771 C C . LYS B 1 102 ? 2.729 -5.734 -12.031 1 76.88 102 LYS B C 1
ATOM 4773 O O . LYS B 1 102 ? 3.607 -6.492 -11.625 1 76.88 102 LYS B O 1
ATOM 4778 N N . GLU B 1 103 ? 2.916 -4.609 -12.523 1 85.31 103 GLU B N 1
ATOM 4779 C CA . GLU B 1 103 ? 4.277 -4.082 -12.562 1 85.31 103 GLU B CA 1
ATOM 4780 C C . GLU B 1 103 ? 4.844 -3.912 -11.156 1 85.31 103 GLU B C 1
ATOM 4782 O O . GLU B 1 103 ? 6.039 -4.121 -10.938 1 85.31 103 GLU B O 1
ATOM 4787 N N . VAL B 1 104 ? 3.938 -3.557 -10.289 1 89.25 104 VAL B N 1
ATOM 4788 C CA . VAL B 1 104 ? 4.348 -3.4 -8.898 1 89.25 104 VAL B CA 1
ATOM 4789 C C . VAL B 1 104 ? 4.887 -4.727 -8.367 1 89.25 104 VAL B C 1
ATOM 4791 O O . VAL B 1 104 ? 5.926 -4.758 -7.699 1 89.25 104 VAL B O 1
ATOM 4794 N N . ASP B 1 105 ? 4.23 -5.773 -8.641 1 85.12 105 ASP B N 1
ATOM 4795 C CA . ASP B 1 105 ? 4.66 -7.094 -8.195 1 85.12 105 ASP B CA 1
ATOM 4796 C C . ASP B 1 105 ? 6.047 -7.434 -8.734 1 85.12 105 ASP B C 1
ATOM 4798 O O . ASP B 1 105 ? 6.883 -7.984 -8.016 1 85.12 105 ASP B O 1
ATOM 4802 N N . ASN B 1 106 ? 6.273 -7.109 -9.992 1 86.31 106 ASN B N 1
ATOM 4803 C CA . ASN B 1 106 ? 7.57 -7.371 -10.609 1 86.31 106 ASN B CA 1
ATOM 4804 C C . ASN B 1 106 ? 8.68 -6.559 -9.953 1 86.31 106 ASN B C 1
ATOM 4806 O O . ASN B 1 106 ? 9.789 -7.059 -9.758 1 86.31 106 ASN B O 1
ATOM 4810 N N . ILE B 1 107 ? 8.328 -5.375 -9.648 1 92.38 107 ILE B N 1
ATOM 4811 C CA . ILE B 1 107 ? 9.289 -4.492 -9.008 1 92.38 107 ILE B CA 1
ATOM 4812 C C . ILE B 1 107 ? 9.641 -5.031 -7.621 1 92.38 107 ILE B C 1
ATOM 4814 O O . ILE B 1 107 ? 10.82 -5.133 -7.27 1 92.38 107 ILE B O 1
ATOM 4818 N N . ILE B 1 108 ? 8.617 -5.418 -6.898 1 91.44 108 ILE B N 1
ATOM 4819 C CA . ILE B 1 108 ? 8.82 -5.938 -5.551 1 91.44 108 ILE B CA 1
ATOM 4820 C C . ILE B 1 108 ? 9.664 -7.207 -5.609 1 91.44 108 ILE B C 1
ATOM 4822 O O . ILE B 1 108 ? 10.609 -7.367 -4.836 1 91.44 108 ILE B O 1
ATOM 4826 N N . ASN B 1 109 ? 9.391 -8.031 -6.559 1 86.62 109 ASN B N 1
ATOM 4827 C CA . ASN B 1 109 ? 10.133 -9.281 -6.719 1 86.62 109 ASN B CA 1
ATOM 4828 C C . ASN B 1 109 ? 11.594 -9.023 -7.074 1 86.62 109 ASN B C 1
ATOM 4830 O O . ASN B 1 109 ? 12.477 -9.773 -6.668 1 86.62 109 ASN B O 1
ATOM 4834 N N . THR B 1 110 ? 11.789 -8 -7.812 1 89.62 110 THR B N 1
ATOM 4835 C CA . THR B 1 110 ? 13.141 -7.648 -8.242 1 89.62 110 THR B CA 1
ATOM 4836 C C . THR B 1 110 ? 13.938 -7.062 -7.078 1 89.62 110 THR B C 1
ATOM 4838 O O . THR B 1 110 ? 15.109 -7.406 -6.887 1 89.62 110 THR B O 1
ATOM 4841 N N . ILE B 1 111 ? 13.297 -6.293 -6.277 1 92.88 111 ILE B N 1
ATOM 4842 C CA . ILE B 1 111 ? 13.984 -5.555 -5.223 1 92.88 111 ILE B CA 1
ATOM 4843 C C . ILE B 1 111 ? 14.25 -6.48 -4.035 1 92.88 111 ILE B C 1
ATOM 4845 O O . ILE B 1 111 ? 15.234 -6.312 -3.316 1 92.88 111 ILE B O 1
ATOM 4849 N N . THR B 1 112 ? 13.445 -7.426 -3.807 1 89.19 112 THR B N 1
ATOM 4850 C CA . THR B 1 112 ? 13.531 -8.234 -2.594 1 89.19 112 THR B CA 1
ATOM 4851 C C . THR B 1 112 ? 14.508 -9.391 -2.787 1 89.19 112 THR B C 1
ATOM 4853 O O . THR B 1 112 ? 14.867 -10.078 -1.826 1 89.19 112 THR B O 1
ATOM 4856 N N . ARG B 1 113 ? 14.945 -9.539 -4.02 1 89 113 ARG B N 1
ATOM 4857 C CA . ARG B 1 113 ? 15.953 -10.562 -4.273 1 89 113 ARG B CA 1
ATOM 4858 C C . ARG B 1 113 ? 17.359 -10.008 -4.035 1 89 113 ARG B C 1
ATOM 4860 O O . ARG B 1 113 ? 17.719 -8.953 -4.559 1 89 113 ARG B O 1
ATOM 4867 N N . GLN B 1 114 ? 18.078 -10.703 -3.293 1 89.75 114 GLN B N 1
ATOM 4868 C CA . GLN B 1 114 ? 19.469 -10.289 -3.09 1 89.75 114 GLN B CA 1
ATOM 4869 C C . GLN B 1 114 ? 20.297 -10.531 -4.34 1 89.75 114 GLN B C 1
ATOM 4871 O O . GLN B 1 114 ? 21.156 -9.711 -4.695 1 89.75 114 GLN B O 1
ATOM 4876 N N . GLY B 1 115 ? 20.094 -11.648 -4.996 1 91.38 115 GLY B N 1
ATOM 4877 C CA . GLY B 1 115 ? 20.703 -11.93 -6.289 1 91.38 115 GLY B CA 1
ATOM 4878 C C . GLY B 1 115 ? 22.078 -12.562 -6.18 1 91.38 115 GLY B C 1
ATOM 4879 O O . GLY B 1 115 ? 22.969 -12.273 -6.98 1 91.38 115 GLY B O 1
ATOM 4880 N N . VAL B 1 116 ? 22.312 -13.352 -5.164 1 93.25 116 VAL B N 1
ATOM 4881 C CA . VAL B 1 116 ? 23.594 -14.039 -5.051 1 93.25 116 VAL B CA 1
ATOM 4882 C C . VAL B 1 116 ? 23.625 -15.25 -5.988 1 93.25 116 VAL B C 1
ATOM 4884 O O . VAL B 1 116 ? 22.875 -16.203 -5.797 1 93.25 116 VAL B O 1
ATOM 4887 N N . PHE B 1 117 ? 24.594 -15.18 -6.91 1 93.81 117 PHE B N 1
ATOM 4888 C CA . PHE B 1 117 ? 24.672 -16.172 -7.98 1 93.81 117 PHE B CA 1
ATOM 4889 C C . PHE B 1 117 ? 25.703 -17.234 -7.652 1 93.81 117 PHE B C 1
ATOM 4891 O O . PHE B 1 117 ? 26.812 -16.922 -7.199 1 93.81 117 PHE B O 1
ATOM 4898 N N . TYR B 1 118 ? 25.312 -18.531 -7.844 1 94.56 118 TYR B N 1
ATOM 4899 C CA . TYR B 1 118 ? 26.219 -19.656 -7.781 1 94.56 118 TYR B CA 1
ATOM 4900 C C . TYR B 1 118 ? 25.984 -20.625 -8.945 1 94.56 118 TYR B C 1
ATOM 4902 O O . TYR B 1 118 ? 24.844 -20.891 -9.305 1 94.56 118 TYR B O 1
ATOM 4910 N N . ALA B 1 119 ? 27.016 -21.031 -9.547 1 93.38 119 ALA B N 1
ATOM 4911 C CA . ALA B 1 119 ? 26.969 -22.188 -10.445 1 93.38 119 ALA B CA 1
ATOM 4912 C C . ALA B 1 119 ? 27.656 -23.391 -9.836 1 93.38 119 ALA B C 1
ATOM 4914 O O . ALA B 1 119 ? 28.781 -23.297 -9.328 1 93.38 119 ALA B O 1
ATOM 4915 N N . GLU B 1 120 ? 26.922 -24.422 -9.828 1 94.38 120 GLU B N 1
ATOM 4916 C CA . GLU B 1 120 ? 27.391 -25.609 -9.117 1 94.38 120 GLU B CA 1
ATOM 4917 C C . GLU B 1 120 ? 27.344 -26.844 -10.016 1 94.38 120 GLU B C 1
ATOM 4919 O O . GLU B 1 120 ? 26.438 -26.984 -10.844 1 94.38 120 GLU B O 1
ATOM 4924 N N . PHE B 1 121 ? 28.359 -27.688 -9.891 1 92.12 121 PHE B N 1
ATOM 4925 C CA . PHE B 1 121 ? 28.438 -28.969 -10.578 1 92.12 121 PHE B CA 1
ATOM 4926 C C . PHE B 1 121 ? 28.922 -30.062 -9.633 1 92.12 121 PHE B C 1
ATOM 4928 O O . PHE B 1 121 ? 30.047 -30.016 -9.148 1 92.12 121 PHE B O 1
ATOM 4935 N N . ASN B 1 122 ? 27.984 -30.969 -9.406 1 92.88 122 ASN B N 1
ATOM 4936 C CA . ASN B 1 122 ? 28.297 -32.156 -8.617 1 92.88 122 ASN B CA 1
ATOM 4937 C C . ASN B 1 122 ? 28.812 -31.781 -7.227 1 92.88 122 ASN B C 1
ATOM 4939 O O . ASN B 1 122 ? 29.797 -32.344 -6.754 1 92.88 122 ASN B O 1
ATOM 4943 N N . GLY B 1 123 ? 28.25 -30.781 -6.668 1 93.81 123 GLY B N 1
ATOM 4944 C CA . GLY B 1 123 ? 28.531 -30.406 -5.297 1 93.81 123 GLY B CA 1
ATOM 4945 C C . GLY B 1 123 ? 29.641 -29.375 -5.188 1 93.81 123 GLY B C 1
ATOM 4946 O O . GLY B 1 123 ? 30.047 -29 -4.082 1 93.81 123 GLY B O 1
ATOM 4947 N N . VAL B 1 124 ? 30.156 -28.938 -6.25 1 95.81 124 VAL B N 1
ATOM 4948 C CA . VAL B 1 124 ? 31.25 -27.969 -6.246 1 95.81 124 VAL B CA 1
ATOM 4949 C C . VAL B 1 124 ? 30.812 -26.688 -6.934 1 95.81 124 VAL B C 1
ATOM 4951 O O . VAL B 1 124 ? 30.266 -26.719 -8.039 1 95.81 124 VAL B O 1
ATOM 4954 N N . ILE B 1 125 ? 31.047 -25.594 -6.27 1 96.69 125 ILE B N 1
ATOM 4955 C CA . ILE B 1 125 ? 30.75 -24.297 -6.867 1 96.69 125 ILE B CA 1
ATOM 4956 C C . ILE B 1 125 ? 31.891 -23.906 -7.816 1 96.69 125 ILE B C 1
ATOM 4958 O O . ILE B 1 125 ? 33.031 -23.75 -7.395 1 96.69 125 ILE B O 1
ATOM 4962 N N . PHE B 1 126 ? 31.547 -23.75 -9.086 1 94.44 126 PHE B N 1
ATOM 4963 C CA . PHE B 1 126 ? 32.625 -23.453 -10.023 1 94.44 126 PHE B CA 1
ATOM 4964 C C . PHE B 1 126 ? 32.562 -22.016 -10.484 1 94.44 126 PHE B C 1
ATOM 4966 O O . PHE B 1 126 ? 33.531 -21.5 -11.078 1 94.44 126 PHE B O 1
ATOM 4973 N N . ALA B 1 127 ? 31.453 -21.312 -10.211 1 94.56 127 ALA B N 1
ATOM 4974 C CA . ALA B 1 127 ? 31.328 -19.906 -10.578 1 94.56 127 ALA B CA 1
ATOM 4975 C C . ALA B 1 127 ? 30.438 -19.156 -9.586 1 94.56 127 ALA B C 1
ATOM 4977 O O . ALA B 1 127 ? 29.484 -19.734 -9.047 1 94.56 127 ALA B O 1
ATOM 4978 N N . THR B 1 128 ? 30.75 -17.938 -9.328 1 95.75 128 THR B N 1
ATOM 4979 C CA . THR B 1 128 ? 29.953 -17.047 -8.492 1 95.75 128 THR B CA 1
ATOM 4980 C C . THR B 1 128 ? 29.641 -15.75 -9.234 1 95.75 128 THR B C 1
ATOM 4982 O O . THR B 1 128 ? 29.953 -15.617 -10.422 1 95.75 128 THR B O 1
ATOM 4985 N N . GLY B 1 129 ? 28.938 -14.867 -8.523 1 93.38 129 GLY B N 1
ATOM 4986 C CA . GLY B 1 129 ? 28.578 -13.602 -9.133 1 93.38 129 GLY B CA 1
ATOM 4987 C C . GLY B 1 129 ? 29.766 -12.805 -9.625 1 93.38 129 GLY B C 1
ATOM 4988 O O . GLY B 1 129 ? 29.656 -12.062 -10.602 1 93.38 129 GLY B O 1
ATOM 4989 N N . GLU B 1 130 ? 30.859 -13 -9.016 1 93.38 130 GLU B N 1
ATOM 4990 C CA . GLU B 1 130 ? 32.094 -12.289 -9.375 1 93.38 130 GLU B CA 1
ATOM 4991 C C . GLU B 1 130 ? 32.625 -12.766 -10.719 1 93.38 130 GLU B C 1
ATOM 4993 O O . GLU B 1 130 ? 33.375 -12.047 -11.375 1 93.38 130 GLU B O 1
ATOM 4998 N N . ASP B 1 131 ? 32.219 -13.906 -11.141 1 95.06 131 ASP B N 1
ATOM 4999 C CA . ASP B 1 131 ? 32.75 -14.492 -12.367 1 95.06 131 ASP B CA 1
ATOM 5000 C C . ASP B 1 131 ? 31.906 -14.07 -13.578 1 95.06 131 ASP B C 1
ATOM 5002 O O . ASP B 1 131 ? 32.281 -14.359 -14.719 1 95.06 131 ASP B O 1
ATOM 5006 N N . ILE B 1 132 ? 30.797 -13.438 -13.312 1 93.88 132 ILE B N 1
ATOM 5007 C CA . ILE B 1 132 ? 29.938 -13.016 -14.422 1 93.88 132 ILE B CA 1
ATOM 5008 C C . ILE B 1 132 ? 30.547 -11.797 -15.109 1 93.88 132 ILE B C 1
ATOM 5010 O O . ILE B 1 132 ? 30.844 -10.789 -14.453 1 93.88 132 ILE B O 1
ATOM 5014 N N . LYS B 1 133 ? 30.703 -11.852 -16.391 1 93.62 133 LYS B N 1
ATOM 5015 C CA . LYS B 1 133 ? 31.375 -10.781 -17.125 1 93.62 133 LYS B CA 1
ATOM 5016 C C . LYS B 1 133 ? 30.375 -9.961 -17.938 1 93.62 133 LYS B C 1
ATOM 5018 O O . LYS B 1 133 ? 30.547 -8.75 -18.109 1 93.62 133 LYS B O 1
ATOM 5023 N N . ARG B 1 134 ? 29.484 -10.625 -18.5 1 93.88 134 ARG B N 1
ATOM 5024 C CA . ARG B 1 134 ? 28.5 -9.969 -19.328 1 93.88 134 ARG B CA 1
ATOM 5025 C C . ARG B 1 134 ? 27.156 -10.719 -19.281 1 93.88 134 ARG B C 1
ATOM 5027 O O . ARG B 1 134 ? 27.141 -11.945 -19.219 1 93.88 134 ARG B O 1
ATOM 5034 N N . VAL B 1 135 ? 26.125 -9.961 -19.297 1 93.56 135 VAL B N 1
ATOM 5035 C CA . VAL B 1 135 ? 24.781 -10.523 -19.422 1 93.56 135 VAL B CA 1
ATOM 5036 C C . VAL B 1 135 ? 24.094 -9.961 -20.656 1 93.56 135 VAL B C 1
ATOM 5038 O O . VAL B 1 135 ? 24 -8.75 -20.828 1 93.56 135 VAL B O 1
ATOM 5041 N N . ASP B 1 136 ? 23.625 -10.812 -21.516 1 93.25 136 ASP B N 1
ATOM 5042 C CA . ASP B 1 136 ? 23.031 -10.398 -22.781 1 93.25 136 ASP B CA 1
ATOM 5043 C C . ASP B 1 136 ? 21.531 -10.227 -22.656 1 93.25 136 ASP B C 1
ATOM 5045 O O . ASP B 1 136 ? 20.953 -10.477 -21.594 1 93.25 136 ASP B O 1
ATOM 5049 N N . GLN B 1 137 ? 20.953 -9.766 -23.766 1 92.88 137 GLN B N 1
ATOM 5050 C CA . GLN B 1 137 ? 19.516 -9.555 -23.781 1 92.88 137 GLN B CA 1
ATOM 5051 C C . GLN B 1 137 ? 18.75 -10.883 -23.781 1 92.88 137 GLN B C 1
ATOM 5053 O O . GLN B 1 137 ? 19.234 -11.875 -24.328 1 92.88 137 GLN B O 1
ATOM 5058 N N . VAL B 1 138 ? 17.625 -10.789 -23.172 1 92.69 138 VAL B N 1
ATOM 5059 C CA . VAL B 1 138 ? 16.766 -11.969 -23.125 1 92.69 138 VAL B CA 1
ATOM 5060 C C . VAL B 1 138 ? 16.328 -12.344 -24.531 1 92.69 138 VAL B C 1
ATOM 5062 O O . VAL B 1 138 ? 16.062 -11.469 -25.375 1 92.69 138 VAL B O 1
ATOM 5065 N N . GLY B 1 139 ? 16.281 -13.641 -24.781 1 91.88 139 GLY B N 1
ATOM 5066 C CA . GLY B 1 139 ? 15.828 -14.148 -26.062 1 91.88 139 GLY B CA 1
ATOM 5067 C C . GLY B 1 139 ? 14.969 -15.398 -25.938 1 91.88 139 GLY B C 1
ATOM 5068 O O . GLY B 1 139 ? 14.875 -15.992 -24.859 1 91.88 139 GLY B O 1
ATOM 5069 N N . TYR B 1 140 ? 14.25 -15.625 -26.984 1 90.75 140 TYR B N 1
ATOM 5070 C CA . TYR B 1 140 ? 13.422 -16.828 -27.016 1 90.75 140 TYR B CA 1
ATOM 5071 C C . TYR B 1 140 ? 14.078 -17.922 -27.859 1 90.75 140 TYR B C 1
ATOM 5073 O O . TYR B 1 140 ? 14.531 -17.656 -28.969 1 90.75 140 TYR B O 1
ATOM 5081 N N . ASP B 1 141 ? 14.219 -19.062 -27.281 1 88.94 141 ASP B N 1
ATOM 5082 C CA . ASP B 1 141 ? 14.711 -20.234 -28 1 88.94 141 ASP B CA 1
ATOM 5083 C C . ASP B 1 141 ? 1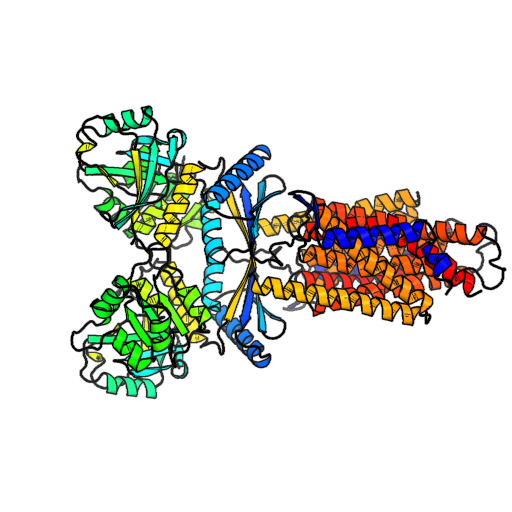3.57 -21.188 -28.344 1 88.94 141 ASP B C 1
ATOM 5085 O O . ASP B 1 141 ? 13.141 -21.984 -27.5 1 88.94 141 ASP B O 1
ATOM 5089 N N . ALA B 1 142 ? 13.195 -21.219 -29.484 1 84.31 142 ALA B N 1
ATOM 5090 C CA . ALA B 1 142 ? 12.047 -22.016 -29.938 1 84.31 142 ALA B CA 1
ATOM 5091 C C . ALA B 1 142 ? 12.328 -23.5 -29.812 1 84.31 142 ALA B C 1
ATOM 5093 O O . ALA B 1 142 ? 11.406 -24.297 -29.562 1 84.31 142 ALA B O 1
ATOM 5094 N N . SER B 1 143 ? 13.57 -23.906 -29.984 1 76.94 143 SER B N 1
ATOM 5095 C CA . SER B 1 143 ? 13.922 -25.312 -29.906 1 76.94 143 SER B CA 1
ATOM 5096 C C . SER B 1 143 ? 13.711 -25.859 -28.5 1 76.94 143 SER B C 1
ATOM 5098 O O . SER B 1 143 ? 13.414 -27.047 -28.328 1 76.94 143 SER B O 1
ATOM 5100 N N . LYS B 1 144 ? 13.719 -25.047 -27.531 1 79.69 144 LYS B N 1
ATOM 5101 C CA . LYS B 1 144 ? 13.57 -25.469 -26.141 1 79.69 144 LYS B CA 1
ATOM 5102 C C . LYS B 1 144 ? 12.25 -24.969 -25.562 1 79.69 144 LYS B C 1
ATOM 5104 O O . LYS B 1 144 ? 11.93 -25.266 -24.406 1 79.69 144 LYS B O 1
ATOM 5109 N N . SER B 1 145 ? 11.57 -24.266 -26.281 1 80.94 145 SER B N 1
ATOM 5110 C CA . SER B 1 145 ? 10.352 -23.641 -25.797 1 80.94 145 SER B CA 1
ATOM 5111 C C . SER B 1 145 ? 10.586 -22.922 -24.469 1 80.94 145 SER B C 1
ATOM 5113 O O . SER B 1 145 ? 9.891 -23.172 -23.484 1 80.94 145 SER B O 1
ATOM 5115 N N . ALA B 1 146 ? 11.656 -22.172 -24.516 1 86.56 146 ALA B N 1
ATOM 5116 C CA . ALA B 1 146 ? 12.062 -21.484 -23.281 1 86.56 146 ALA B CA 1
ATOM 5117 C C . ALA B 1 146 ? 12.648 -20.109 -23.578 1 86.56 146 ALA B C 1
ATOM 5119 O O . ALA B 1 146 ? 13.188 -19.875 -24.672 1 86.56 146 ALA B O 1
ATOM 5120 N N . TRP B 1 147 ? 12.492 -19.219 -22.672 1 87.06 147 TRP B N 1
ATOM 5121 C CA . TRP B 1 147 ? 13.195 -17.938 -22.703 1 87.06 147 TRP B CA 1
ATOM 5122 C C . TRP B 1 147 ? 14.586 -18.078 -22.094 1 87.06 147 TRP B C 1
ATOM 5124 O O . TRP B 1 147 ? 14.758 -18.75 -21.062 1 87.06 147 TRP B O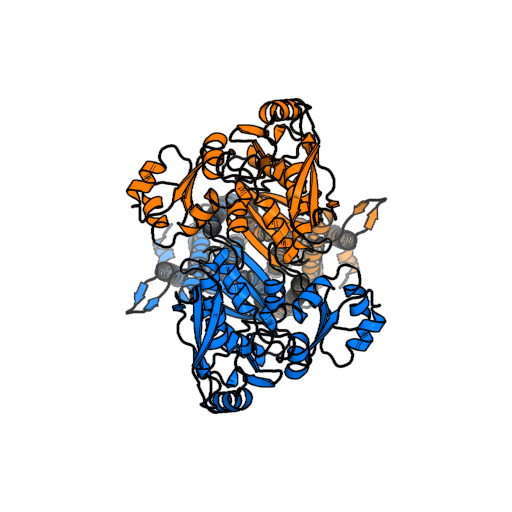 1
ATOM 5134 N N . ILE B 1 148 ? 15.516 -17.516 -22.812 1 90.69 148 ILE B N 1
ATOM 5135 C CA . ILE B 1 148 ? 16.906 -17.734 -22.422 1 90.69 148 ILE B CA 1
ATOM 5136 C C . ILE B 1 148 ? 17.547 -16.422 -21.984 1 90.69 148 ILE B C 1
ATOM 5138 O O . ILE B 1 148 ? 17.266 -15.367 -22.562 1 90.69 148 ILE B O 1
ATOM 5142 N N . VAL B 1 149 ? 18.312 -16.484 -20.906 1 92.75 149 VAL B N 1
ATOM 5143 C CA . VAL B 1 149 ? 19.141 -15.391 -20.438 1 92.75 149 VAL B CA 1
ATOM 5144 C C . VAL B 1 149 ? 20.625 -15.758 -20.594 1 92.75 149 VAL B C 1
ATOM 5146 O O . VAL B 1 149 ? 21.219 -16.359 -19.703 1 92.75 149 VAL B O 1
ATOM 5149 N N . PRO B 1 150 ? 21.172 -15.289 -21.703 1 92.69 150 PRO B N 1
ATOM 5150 C CA . PRO B 1 150 ? 22.578 -15.609 -21.938 1 92.69 150 PRO B CA 1
ATOM 5151 C C . PRO B 1 150 ? 23.531 -14.734 -21.125 1 92.69 150 PRO B C 1
ATOM 5153 O O . PRO B 1 150 ? 23.281 -13.539 -20.953 1 92.69 150 PRO B O 1
ATOM 5156 N N . PHE B 1 151 ? 24.578 -15.328 -20.641 1 92.75 151 PHE B N 1
ATOM 5157 C CA . PHE B 1 151 ? 25.609 -14.578 -19.938 1 92.75 151 PHE B CA 1
ATOM 5158 C C . PHE B 1 151 ? 26.969 -15.266 -20.062 1 92.75 151 PHE B C 1
ATOM 5160 O O . PHE B 1 151 ? 27.047 -16.406 -20.516 1 92.75 151 PHE B O 1
ATOM 5167 N N . SER B 1 152 ? 27.984 -14.539 -19.812 1 94.62 152 SER B N 1
ATOM 5168 C CA . SER B 1 152 ? 29.344 -15.07 -19.906 1 94.62 152 SER B CA 1
ATOM 5169 C C . SER B 1 152 ? 30.031 -15.07 -18.547 1 94.62 152 SER B C 1
ATOM 5171 O O . SER B 1 152 ? 29.75 -14.219 -17.703 1 94.62 152 SER B O 1
ATOM 5173 N N . ILE B 1 153 ? 30.828 -16.078 -18.359 1 94.25 153 ILE B N 1
ATOM 5174 C CA . ILE B 1 153 ? 31.594 -16.172 -17.109 1 94.25 153 ILE B CA 1
ATOM 5175 C C . ILE B 1 153 ? 33.094 -16.016 -17.406 1 94.25 153 ILE B C 1
ATOM 5177 O O . ILE B 1 153 ? 33.5 -16.031 -18.562 1 94.25 153 ILE B O 1
ATOM 5181 N N . SER B 1 154 ? 33.812 -15.922 -16.375 1 95.25 154 SER B N 1
ATOM 5182 C CA . SER B 1 154 ? 35.281 -15.734 -16.5 1 95.25 154 SER B CA 1
ATOM 5183 C C . SER B 1 154 ? 35.938 -16.984 -17.062 1 95.25 154 SER B C 1
ATOM 5185 O O . SER B 1 154 ? 35.375 -18.078 -16.984 1 95.25 154 SER B O 1
ATOM 5187 N N . LYS B 1 155 ? 37.094 -16.734 -17.625 1 94.19 155 LYS B N 1
ATOM 5188 C CA . LYS B 1 155 ? 37.875 -17.844 -18.172 1 94.19 155 LYS B CA 1
ATOM 5189 C C . LYS B 1 155 ? 38.281 -18.828 -17.078 1 94.19 155 LYS B C 1
ATOM 5191 O O . LYS B 1 155 ? 38.281 -20.031 -17.281 1 94.19 155 LYS B O 1
ATOM 5196 N N . GLU B 1 156 ? 38.594 -18.297 -15.969 1 95 156 GLU B N 1
ATOM 5197 C CA . GLU B 1 156 ? 39 -19.125 -14.836 1 95 156 GLU B CA 1
ATOM 5198 C C . GLU B 1 156 ? 37.844 -20.047 -14.422 1 95 156 GLU B C 1
ATOM 5200 O O . GLU B 1 156 ? 38.062 -21.25 -14.188 1 95 156 GLU B O 1
ATOM 5205 N N . ALA B 1 157 ? 36.719 -19.5 -14.32 1 94.81 157 ALA B N 1
ATOM 5206 C CA . ALA B 1 157 ? 35.531 -20.297 -13.953 1 94.81 157 ALA B CA 1
ATOM 5207 C C . ALA B 1 157 ? 35.219 -21.328 -15.023 1 94.81 157 ALA B C 1
ATOM 5209 O O . ALA B 1 157 ? 34.844 -22.469 -14.711 1 94.81 157 ALA B O 1
ATOM 5210 N N . ALA B 1 158 ? 35.406 -20.938 -16.219 1 93.06 158 ALA B N 1
ATOM 5211 C CA . ALA B 1 158 ? 35.156 -21.844 -17.344 1 93.06 158 ALA B CA 1
ATOM 5212 C C . ALA B 1 158 ? 36.125 -23.016 -17.328 1 93.06 158 ALA B C 1
ATOM 5214 O O . ALA B 1 158 ? 35.75 -24.141 -17.625 1 93.06 158 ALA B O 1
ATOM 5215 N N . GLU B 1 159 ? 37.312 -22.734 -17.047 1 93.75 159 GLU B N 1
ATOM 5216 C CA . GLU B 1 159 ? 38.312 -23.797 -16.969 1 93.75 159 GLU B CA 1
ATOM 5217 C C . GLU B 1 159 ? 38.031 -24.75 -15.812 1 93.75 159 GLU B C 1
ATOM 5219 O O . GLU B 1 159 ? 38.156 -25.969 -15.953 1 93.75 159 GLU B O 1
ATOM 5224 N N . LYS B 1 160 ? 37.656 -24.156 -14.75 1 94 160 LYS B N 1
ATOM 5225 C CA . LYS B 1 160 ? 37.281 -24.969 -13.602 1 94 160 LYS B CA 1
ATOM 5226 C C . LYS B 1 160 ? 36.125 -25.906 -13.93 1 94 160 LYS B C 1
ATOM 5228 O O . LYS B 1 160 ? 36.156 -27.094 -13.586 1 94 160 LYS B O 1
ATOM 5233 N N . PHE B 1 161 ? 35.219 -25.422 -14.602 1 92.69 161 PHE B N 1
ATOM 5234 C CA . PHE B 1 161 ? 34.062 -26.219 -14.992 1 92.69 161 PHE B CA 1
ATOM 5235 C C . PHE B 1 161 ? 34.469 -27.328 -15.961 1 92.69 161 PHE B C 1
ATOM 5237 O O . PHE B 1 161 ? 34.031 -28.469 -15.836 1 92.69 161 PHE B O 1
ATOM 5244 N N . ALA B 1 162 ? 35.25 -26.969 -16.875 1 91.06 162 ALA B N 1
ATOM 5245 C CA . ALA B 1 162 ? 35.688 -27.922 -17.875 1 91.06 162 ALA B CA 1
ATOM 5246 C C . ALA B 1 162 ? 36.406 -29.109 -17.234 1 91.06 162 ALA B C 1
ATOM 5248 O O . ALA B 1 162 ? 36.219 -30.25 -17.656 1 91.06 162 ALA B O 1
ATOM 5249 N N . GLN B 1 163 ? 37.125 -28.828 -16.266 1 92.56 163 GLN B N 1
ATOM 5250 C CA . GLN B 1 163 ? 37.844 -29.891 -15.562 1 92.56 163 GLN B CA 1
ATOM 5251 C C . GLN B 1 163 ? 36.906 -30.766 -14.75 1 92.56 163 GLN B C 1
ATOM 5253 O O . GLN B 1 163 ? 37.031 -31.984 -14.734 1 92.56 163 GLN B O 1
ATOM 5258 N N . LEU B 1 164 ? 36 -30.141 -14.109 1 92.19 164 LEU B N 1
ATOM 5259 C CA . LEU B 1 164 ? 35.031 -30.859 -13.281 1 92.19 164 LEU B CA 1
ATOM 5260 C C . LEU B 1 164 ? 34.125 -31.734 -14.133 1 92.19 164 LEU B C 1
ATOM 5262 O O . LEU B 1 164 ? 33.688 -32.812 -13.703 1 92.19 164 LEU B O 1
ATOM 5266 N N . ALA B 1 165 ? 33.844 -31.281 -15.367 1 90.69 165 ALA B N 1
ATOM 5267 C CA . ALA B 1 165 ? 32.812 -31.891 -16.203 1 90.69 165 ALA B CA 1
ATOM 5268 C C . ALA B 1 165 ? 33.406 -32.969 -17.094 1 90.69 165 ALA B C 1
ATOM 5270 O O . ALA B 1 165 ? 32.656 -33.688 -17.797 1 90.69 165 ALA B O 1
ATOM 5271 N N . LEU B 1 166 ? 34.594 -33.094 -17 1 89.75 166 LEU B N 1
ATOM 5272 C CA . LEU B 1 166 ? 35.25 -34.031 -17.906 1 89.75 166 LEU B CA 1
ATOM 5273 C C . LEU B 1 166 ? 34.688 -35.438 -17.734 1 89.75 166 LEU B C 1
ATOM 5275 O O . LEU B 1 166 ? 34.656 -36 -16.625 1 89.75 166 LEU B O 1
ATOM 5279 N N . GLY B 1 167 ? 34.094 -36 -18.844 1 85.19 167 GLY B N 1
ATOM 5280 C CA . GLY B 1 167 ? 33.625 -37.375 -18.875 1 85.19 167 GLY B CA 1
ATOM 5281 C C . GLY B 1 167 ? 32.281 -37.531 -18.203 1 85.19 167 GLY B C 1
ATOM 5282 O O . GLY B 1 167 ? 31.797 -38.656 -18.016 1 85.19 167 GLY B O 1
ATOM 5283 N N . LYS B 1 168 ? 31.625 -36.562 -17.75 1 88.75 168 LYS B N 1
ATOM 5284 C CA . LYS B 1 168 ? 30.375 -36.656 -16.984 1 88.75 168 LYS B CA 1
ATOM 5285 C C . LYS B 1 168 ? 29.188 -36.188 -17.812 1 88.75 168 LYS B C 1
ATOM 5287 O O . LYS B 1 168 ? 28.453 -35.281 -17.391 1 88.75 168 LYS B O 1
ATOM 5292 N N . VAL B 1 169 ? 28.984 -36.906 -18.859 1 85.75 169 VAL B N 1
ATOM 5293 C CA . VAL B 1 169 ? 27.906 -36.562 -19.781 1 85.75 169 VAL B CA 1
ATOM 5294 C C . VAL B 1 169 ? 26.547 -36.781 -19.094 1 85.75 169 VAL B C 1
ATOM 5296 O O . VAL B 1 169 ? 26.359 -37.812 -18.422 1 85.75 169 VAL B O 1
ATOM 5299 N N . GLY B 1 170 ? 25.656 -35.75 -19.172 1 84.25 170 GLY B N 1
ATOM 5300 C CA . GLY B 1 170 ? 24.281 -35.906 -18.703 1 84.25 170 GLY B CA 1
ATOM 5301 C C . GLY B 1 170 ? 24.109 -35.438 -17.266 1 84.25 170 GLY B C 1
ATOM 5302 O O . GLY B 1 170 ? 22.984 -35.375 -16.75 1 84.25 170 GLY B O 1
ATOM 5303 N N . TYR B 1 171 ? 25.234 -35.188 -16.562 1 87.06 171 TYR B N 1
ATOM 5304 C CA . TYR B 1 171 ? 25.141 -34.719 -15.18 1 87.06 171 TYR B CA 1
ATOM 5305 C C . TYR B 1 171 ? 24.438 -33.375 -15.094 1 87.06 171 TYR B C 1
ATOM 5307 O O . TYR B 1 171 ? 24.484 -32.594 -16.047 1 87.06 171 TYR B O 1
ATOM 5315 N N . PRO B 1 172 ? 23.797 -33.156 -13.961 1 89.69 172 PRO B N 1
ATOM 5316 C CA . PRO B 1 172 ? 23.094 -31.875 -13.82 1 89.69 172 PRO B CA 1
ATOM 5317 C C . PRO B 1 172 ? 24.047 -30.719 -13.531 1 89.69 172 PRO B C 1
ATOM 5319 O O . PRO B 1 172 ? 25.016 -30.875 -12.789 1 89.69 172 PRO B O 1
ATOM 5322 N N . VAL B 1 173 ? 23.859 -29.656 -14.203 1 87.56 173 VAL B N 1
ATOM 5323 C CA . VAL B 1 173 ? 24.469 -28.375 -13.898 1 87.56 173 VAL B CA 1
ATOM 5324 C C . VAL B 1 173 ? 23.438 -27.438 -13.266 1 87.56 173 VAL B C 1
ATOM 5326 O O . VAL B 1 173 ? 22.406 -27.156 -13.859 1 87.56 173 VAL B O 1
ATOM 5329 N N . ASP B 1 174 ? 23.766 -27.016 -12.047 1 92 174 ASP B N 1
ATOM 5330 C CA . ASP B 1 174 ? 22.797 -26.234 -11.297 1 92 174 ASP B CA 1
ATOM 5331 C C . ASP B 1 174 ? 23.219 -24.766 -11.234 1 92 174 ASP B C 1
ATOM 5333 O O . ASP B 1 174 ? 24.406 -24.453 -11.078 1 92 174 ASP B O 1
ATOM 5337 N N . ILE B 1 175 ? 22.297 -23.953 -11.453 1 90.88 175 ILE B N 1
ATOM 5338 C CA . ILE B 1 175 ? 22.469 -22.516 -11.258 1 90.88 175 ILE B CA 1
ATOM 5339 C C . ILE B 1 175 ? 21.547 -22.031 -10.141 1 90.88 175 ILE B C 1
ATOM 5341 O O . ILE B 1 175 ? 20.344 -22.297 -10.164 1 90.88 175 ILE B O 1
ATOM 5345 N N . PHE B 1 176 ? 22.141 -21.391 -9.164 1 93.38 176 PHE B N 1
ATOM 5346 C CA . PHE B 1 176 ? 21.375 -20.938 -8.016 1 93.38 176 PHE B CA 1
ATOM 5347 C C . PHE B 1 176 ? 21.391 -19.422 -7.922 1 93.38 176 PHE B C 1
ATOM 5349 O O . PHE B 1 176 ? 22.422 -18.781 -8.188 1 93.38 176 PHE B O 1
ATOM 5356 N N . LEU B 1 177 ? 20.266 -18.891 -7.605 1 91.19 177 LEU B N 1
ATOM 5357 C CA . LEU B 1 177 ? 20.172 -17.5 -7.168 1 91.19 177 LEU B CA 1
ATOM 5358 C C . LEU B 1 177 ? 19.625 -17.422 -5.75 1 91.19 177 LEU B C 1
ATOM 5360 O O . LEU B 1 177 ? 18.469 -17.781 -5.508 1 91.19 177 LEU B O 1
ATOM 5364 N N . ASP B 1 178 ? 20.375 -16.969 -4.801 1 92.69 178 ASP B N 1
ATOM 5365 C CA . ASP B 1 178 ? 19.984 -16.75 -3.408 1 92.69 178 ASP B CA 1
ATOM 5366 C C . ASP B 1 178 ? 19.625 -18.078 -2.736 1 92.69 178 ASP B C 1
ATOM 5368 O O . ASP B 1 178 ? 18.562 -18.203 -2.127 1 92.69 178 ASP B O 1
ATOM 5372 N N . PRO B 1 179 ? 20.469 -19.062 -2.895 1 94.12 179 PRO B N 1
ATOM 5373 C CA . PRO B 1 179 ? 20.203 -20.266 -2.094 1 94.12 179 PRO B CA 1
ATOM 5374 C C . PRO B 1 179 ? 20.344 -20.016 -0.593 1 94.12 179 PRO B C 1
ATOM 5376 O O . PRO B 1 179 ? 21.094 -19.125 -0.175 1 94.12 179 PRO B O 1
ATOM 5379 N N . PRO B 1 180 ? 19.609 -20.719 0.159 1 93.56 180 PRO B N 1
ATOM 5380 C CA . PRO B 1 180 ? 19.703 -20.531 1.608 1 93.56 180 PRO B CA 1
ATOM 5381 C C . PRO B 1 180 ? 20.938 -21.203 2.207 1 93.56 180 PRO B C 1
ATOM 5383 O O . PRO B 1 180 ? 20.812 -22.156 2.982 1 93.56 180 PRO B O 1
ATOM 5386 N N . VAL B 1 181 ? 22.016 -20.578 2.01 1 94.31 181 VAL B N 1
ATOM 5387 C CA . VAL B 1 181 ? 23.312 -21.141 2.391 1 94.31 181 VAL B CA 1
ATOM 5388 C C . VAL B 1 181 ? 23.375 -21.312 3.906 1 94.31 181 VAL B C 1
ATOM 5390 O O . VAL B 1 181 ? 22.797 -20.516 4.652 1 94.31 181 VAL B O 1
ATOM 5393 N N . ASN B 1 182 ? 24.047 -22.359 4.301 1 94.5 182 ASN B N 1
ATOM 5394 C CA . ASN B 1 182 ? 24.266 -22.656 5.711 1 94.5 182 ASN B CA 1
ATOM 5395 C C . ASN B 1 182 ? 22.969 -22.766 6.484 1 94.5 182 ASN B C 1
ATOM 5397 O O . ASN B 1 182 ? 22.797 -22.125 7.523 1 94.5 182 ASN B O 1
ATOM 5401 N N . SER B 1 183 ? 22.016 -23.453 5.883 1 95.81 183 SER B N 1
ATOM 5402 C CA . SER B 1 183 ? 20.719 -23.625 6.523 1 95.81 183 SER B CA 1
ATOM 5403 C C . SER B 1 183 ? 20.328 -25.094 6.613 1 95.81 183 SER B C 1
ATOM 5405 O O . SER B 1 183 ? 21 -25.953 6.051 1 95.81 183 SER B O 1
ATOM 5407 N N . VAL B 1 184 ? 19.281 -25.266 7.434 1 95.12 184 VAL B N 1
ATOM 5408 C CA . VAL B 1 184 ? 18.656 -26.578 7.504 1 95.12 184 VAL B CA 1
ATOM 5409 C C . VAL B 1 184 ? 17.234 -26.5 6.953 1 95.12 184 VAL B C 1
ATOM 5411 O O . VAL B 1 184 ? 16.422 -25.688 7.41 1 95.12 184 VAL B O 1
ATOM 5414 N N . LEU B 1 185 ? 17.062 -27.328 5.938 1 94.94 185 LEU B N 1
ATOM 5415 C CA . LEU B 1 185 ? 15.727 -27.422 5.379 1 94.94 185 LEU B CA 1
ATOM 5416 C C . LEU B 1 185 ? 14.969 -28.609 5.973 1 94.94 185 LEU B C 1
ATOM 5418 O O . LEU B 1 185 ? 15.391 -29.75 5.828 1 94.94 185 LEU B O 1
ATOM 5422 N N . ILE B 1 186 ? 13.953 -28.312 6.703 1 93.19 186 ILE B N 1
ATOM 5423 C CA . ILE B 1 186 ? 13.039 -29.359 7.156 1 93.19 186 ILE B CA 1
ATOM 5424 C C . ILE B 1 186 ? 11.844 -29.453 6.211 1 93.19 186 ILE B C 1
ATOM 5426 O O . ILE B 1 186 ? 11.016 -28.531 6.156 1 93.19 186 ILE B O 1
ATOM 5430 N N . VAL B 1 187 ? 11.812 -30.594 5.512 1 91.31 187 VAL B N 1
ATOM 5431 C CA . VAL B 1 187 ? 10.828 -30.672 4.438 1 91.31 187 VAL B CA 1
ATOM 5432 C C . VAL B 1 187 ? 9.867 -31.828 4.703 1 91.31 187 VAL B C 1
ATOM 5434 O O . VAL B 1 187 ? 10.195 -32.75 5.426 1 91.31 187 VAL B O 1
ATOM 5437 N N . SER B 1 188 ? 8.703 -31.734 4.18 1 86.69 188 SER B N 1
ATOM 5438 C CA . SER B 1 188 ? 7.75 -32.844 4.262 1 86.69 188 SER B CA 1
ATOM 5439 C C . SER B 1 188 ? 8.266 -34.062 3.527 1 86.69 188 SER B C 1
ATOM 5441 O O . SER B 1 188 ? 9.172 -33.969 2.697 1 86.69 188 SER B O 1
ATOM 5443 N N . GLN B 1 189 ? 7.641 -35.188 3.766 1 83.44 189 GLN B N 1
ATOM 5444 C CA . GLN B 1 189 ? 8.062 -36.438 3.156 1 83.44 189 GLN B CA 1
ATOM 5445 C C . GLN B 1 189 ? 7.879 -36.406 1.643 1 83.44 189 GLN B C 1
ATOM 5447 O O . GLN B 1 189 ? 8.727 -36.906 0.897 1 83.44 189 GLN B O 1
ATOM 5452 N N . ASP B 1 190 ? 6.84 -35.781 1.233 1 81.62 190 ASP B N 1
ATOM 5453 C CA . ASP B 1 190 ? 6.555 -35.688 -0.196 1 81.62 190 ASP B CA 1
ATOM 5454 C C . ASP B 1 190 ? 7.594 -34.844 -0.919 1 81.62 190 ASP B C 1
ATOM 5456 O O . ASP B 1 190 ? 8.062 -35.219 -1.999 1 81.62 190 ASP B O 1
ATOM 5460 N N . VAL B 1 191 ? 7.922 -33.781 -0.32 1 86.44 191 VAL B N 1
ATOM 5461 C CA . VAL B 1 191 ? 8.906 -32.875 -0.918 1 86.44 191 VAL B CA 1
ATOM 5462 C C . VAL B 1 191 ? 10.273 -33.562 -0.953 1 86.44 191 VAL B C 1
ATOM 5464 O O . VAL B 1 191 ? 10.992 -33.469 -1.952 1 86.44 191 VAL B O 1
ATOM 5467 N N . TYR B 1 192 ? 10.57 -34.25 0.123 1 89 192 TYR B N 1
ATOM 5468 C CA . TYR B 1 192 ? 11.859 -34.938 0.182 1 89 192 TYR B CA 1
ATOM 5469 C C . TYR B 1 192 ? 11.953 -36 -0.894 1 89 192 TYR B C 1
ATOM 5471 O O . TYR B 1 192 ? 12.992 -36.156 -1.548 1 89 192 TYR B O 1
ATOM 5479 N N . ALA B 1 193 ? 10.93 -36.719 -1.034 1 85.44 193 ALA B N 1
ATOM 5480 C CA . ALA B 1 193 ? 10.914 -37.781 -2.033 1 85.44 193 ALA B CA 1
ATOM 5481 C C . ALA B 1 193 ? 11.156 -37.219 -3.434 1 85.44 193 ALA B C 1
ATOM 5483 O O . ALA B 1 193 ? 11.883 -37.812 -4.23 1 85.44 193 ALA B O 1
ATOM 5484 N N . VAL B 1 194 ? 10.617 -36.125 -3.666 1 85.5 194 VAL B N 1
ATOM 5485 C CA . VAL B 1 194 ? 10.766 -35.5 -4.977 1 85.5 194 VAL B CA 1
ATOM 5486 C C . VAL B 1 194 ? 12.195 -34.969 -5.141 1 85.5 194 VAL B C 1
ATOM 5488 O O . VAL B 1 194 ? 12.781 -35.062 -6.223 1 85.5 194 VAL B O 1
ATOM 5491 N N . MET B 1 195 ? 12.773 -34.5 -4.129 1 88.5 195 MET B N 1
ATOM 5492 C CA . MET B 1 195 ? 14.125 -33.969 -4.188 1 88.5 195 MET B CA 1
ATOM 5493 C C . MET B 1 195 ? 15.141 -35.062 -4.477 1 88.5 195 MET B C 1
ATOM 5495 O O . MET B 1 195 ? 16.172 -34.812 -5.105 1 88.5 195 MET B O 1
ATOM 5499 N N . VAL B 1 196 ? 14.812 -36.219 -4.055 1 85.62 196 VAL B N 1
ATOM 5500 C CA . VAL B 1 196 ? 15.797 -37.312 -4.133 1 85.62 196 VAL B CA 1
ATOM 5501 C C . VAL B 1 196 ? 15.516 -38.156 -5.363 1 85.62 196 VAL B C 1
ATOM 5503 O O . VAL B 1 196 ? 16.438 -38.688 -5.988 1 85.62 196 VAL B O 1
ATOM 5506 N N . MET B 1 197 ? 14.305 -38.312 -5.656 1 73.69 197 MET B N 1
ATOM 5507 C CA . MET B 1 197 ? 13.969 -39.375 -6.594 1 73.69 197 MET B CA 1
ATOM 5508 C C . MET B 1 197 ? 13.656 -38.812 -7.977 1 73.69 197 MET B C 1
ATOM 5510 O O . MET B 1 197 ? 13.586 -39.562 -8.953 1 73.69 197 MET B O 1
ATOM 5514 N N . ILE B 1 198 ? 13.328 -37.562 -8.023 1 64.88 198 ILE B N 1
ATOM 5515 C CA . ILE B 1 198 ? 12.852 -37.094 -9.32 1 64.88 198 ILE B CA 1
ATOM 5516 C C . ILE B 1 198 ? 14.031 -36.938 -10.281 1 64.88 198 ILE B C 1
ATOM 5518 O O . ILE B 1 198 ? 14.961 -36.188 -10.016 1 64.88 198 ILE B O 1
ATOM 5522 N N . ASN B 1 199 ? 13.922 -37.656 -11.266 1 66.56 199 ASN B N 1
ATOM 5523 C CA . ASN B 1 199 ? 14.93 -37.719 -12.328 1 66.56 199 ASN B CA 1
ATOM 5524 C C . ASN B 1 199 ? 15.242 -36.312 -12.875 1 66.56 199 ASN B C 1
ATOM 5526 O O . ASN B 1 199 ? 16.375 -36.062 -13.297 1 66.56 199 ASN B O 1
ATOM 5530 N N . GLU B 1 200 ? 14.328 -35.5 -12.602 1 71.94 200 GLU B N 1
ATOM 5531 C CA . GLU B 1 200 ? 14.492 -34.156 -13.141 1 71.94 200 GLU B CA 1
ATOM 5532 C C . GLU B 1 200 ? 15.641 -33.438 -12.453 1 71.94 200 GLU B C 1
ATOM 5534 O O . GLU B 1 200 ? 16.25 -32.531 -13.031 1 71.94 200 GLU B O 1
ATOM 5539 N N . PHE B 1 201 ? 16 -33.969 -11.289 1 80.44 201 PHE B N 1
ATOM 5540 C CA . PHE B 1 201 ? 17.047 -33.281 -10.547 1 80.44 201 PHE B CA 1
ATOM 5541 C C . PHE B 1 201 ? 18.375 -34 -10.648 1 80.44 201 PHE B C 1
ATOM 5543 O O . PHE B 1 201 ? 19.422 -33.469 -10.289 1 80.44 201 PHE B O 1
ATOM 5550 N N . GLN B 1 202 ? 18.266 -35.219 -11.195 1 81.75 202 GLN B N 1
ATOM 5551 C CA . GLN B 1 202 ? 19.484 -36.031 -11.211 1 81.75 202 GLN B CA 1
ATOM 5552 C C . GLN B 1 202 ? 19.875 -36.406 -12.641 1 81.75 202 GLN B C 1
ATOM 5554 O O . GLN B 1 202 ? 21.062 -36.562 -12.945 1 81.75 202 GLN B O 1
ATOM 5559 N N . PHE B 1 203 ? 19.047 -36.625 -13.562 1 78.94 203 PHE B N 1
ATOM 5560 C CA . PHE B 1 203 ? 19.188 -36.938 -14.977 1 78.94 203 PHE B CA 1
ATOM 5561 C C . PHE B 1 203 ? 19.812 -38.312 -15.141 1 78.94 203 PHE B C 1
ATOM 5563 O O . PHE B 1 203 ? 19.375 -39.125 -15.953 1 78.94 203 PHE B O 1
ATOM 5570 N N . VAL B 1 204 ? 21.031 -38.562 -14.445 1 84.81 204 VAL B N 1
ATOM 5571 C CA . VAL B 1 204 ? 21.734 -39.844 -14.539 1 84.81 204 VAL B CA 1
ATOM 5572 C C . VAL B 1 204 ? 21.906 -40.438 -13.141 1 84.81 204 VAL B C 1
ATOM 5574 O O . VAL B 1 204 ? 22.094 -39.719 -12.164 1 84.81 204 VAL B O 1
ATOM 5577 N N . PRO B 1 205 ? 21.828 -41.719 -13.055 1 82.94 205 PRO B N 1
ATOM 5578 C CA . PRO B 1 205 ? 21.875 -42.406 -11.758 1 82.94 205 PRO B CA 1
ATOM 5579 C C . PRO B 1 205 ? 23.172 -42.156 -11.008 1 82.94 205 PRO B C 1
ATOM 5581 O O . PRO B 1 205 ? 23.188 -42.156 -9.773 1 82.94 205 PRO B O 1
ATOM 5584 N N . ASP B 1 206 ? 24.281 -41.938 -11.703 1 85.31 206 ASP B N 1
ATOM 5585 C CA . ASP B 1 206 ? 25.594 -41.812 -11.062 1 85.31 206 ASP B CA 1
ATOM 5586 C C . ASP B 1 206 ? 25.797 -40.406 -10.531 1 85.31 206 ASP B C 1
ATOM 5588 O O . ASP B 1 206 ? 26.734 -40.156 -9.766 1 85.31 206 ASP B O 1
ATOM 5592 N N . ALA B 1 207 ? 24.938 -39.531 -10.922 1 88.38 207 ALA B N 1
ATOM 5593 C CA . ALA B 1 207 ? 25.078 -38.156 -10.445 1 88.38 207 ALA B CA 1
ATOM 5594 C C . ALA B 1 207 ? 24.609 -38 -9 1 88.38 207 ALA B C 1
ATOM 5596 O O . ALA B 1 207 ? 23.75 -38.75 -8.547 1 88.38 207 ALA B O 1
ATOM 5597 N N . LYS B 1 208 ? 25.219 -37.125 -8.219 1 91 208 LYS B N 1
ATOM 5598 C CA . LYS B 1 208 ? 24.812 -36.875 -6.84 1 91 208 LYS B CA 1
ATOM 5599 C C . LYS B 1 208 ? 23.375 -36.375 -6.777 1 91 208 LYS B C 1
ATOM 5601 O O . LYS B 1 208 ? 22.938 -35.594 -7.648 1 91 208 LYS B O 1
ATOM 5606 N N . SER B 1 209 ? 22.672 -36.781 -5.711 1 91.19 209 SER B N 1
ATOM 5607 C CA . SER B 1 209 ? 21.312 -36.281 -5.523 1 91.19 209 SER B CA 1
ATOM 5608 C C . SER B 1 209 ? 21.297 -34.812 -5.176 1 91.19 209 SER B C 1
ATOM 5610 O O . SER B 1 209 ? 22.312 -34.25 -4.789 1 91.19 209 SER B O 1
ATOM 5612 N N . LEU B 1 210 ? 20.172 -34.219 -5.371 1 93.19 210 LEU B N 1
ATOM 5613 C CA . LEU B 1 210 ? 20.031 -32.781 -5.113 1 93.19 210 LEU B CA 1
ATOM 5614 C C . LEU B 1 210 ? 20.391 -32.469 -3.668 1 93.19 210 LEU B C 1
ATOM 5616 O O . LEU B 1 210 ? 21.156 -31.531 -3.41 1 93.19 210 LEU B O 1
ATOM 5620 N N . PRO B 1 211 ? 19.875 -33.25 -2.631 1 94 211 PRO B N 1
ATOM 5621 C CA . PRO B 1 211 ? 20.25 -32.938 -1.25 1 94 211 PRO B CA 1
ATOM 5622 C C . PRO B 1 211 ? 21.75 -33.031 -1.005 1 94 211 PRO B C 1
ATOM 5624 O O . PRO B 1 211 ? 22.328 -32.25 -0.252 1 94 211 PRO B O 1
ATOM 5627 N N . GLN B 1 212 ? 22.391 -33.969 -1.631 1 93.62 212 GLN B N 1
ATOM 5628 C CA . GLN B 1 212 ? 23.828 -34.125 -1.477 1 93.62 212 GLN B CA 1
ATOM 5629 C C . GLN B 1 212 ? 24.578 -32.938 -2.074 1 93.62 212 GLN B C 1
ATOM 5631 O O . GLN B 1 212 ? 25.547 -32.438 -1.481 1 93.62 212 GLN B O 1
ATOM 5636 N N . ARG B 1 213 ? 24.156 -32.562 -3.244 1 94.44 213 ARG B N 1
ATOM 5637 C CA . ARG B 1 213 ? 24.797 -31.406 -3.875 1 94.44 213 ARG B CA 1
ATOM 5638 C C . ARG B 1 213 ? 24.625 -30.141 -3.031 1 94.44 213 ARG B C 1
ATOM 5640 O O . ARG B 1 213 ? 25.547 -29.344 -2.895 1 94.44 213 ARG B O 1
ATOM 5647 N N . LEU B 1 214 ? 23.469 -29.984 -2.445 1 95.69 214 LEU B N 1
ATOM 5648 C CA . LEU B 1 214 ? 23.188 -28.828 -1.598 1 95.69 214 LEU B CA 1
ATOM 5649 C C . LEU B 1 214 ? 24.062 -28.828 -0.352 1 95.69 214 LEU B C 1
ATOM 5651 O O . LEU B 1 214 ? 24.547 -27.781 0.078 1 95.69 214 LEU B O 1
ATOM 5655 N N . LYS B 1 215 ? 24.234 -29.984 0.214 1 95.75 215 LYS B N 1
ATOM 5656 C CA . LYS B 1 215 ? 25.047 -30.109 1.413 1 95.75 215 LYS B CA 1
ATOM 5657 C C . LYS B 1 215 ? 26.516 -29.812 1.109 1 95.75 215 LYS B C 1
ATOM 5659 O O . LYS B 1 215 ? 27.156 -29.016 1.81 1 95.75 215 LYS B O 1
ATOM 5664 N N . GLU B 1 216 ? 26.984 -30.391 0.103 1 96.44 216 GLU B N 1
ATOM 5665 C CA . GLU B 1 216 ? 28.406 -30.266 -0.221 1 96.44 216 GLU B CA 1
ATOM 5666 C C . GLU B 1 216 ? 28.734 -28.875 -0.718 1 96.44 216 GLU B C 1
ATOM 5668 O O . GLU B 1 216 ? 29.797 -28.312 -0.374 1 96.44 216 GLU B O 1
ATOM 5673 N N . ALA B 1 217 ? 27.859 -28.297 -1.453 1 95.94 217 ALA B N 1
ATOM 5674 C CA . ALA B 1 217 ? 28.156 -27 -2.078 1 95.94 217 ALA B CA 1
ATOM 5675 C C . ALA B 1 217 ? 27.844 -25.844 -1.132 1 95.94 217 ALA B C 1
ATOM 5677 O O . ALA B 1 217 ? 28.562 -24.844 -1.105 1 95.94 217 ALA B O 1
ATOM 5678 N N . PHE B 1 218 ? 26.75 -25.953 -0.383 1 96.31 218 PHE B N 1
ATOM 5679 C CA . PHE B 1 218 ? 26.234 -24.781 0.298 1 96.31 218 PHE B CA 1
ATOM 5680 C C . PHE B 1 218 ? 26.047 -25.047 1.788 1 96.31 218 PHE B C 1
ATOM 5682 O O . PHE B 1 218 ? 25.578 -24.188 2.527 1 96.31 218 PHE B O 1
ATOM 5689 N N . ASN B 1 219 ? 26.391 -26.203 2.256 1 95.81 219 ASN B N 1
ATOM 5690 C CA . ASN B 1 219 ? 26.156 -26.578 3.646 1 95.81 219 ASN B CA 1
ATOM 5691 C C . ASN B 1 219 ? 24.688 -26.484 4.023 1 95.81 219 ASN B C 1
ATOM 5693 O O . ASN B 1 219 ? 24.344 -25.906 5.062 1 95.81 219 ASN B O 1
ATOM 5697 N N . ILE B 1 220 ? 23.906 -26.938 3.092 1 95.75 220 ILE B N 1
ATOM 5698 C CA . ILE B 1 220 ? 22.453 -27 3.316 1 95.75 220 ILE B CA 1
ATOM 5699 C C . ILE B 1 220 ? 22.062 -28.438 3.639 1 95.75 220 ILE B C 1
ATOM 5701 O O . ILE B 1 220 ? 22.219 -29.344 2.809 1 95.75 220 ILE B O 1
ATOM 5705 N N . ASP B 1 221 ? 21.547 -28.656 4.773 1 95.38 221 ASP B N 1
ATOM 5706 C CA . ASP B 1 221 ? 21.047 -29.969 5.137 1 95.38 221 ASP B CA 1
ATOM 5707 C C . ASP B 1 221 ? 19.547 -30.078 4.875 1 95.38 221 ASP B C 1
ATOM 5709 O O . ASP B 1 221 ? 18.781 -29.188 5.25 1 95.38 221 ASP B O 1
ATOM 5713 N N . VAL B 1 222 ? 19.25 -31.109 4.164 1 94.75 222 VAL B N 1
ATOM 5714 C CA . VAL B 1 222 ? 17.844 -31.359 3.893 1 94.75 222 VAL B CA 1
ATOM 5715 C C . VAL B 1 222 ? 17.359 -32.562 4.703 1 94.75 222 VAL B C 1
ATOM 5717 O O . VAL B 1 222 ? 17.875 -33.688 4.543 1 94.75 222 VAL B O 1
ATOM 5720 N N . ILE B 1 223 ? 16.359 -32.312 5.559 1 93.25 223 ILE B N 1
ATOM 5721 C CA . ILE B 1 223 ? 15.891 -33.344 6.449 1 93.25 223 ILE B CA 1
ATOM 5722 C C . ILE B 1 223 ? 14.391 -33.562 6.262 1 93.25 223 ILE B C 1
ATOM 5724 O O . ILE B 1 223 ? 13.617 -32.594 6.266 1 93.25 223 ILE B O 1
ATOM 5728 N N . ALA B 1 224 ? 14.016 -34.812 6.074 1 91.44 224 ALA B N 1
ATOM 5729 C CA . ALA B 1 224 ? 12.594 -35.125 5.996 1 91.44 224 ALA B CA 1
ATOM 5730 C C . ALA B 1 224 ? 11.945 -35.125 7.379 1 91.44 224 ALA B C 1
ATOM 5732 O O . ALA B 1 224 ? 12.445 -35.75 8.312 1 91.44 224 ALA B O 1
ATOM 5733 N N . TYR B 1 225 ? 10.906 -34.406 7.43 1 88.25 225 TYR B N 1
ATOM 5734 C CA . TYR B 1 225 ? 10.227 -34.281 8.719 1 88.25 225 TYR B CA 1
ATOM 5735 C C . TYR B 1 225 ? 9.523 -35.594 9.07 1 88.25 225 TYR B C 1
ATOM 5737 O O . TYR B 1 225 ? 8.672 -36.062 8.312 1 88.25 225 TYR B O 1
ATOM 5745 N N . GLY B 1 226 ? 9.883 -36.25 10.047 1 82.81 226 GLY B N 1
ATOM 5746 C CA . GLY B 1 226 ? 9.273 -37.438 10.578 1 82.81 226 GLY B CA 1
ATOM 5747 C C . GLY B 1 226 ? 8.828 -37.312 12.016 1 82.81 226 GLY B C 1
ATOM 5748 O O . GLY B 1 226 ? 9.133 -38.188 12.852 1 82.81 226 GLY B O 1
ATOM 5749 N N . ASN B 1 227 ? 8.219 -36.188 12.328 1 77.19 227 ASN B N 1
ATOM 5750 C CA . ASN B 1 227 ? 7.715 -35.875 13.664 1 77.19 227 ASN B CA 1
ATOM 5751 C C . ASN B 1 227 ? 8.852 -35.656 14.648 1 77.19 227 ASN B C 1
ATOM 5753 O O . ASN B 1 227 ? 8.781 -36.062 15.805 1 77.19 227 ASN B O 1
ATOM 5757 N N . GLN B 1 228 ? 9.883 -35.156 14.117 1 84.81 228 GLN B N 1
ATOM 5758 C CA . GLN B 1 228 ? 10.977 -34.75 14.992 1 84.81 228 GLN B CA 1
ATOM 5759 C C . GLN B 1 228 ? 10.523 -33.656 15.961 1 84.81 228 GLN B C 1
ATOM 5761 O O . GLN B 1 228 ? 9.688 -32.844 15.617 1 84.81 228 GLN B O 1
ATOM 5766 N N . THR B 1 229 ? 11.07 -33.75 17.172 1 85.19 229 THR B N 1
ATOM 5767 C CA . THR B 1 229 ? 10.781 -32.719 18.156 1 85.19 229 THR B CA 1
ATOM 5768 C C . THR B 1 229 ? 11.578 -31.438 17.859 1 85.19 229 THR B C 1
ATOM 5770 O O . THR B 1 229 ? 12.555 -31.484 17.109 1 85.19 229 THR B O 1
ATOM 5773 N N . ALA B 1 230 ? 11.125 -30.328 18.391 1 88.88 230 ALA B N 1
ATOM 5774 C CA . ALA B 1 230 ? 11.828 -29.062 18.219 1 88.88 230 ALA B CA 1
ATOM 5775 C C . ALA B 1 230 ? 13.266 -29.156 18.734 1 88.88 230 ALA B C 1
ATOM 5777 O O . ALA B 1 230 ? 14.172 -28.547 18.156 1 88.88 230 ALA B O 1
ATOM 5778 N N . GLU B 1 231 ? 13.438 -29.953 19.797 1 89 231 GLU B N 1
ATOM 5779 C CA . GLU B 1 231 ? 14.773 -30.125 20.375 1 89 231 GLU B CA 1
ATOM 5780 C C . GLU B 1 231 ? 15.695 -30.859 19.406 1 89 231 GLU B C 1
ATOM 5782 O O . GLU B 1 231 ? 16.875 -30.516 19.281 1 89 231 GLU B O 1
ATOM 5787 N N . GLU B 1 232 ? 15.18 -31.859 18.781 1 90.44 232 GLU B N 1
ATOM 5788 C CA . GLU B 1 232 ? 15.961 -32.625 17.812 1 90.44 232 GLU B CA 1
ATOM 5789 C C . GLU B 1 232 ? 16.359 -31.75 16.625 1 90.44 232 GLU B C 1
ATOM 5791 O O . GLU B 1 232 ? 17.5 -31.844 16.156 1 90.44 232 GLU B O 1
ATOM 5796 N N . ILE B 1 233 ? 15.461 -31 16.203 1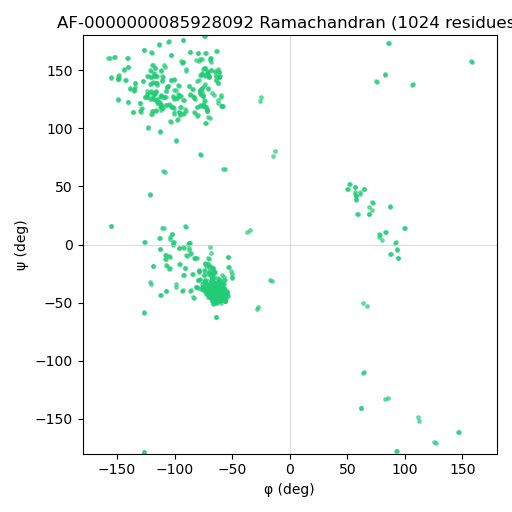 90.38 233 ILE B N 1
ATOM 5797 C CA . ILE B 1 233 ? 15.719 -30.125 15.07 1 90.38 233 ILE B CA 1
ATOM 5798 C C . ILE B 1 233 ? 16.734 -29.062 15.453 1 90.38 233 ILE B C 1
ATOM 5800 O O . ILE B 1 233 ? 17.594 -28.688 14.656 1 90.38 233 ILE B O 1
ATOM 5804 N N . ALA B 1 234 ? 16.594 -28.594 16.641 1 90.06 234 ALA B N 1
ATOM 5805 C CA . ALA B 1 234 ? 17.531 -27.594 17.141 1 90.06 234 ALA B CA 1
ATOM 5806 C C . ALA B 1 234 ? 18.953 -28.141 17.156 1 90.06 234 ALA B C 1
ATOM 5808 O O . ALA B 1 234 ? 19.906 -27.422 16.875 1 90.06 234 ALA B O 1
ATOM 5809 N N . LYS B 1 235 ? 19.062 -29.359 17.516 1 90 235 LYS B N 1
ATOM 5810 C CA . LYS B 1 235 ? 20.375 -30 17.531 1 90 235 LYS B CA 1
ATOM 5811 C C . LYS B 1 235 ? 20.938 -30.125 16.109 1 90 235 LYS B C 1
ATOM 5813 O O . LYS B 1 235 ? 22.141 -29.922 15.898 1 90 235 LYS B O 1
ATOM 5818 N N . LEU B 1 236 ? 20.078 -30.438 15.219 1 88.31 236 LEU B N 1
ATOM 5819 C CA . LEU B 1 236 ? 20.484 -30.562 13.828 1 88.31 236 LEU B CA 1
ATOM 5820 C C . LEU B 1 236 ? 20.875 -29.203 13.242 1 88.31 236 LEU B C 1
ATOM 5822 O O . LEU B 1 236 ? 21.672 -29.125 12.312 1 88.31 236 LEU B O 1
ATOM 5826 N N . ALA B 1 237 ? 20.312 -28.188 13.766 1 89.69 237 ALA B N 1
ATOM 5827 C CA . ALA B 1 237 ? 20.516 -26.828 13.242 1 89.69 237 ALA B CA 1
ATOM 5828 C C . ALA B 1 237 ? 21.734 -26.172 13.875 1 89.69 237 ALA B C 1
ATOM 5830 O O . ALA B 1 237 ? 22.094 -25.047 13.539 1 89.69 237 ALA B O 1
ATOM 5831 N N . GLU B 1 238 ? 22.422 -26.922 14.758 1 88.56 238 GLU B N 1
ATOM 5832 C CA . GLU B 1 238 ? 23.594 -26.344 15.391 1 88.56 238 GLU B CA 1
ATOM 5833 C C . GLU B 1 238 ? 24.641 -25.953 14.352 1 88.56 238 GLU B C 1
ATOM 5835 O O . GLU B 1 238 ? 25.016 -26.766 13.5 1 88.56 238 GLU B O 1
ATOM 5840 N N . GLY B 1 239 ? 25.156 -24.781 14.344 1 86.88 239 GLY B N 1
ATOM 5841 C CA . GLY B 1 239 ? 26.156 -24.297 13.414 1 86.88 239 GLY B CA 1
ATOM 5842 C C . GLY B 1 239 ? 25.562 -23.719 12.141 1 86.88 239 GLY B C 1
ATOM 5843 O O . GLY B 1 239 ? 26.281 -23.234 11.273 1 86.88 239 GLY B O 1
ATOM 5844 N N . LYS B 1 240 ? 24.266 -23.891 12 1 92.44 240 LYS B N 1
ATOM 5845 C CA . LYS B 1 240 ? 23.594 -23.375 10.82 1 92.44 240 LYS B CA 1
ATOM 5846 C C . LYS B 1 240 ? 23.016 -21.984 11.094 1 92.44 240 LYS B C 1
ATOM 5848 O O . LYS B 1 240 ? 22.828 -21.594 12.25 1 92.44 240 LYS B O 1
ATOM 5853 N N . GLU B 1 241 ? 22.812 -21.297 10.062 1 89.62 241 GLU B N 1
ATOM 5854 C CA . GLU B 1 241 ? 22.344 -19.922 10.188 1 89.62 241 GLU B CA 1
ATOM 5855 C C . GLU B 1 241 ? 20.844 -19.875 10.43 1 89.62 241 GLU B C 1
ATOM 5857 O O . GLU B 1 241 ? 20.344 -19 11.141 1 89.62 241 GLU B O 1
ATOM 5862 N N . LYS B 1 242 ? 20.156 -20.766 9.805 1 91.75 242 LYS B N 1
ATOM 5863 C CA . LYS B 1 242 ? 18.703 -20.719 9.938 1 91.75 242 LYS B CA 1
ATOM 5864 C C . LYS B 1 242 ? 18.078 -22.078 9.633 1 91.75 242 LYS B C 1
ATOM 5866 O O . LYS B 1 242 ? 18.719 -22.938 9.047 1 91.75 242 LYS B O 1
ATOM 5871 N N . VAL B 1 243 ? 16.859 -22.172 10.133 1 93.44 243 VAL B N 1
ATOM 5872 C CA . VAL B 1 243 ? 16.031 -23.328 9.836 1 93.44 243 VAL B CA 1
ATOM 5873 C C . VAL B 1 243 ? 14.844 -22.922 8.969 1 93.44 243 VAL B C 1
ATOM 5875 O O . VAL B 1 243 ? 14.156 -21.938 9.258 1 93.44 243 VAL B O 1
ATOM 5878 N N . ILE B 1 244 ? 14.742 -23.641 7.895 1 92.88 244 ILE B N 1
ATOM 5879 C CA . ILE B 1 244 ? 13.641 -23.359 6.988 1 92.88 244 ILE B CA 1
ATOM 5880 C C . ILE B 1 244 ? 12.648 -24.516 6.992 1 92.88 244 ILE B C 1
ATOM 5882 O O . ILE B 1 244 ? 13.008 -25.656 6.691 1 92.88 244 ILE B O 1
ATOM 5886 N N . LEU B 1 245 ? 11.469 -24.156 7.383 1 90.25 245 LEU B N 1
ATOM 5887 C CA . LEU B 1 245 ? 10.398 -25.141 7.395 1 90.25 245 LEU B CA 1
ATOM 5888 C C . LEU B 1 245 ? 9.609 -25.109 6.09 1 90.25 245 LEU B C 1
ATOM 5890 O O . LEU B 1 245 ? 9.141 -24.047 5.672 1 90.25 245 LEU B O 1
ATOM 5894 N N . ILE B 1 246 ? 9.539 -26.219 5.473 1 86.62 246 ILE B N 1
ATOM 5895 C CA . ILE B 1 246 ? 8.883 -26.297 4.172 1 86.62 246 ILE B CA 1
ATOM 5896 C C . ILE B 1 246 ? 7.719 -27.266 4.23 1 86.62 246 ILE B C 1
ATOM 5898 O O . ILE B 1 246 ? 7.922 -28.484 4.215 1 86.62 246 ILE B O 1
ATOM 5902 N N . GLY B 1 247 ? 6.539 -26.734 4.105 1 73.94 247 GLY B N 1
ATOM 5903 C CA . GLY B 1 247 ? 5.355 -27.578 4.066 1 73.94 247 GLY B CA 1
ATOM 5904 C C . GLY B 1 247 ? 5.055 -28.25 5.398 1 73.94 247 GLY B C 1
ATOM 5905 O O . GLY B 1 247 ? 4.645 -29.406 5.438 1 73.94 247 GLY B O 1
ATOM 5906 N N . ILE B 1 248 ? 5.453 -27.688 6.41 1 74.81 248 ILE B N 1
ATOM 5907 C CA . ILE B 1 248 ? 5.246 -28.266 7.73 1 74.81 248 ILE B CA 1
ATOM 5908 C C . ILE B 1 248 ? 4.242 -27.422 8.516 1 74.81 248 ILE B C 1
ATOM 5910 O O . ILE B 1 248 ? 4.352 -26.203 8.562 1 74.81 248 ILE B O 1
ATOM 5914 N N . ASN B 1 249 ? 3.16 -28.109 8.805 1 63.38 249 ASN B N 1
ATOM 5915 C CA . ASN B 1 249 ? 2.137 -27.438 9.594 1 63.38 249 ASN B CA 1
ATOM 5916 C C . ASN B 1 249 ? 2.359 -27.641 11.094 1 63.38 249 ASN B C 1
ATOM 5918 O O . ASN B 1 249 ? 3.045 -28.578 11.5 1 63.38 249 ASN B O 1
ATOM 5922 N N . GLY B 1 250 ? 2.008 -26.781 11.883 1 66.19 250 GLY B N 1
ATOM 5923 C CA . GLY B 1 250 ? 2.043 -26.953 13.328 1 66.19 250 GLY B CA 1
ATOM 5924 C C . GLY B 1 250 ? 2.797 -25.844 14.039 1 66.19 250 GLY B C 1
ATOM 5925 O O . GLY B 1 250 ? 3.049 -24.781 13.453 1 66.19 250 GLY B O 1
ATOM 5926 N N . ASN B 1 251 ? 3 -26.078 15.273 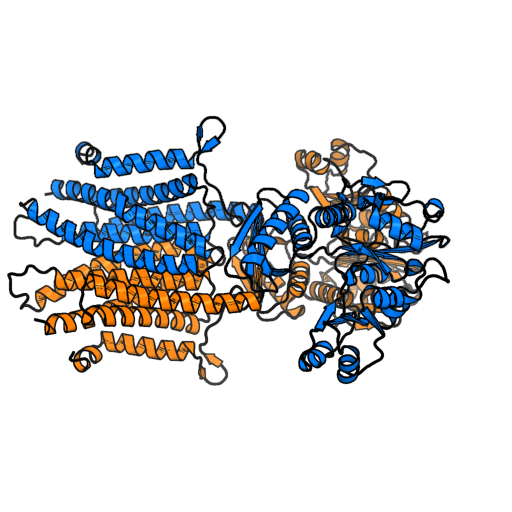1 77.12 251 ASN B N 1
ATOM 5927 C CA . ASN B 1 251 ? 3.588 -25.078 16.156 1 77.12 251 ASN B CA 1
ATOM 5928 C C . ASN B 1 251 ? 5.109 -25.203 16.219 1 77.12 251 ASN B C 1
ATOM 5930 O O . ASN B 1 251 ? 5.742 -24.734 17.156 1 77.12 251 ASN B O 1
ATOM 5934 N N . LEU B 1 252 ? 5.582 -25.938 15.234 1 83.81 252 LEU B N 1
ATOM 5935 C CA . LEU B 1 252 ? 7.023 -26.156 15.227 1 83.81 252 LEU B CA 1
ATOM 5936 C C . LEU B 1 252 ? 7.781 -24.844 15.086 1 83.81 252 LEU B C 1
ATOM 5938 O O . LEU B 1 252 ? 8.844 -24.656 15.688 1 83.81 252 LEU B O 1
ATOM 5942 N N . GLU B 1 253 ? 7.305 -24 14.297 1 85 253 GLU B N 1
ATOM 5943 C CA . GLU B 1 253 ? 7.953 -22.719 14.078 1 85 253 GLU B CA 1
ATOM 5944 C C . GLU B 1 253 ? 8.133 -21.969 15.398 1 85 253 GLU B C 1
ATOM 5946 O O . GLU B 1 253 ? 9.234 -21.5 15.703 1 85 253 GLU B O 1
ATOM 5951 N N . SER B 1 254 ? 7.047 -21.906 16.156 1 83.19 254 SER B N 1
ATOM 5952 C CA . SER B 1 254 ? 7.078 -21.172 17.422 1 83.19 254 SER B CA 1
ATOM 5953 C C . SER B 1 254 ? 8.016 -21.859 18.422 1 83.19 254 SER B C 1
ATOM 5955 O O . SER B 1 254 ? 8.742 -21.188 19.156 1 83.19 254 SER B O 1
ATOM 5957 N N . GLN B 1 255 ? 7.969 -23.141 18.438 1 85.81 255 GLN B N 1
ATOM 5958 C CA . GLN B 1 255 ? 8.812 -23.906 19.344 1 85.81 255 GLN B CA 1
ATOM 5959 C C . GLN B 1 255 ? 10.289 -23.688 19.031 1 85.81 255 GLN B C 1
ATOM 5961 O O . GLN B 1 255 ? 11.109 -23.547 19.938 1 85.81 255 GLN B O 1
ATOM 5966 N N . LEU B 1 256 ? 10.578 -23.609 17.828 1 88.56 256 LEU B N 1
ATOM 5967 C CA . LEU B 1 256 ? 11.969 -23.453 17.406 1 88.56 256 LEU B CA 1
ATOM 5968 C C . LEU B 1 256 ? 12.461 -22.031 17.672 1 88.56 256 LEU B C 1
ATOM 5970 O O . LEU B 1 256 ? 13.617 -21.828 18.047 1 88.56 256 LEU B O 1
ATOM 5974 N N . ARG B 1 257 ? 11.609 -21.125 17.469 1 85.56 257 ARG B N 1
ATOM 5975 C CA . ARG B 1 257 ? 11.977 -19.734 17.75 1 85.56 257 ARG B CA 1
ATOM 5976 C C . ARG B 1 257 ? 12.328 -19.547 19.219 1 85.56 257 ARG B C 1
ATOM 5978 O O . ARG B 1 257 ? 13.172 -18.719 19.562 1 85.56 257 ARG B O 1
ATOM 5985 N N . ASN B 1 258 ? 11.711 -20.312 20.062 1 83.94 258 ASN B N 1
ATOM 5986 C CA . ASN B 1 258 ? 11.977 -20.234 21.5 1 83.94 258 ASN B CA 1
ATOM 5987 C C . ASN B 1 258 ? 13.391 -20.703 21.828 1 83.94 258 ASN B C 1
ATOM 5989 O O . ASN B 1 258 ? 13.93 -20.344 22.875 1 83.94 258 ASN B O 1
ATOM 5993 N N . PHE B 1 259 ? 13.961 -21.438 20.953 1 85.69 259 PHE B N 1
ATOM 5994 C CA . PHE B 1 259 ? 15.336 -21.891 21.141 1 85.69 259 PHE B CA 1
ATOM 5995 C C . PHE B 1 259 ? 16.328 -20.859 20.609 1 85.69 259 PHE B C 1
ATOM 5997 O O . PHE B 1 259 ? 17.531 -21.094 20.609 1 85.69 259 PHE B O 1
ATOM 6004 N N . GLY B 1 260 ? 15.805 -19.734 20.109 1 83.25 260 GLY B N 1
ATOM 6005 C CA . GLY B 1 260 ? 16.656 -18.672 19.594 1 83.25 260 GLY B CA 1
ATOM 6006 C C . GLY B 1 260 ? 17.109 -18.906 18.156 1 83.25 260 GLY B C 1
ATOM 6007 O O . GLY B 1 260 ? 18.047 -18.266 17.688 1 83.25 260 GLY B O 1
ATOM 6008 N N . ILE B 1 261 ? 16.547 -19.844 17.531 1 87.12 261 ILE B N 1
ATOM 6009 C CA . ILE B 1 261 ? 16.906 -20.188 16.156 1 87.12 261 ILE B CA 1
ATOM 6010 C C . ILE B 1 261 ? 16.078 -19.344 15.195 1 87.12 261 ILE B C 1
ATOM 6012 O O . ILE B 1 261 ? 14.898 -19.109 15.414 1 87.12 261 ILE B O 1
ATOM 6016 N N . LYS B 1 262 ? 16.844 -18.875 14.211 1 88.06 262 LYS B N 1
ATOM 6017 C CA . LYS B 1 262 ? 16.125 -18.172 13.141 1 88.06 262 LYS B CA 1
ATOM 6018 C C . LYS B 1 262 ? 15.336 -19.156 12.281 1 88.06 262 LYS B C 1
ATOM 6020 O O . LYS B 1 262 ? 15.906 -20.078 11.688 1 88.06 262 LYS B O 1
ATOM 6025 N N . VAL B 1 263 ? 14.039 -18.969 12.336 1 89.31 263 VAL B N 1
ATOM 6026 C CA . VAL B 1 263 ? 13.18 -19.906 11.625 1 89.31 263 VAL B CA 1
ATOM 6027 C C . VAL B 1 263 ? 12.406 -19.172 10.539 1 89.31 263 VAL B C 1
ATOM 6029 O O . VAL B 1 263 ? 11.93 -18.047 10.75 1 89.31 263 VAL B O 1
ATOM 6032 N N . GLU B 1 264 ? 12.469 -19.797 9.32 1 88.62 264 GLU B N 1
ATOM 6033 C CA . GLU B 1 264 ? 11.664 -19.297 8.211 1 88.62 264 GLU B CA 1
ATOM 6034 C C . GLU B 1 264 ? 10.719 -20.375 7.688 1 88.62 264 GLU B C 1
ATOM 6036 O O . GLU B 1 264 ? 11.07 -21.547 7.637 1 88.62 264 GLU B O 1
ATOM 6041 N N . LYS B 1 265 ? 9.547 -19.859 7.445 1 85.62 265 LYS B N 1
ATOM 6042 C CA . LYS B 1 265 ? 8.578 -20.766 6.855 1 85.62 265 LYS B CA 1
ATOM 6043 C C . LYS B 1 265 ? 8.297 -20.406 5.398 1 85.62 265 LYS B C 1
ATOM 6045 O O . LYS B 1 265 ? 8.078 -19.25 5.07 1 85.62 265 LYS B O 1
ATOM 6050 N N . ARG B 1 266 ? 8.445 -21.438 4.488 1 84.69 266 ARG B N 1
ATOM 6051 C CA . ARG B 1 266 ? 8.156 -21.25 3.068 1 84.69 266 ARG B CA 1
ATOM 6052 C C . ARG B 1 266 ? 7.016 -22.156 2.615 1 84.69 266 ARG B C 1
ATOM 6054 O O . ARG B 1 266 ? 7.023 -23.344 2.896 1 84.69 266 ARG B O 1
ATOM 6061 N N . GLU B 1 267 ? 6.086 -21.531 1.984 1 76.62 267 GLU B N 1
ATOM 6062 C CA . GLU B 1 267 ? 4.91 -22.281 1.548 1 76.62 267 GLU B CA 1
ATOM 6063 C C . GLU B 1 267 ? 4.734 -22.203 0.033 1 76.62 267 GLU B C 1
ATOM 6065 O O . GLU B 1 267 ? 5.188 -21.234 -0.599 1 76.62 267 GLU B O 1
ATOM 6070 N N . PRO B 1 268 ? 4.176 -23.234 -0.489 1 72.25 268 PRO B N 1
ATOM 6071 C CA . PRO B 1 268 ? 3.936 -23.203 -1.934 1 72.25 268 PRO B CA 1
ATOM 6072 C C . PRO B 1 268 ? 2.861 -22.188 -2.324 1 72.25 268 PRO B C 1
ATOM 6074 O O . PRO B 1 268 ? 1.967 -21.891 -1.526 1 72.25 268 PRO B O 1
ATOM 6077 N N . ARG B 1 269 ? 3.094 -21.672 -3.615 1 63.59 269 ARG B N 1
ATOM 6078 C CA . ARG B 1 269 ? 2.078 -20.797 -4.199 1 63.59 269 ARG B CA 1
ATOM 6079 C C . ARG B 1 269 ? 0.915 -21.609 -4.758 1 63.59 269 ARG B C 1
ATOM 6081 O O . ARG B 1 269 ? 1.021 -22.828 -4.918 1 63.59 269 ARG B O 1
ATOM 6088 N N . ALA B 1 270 ? -0.199 -20.922 -5.031 1 54.69 270 ALA B N 1
ATOM 6089 C CA . ALA B 1 270 ? -1.386 -21.578 -5.562 1 54.69 270 ALA B CA 1
ATOM 6090 C C . ALA B 1 270 ? -1.082 -22.281 -6.887 1 54.69 270 ALA B C 1
ATOM 6092 O O . ALA B 1 270 ? -0.637 -21.641 -7.84 1 54.69 270 ALA B O 1
ATOM 6093 N N . GLY B 1 271 ? -1.267 -23.625 -6.949 1 56.84 271 GLY B N 1
ATOM 6094 C CA . GLY B 1 271 ? -1.108 -24.375 -8.18 1 56.84 271 GLY B CA 1
ATOM 6095 C C . GLY B 1 271 ? 0.342 -24.625 -8.547 1 56.84 271 GLY B C 1
ATOM 6096 O O . GLY B 1 271 ? 0.637 -25.125 -9.633 1 56.84 271 GLY B O 1
ATOM 6097 N N . GLU B 1 272 ? 1.145 -24.281 -7.602 1 68.44 272 GLU B N 1
ATOM 6098 C CA . GLU B 1 272 ? 2.562 -24.484 -7.887 1 68.44 272 GLU B CA 1
ATOM 6099 C C . GLU B 1 272 ? 2.928 -25.969 -7.816 1 68.44 272 GLU B C 1
ATOM 6101 O O . GLU B 1 272 ? 2.588 -26.656 -6.852 1 68.44 272 GLU B O 1
ATOM 6106 N N . ALA B 1 273 ? 3.494 -26.484 -8.898 1 69.75 273 ALA B N 1
ATOM 6107 C CA . ALA B 1 273 ? 3.998 -27.844 -8.883 1 69.75 273 ALA B CA 1
ATOM 6108 C C . ALA B 1 273 ? 5.105 -28.016 -7.848 1 69.75 273 ALA B C 1
ATOM 6110 O O . ALA B 1 273 ? 5.855 -27.078 -7.578 1 69.75 273 ALA B O 1
ATOM 6111 N N . ILE B 1 274 ? 5.215 -29.203 -7.262 1 76.25 274 ILE B N 1
ATOM 6112 C CA . ILE B 1 274 ? 6.168 -29.469 -6.188 1 76.25 274 ILE B CA 1
ATOM 6113 C C . ILE B 1 274 ? 7.59 -29.203 -6.684 1 76.25 274 ILE B C 1
ATOM 6115 O O . ILE B 1 274 ? 8.414 -28.656 -5.949 1 76.25 274 ILE B O 1
ATOM 6119 N N . ASP B 1 275 ? 7.883 -29.656 -7.875 1 80.94 275 ASP B N 1
ATOM 6120 C CA . ASP B 1 275 ? 9.227 -29.453 -8.414 1 80.94 275 ASP B CA 1
ATOM 6121 C C . ASP B 1 275 ? 9.523 -27.953 -8.57 1 80.94 275 ASP B C 1
ATOM 6123 O O . ASP B 1 275 ? 10.641 -27.516 -8.289 1 80.94 275 ASP B O 1
ATOM 6127 N N . GLU B 1 276 ? 8.57 -27.25 -9.047 1 77.81 276 GLU B N 1
ATOM 6128 C CA . GLU B 1 276 ? 8.734 -25.797 -9.172 1 77.81 276 GLU B CA 1
ATOM 6129 C C . GLU B 1 276 ? 8.875 -25.141 -7.805 1 77.81 276 GLU B C 1
ATOM 6131 O O . GLU B 1 276 ? 9.633 -24.188 -7.648 1 77.81 276 GLU B O 1
ATOM 6136 N N . PHE B 1 277 ? 8.109 -25.672 -6.898 1 82.12 277 PHE B N 1
ATOM 6137 C CA . PHE B 1 277 ? 8.188 -25.188 -5.527 1 82.12 277 PHE B CA 1
ATOM 6138 C C . PHE B 1 277 ? 9.594 -25.391 -4.965 1 82.12 277 PHE B C 1
ATOM 6140 O O . PHE B 1 277 ? 10.156 -24.469 -4.355 1 82.12 277 PHE B O 1
ATOM 6147 N N . ILE B 1 278 ? 10.125 -26.484 -5.164 1 87.5 278 ILE B N 1
ATOM 6148 C CA . ILE B 1 278 ? 11.477 -26.812 -4.703 1 87.5 278 ILE B CA 1
ATOM 6149 C C . ILE B 1 278 ? 12.484 -25.859 -5.336 1 87.5 278 ILE B C 1
ATOM 6151 O O . ILE B 1 278 ? 13.328 -25.281 -4.641 1 87.5 278 ILE B O 1
ATOM 6155 N N . ARG B 1 279 ? 12.359 -25.688 -6.594 1 87.88 279 ARG B N 1
ATOM 6156 C CA . ARG B 1 279 ? 13.266 -24.781 -7.301 1 87.88 279 ARG B CA 1
ATOM 6157 C C . ARG B 1 279 ? 13.203 -23.375 -6.719 1 87.88 279 ARG B C 1
ATOM 6159 O O . ARG B 1 279 ? 14.234 -22.734 -6.52 1 87.88 279 ARG B O 1
ATOM 6166 N N . ARG B 1 280 ? 12.062 -22.969 -6.41 1 84.06 280 ARG B N 1
ATOM 6167 C CA . ARG B 1 280 ? 11.867 -21.609 -5.91 1 84.06 280 ARG B CA 1
ATOM 6168 C C . ARG B 1 280 ? 12.453 -21.453 -4.512 1 84.06 280 ARG B C 1
ATOM 6170 O O . ARG B 1 280 ? 13.078 -20.438 -4.203 1 84.06 280 ARG B O 1
ATOM 6177 N N . ILE B 1 281 ? 12.297 -22.406 -3.689 1 88.56 281 ILE B N 1
ATOM 6178 C CA . ILE B 1 281 ? 12.664 -22.266 -2.285 1 88.56 281 ILE B CA 1
ATOM 6179 C C . ILE B 1 281 ? 14.188 -22.297 -2.146 1 88.56 281 ILE B C 1
ATOM 6181 O O . ILE B 1 281 ? 14.75 -21.688 -1.237 1 88.56 281 ILE B O 1
ATOM 6185 N N . ILE B 1 282 ? 14.781 -23.047 -3.018 1 92.25 282 ILE B N 1
ATOM 6186 C CA . ILE B 1 282 ? 16.234 -23.141 -2.875 1 92.25 282 ILE B CA 1
ATOM 6187 C C . ILE B 1 282 ? 16.906 -22.234 -3.896 1 92.25 282 ILE B C 1
ATOM 6189 O O . ILE B 1 282 ? 18.141 -22.203 -3.979 1 92.25 282 ILE B O 1
ATOM 6193 N N . GLY B 1 283 ? 16.125 -21.531 -4.723 1 90.25 283 GLY B N 1
ATOM 6194 C CA . GLY B 1 283 ? 16.672 -20.594 -5.691 1 90.25 283 GLY B CA 1
ATOM 6195 C C . GLY B 1 283 ? 17.359 -21.281 -6.859 1 90.25 283 GLY B C 1
ATOM 6196 O O . GLY B 1 283 ? 18.391 -20.812 -7.344 1 90.25 283 GLY B O 1
ATOM 6197 N N . LEU B 1 284 ? 16.828 -22.375 -7.258 1 90.19 284 LEU B N 1
ATOM 6198 C CA . LEU B 1 284 ? 17.438 -23.188 -8.297 1 90.19 284 LEU B CA 1
ATOM 6199 C C . LEU B 1 284 ? 16.859 -22.859 -9.664 1 90.19 284 LEU B C 1
ATOM 620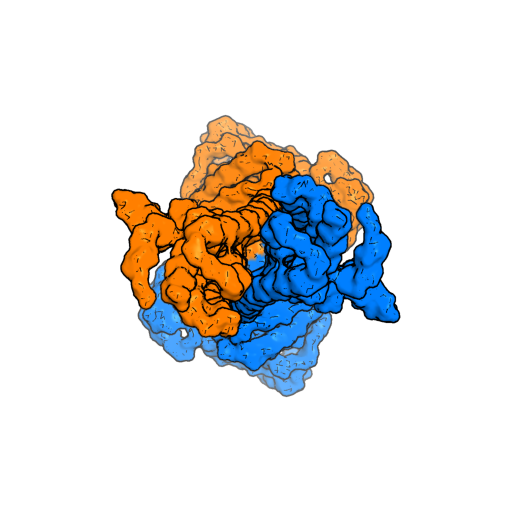1 O O . LEU B 1 284 ? 15.633 -22.844 -9.828 1 90.19 284 LEU B O 1
ATOM 6205 N N . TYR B 1 285 ? 17.719 -22.422 -10.484 1 85.44 285 TYR B N 1
ATOM 6206 C CA . TYR B 1 285 ? 17.375 -22.328 -11.898 1 85.44 285 TYR B CA 1
ATOM 6207 C C . TYR B 1 285 ? 17.953 -23.5 -12.68 1 85.44 285 TYR B C 1
ATOM 6209 O O . TYR B 1 285 ? 19.172 -23.609 -12.82 1 85.44 285 TYR B O 1
ATOM 6217 N N . GLY B 1 286 ? 17.203 -24.391 -13.211 1 74.56 286 GLY B N 1
ATOM 6218 C CA . GLY B 1 286 ? 17.625 -25.688 -13.742 1 74.56 286 GLY B CA 1
ATOM 6219 C C . GLY B 1 286 ? 17.109 -26.859 -12.938 1 74.56 286 GLY B C 1
ATOM 6220 O O . GLY B 1 286 ? 16 -26.812 -12.398 1 74.56 286 GLY B O 1
ATOM 6221 N N . PRO B 1 287 ? 17.781 -27.922 -12.93 1 70.38 287 PRO B N 1
ATOM 6222 C CA . PRO B 1 287 ? 19.109 -28.219 -13.492 1 70.38 287 PRO B CA 1
ATOM 6223 C C . PRO B 1 287 ? 19.078 -28.375 -15.008 1 70.38 287 PRO B C 1
ATOM 6225 O O . PRO B 1 287 ? 18.016 -28.625 -15.586 1 70.38 287 PRO B O 1
ATOM 6228 N N . TYR B 1 288 ? 20.266 -28.016 -15.461 1 73.38 288 TYR B N 1
ATOM 6229 C CA . TYR B 1 288 ? 20.484 -28.203 -16.891 1 73.38 288 TYR B CA 1
ATOM 6230 C C . TYR B 1 288 ? 21.297 -29.469 -17.156 1 73.38 288 TYR B C 1
ATOM 6232 O O . TYR B 1 288 ? 22.156 -29.844 -16.344 1 73.38 288 TYR B O 1
ATOM 6240 N N . LYS B 1 289 ? 20.922 -30.156 -18.25 1 70.44 289 LYS B N 1
ATOM 6241 C CA . LYS B 1 289 ? 21.641 -31.375 -18.625 1 70.44 289 LYS B CA 1
ATOM 6242 C C . LYS B 1 289 ? 22.891 -31.047 -19.422 1 70.44 289 LYS B C 1
ATOM 6244 O O . LYS B 1 289 ? 22.828 -30.328 -20.422 1 70.44 289 LYS B O 1
ATOM 6249 N N . LEU B 1 290 ? 23.922 -31.594 -18.922 1 72.31 290 LEU B N 1
ATOM 6250 C CA . LEU B 1 290 ? 25.203 -31.344 -19.578 1 72.31 290 LEU B CA 1
ATOM 6251 C C . LEU B 1 290 ? 25.312 -32.125 -20.875 1 72.31 290 LEU B C 1
ATOM 6253 O O . LEU B 1 290 ? 25.188 -33.344 -20.875 1 72.31 290 LEU B O 1
ATOM 6257 N N . GLN B 1 291 ? 25.484 -31.328 -21.922 1 70.94 291 GLN B N 1
ATOM 6258 C CA . GLN B 1 291 ? 25.594 -31.953 -23.234 1 70.94 291 GLN B CA 1
ATOM 6259 C C . GLN B 1 291 ? 26.984 -32.531 -23.453 1 70.94 291 GLN B C 1
ATOM 6261 O O . GLN B 1 291 ? 27.953 -32.062 -22.828 1 70.94 291 GLN B O 1
ATOM 6266 N N . GLU B 1 292 ? 27.109 -33.469 -24.344 1 67.62 292 GLU B N 1
ATOM 6267 C CA . GLU B 1 292 ? 28.359 -34.156 -24.625 1 67.62 292 GLU B CA 1
ATOM 6268 C C . GLU B 1 292 ? 29.453 -33.188 -25.078 1 67.62 292 GLU B C 1
ATOM 6270 O O . GLU B 1 292 ? 30.609 -33.344 -24.703 1 67.62 292 GLU B O 1
ATOM 6275 N N . GLY B 1 293 ? 29.141 -32.219 -25.734 1 67.44 293 GLY B N 1
ATOM 6276 C CA . GLY B 1 293 ? 30.094 -31.266 -26.281 1 67.44 293 GLY B CA 1
ATOM 6277 C C . GLY B 1 293 ? 30.75 -30.391 -25.219 1 67.44 293 GLY B C 1
ATOM 6278 O O . GLY B 1 293 ? 31.812 -29.828 -25.453 1 67.44 293 GLY B O 1
ATOM 6279 N N . LEU B 1 294 ? 30.219 -30.469 -24.125 1 71.38 294 LEU B N 1
ATOM 6280 C CA . LEU B 1 294 ? 30.734 -29.625 -23.047 1 71.38 294 LEU B CA 1
ATOM 6281 C C . LEU B 1 294 ? 31.562 -30.438 -22.078 1 71.38 294 LEU B C 1
ATOM 6283 O O . LEU B 1 294 ? 32 -29.922 -21.031 1 71.38 294 LEU B O 1
ATOM 6287 N N . THR B 1 295 ? 31.781 -31.688 -22.375 1 79 295 THR B N 1
ATOM 6288 C CA . THR B 1 295 ? 32.5 -32.562 -21.469 1 79 295 THR B CA 1
ATOM 6289 C C . THR B 1 295 ? 33.875 -32.938 -22.031 1 79 295 THR B C 1
ATOM 6291 O O . THR B 1 295 ? 34.438 -33.938 -21.656 1 79 295 THR B O 1
ATOM 6294 N N . THR B 1 296 ? 34.312 -32.25 -23.016 1 79.94 296 THR B N 1
ATOM 6295 C CA . THR B 1 296 ? 35.562 -32.562 -23.688 1 79.94 296 THR B CA 1
ATOM 6296 C C . THR B 1 296 ? 36.75 -31.875 -22.984 1 79.94 296 THR B C 1
ATOM 6298 O O . THR B 1 296 ? 37.906 -32.062 -23.375 1 79.94 296 THR B O 1
ATOM 6301 N N . GLY B 1 297 ? 36.5 -31.109 -22 1 78.94 297 GLY B N 1
ATOM 6302 C CA . GLY B 1 297 ? 37.562 -30.406 -21.297 1 78.94 297 GLY B CA 1
ATOM 6303 C C . GLY B 1 297 ? 37.812 -29.016 -21.844 1 78.94 297 GLY B C 1
ATOM 6304 O O . GLY B 1 297 ? 38.656 -28.281 -21.297 1 78.94 297 GLY B O 1
ATOM 6305 N N . GLU B 1 298 ? 37.156 -28.625 -22.875 1 84.69 298 GLU B N 1
ATOM 6306 C CA . GLU B 1 298 ? 37.312 -27.281 -23.438 1 84.69 298 GLU B CA 1
ATOM 6307 C C . GLU B 1 298 ? 36.469 -26.266 -22.688 1 84.69 298 GLU B C 1
ATOM 6309 O O . GLU B 1 298 ? 35.25 -26.438 -22.562 1 84.69 298 GLU B O 1
ATOM 6314 N N . PRO B 1 299 ? 37.188 -25.281 -22.266 1 89.31 299 PRO B N 1
ATOM 6315 C CA . PRO B 1 299 ? 36.438 -24.281 -21.5 1 89.31 299 PRO B CA 1
ATOM 6316 C C . PRO B 1 299 ? 35.5 -23.453 -22.375 1 89.31 299 PRO B C 1
ATOM 6318 O O . PRO B 1 299 ? 35.844 -23.078 -23.5 1 89.31 299 PRO B O 1
ATOM 6321 N N . ARG B 1 300 ? 34.281 -23.281 -21.891 1 86 300 ARG B N 1
ATOM 6322 C CA . ARG B 1 300 ? 33.312 -22.422 -22.531 1 86 300 ARG B CA 1
ATOM 6323 C C . ARG B 1 300 ? 32.812 -21.359 -21.562 1 86 300 ARG B C 1
ATOM 6325 O O . ARG B 1 300 ? 32.375 -21.656 -20.453 1 86 300 ARG B O 1
ATOM 6332 N N . THR B 1 301 ? 32.812 -20.188 -22.047 1 90.31 301 THR B N 1
ATOM 6333 C CA . THR B 1 301 ? 32.5 -19.078 -21.172 1 90.31 301 THR B CA 1
ATOM 6334 C C . THR B 1 301 ? 31.016 -18.703 -21.297 1 90.31 301 THR B C 1
ATOM 6336 O O . THR B 1 301 ? 30.469 -18 -20.438 1 90.31 301 THR B O 1
ATOM 6339 N N . GLU B 1 302 ? 30.406 -19.172 -22.359 1 89.12 302 GLU B N 1
ATOM 6340 C CA . GLU B 1 302 ? 29.031 -18.766 -22.609 1 89.12 302 GLU B CA 1
ATOM 6341 C C . GLU B 1 302 ? 28.047 -19.734 -21.969 1 89.12 302 GLU B C 1
ATOM 6343 O O . GLU B 1 302 ? 28.094 -20.938 -22.219 1 89.12 302 GLU B O 1
ATOM 6348 N N . LEU B 1 303 ? 27.297 -19.188 -21.016 1 86.88 303 LEU B N 1
ATOM 6349 C CA . LEU B 1 303 ? 26.234 -19.938 -20.344 1 86.88 303 LEU B CA 1
ATOM 6350 C C . LEU B 1 303 ? 24.875 -19.25 -20.547 1 86.88 303 LEU B C 1
ATOM 6352 O O . LEU B 1 303 ? 24.812 -18.141 -21.062 1 86.88 303 LEU B O 1
ATOM 6356 N N . ALA B 1 304 ? 23.828 -20.047 -20.219 1 87.38 304 ALA B N 1
ATOM 6357 C CA . ALA B 1 304 ? 22.5 -19.453 -20.312 1 87.38 304 ALA B CA 1
ATOM 6358 C C . ALA B 1 304 ? 21.562 -20.062 -19.281 1 87.38 304 ALA B C 1
ATOM 6360 O O . ALA B 1 304 ? 21.672 -21.234 -18.938 1 87.38 304 ALA B O 1
ATOM 6361 N N . ILE B 1 305 ? 20.703 -19.219 -18.719 1 85.25 305 ILE B N 1
ATOM 6362 C CA . ILE B 1 305 ? 19.594 -19.672 -17.891 1 85.25 305 ILE B CA 1
ATOM 6363 C C . ILE B 1 305 ? 18.312 -19.766 -18.734 1 85.25 305 ILE B C 1
ATOM 6365 O O . ILE B 1 305 ? 18.016 -18.844 -19.5 1 85.25 305 ILE B O 1
ATOM 6369 N N . SER B 1 306 ? 17.703 -20.938 -18.609 1 84.88 306 SER B N 1
ATOM 6370 C CA . SER B 1 306 ? 16.484 -21.141 -19.375 1 84.88 306 SER B CA 1
ATOM 6371 C C . SER B 1 306 ? 15.258 -21.125 -18.469 1 84.88 306 SER B C 1
ATOM 6373 O O . SER B 1 306 ? 15.273 -21.703 -17.391 1 84.88 306 SER B O 1
ATOM 6375 N N . ILE B 1 307 ? 14.312 -20.391 -18.875 1 82.38 307 ILE B N 1
ATOM 6376 C CA . ILE B 1 307 ? 13.016 -20.328 -18.188 1 82.38 307 ILE B CA 1
ATOM 6377 C C . ILE B 1 307 ? 11.93 -20.859 -19.125 1 82.38 307 ILE B C 1
ATOM 6379 O O . ILE B 1 307 ? 11.648 -20.25 -20.156 1 82.38 307 ILE B O 1
ATOM 6383 N N . GLY B 1 308 ? 11.359 -21.922 -18.734 1 75.81 308 GLY B N 1
ATOM 6384 C CA . GLY B 1 308 ? 10.352 -22.562 -19.562 1 75.81 308 GLY B CA 1
ATOM 6385 C C . GLY B 1 308 ? 9.133 -21.703 -19.812 1 75.81 308 GLY B C 1
ATOM 6386 O O . GLY B 1 308 ? 8.711 -20.953 -18.938 1 75.81 308 GLY B O 1
ATOM 6387 N N . GLY B 1 309 ? 8.617 -21.734 -21.078 1 74.5 309 GLY B N 1
ATOM 6388 C CA . GLY B 1 309 ? 7.426 -20.984 -21.469 1 74.5 309 GLY B CA 1
ATOM 6389 C C . GLY B 1 309 ? 7.348 -20.734 -22.953 1 74.5 309 GLY B C 1
ATOM 6390 O O . GLY B 1 309 ? 8.352 -20.812 -23.656 1 74.5 309 GLY B O 1
ATOM 6391 N N . THR B 1 310 ? 6.16 -20.5 -23.406 1 73.25 310 THR B N 1
ATOM 6392 C CA . THR B 1 310 ? 5.973 -20.188 -24.812 1 73.25 310 THR B CA 1
ATOM 6393 C C . THR B 1 310 ? 6.457 -18.766 -25.109 1 73.25 310 THR B C 1
ATOM 6395 O O . THR B 1 310 ? 6.754 -18 -24.203 1 73.25 310 THR B O 1
ATOM 6398 N N . ARG B 1 311 ? 6.629 -18.5 -26.375 1 77.06 311 ARG B N 1
ATOM 6399 C CA . ARG B 1 311 ? 7.121 -17.203 -26.812 1 77.06 311 ARG B CA 1
ATOM 6400 C C . ARG B 1 311 ? 6.234 -16.078 -26.297 1 77.06 311 ARG B C 1
ATOM 6402 O O . ARG B 1 311 ? 6.723 -14.984 -26 1 77.06 311 ARG B O 1
ATOM 6409 N N . GLN B 1 312 ? 4.992 -16.391 -26.141 1 71.75 312 GLN B N 1
ATOM 6410 C CA . GLN B 1 312 ? 4.051 -15.336 -25.75 1 71.75 312 GLN B CA 1
ATOM 6411 C C . GLN B 1 312 ? 3.711 -15.422 -24.266 1 71.75 312 GLN B C 1
ATOM 6413 O O . GLN B 1 312 ? 2.844 -14.695 -23.781 1 71.75 312 GLN B O 1
ATOM 6418 N N . ASP B 1 313 ? 4.434 -16.281 -23.547 1 74.69 313 ASP B N 1
ATOM 6419 C CA . ASP B 1 313 ? 4.234 -16.406 -22.094 1 74.69 313 ASP B CA 1
ATOM 6420 C C . ASP B 1 313 ? 4.793 -15.195 -21.359 1 74.69 313 ASP B C 1
ATOM 6422 O O . ASP B 1 313 ? 6 -15.102 -21.125 1 74.69 313 ASP B O 1
ATOM 6426 N N . VAL B 1 314 ? 3.914 -14.336 -20.922 1 72.5 314 VAL B N 1
ATOM 6427 C CA . VAL B 1 314 ? 4.301 -13.055 -20.344 1 72.5 314 VAL B CA 1
ATOM 6428 C C . VAL B 1 314 ? 5.043 -13.281 -19.031 1 72.5 314 VAL B C 1
ATOM 6430 O O . VAL B 1 314 ? 5.988 -12.562 -18.703 1 72.5 314 VAL B O 1
ATOM 6433 N N . PHE B 1 315 ? 4.621 -14.227 -18.266 1 74.12 315 PHE B N 1
ATOM 6434 C CA . PHE B 1 315 ? 5.277 -14.508 -17 1 74.12 315 PHE B CA 1
ATOM 6435 C C . PHE B 1 315 ? 6.715 -14.953 -17.219 1 74.12 315 PHE B C 1
ATOM 6437 O O . PHE B 1 315 ? 7.625 -14.516 -16.516 1 74.12 315 PHE B O 1
ATOM 6444 N N . ALA B 1 316 ? 6.84 -15.844 -18.141 1 78.81 316 ALA B N 1
ATOM 6445 C CA . ALA B 1 316 ? 8.18 -16.328 -18.453 1 78.81 316 ALA B CA 1
ATOM 6446 C C . ALA B 1 316 ? 9.078 -15.188 -18.922 1 78.81 316 ALA B C 1
ATOM 6448 O O . ALA B 1 316 ? 10.258 -15.125 -18.562 1 78.81 316 ALA B O 1
ATOM 6449 N N . ILE B 1 317 ? 8.484 -14.375 -19.719 1 84 317 ILE B N 1
ATOM 6450 C CA . ILE B 1 317 ? 9.242 -13.227 -20.219 1 84 317 ILE B CA 1
ATOM 6451 C C . ILE B 1 317 ? 9.688 -12.359 -19.047 1 84 317 ILE B C 1
ATOM 6453 O O . ILE B 1 317 ? 10.852 -11.969 -18.969 1 84 317 ILE B O 1
ATOM 6457 N N . GLU B 1 318 ? 8.727 -12.102 -18.172 1 83.69 318 GLU B N 1
ATOM 6458 C CA . GLU B 1 318 ? 9.008 -11.234 -17.031 1 83.69 318 GLU B CA 1
ATOM 6459 C C . GLU B 1 318 ? 10.031 -11.867 -16.109 1 83.69 318 GLU B C 1
ATOM 6461 O O . GLU B 1 318 ? 10.914 -11.18 -15.586 1 83.69 318 GLU B O 1
ATOM 6466 N N . GLN B 1 319 ? 9.891 -13.102 -15.883 1 84.38 319 GLN B N 1
ATOM 6467 C CA . GLN B 1 319 ? 10.859 -13.797 -15.031 1 84.38 319 GLN B CA 1
ATOM 6468 C C . GLN B 1 319 ? 12.258 -13.742 -15.633 1 84.38 319 GLN B C 1
ATOM 6470 O O . GLN B 1 319 ? 13.242 -13.562 -14.914 1 84.38 319 GLN B O 1
ATOM 6475 N N . ALA B 1 320 ? 12.312 -13.977 -16.891 1 88.38 320 ALA B N 1
ATOM 6476 C CA . ALA B 1 320 ? 13.602 -13.906 -17.562 1 88.38 320 ALA B CA 1
ATOM 6477 C C . ALA B 1 320 ? 14.227 -12.523 -17.422 1 88.38 320 ALA B C 1
ATOM 6479 O O . ALA B 1 320 ? 15.43 -12.398 -17.188 1 88.38 320 ALA B O 1
ATOM 6480 N N . LYS B 1 321 ? 13.383 -11.578 -17.578 1 89.25 321 LYS B N 1
ATOM 6481 C CA . LYS B 1 321 ? 13.867 -10.211 -17.438 1 89.25 321 LYS B CA 1
ATOM 6482 C C . LYS B 1 321 ? 14.375 -9.945 -16.031 1 89.25 321 LYS B C 1
ATOM 6484 O O . LYS B 1 321 ? 15.391 -9.273 -15.844 1 89.25 321 LYS B O 1
ATOM 6489 N N . ILE B 1 322 ? 13.68 -10.422 -15.062 1 87.88 322 ILE B N 1
ATOM 6490 C CA . ILE B 1 322 ? 14.086 -10.25 -13.672 1 87.88 322 ILE B CA 1
ATOM 6491 C C . ILE B 1 322 ? 15.43 -10.93 -13.43 1 87.88 322 ILE B C 1
ATOM 6493 O O . ILE B 1 322 ? 16.328 -10.352 -12.82 1 87.88 322 ILE B O 1
ATOM 6497 N N . VAL B 1 323 ? 15.508 -12.086 -13.93 1 89 323 VAL B N 1
ATOM 6498 C CA . VAL B 1 323 ? 16.734 -12.844 -13.758 1 89 323 VAL B CA 1
ATOM 6499 C C . VAL B 1 323 ? 17.906 -12.109 -14.43 1 89 323 VAL B C 1
ATOM 6501 O O . VAL B 1 323 ? 18.969 -11.969 -13.844 1 89 323 VAL B O 1
ATOM 6504 N N . ARG B 1 324 ? 17.656 -11.703 -15.609 1 92.12 324 ARG B N 1
ATOM 6505 C CA . ARG B 1 324 ? 18.688 -10.945 -16.312 1 92.12 324 ARG B CA 1
ATOM 6506 C C . ARG B 1 324 ? 19.109 -9.719 -15.5 1 92.12 324 ARG B C 1
ATOM 6508 O O . ARG B 1 324 ? 20.297 -9.438 -15.375 1 92.12 324 ARG B O 1
ATOM 6515 N N . THR B 1 325 ? 18.141 -9.062 -15.031 1 89.69 325 THR B N 1
ATOM 6516 C CA . THR B 1 325 ? 18.359 -7.836 -14.281 1 89.69 325 THR B CA 1
ATOM 6517 C C . THR B 1 325 ? 19.188 -8.117 -13.031 1 89.69 325 THR B C 1
ATOM 6519 O O . THR B 1 325 ? 20.141 -7.395 -12.734 1 89.69 325 THR B O 1
ATOM 6522 N N . VAL B 1 326 ? 18.844 -9.102 -12.359 1 88.75 326 VAL B N 1
ATOM 6523 C CA . VAL B 1 326 ? 19.531 -9.469 -11.125 1 88.75 326 VAL B CA 1
ATOM 6524 C C . VAL B 1 326 ? 20.953 -9.906 -11.43 1 88.75 326 VAL B C 1
ATOM 6526 O O . VAL B 1 326 ? 21.891 -9.547 -10.711 1 88.75 326 VAL B O 1
ATOM 6529 N N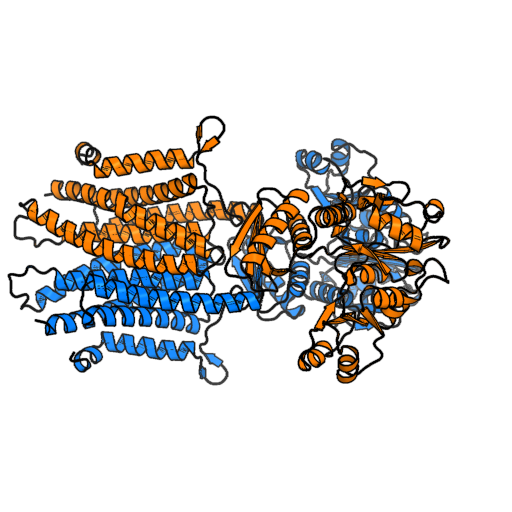 . LEU B 1 327 ? 21.094 -10.602 -12.5 1 90.19 327 LEU B N 1
ATOM 6530 C CA . LEU B 1 327 ? 22.422 -11.055 -12.891 1 90.19 327 LEU B CA 1
ATOM 6531 C C . LEU B 1 327 ? 23.297 -9.875 -13.312 1 90.19 327 LEU B C 1
ATOM 6533 O O . LEU B 1 327 ? 24.469 -9.789 -12.93 1 90.19 327 LEU B O 1
ATOM 6537 N N . GLU B 1 328 ? 22.703 -9.055 -14.047 1 90.81 328 GLU B N 1
ATOM 6538 C CA . GLU B 1 328 ? 23.453 -7.934 -14.609 1 90.81 328 GLU B CA 1
ATOM 6539 C C . GLU B 1 328 ? 23.828 -6.922 -13.531 1 90.81 328 GLU B C 1
ATOM 6541 O O . GLU B 1 328 ? 24.922 -6.363 -13.547 1 90.81 328 GLU B O 1
ATOM 6546 N N . SER B 1 329 ? 22.953 -6.676 -12.617 1 89.56 329 SER B N 1
ATOM 6547 C CA . SER B 1 329 ? 23.188 -5.676 -11.578 1 89.56 329 SER B CA 1
ATOM 6548 C C . SER B 1 329 ? 24.094 -6.227 -10.477 1 89.56 329 SER B C 1
ATOM 6550 O O . SER B 1 329 ? 24.656 -5.461 -9.695 1 89.56 329 SER B O 1
ATOM 6552 N N . GLY B 1 330 ? 24.109 -7.496 -10.383 1 87.31 330 GLY B N 1
ATOM 6553 C CA . GLY B 1 330 ? 24.906 -8.109 -9.328 1 87.31 330 GLY B CA 1
ATOM 6554 C C . GLY B 1 330 ? 24.141 -8.219 -8.016 1 87.31 330 GLY B C 1
ATOM 6555 O O . GLY B 1 330 ? 23.031 -7.695 -7.883 1 87.31 330 GLY B O 1
ATOM 6556 N N . SER B 1 331 ? 24.797 -8.898 -7.059 1 91.06 331 SER B N 1
ATOM 6557 C CA . SER B 1 331 ? 24.156 -9.156 -5.773 1 91.06 331 SER B CA 1
ATOM 6558 C C . SER B 1 331 ? 24.172 -7.914 -4.891 1 91.06 331 SER B C 1
ATOM 6560 O O . SER B 1 331 ? 25.125 -7.145 -4.91 1 91.06 331 SER B O 1
ATOM 6562 N N . LEU B 1 332 ? 23.062 -7.793 -4.105 1 91.81 332 LEU B N 1
ATOM 6563 C CA . LEU B 1 332 ? 23.047 -6.754 -3.082 1 91.81 332 LEU B CA 1
ATOM 6564 C C . LEU B 1 332 ? 24.016 -7.094 -1.952 1 91.81 332 LEU B C 1
ATOM 6566 O O . LEU B 1 332 ? 24.172 -8.258 -1.585 1 91.81 332 LEU B O 1
ATOM 6570 N N . PRO B 1 333 ? 24.609 -6.086 -1.445 1 89.94 333 PRO B N 1
ATOM 6571 C CA . PRO B 1 333 ? 25.531 -6.348 -0.344 1 89.94 333 PRO B CA 1
ATOM 6572 C C . PRO B 1 333 ? 24.844 -6.949 0.88 1 89.94 333 PRO B C 1
ATOM 6574 O O . PRO B 1 333 ? 25.469 -7.684 1.648 1 89.94 333 PRO B O 1
ATOM 6577 N N . VAL B 1 334 ? 23.594 -6.543 1.066 1 90.38 334 VAL B N 1
ATOM 6578 C CA . VAL B 1 334 ? 22.797 -7.086 2.172 1 90.38 334 VAL B CA 1
ATOM 6579 C C . VAL B 1 334 ? 21.359 -7.32 1.716 1 90.38 334 VAL B C 1
ATOM 6581 O O . VAL B 1 334 ? 20.891 -6.664 0.787 1 90.38 334 VAL B O 1
ATOM 6584 N N . LYS B 1 335 ? 20.812 -8.281 2.404 1 88.94 335 LYS B N 1
ATOM 6585 C CA . LYS B 1 335 ? 19.422 -8.57 2.094 1 88.94 335 LYS B CA 1
ATOM 6586 C C . LYS B 1 335 ? 18.5 -7.461 2.59 1 88.94 335 LYS B C 1
ATOM 6588 O O . LYS B 1 335 ? 18.766 -6.836 3.617 1 88.94 335 LYS B O 1
ATOM 6593 N N . VAL B 1 336 ? 17.406 -7.262 1.821 1 92.62 336 VAL B N 1
ATOM 6594 C CA . VAL B 1 336 ? 16.438 -6.25 2.207 1 92.62 336 VAL B CA 1
ATOM 6595 C C . VAL B 1 336 ? 15.07 -6.898 2.414 1 92.62 336 VAL B C 1
ATOM 6597 O O . VAL B 1 336 ? 14.75 -7.898 1.77 1 92.62 336 VAL B O 1
ATOM 6600 N N . SER B 1 337 ? 14.352 -6.391 3.381 1 91.06 337 SER B N 1
ATOM 6601 C CA . SER B 1 337 ? 13.008 -6.891 3.664 1 91.06 337 SER B CA 1
ATOM 6602 C C . SER B 1 337 ? 11.945 -5.859 3.307 1 91.06 337 SER B C 1
ATOM 6604 O O . SER B 1 337 ? 12.141 -4.66 3.518 1 91.06 337 SER B O 1
ATOM 6606 N N . LEU B 1 338 ? 10.859 -6.391 2.756 1 91.62 338 LEU B N 1
ATOM 6607 C CA . LEU B 1 338 ? 9.719 -5.539 2.428 1 91.62 338 LEU B CA 1
ATOM 6608 C C . LEU B 1 338 ? 8.945 -5.156 3.686 1 91.62 338 LEU B C 1
ATOM 6610 O O . LEU B 1 338 ? 8.43 -6.023 4.391 1 91.62 338 LEU B O 1
ATOM 6614 N N . GLU B 1 339 ? 8.844 -3.898 3.967 1 91.94 339 GLU B N 1
ATOM 6615 C CA . GLU B 1 339 ? 8.188 -3.482 5.203 1 91.94 339 GLU B CA 1
ATOM 6616 C C . GLU B 1 339 ? 6.969 -2.617 4.918 1 91.94 339 GLU B C 1
ATOM 6618 O O . GLU B 1 339 ? 6.125 -2.412 5.797 1 91.94 339 GLU B O 1
ATOM 6623 N N . GLY B 1 340 ? 6.898 -2.078 3.75 1 92.69 340 GLY B N 1
ATOM 6624 C CA . GLY B 1 340 ? 5.754 -1.248 3.402 1 92.69 340 GLY B CA 1
ATOM 6625 C C . GLY B 1 340 ? 5.496 -1.185 1.91 1 92.69 340 GLY B C 1
ATOM 6626 O O . GLY B 1 340 ? 6.434 -1.155 1.112 1 92.69 340 GLY B O 1
ATOM 6627 N N . VAL B 1 341 ? 4.234 -1.146 1.543 1 92.81 341 VAL B N 1
ATOM 6628 C CA . VAL B 1 341 ? 3.82 -0.966 0.155 1 92.81 341 VAL B CA 1
ATOM 6629 C C . VAL B 1 341 ? 2.609 -0.04 0.091 1 92.81 341 VAL B C 1
ATOM 6631 O O . VAL B 1 341 ? 1.604 -0.274 0.768 1 92.81 341 VAL B O 1
ATOM 6634 N N . ASN B 1 342 ? 2.77 1.018 -0.645 1 92.38 342 ASN B N 1
ATOM 6635 C CA . ASN B 1 342 ? 1.671 1.948 -0.876 1 92.38 342 ASN B CA 1
ATOM 6636 C C . ASN B 1 342 ? 1.388 2.121 -2.365 1 92.38 342 ASN B C 1
ATOM 6638 O O . ASN B 1 342 ? 2.066 2.893 -3.045 1 92.38 342 ASN B O 1
ATOM 6642 N N . TYR B 1 343 ? 0.371 1.451 -2.828 1 93.19 343 TYR B N 1
ATOM 6643 C CA . TYR B 1 343 ? -0.018 1.52 -4.23 1 93.19 343 TYR B CA 1
ATOM 6644 C C . TYR B 1 343 ? -1.277 2.359 -4.41 1 93.19 343 TYR B C 1
ATOM 6646 O O . TYR B 1 343 ? -2.225 2.242 -3.627 1 93.19 343 TYR B O 1
ATOM 6654 N N . ILE B 1 344 ? -1.233 3.205 -5.43 1 92.75 344 ILE B N 1
ATOM 6655 C CA . ILE B 1 344 ? -2.396 4 -5.809 1 92.75 344 ILE B CA 1
ATOM 6656 C C . ILE B 1 344 ? -2.576 3.963 -7.324 1 92.75 344 ILE B C 1
ATOM 6658 O O . ILE B 1 344 ? -1.626 4.207 -8.078 1 92.75 344 ILE B O 1
ATOM 6662 N N . SER B 1 345 ? -3.801 3.723 -7.727 1 91.62 345 SER B N 1
ATOM 6663 C CA . SER B 1 345 ? -4.082 3.701 -9.156 1 91.62 345 SER B CA 1
ATOM 6664 C C . SER B 1 345 ? -4.09 5.113 -9.742 1 91.62 345 SER B C 1
ATOM 6666 O O . SER B 1 345 ? -4.391 6.078 -9.031 1 91.62 345 SER B O 1
ATOM 6668 N N . PRO B 1 346 ? -3.748 5.234 -11.047 1 87.56 346 PRO B N 1
ATOM 6669 C CA . PRO B 1 346 ? -3.809 6.547 -11.688 1 87.56 346 PRO B CA 1
ATOM 6670 C C . PRO B 1 346 ? -5.203 7.164 -11.641 1 87.56 346 PRO B C 1
ATOM 6672 O O . PRO B 1 346 ? -5.344 8.383 -11.477 1 87.56 346 PRO B O 1
ATOM 6675 N N . THR B 1 347 ? -6.145 6.355 -11.711 1 86.88 347 THR B N 1
ATOM 6676 C CA . THR B 1 347 ? -7.52 6.844 -11.68 1 86.88 347 THR B CA 1
ATOM 6677 C C . THR B 1 347 ? -7.852 7.43 -10.312 1 86.88 347 THR B C 1
ATOM 6679 O O . THR B 1 347 ? -8.43 8.516 -10.219 1 86.88 347 THR B O 1
ATOM 6682 N N . LEU B 1 348 ? -7.535 6.742 -9.344 1 87.38 348 LEU B N 1
ATOM 6683 C CA . LEU B 1 348 ? -7.77 7.242 -7.992 1 87.38 348 LEU B CA 1
ATOM 6684 C C . LEU B 1 348 ? -6.953 8.5 -7.73 1 87.38 348 LEU B C 1
ATOM 6686 O O . LEU B 1 348 ? -7.441 9.438 -7.094 1 87.38 348 LEU B O 1
ATOM 6690 N N . GLY B 1 349 ? -5.766 8.539 -8.188 1 89.25 349 GLY B N 1
ATOM 6691 C CA . GLY B 1 349 ? -4.922 9.719 -8.055 1 89.25 349 GLY B CA 1
ATOM 6692 C C . GLY B 1 349 ? -5.527 10.953 -8.688 1 89.25 349 GLY B C 1
ATOM 6693 O O . GLY B 1 349 ? -5.469 12.047 -8.109 1 89.25 349 GLY B O 1
ATOM 6694 N N . GLU B 1 350 ? -6.016 10.805 -9.836 1 88.69 350 GLU B N 1
ATOM 6695 C CA . GLU B 1 350 ? -6.645 11.922 -10.539 1 88.69 350 GLU B CA 1
ATOM 6696 C C . GLU B 1 350 ? -7.867 12.43 -9.773 1 88.69 350 GLU B C 1
ATOM 6698 O O . GLU B 1 350 ? -8.125 13.641 -9.742 1 88.69 350 GLU B O 1
ATOM 6703 N N . GLN B 1 351 ? -8.578 11.555 -9.258 1 85.06 351 GLN B N 1
ATOM 6704 C CA . GLN B 1 351 ? -9.719 11.945 -8.438 1 85.06 351 GLN B CA 1
ATOM 6705 C C . GLN B 1 351 ? -9.273 12.742 -7.219 1 85.06 351 GLN B C 1
ATOM 6707 O O . GLN B 1 351 ? -9.914 13.734 -6.852 1 85.06 351 GLN B O 1
ATOM 6712 N N . PHE B 1 352 ? -8.195 12.305 -6.625 1 85.5 352 PHE B N 1
ATOM 6713 C CA . PHE B 1 352 ? -7.66 13.008 -5.469 1 85.5 352 PHE B CA 1
ATOM 6714 C C . PHE B 1 352 ? -7.207 14.414 -5.855 1 85.5 352 PHE B C 1
ATOM 6716 O O . PHE B 1 352 ? -7.414 15.367 -5.102 1 85.5 352 PHE B O 1
ATOM 6723 N N . LYS B 1 353 ? -6.59 14.5 -6.988 1 87.38 353 LYS B N 1
ATOM 6724 C CA . LYS B 1 353 ? -6.129 15.797 -7.473 1 87.38 353 LYS B CA 1
ATOM 6725 C C . LYS B 1 353 ? -7.293 16.781 -7.613 1 87.38 353 LYS B C 1
ATOM 6727 O O . LYS B 1 353 ? -7.199 17.922 -7.18 1 87.38 353 LYS B O 1
ATOM 6732 N N . LYS B 1 354 ? -8.336 16.359 -8.188 1 87.31 354 LYS B N 1
ATOM 6733 C CA . LYS B 1 354 ? -9.508 17.203 -8.367 1 87.31 354 LYS B CA 1
ATOM 6734 C C . LYS B 1 354 ? -10.117 17.594 -7.023 1 87.31 354 LYS B C 1
ATOM 6736 O O . LYS B 1 354 ? -10.508 18.75 -6.832 1 87.31 354 LYS B O 1
ATOM 6741 N N . GLN B 1 355 ? -10.133 16.703 -6.164 1 83.94 355 GLN B N 1
ATOM 6742 C CA . GLN B 1 355 ? -10.742 16.938 -4.859 1 83.94 355 GLN B CA 1
ATOM 6743 C C . GLN B 1 355 ? -9.922 17.938 -4.047 1 83.94 355 GLN B C 1
ATOM 6745 O O . GLN B 1 355 ? -10.477 18.781 -3.342 1 83.94 355 GLN B O 1
ATOM 6750 N N . VAL B 1 356 ? -8.648 17.812 -4.113 1 83.19 356 VAL B N 1
ATOM 6751 C CA . VAL B 1 356 ? -7.789 18.688 -3.326 1 83.19 356 VAL B CA 1
ATOM 6752 C C . VAL B 1 356 ? -7.895 20.125 -3.848 1 83.19 356 VAL B C 1
ATOM 6754 O O . VAL B 1 356 ? -7.867 21.078 -3.066 1 83.19 356 VAL B O 1
ATOM 6757 N N . VAL B 1 357 ? -7.984 20.281 -5.117 1 87.12 357 VAL B N 1
ATOM 6758 C CA . VAL B 1 357 ? -8.133 21.609 -5.707 1 87.12 357 VAL B CA 1
ATOM 6759 C C . VAL B 1 357 ? -9.469 22.219 -5.281 1 87.12 357 VAL B C 1
ATOM 6761 O O . VAL B 1 357 ? -9.531 23.391 -4.914 1 87.12 357 VAL B O 1
ATOM 6764 N N . GLN B 1 358 ? -10.445 21.453 -5.289 1 88.56 358 GLN B N 1
ATOM 6765 C CA . GLN B 1 358 ? -11.766 21.922 -4.875 1 88.56 358 GLN B CA 1
ATOM 6766 C C . GLN B 1 358 ? -11.773 22.281 -3.395 1 88.56 358 GLN B C 1
ATOM 6768 O O . GLN B 1 358 ? -12.312 23.328 -3.01 1 88.56 358 GLN B O 1
ATOM 6773 N N . ALA B 1 359 ? -11.195 21.422 -2.613 1 85.31 359 ALA B N 1
ATOM 6774 C CA . ALA B 1 359 ? -11.125 21.672 -1.176 1 85.31 359 ALA B CA 1
ATOM 6775 C C . ALA B 1 359 ? -10.352 22.953 -0.878 1 85.31 359 ALA B C 1
ATOM 6777 O O . ALA B 1 359 ? -10.742 23.734 -0.015 1 85.31 359 ALA B O 1
ATOM 6778 N N . GLY B 1 360 ? -9.227 23.109 -1.566 1 87.25 360 GLY B N 1
ATOM 6779 C CA . GLY B 1 360 ? -8.43 24.312 -1.389 1 87.25 360 GLY B CA 1
ATOM 6780 C C . GLY B 1 360 ? -9.164 25.578 -1.78 1 87.25 360 GLY B C 1
ATOM 6781 O O . GLY B 1 360 ? -9.109 26.578 -1.062 1 87.25 360 GLY B O 1
ATOM 6782 N N . MET B 1 361 ? -9.875 25.547 -2.877 1 90.62 361 MET B N 1
ATOM 6783 C CA . MET B 1 361 ? -10.641 26.703 -3.348 1 90.62 361 MET B CA 1
ATOM 6784 C C . MET B 1 361 ? -11.781 27.031 -2.391 1 90.62 361 MET B C 1
ATOM 6786 O O . MET B 1 361 ? -12 28.203 -2.055 1 90.62 361 MET B O 1
ATOM 6790 N N . MET B 1 362 ? -12.422 26.047 -1.981 1 89.69 362 MET B N 1
ATOM 6791 C CA . MET B 1 362 ? -13.531 26.266 -1.054 1 89.69 362 MET B CA 1
ATOM 6792 C C . MET B 1 362 ? -13.031 26.797 0.284 1 89.69 362 MET B C 1
ATOM 6794 O O . MET B 1 362 ? -13.68 27.641 0.906 1 89.69 362 MET B O 1
ATOM 6798 N N . ALA B 1 363 ? -11.906 26.188 0.697 1 87.19 363 ALA B N 1
ATOM 6799 C CA . ALA B 1 363 ? -11.312 26.672 1.94 1 87.19 363 ALA B CA 1
ATOM 6800 C C . ALA B 1 363 ? -10.992 28.156 1.843 1 87.19 363 ALA B C 1
ATOM 6802 O O . ALA B 1 363 ? -11.25 28.922 2.777 1 87.19 363 ALA B O 1
ATOM 6803 N N . LEU B 1 364 ? -10.477 28.625 0.744 1 89.25 364 LEU B N 1
ATOM 6804 C CA . LEU B 1 364 ? -10.109 30.016 0.521 1 89.25 364 LEU B CA 1
ATOM 6805 C C . LEU B 1 364 ? -11.344 30.906 0.514 1 89.25 364 LEU B C 1
ATOM 6807 O O . LEU B 1 364 ? -11.352 31.969 1.143 1 89.25 364 LEU B O 1
ATOM 6811 N N . ILE B 1 365 ? -12.352 30.469 -0.141 1 90.94 365 ILE B N 1
ATOM 6812 C CA . ILE B 1 365 ? -13.586 31.234 -0.246 1 90.94 365 ILE B CA 1
ATOM 6813 C C . ILE B 1 365 ? -14.242 31.359 1.128 1 90.94 365 ILE B C 1
ATOM 6815 O O . ILE B 1 365 ? -14.672 32.438 1.528 1 90.94 365 ILE B O 1
ATOM 6819 N N . MET B 1 366 ? -14.297 30.312 1.785 1 89.75 366 MET B N 1
ATOM 6820 C CA . MET B 1 366 ? -14.961 30.297 3.086 1 89.75 366 MET B CA 1
ATOM 6821 C C . MET B 1 366 ? -14.203 31.156 4.094 1 89.75 366 MET B C 1
ATOM 6823 O O . MET B 1 366 ? -14.82 31.828 4.93 1 89.75 366 MET B O 1
ATOM 6827 N N . VAL B 1 367 ? -12.93 31.016 4.055 1 84.56 367 VAL B N 1
ATOM 6828 C CA . VAL B 1 367 ? -12.125 31.859 4.938 1 84.56 367 VAL B CA 1
ATOM 6829 C C . VAL B 1 367 ? -12.398 33.344 4.633 1 84.56 367 VAL B C 1
ATOM 6831 O O . VAL B 1 367 ? -12.5 34.156 5.547 1 84.56 367 VAL B O 1
ATOM 6834 N N . GLY B 1 368 ? -12.539 33.75 3.391 1 87.44 368 GLY B N 1
ATOM 6835 C CA . GLY B 1 368 ? -12.906 35.094 3.002 1 87.44 368 GLY B CA 1
ATOM 6836 C C . GLY B 1 368 ? -14.25 35.531 3.545 1 87.44 368 GLY B C 1
ATOM 6837 O O . GLY B 1 368 ? -14.398 36.656 4.027 1 87.44 368 GLY B O 1
ATOM 6838 N N . VAL B 1 369 ? -15.164 34.594 3.525 1 90.62 369 VAL B N 1
ATOM 6839 C CA . VAL B 1 369 ? -16.516 34.875 4 1 90.62 369 VAL B CA 1
ATOM 6840 C C . VAL B 1 369 ? -16.5 35.125 5.512 1 90.62 369 VAL B C 1
ATOM 6842 O O . VAL B 1 369 ? -17.141 36.031 6.016 1 90.62 369 VAL B O 1
ATOM 6845 N N . ILE B 1 370 ? -15.758 34.375 6.199 1 86.75 370 ILE B N 1
ATOM 6846 C CA . ILE B 1 370 ? -15.688 34.469 7.652 1 86.75 370 ILE B CA 1
ATOM 6847 C C . ILE B 1 370 ? -15.031 35.781 8.047 1 86.75 370 ILE B C 1
ATOM 6849 O O . ILE B 1 370 ? -15.477 36.438 8.984 1 86.75 370 ILE B O 1
ATOM 6853 N N . VAL B 1 371 ? -13.953 36.125 7.383 1 85.38 371 VAL B N 1
ATOM 6854 C CA . VAL B 1 371 ? -13.273 37.375 7.68 1 85.38 371 VAL B CA 1
ATOM 6855 C C . VAL B 1 371 ? -14.203 38.562 7.391 1 85.38 371 VAL B C 1
ATOM 6857 O O . VAL B 1 371 ? -14.219 39.562 8.133 1 85.38 371 VAL B O 1
ATOM 6860 N N . TYR B 1 372 ? -15.016 38.438 6.355 1 88.75 372 TYR B N 1
ATOM 6861 C CA . TYR B 1 372 ? -15.992 39.5 6.012 1 88.75 372 TYR B CA 1
ATOM 6862 C C . TYR B 1 372 ? -17.016 39.656 7.129 1 88.75 372 TYR B C 1
ATOM 6864 O O . TYR B 1 372 ? -17.328 40.812 7.508 1 88.75 372 TYR B O 1
ATOM 6872 N N . PHE B 1 373 ? -17.469 38.562 7.617 1 88.12 373 PHE B N 1
ATOM 6873 C CA . PHE B 1 373 ? -18.484 38.625 8.664 1 88.12 373 PHE B CA 1
ATOM 6874 C C . PHE B 1 373 ? -17.875 39.094 9.977 1 88.12 373 PHE B C 1
ATOM 6876 O O . PHE B 1 373 ? -18.547 39.75 10.781 1 88.12 373 PHE B O 1
ATOM 6883 N N . HIS B 1 374 ? -16.656 38.719 10.195 1 83.62 374 HIS B N 1
ATOM 6884 C CA . HIS B 1 374 ? -15.984 39.094 11.43 1 83.62 374 HIS B CA 1
ATOM 6885 C C . HIS B 1 374 ? -15.734 40.594 11.469 1 83.62 374 HIS B C 1
ATOM 6887 O O . HIS B 1 374 ? -15.93 41.219 12.508 1 83.62 374 HIS B O 1
ATOM 6893 N N . TYR B 1 375 ? -15.367 41.312 10.406 1 82.31 375 TYR B N 1
ATOM 6894 C CA . TYR B 1 375 ? -15.039 42.719 10.391 1 82.31 375 TYR B CA 1
ATOM 6895 C C . TYR B 1 375 ? -16.141 43.531 9.727 1 82.31 375 TYR B C 1
ATOM 6897 O O . TYR B 1 375 ? -16.203 44.75 9.883 1 82.31 375 TYR B O 1
ATOM 6905 N N . ARG B 1 376 ? -17.078 42.844 8.906 1 83.94 376 ARG B N 1
ATOM 6906 C CA . ARG B 1 376 ? -18.188 43.469 8.188 1 83.94 376 ARG B CA 1
ATOM 6907 C C . ARG B 1 376 ? -17.672 44.531 7.223 1 83.94 376 ARG B C 1
ATOM 6909 O O . ARG B 1 376 ? -18.281 45.594 7.074 1 83.94 376 ARG B O 1
ATOM 6916 N N . ARG B 1 377 ? -16.516 44.438 6.777 1 85.5 377 ARG B N 1
ATOM 6917 C CA . ARG B 1 377 ? -15.883 45.344 5.816 1 85.5 377 ARG B CA 1
ATOM 6918 C C . ARG B 1 377 ? -15.25 44.562 4.668 1 85.5 377 ARG B C 1
ATOM 6920 O O . ARG B 1 377 ? -14.234 43.906 4.852 1 85.5 377 ARG B O 1
ATOM 6927 N N . ALA B 1 378 ? -15.719 44.719 3.529 1 85.69 378 ALA B N 1
ATOM 6928 C CA . ALA B 1 378 ? -15.203 44.031 2.346 1 85.69 378 ALA B CA 1
ATOM 6929 C C . ALA B 1 378 ? -13.781 44.469 2.027 1 85.69 378 ALA B C 1
ATOM 6931 O O . ALA B 1 378 ? -12.984 43.688 1.49 1 85.69 378 ALA B O 1
ATOM 6932 N N . LYS B 1 379 ? -13.469 45.719 2.424 1 84.5 379 LYS B N 1
ATOM 6933 C CA . LYS B 1 379 ? -12.156 46.281 2.133 1 84.5 379 LYS B CA 1
ATOM 6934 C C . LYS B 1 379 ? -11.055 45.562 2.896 1 84.5 379 LYS B C 1
ATOM 6936 O O . LYS B 1 379 ? -9.883 45.625 2.521 1 84.5 379 LYS B O 1
ATOM 6941 N N . ILE B 1 380 ? -11.438 44.906 3.936 1 83.94 380 ILE B N 1
ATOM 6942 C CA . ILE B 1 380 ? -10.469 44.125 4.711 1 83.94 380 ILE B CA 1
ATOM 6943 C C . ILE B 1 380 ? -10.453 42.688 4.223 1 83.94 380 ILE B C 1
ATOM 6945 O O . ILE B 1 380 ? -9.391 42.062 4.078 1 83.94 380 ILE B O 1
ATOM 6949 N N . ALA B 1 381 ? -11.586 42.125 3.912 1 86.69 381 ALA B N 1
ATOM 6950 C CA . ALA B 1 381 ? -11.727 40.719 3.555 1 86.69 381 ALA B CA 1
ATOM 6951 C C . ALA B 1 381 ? -11.062 40.438 2.213 1 86.69 381 ALA B C 1
ATOM 6953 O O . ALA B 1 381 ? -10.445 39.375 2.037 1 86.69 381 ALA B O 1
ATOM 6954 N N . ILE B 1 382 ? -11.156 41.25 1.279 1 90.06 382 ILE B N 1
ATOM 6955 C CA . ILE B 1 382 ? -10.664 41.031 -0.074 1 90.06 382 ILE B CA 1
ATOM 6956 C C . ILE B 1 382 ? -9.141 40.938 -0.059 1 90.06 382 ILE B C 1
ATOM 6958 O O . ILE B 1 382 ? -8.562 39.969 -0.593 1 90.06 382 ILE B O 1
ATOM 6962 N N . PRO B 1 383 ? -8.484 41.875 0.611 1 88.69 383 PRO B N 1
ATOM 6963 C CA . PRO B 1 383 ? -7.023 41.781 0.653 1 88.69 383 PRO B CA 1
ATOM 6964 C C . PRO B 1 383 ? -6.551 40.531 1.409 1 88.69 383 PRO B C 1
ATOM 6966 O O . PRO B 1 383 ? -5.508 39.969 1.076 1 88.69 383 PRO B O 1
ATOM 6969 N N . VAL B 1 384 ? -7.273 40.156 2.449 1 88.81 384 VAL B N 1
ATOM 6970 C CA . VAL B 1 384 ? -6.914 38.969 3.213 1 88.81 384 VAL B CA 1
ATOM 6971 C C . VAL B 1 384 ? -6.949 37.75 2.309 1 88.81 384 VAL B C 1
ATOM 6973 O O . VAL B 1 384 ? -6.027 36.938 2.32 1 88.81 384 VAL B O 1
ATOM 6976 N N . VAL B 1 385 ? -7.953 37.594 1.474 1 89.81 385 VAL B N 1
ATOM 6977 C CA . VAL B 1 385 ? -8.117 36.438 0.575 1 89.81 385 VAL B CA 1
ATOM 6978 C C . VAL B 1 385 ? -7.055 36.5 -0.518 1 89.81 385 VAL B C 1
ATOM 6980 O O . VAL B 1 385 ? -6.465 35.469 -0.86 1 89.81 385 VAL B O 1
ATOM 6983 N N . LEU B 1 386 ? -6.824 37.656 -1.003 1 90.81 386 LEU B N 1
ATOM 6984 C CA . LEU B 1 386 ? -5.867 37.812 -2.092 1 90.81 386 LEU B CA 1
ATOM 6985 C C . LEU B 1 386 ? -4.449 37.5 -1.616 1 90.81 386 LEU B C 1
ATOM 6987 O O . LEU B 1 386 ? -3.662 36.906 -2.35 1 90.81 386 LEU B O 1
ATOM 6991 N N . THR B 1 387 ? -4.145 38 -0.463 1 90.94 387 THR B N 1
ATOM 6992 C CA . THR B 1 387 ? -2.82 37.719 0.079 1 90.94 387 THR B CA 1
ATOM 6993 C C . THR B 1 387 ? -2.658 36.219 0.368 1 90.94 387 THR B C 1
ATOM 6995 O O . THR B 1 387 ? -1.579 35.656 0.167 1 90.94 387 THR B O 1
ATOM 6998 N N . SER B 1 388 ? -3.689 35.562 0.88 1 90.94 388 SER B N 1
ATOM 6999 C CA . SER B 1 388 ? -3.639 34.125 1.131 1 90.94 388 SER B CA 1
ATOM 7000 C C . SER B 1 388 ? -3.463 33.344 -0.166 1 90.94 388 SER B C 1
ATOM 7002 O O . SER B 1 388 ? -2.713 32.375 -0.211 1 90.94 388 SER B O 1
ATOM 7004 N N . LEU B 1 389 ? -4.199 33.75 -1.15 1 92.69 389 LEU B N 1
ATOM 7005 C CA . LEU B 1 389 ? -4.059 33.125 -2.457 1 92.69 389 LEU B CA 1
ATOM 7006 C C . LEU B 1 389 ? -2.641 33.281 -2.988 1 92.69 389 LEU B C 1
ATOM 7008 O O . LEU B 1 389 ? -2.082 32.344 -3.572 1 92.69 389 LEU B O 1
ATOM 7012 N N . SER B 1 390 ? -2.104 34.5 -2.822 1 93.44 390 SER B N 1
ATOM 7013 C CA . SER B 1 390 ? -0.734 34.75 -3.258 1 93.44 390 SER B CA 1
ATOM 7014 C C . SER B 1 390 ? 0.254 33.844 -2.541 1 93.44 390 SER B C 1
ATOM 7016 O O . SER B 1 390 ? 1.253 33.406 -3.125 1 93.44 390 SER B O 1
ATOM 7018 N N . GLU B 1 391 ? -0.047 33.594 -1.312 1 92.88 391 GLU B N 1
ATOM 7019 C CA . GLU B 1 391 ? 0.818 32.719 -0.54 1 92.88 391 GLU B CA 1
ATOM 7020 C C . GLU B 1 391 ? 0.783 31.297 -1.089 1 92.88 391 GLU B C 1
ATOM 7022 O O . GLU B 1 391 ? 1.818 30.641 -1.176 1 92.88 391 GLU B O 1
ATOM 7027 N N . VAL B 1 392 ? -0.369 30.797 -1.437 1 93.19 392 VAL B N 1
ATOM 7028 C CA . VAL B 1 392 ? -0.529 29.469 -2.016 1 93.19 392 VAL B CA 1
ATOM 7029 C C . VAL B 1 392 ? 0.252 29.375 -3.324 1 93.19 392 VAL B C 1
ATOM 7031 O O . VAL B 1 392 ? 0.969 28.406 -3.559 1 93.19 392 VAL B O 1
ATOM 7034 N N . LEU B 1 393 ? 0.125 30.391 -4.113 1 94.44 393 LEU B N 1
ATOM 7035 C CA . LEU B 1 393 ? 0.817 30.422 -5.395 1 94.44 393 LEU B CA 1
ATOM 7036 C C . LEU B 1 393 ? 2.328 30.469 -5.195 1 94.44 393 LEU B C 1
ATOM 7038 O O . LEU B 1 393 ? 3.074 29.844 -5.953 1 94.44 393 LEU B O 1
ATOM 7042 N N . ALA B 1 394 ? 2.709 31.203 -4.242 1 94.19 394 ALA B N 1
ATOM 7043 C CA . ALA B 1 394 ? 4.141 31.297 -3.957 1 94.19 394 ALA B CA 1
ATOM 7044 C C . ALA B 1 394 ? 4.711 29.938 -3.549 1 94.19 394 ALA B C 1
ATOM 7046 O O . ALA B 1 394 ? 5.812 29.578 -3.963 1 94.19 394 ALA B O 1
ATOM 7047 N N . ILE B 1 395 ? 4 29.25 -2.717 1 94.19 395 ILE B N 1
ATOM 7048 C CA . ILE B 1 395 ? 4.441 27.922 -2.271 1 94.19 395 ILE B CA 1
ATOM 7049 C C . ILE B 1 395 ? 4.535 26.984 -3.469 1 94.19 395 ILE B C 1
ATOM 7051 O O . ILE B 1 395 ? 5.516 26.25 -3.613 1 94.19 395 ILE B O 1
ATOM 7055 N N . LEU B 1 396 ? 3.516 26.984 -4.305 1 94.38 396 LEU B N 1
ATOM 7056 C CA . LEU B 1 396 ? 3.49 26.125 -5.488 1 94.38 396 LEU B CA 1
ATOM 7057 C C . LEU B 1 396 ? 4.613 26.5 -6.453 1 94.38 396 LEU B C 1
ATOM 7059 O O . LEU B 1 396 ? 5.211 25.625 -7.082 1 94.38 396 LEU B O 1
ATOM 7063 N N . GLY B 1 397 ? 4.797 27.812 -6.551 1 94.38 397 GLY B N 1
ATOM 7064 C CA . GLY B 1 397 ? 5.906 28.266 -7.379 1 94.38 397 GLY B CA 1
ATOM 7065 C C . GLY B 1 397 ? 7.258 27.781 -6.879 1 94.38 397 GLY B C 1
ATOM 7066 O O . GLY B 1 397 ? 8.109 27.375 -7.672 1 94.38 397 GLY B O 1
ATOM 7067 N N . PHE B 1 398 ? 7.438 27.828 -5.574 1 93.69 398 PHE B N 1
ATOM 7068 C CA . PHE B 1 398 ? 8.68 27.344 -4.977 1 93.69 398 PHE B CA 1
ATOM 7069 C C . PHE B 1 398 ? 8.836 25.844 -5.207 1 93.69 398 PHE B C 1
ATOM 7071 O O . PHE B 1 398 ? 9.938 25.375 -5.508 1 93.69 398 PHE B O 1
ATOM 7078 N N . ALA B 1 399 ? 7.781 25.156 -5.023 1 92.56 399 ALA B N 1
ATOM 7079 C CA . ALA B 1 399 ? 7.797 23.719 -5.266 1 92.56 399 ALA B CA 1
ATOM 7080 C C . ALA B 1 399 ? 8.18 23.406 -6.707 1 92.56 399 ALA B C 1
ATOM 7082 O O . ALA B 1 399 ? 8.945 22.484 -6.965 1 92.56 399 ALA B O 1
ATOM 7083 N N . ALA B 1 400 ? 7.637 24.141 -7.594 1 93.5 400 ALA B N 1
ATOM 7084 C CA . ALA B 1 400 ? 7.934 23.969 -9.008 1 93.5 400 ALA B CA 1
ATOM 7085 C C . ALA B 1 400 ? 9.398 24.266 -9.312 1 93.5 400 ALA B C 1
ATOM 7087 O O . ALA B 1 400 ? 10.016 23.609 -10.156 1 93.5 400 ALA B O 1
ATOM 7088 N N . LEU B 1 401 ? 9.922 25.266 -8.641 1 92.06 401 LEU B N 1
ATOM 7089 C CA . LEU B 1 401 ? 11.297 25.688 -8.859 1 92.06 401 LEU B CA 1
ATOM 7090 C C . LEU B 1 401 ? 12.281 24.578 -8.492 1 92.06 401 LEU B C 1
ATOM 7092 O O . LEU B 1 401 ? 13.227 24.312 -9.234 1 92.06 401 LEU B O 1
ATOM 7096 N N . ILE B 1 402 ? 12 23.891 -7.414 1 90.94 402 ILE B N 1
ATOM 7097 C CA . ILE B 1 402 ? 12.953 22.891 -6.953 1 90.94 402 ILE B CA 1
ATOM 7098 C C . ILE B 1 402 ? 12.469 21.5 -7.367 1 90.94 402 ILE B C 1
ATOM 7100 O O . ILE B 1 402 ? 13.039 20.484 -6.949 1 90.94 402 ILE B O 1
ATOM 7104 N N . ARG B 1 403 ? 11.383 21.391 -8.055 1 88.19 403 ARG B N 1
ATOM 7105 C CA . ARG B 1 403 ? 10.797 20.156 -8.547 1 88.19 403 ARG B CA 1
ATOM 7106 C C . ARG B 1 403 ? 10.445 19.219 -7.395 1 88.19 403 ARG B C 1
ATOM 7108 O O . ARG B 1 403 ? 10.82 18.047 -7.402 1 88.19 403 ARG B O 1
ATOM 7115 N N . TRP B 1 404 ? 9.828 19.859 -6.395 1 88 404 TRP B N 1
ATOM 7116 C CA . TRP B 1 404 ? 9.344 19.078 -5.27 1 88 404 TRP B CA 1
ATOM 7117 C C . TRP B 1 404 ? 8.039 18.359 -5.625 1 88 404 TRP B C 1
ATOM 7119 O O . TRP B 1 404 ? 7.117 18.969 -6.168 1 88 404 TRP B O 1
ATOM 7129 N N . ASP B 1 405 ? 7.996 17.047 -5.309 1 88.38 405 ASP B N 1
ATOM 7130 C CA . ASP B 1 405 ? 6.777 16.297 -5.586 1 88.38 405 ASP B CA 1
ATOM 7131 C C . ASP B 1 405 ? 5.668 16.672 -4.605 1 88.38 405 ASP B C 1
ATOM 7133 O O . ASP B 1 405 ? 5.809 16.469 -3.398 1 88.38 405 ASP B O 1
ATOM 7137 N N . LEU B 1 406 ? 4.621 17.188 -5.156 1 90.69 406 LEU B N 1
ATOM 7138 C CA . LEU B 1 406 ? 3.461 17.516 -4.336 1 90.69 406 LEU B CA 1
ATOM 7139 C C . LEU B 1 406 ? 2.625 16.281 -4.047 1 90.69 406 LEU B C 1
ATOM 7141 O O . LEU B 1 406 ? 2.02 15.703 -4.957 1 90.69 406 LEU B O 1
ATOM 7145 N N . ASP B 1 407 ? 2.623 15.867 -2.828 1 89.12 407 ASP B N 1
ATOM 7146 C CA . ASP B 1 407 ? 1.785 14.75 -2.4 1 89.12 407 ASP B CA 1
ATOM 7147 C C . ASP B 1 407 ? 0.591 15.234 -1.586 1 89.12 407 ASP B C 1
ATOM 7149 O O . ASP B 1 407 ? 0.447 16.438 -1.346 1 89.12 407 ASP B O 1
ATOM 7153 N N . LEU B 1 408 ? -0.261 14.391 -1.253 1 85.44 408 LEU B N 1
ATOM 7154 C CA . LEU B 1 408 ? -1.494 14.758 -0.565 1 85.44 408 LEU B CA 1
ATOM 7155 C C . LEU B 1 408 ? -1.192 15.422 0.772 1 85.44 408 LEU B C 1
ATOM 7157 O O . LEU B 1 408 ? -1.766 16.469 1.093 1 85.44 408 LEU B O 1
ATOM 7161 N N . PRO B 1 409 ? -0.258 14.867 1.513 1 85.81 409 PRO B N 1
ATOM 7162 C CA . PRO B 1 409 ? 0.066 15.555 2.77 1 85.81 409 PRO B CA 1
ATOM 7163 C C . PRO B 1 409 ? 0.635 16.953 2.553 1 85.81 409 PRO B C 1
ATOM 7165 O O . PRO B 1 409 ? 0.345 17.859 3.326 1 85.81 409 PRO B O 1
ATOM 7168 N N . SER B 1 410 ? 1.458 17.094 1.533 1 89 410 SER B N 1
ATOM 7169 C CA . SER B 1 410 ? 1.983 18.422 1.217 1 89 410 SER B CA 1
ATOM 7170 C C . SER B 1 410 ? 0.857 19.406 0.927 1 89 410 SER B C 1
ATOM 7172 O O . SER B 1 410 ? 0.907 20.562 1.364 1 89 410 SER B O 1
ATOM 7174 N N . ILE B 1 411 ? -0.076 19 0.242 1 86.81 411 ILE B N 1
ATOM 7175 C CA . ILE B 1 411 ? -1.2 19.859 -0.109 1 86.81 411 ILE B CA 1
ATOM 7176 C C . ILE B 1 411 ? -2.045 20.141 1.132 1 86.81 411 ILE B C 1
ATOM 7178 O O . ILE B 1 411 ? -2.547 21.25 1.315 1 86.81 411 ILE B O 1
ATOM 7182 N N . ALA B 1 412 ? -2.199 19.109 1.906 1 83.62 412 ALA B N 1
ATOM 7183 C CA . ALA B 1 412 ? -2.881 19.312 3.18 1 83.62 412 ALA B CA 1
ATOM 7184 C C . ALA B 1 412 ? -2.182 20.391 4.004 1 83.62 412 ALA B C 1
ATOM 7186 O O . ALA B 1 412 ? -2.838 21.203 4.672 1 83.62 412 ALA B O 1
ATOM 7187 N N . GLY B 1 413 ? -0.865 20.344 3.982 1 84.94 413 GLY B N 1
ATOM 7188 C CA . GLY B 1 413 ? -0.097 21.391 4.645 1 84.94 413 GLY B CA 1
ATOM 7189 C C . GLY B 1 413 ? -0.363 22.766 4.082 1 84.94 413 GLY B C 1
ATOM 7190 O O . GLY B 1 413 ? -0.451 23.75 4.832 1 84.94 413 GLY B O 1
ATOM 7191 N N . ILE B 1 414 ? -0.567 22.859 2.814 1 89.12 414 ILE B N 1
ATOM 7192 C CA . ILE B 1 414 ? -0.848 24.125 2.148 1 89.12 414 ILE B CA 1
ATOM 7193 C C . ILE B 1 414 ? -2.229 24.641 2.561 1 89.12 414 ILE B C 1
ATOM 7195 O O . ILE B 1 414 ? -2.402 25.828 2.846 1 89.12 414 ILE B O 1
ATOM 7199 N N . ILE B 1 415 ? -3.133 23.75 2.605 1 85.25 415 ILE B N 1
ATOM 7200 C CA . ILE B 1 415 ? -4.492 24.125 2.986 1 85.25 415 ILE B CA 1
ATOM 7201 C C . ILE B 1 415 ? -4.512 24.578 4.445 1 85.25 415 ILE B C 1
ATOM 7203 O O . ILE B 1 415 ? -5.172 25.562 4.789 1 85.25 415 ILE B O 1
ATOM 7207 N N . ALA B 1 416 ? -3.789 23.812 5.238 1 80.88 416 ALA B N 1
ATOM 7208 C CA . ALA B 1 416 ? -3.686 24.203 6.641 1 80.88 416 ALA B CA 1
ATOM 7209 C C . ALA B 1 416 ? -3.076 25.594 6.773 1 80.88 416 ALA B C 1
ATOM 7211 O O . ALA B 1 416 ? -3.457 26.375 7.66 1 80.88 416 ALA B O 1
ATOM 7212 N N . LEU B 1 417 ? -2.195 25.906 5.969 1 83.88 417 LEU B N 1
ATOM 7213 C CA . LEU B 1 417 ? -1.511 27.188 5.988 1 83.88 417 LEU B CA 1
ATOM 7214 C C . LEU B 1 417 ? -2.471 28.328 5.641 1 83.88 417 LEU B C 1
ATOM 7216 O O . LEU B 1 417 ? -2.314 29.453 6.125 1 83.88 417 LEU B O 1
ATOM 7220 N N . ILE B 1 418 ? -3.396 28.016 4.832 1 84.19 418 ILE B N 1
ATOM 7221 C CA . ILE B 1 418 ? -4.41 29.016 4.52 1 84.19 418 ILE B CA 1
ATOM 7222 C C . ILE B 1 418 ? -5.062 29.5 5.812 1 84.19 418 ILE B C 1
ATOM 7224 O O . ILE B 1 418 ? -5.215 30.719 6.016 1 84.19 418 ILE B O 1
ATOM 7228 N N . GLY B 1 419 ? -5.344 28.641 6.652 1 77.56 419 GLY B N 1
ATOM 7229 C CA . GLY B 1 419 ? -5.945 29.016 7.922 1 77.56 419 GLY B CA 1
ATOM 7230 C C . GLY B 1 419 ? -5.027 29.844 8.797 1 77.56 419 GLY B C 1
ATOM 7231 O O . GLY B 1 419 ? -5.43 30.891 9.305 1 77.56 419 GLY B O 1
ATOM 7232 N N . THR B 1 420 ? -3.799 29.406 8.898 1 76.75 420 THR B N 1
ATOM 7233 C CA . THR B 1 420 ? -2.859 30.109 9.773 1 76.75 420 THR B CA 1
ATOM 7234 C C . THR B 1 420 ? -2.467 31.453 9.188 1 76.75 420 THR B C 1
ATOM 7236 O O . THR B 1 420 ? -2.186 32.406 9.93 1 76.75 420 THR B O 1
ATOM 7239 N N . SER B 1 421 ? -2.379 31.484 7.914 1 82.88 421 SER B N 1
ATOM 7240 C CA . SER B 1 421 ? -2.066 32.75 7.246 1 82.88 421 SER B CA 1
ATOM 7241 C C . SER B 1 421 ? -3.119 33.812 7.551 1 82.88 421 SER B C 1
ATOM 7243 O O . SER B 1 421 ? -2.781 34.938 7.844 1 82.88 421 SER B O 1
ATOM 7245 N N . VAL B 1 422 ? -4.305 33.438 7.512 1 85.44 422 VAL B N 1
ATOM 7246 C CA . VAL B 1 422 ? -5.395 34.375 7.758 1 85.44 422 VAL B CA 1
ATOM 7247 C C . VAL B 1 422 ? -5.363 34.812 9.219 1 85.44 422 VAL B C 1
ATOM 7249 O O . VAL B 1 422 ? -5.652 36 9.516 1 85.44 422 VAL B O 1
ATOM 7252 N N . ASP B 1 423 ? -4.898 33.969 10.039 1 83.5 423 ASP B N 1
ATOM 7253 C CA . ASP B 1 423 ? -4.777 34.312 11.453 1 83.5 423 ASP B CA 1
ATOM 7254 C C . ASP B 1 423 ? -3.824 35.469 11.648 1 83.5 423 ASP B C 1
ATOM 7256 O O . ASP B 1 423 ? -4.121 36.406 12.414 1 83.5 423 ASP B O 1
ATOM 7260 N N . GLN B 1 424 ? -2.746 35.406 11.07 1 87.31 424 GLN B N 1
ATOM 7261 C CA . GLN B 1 424 ? -1.736 36.469 11.211 1 87.31 424 GLN B CA 1
ATOM 7262 C C . GLN B 1 424 ? -2.217 37.781 10.602 1 87.31 424 GLN B C 1
ATOM 7264 O O . GLN B 1 424 ? -1.885 38.844 11.094 1 87.31 424 GLN B O 1
ATOM 7269 N N . GLN B 1 425 ? -2.963 37.656 9.578 1 88.44 425 GLN B N 1
ATOM 7270 C CA . GLN B 1 425 ? -3.516 38.875 8.961 1 88.44 425 GLN B CA 1
ATOM 7271 C C . GLN B 1 425 ? -4.562 39.5 9.859 1 88.44 425 GLN B C 1
ATOM 7273 O O . GLN B 1 425 ? -4.656 40.75 9.922 1 88.44 425 GLN B O 1
ATOM 7278 N N . ILE B 1 426 ? -5.277 38.719 10.531 1 84.06 426 ILE B N 1
ATOM 7279 C CA . ILE B 1 426 ? -6.254 39.219 11.492 1 84.06 426 ILE B CA 1
ATOM 7280 C C . ILE B 1 426 ? -5.535 39.938 12.633 1 84.06 426 ILE B C 1
ATOM 7282 O O . ILE B 1 426 ? -5.984 41 13.094 1 84.06 426 ILE B O 1
ATOM 7286 N N . VAL B 1 427 ? -4.453 39.375 13.102 1 82.19 427 VAL B N 1
ATOM 7287 C CA . VAL B 1 427 ? -3.65 40 14.148 1 82.19 427 VAL B CA 1
ATOM 7288 C C . VAL B 1 427 ? -3.17 41.375 13.695 1 82.19 427 VAL B C 1
ATOM 7290 O O . VAL B 1 427 ? -3.244 42.344 14.445 1 82.19 427 VAL B O 1
ATOM 7293 N N . ILE B 1 428 ? -2.703 41.469 12.5 1 87.25 428 ILE B N 1
ATOM 7294 C CA . ILE B 1 428 ? -2.234 42.719 11.945 1 87.25 428 ILE B CA 1
ATOM 7295 C C . ILE B 1 428 ? -3.381 43.75 11.906 1 87.25 428 ILE B C 1
ATOM 7297 O O . ILE B 1 428 ? -3.227 44.875 12.344 1 87.25 428 ILE B O 1
ATOM 7301 N N . THR B 1 429 ? -4.477 43.344 11.414 1 85.38 429 THR B N 1
ATOM 7302 C CA . THR B 1 429 ? -5.645 44.219 11.273 1 85.38 429 THR B CA 1
ATOM 7303 C C . THR B 1 429 ? -6.117 44.688 12.633 1 85.38 429 THR B C 1
ATOM 7305 O O . THR B 1 429 ? -6.434 45.875 12.797 1 85.38 429 THR B O 1
ATOM 7308 N N . ASP B 1 430 ? -6.117 43.844 13.57 1 82.44 430 ASP B N 1
ATOM 7309 C CA . ASP B 1 430 ? -6.582 44.188 14.906 1 82.44 430 ASP B CA 1
ATOM 7310 C C . ASP B 1 430 ? -5.629 45.156 15.578 1 82.44 430 ASP B C 1
ATOM 7312 O O . ASP B 1 430 ? -6.066 46.094 16.281 1 82.44 430 ASP B O 1
ATOM 7316 N N . GLU B 1 431 ? -4.348 44.875 15.445 1 80.94 431 GLU B N 1
ATOM 7317 C CA . GLU B 1 431 ? -3.371 45.812 16.016 1 80.94 431 GLU B CA 1
ATOM 7318 C C . GLU B 1 431 ? -3.508 47.188 15.414 1 80.94 431 GLU B C 1
ATOM 7320 O O . GLU B 1 431 ? -3.307 48.188 16.094 1 80.94 431 GLU B O 1
ATOM 7325 N N . LEU B 1 432 ? -3.818 47.188 14.203 1 80.75 432 LEU B N 1
ATOM 7326 C CA . LEU B 1 432 ? -3.971 48.469 13.523 1 80.75 432 LEU B CA 1
ATOM 7327 C C . LEU B 1 432 ? -5.273 49.156 13.93 1 80.75 432 LEU B C 1
ATOM 7329 O O . LEU B 1 432 ? -5.336 50.375 14.016 1 80.75 432 LEU B O 1
ATOM 7333 N N . LEU B 1 433 ? -6.312 48.344 14.195 1 76.31 433 LEU B N 1
ATOM 7334 C CA . LEU B 1 433 ? -7.613 48.906 14.57 1 76.31 433 LEU B CA 1
ATOM 7335 C C . LEU B 1 433 ? -7.66 49.219 16.047 1 76.31 433 LEU B C 1
ATOM 7337 O O . LEU B 1 433 ? -8.445 50.094 16.469 1 76.31 433 LEU B O 1
ATOM 7341 N N . GLY B 1 434 ? -7.254 48.469 17.094 1 65.56 434 GLY B N 1
ATOM 7342 C CA . GLY B 1 434 ? -7.352 48.531 18.547 1 65.56 434 GLY B CA 1
ATOM 7343 C C . GLY B 1 434 ? -6.844 49.844 19.125 1 65.56 434 GLY B C 1
ATOM 7344 O O . GLY B 1 434 ? -6.965 50.094 20.328 1 65.56 434 GLY B O 1
ATOM 7345 N N . GLY B 1 435 ? -6.195 50.75 18.5 1 51.09 435 GLY B N 1
ATOM 7346 C CA . GLY B 1 435 ? -5.852 51.969 19.219 1 51.09 435 GLY B CA 1
ATOM 7347 C C . GLY B 1 435 ? -7.066 52.75 19.688 1 51.09 435 GLY B C 1
ATOM 7348 O O . GLY B 1 435 ? -8.156 52.594 19.109 1 51.09 435 GLY B O 1
ATOM 7349 N N . VAL B 1 436 ? -7.277 53.062 21.109 1 45.44 436 VAL B N 1
ATOM 7350 C CA . VAL B 1 436 ? -8.234 53.844 21.859 1 45.44 436 VAL B CA 1
ATOM 7351 C C . VAL B 1 436 ? -8.82 54.938 20.969 1 45.44 436 VAL B C 1
ATOM 7353 O O . VAL B 1 436 ? -8.094 55.625 20.25 1 45.44 436 VAL B O 1
ATOM 7356 N N . LYS B 1 437 ? -10.195 55.062 20.844 1 45.28 437 LYS B N 1
ATOM 7357 C CA . LYS B 1 437 ? -11.039 56.094 20.281 1 45.28 437 LYS B CA 1
ATOM 7358 C C . LYS B 1 437 ? -10.359 57.469 20.375 1 45.28 437 LYS B C 1
ATOM 7360 O O . LYS B 1 437 ? -10.656 58.344 19.578 1 45.28 437 LYS B O 1
ATOM 7365 N N . ARG B 1 438 ? -10 57.781 21.656 1 44.38 438 ARG B N 1
ATOM 7366 C CA . ARG B 1 438 ? -9.875 59.219 21.875 1 44.38 438 ARG B CA 1
ATOM 7367 C C . ARG B 1 438 ? -8.742 59.812 21.031 1 44.38 438 ARG B C 1
ATOM 7369 O O . ARG B 1 438 ? -8.742 61 20.734 1 44.38 438 ARG B O 1
ATOM 7376 N N . GLU B 1 439 ? -7.52 59.281 21.359 1 40.72 439 GLU B N 1
ATOM 7377 C CA . GLU B 1 439 ? -6.488 60.219 20.906 1 40.72 439 GLU B CA 1
ATOM 7378 C C . GLU B 1 439 ? -6.176 60 19.422 1 40.72 439 GLU B C 1
ATOM 7380 O O . GLU B 1 439 ? -6.148 58.875 18.938 1 40.72 439 GLU B O 1
ATOM 7385 N N . LYS B 1 440 ? -6.516 61 18.625 1 44.5 440 LYS B N 1
ATOM 7386 C CA . LYS B 1 440 ? -6.094 61.281 17.25 1 44.5 440 LYS B CA 1
ATOM 7387 C C . LYS B 1 440 ? -4.895 60.406 16.875 1 44.5 440 LYS B C 1
ATOM 7389 O O . LYS B 1 440 ? -3.811 60.562 17.438 1 44.5 440 LYS B O 1
ATOM 7394 N N . ILE B 1 441 ? -4.961 59.219 16.516 1 47.97 441 ILE B N 1
ATOM 7395 C CA . ILE B 1 441 ? -3.951 58.344 15.891 1 47.97 441 ILE B CA 1
ATOM 7396 C C . ILE B 1 441 ? -3.115 59.188 14.914 1 47.97 441 ILE B C 1
ATOM 7398 O O . ILE B 1 441 ? -3.373 59.156 13.703 1 47.97 441 ILE B O 1
ATOM 7402 N N . THR B 1 442 ? -3.305 60.344 15.008 1 48.41 442 THR B N 1
ATOM 7403 C CA . THR B 1 442 ? -2.773 61.219 13.977 1 48.41 442 THR B CA 1
ATOM 7404 C C . THR B 1 442 ? -1.296 60.938 13.727 1 48.41 442 THR B C 1
ATOM 7406 O O . THR B 1 442 ? -0.706 61.469 12.781 1 48.41 442 THR B O 1
ATOM 7409 N N . LYS B 1 443 ? -0.382 60.344 14.742 1 62.94 443 LYS B N 1
ATOM 7410 C CA . LYS B 1 443 ? 1.032 60.5 14.422 1 62.94 443 LYS B CA 1
ATOM 7411 C C . LYS B 1 443 ? 1.625 59.219 13.859 1 62.94 443 LYS B C 1
ATOM 7413 O O . LYS B 1 443 ? 1.283 58.125 14.312 1 62.94 443 LYS B O 1
ATOM 7418 N N . ARG B 1 444 ? 2.199 58.938 12.633 1 66.88 444 ARG B N 1
ATOM 7419 C CA . ARG B 1 444 ? 3.045 57.938 11.961 1 66.88 444 ARG B CA 1
ATOM 7420 C C . ARG B 1 444 ? 3.789 57.062 12.969 1 66.88 444 ARG B C 1
ATOM 7422 O O . ARG B 1 444 ? 3.941 55.875 12.773 1 66.88 444 ARG B O 1
ATOM 7429 N N . SER B 1 445 ? 4.082 57.625 14.102 1 73.06 445 SER B N 1
ATOM 7430 C CA . SER B 1 445 ? 4.859 56.938 15.117 1 73.06 445 SER B CA 1
ATOM 7431 C C . SER B 1 445 ? 4.027 55.844 15.82 1 73.06 445 SER B C 1
ATOM 7433 O O . SER B 1 445 ? 4.535 54.781 16.141 1 73.06 445 SER B O 1
ATOM 7435 N N . GLY B 1 446 ? 2.76 56.156 15.969 1 75.44 446 GLY B N 1
ATOM 7436 C CA . GLY B 1 446 ? 1.877 55.188 16.609 1 75.44 446 GLY B CA 1
ATOM 7437 C C . GLY B 1 446 ? 1.606 53.969 15.766 1 75.44 446 GLY B C 1
ATOM 7438 O O . GLY B 1 446 ? 1.612 52.844 16.266 1 75.44 446 GLY B O 1
ATOM 7439 N N . ILE B 1 447 ? 1.493 54.156 14.516 1 79.12 447 ILE B N 1
ATOM 7440 C CA . ILE B 1 447 ? 1.233 53.094 13.57 1 79.12 447 ILE B CA 1
ATOM 7441 C C . ILE B 1 447 ? 2.453 52.156 13.477 1 79.12 447 ILE B C 1
ATOM 7443 O O . ILE B 1 447 ? 2.316 50.938 13.445 1 79.12 447 ILE B O 1
ATOM 7447 N N . LEU B 1 448 ? 3.625 52.656 13.461 1 80.25 448 LEU B N 1
ATOM 7448 C CA . LEU B 1 448 ? 4.863 51.906 13.367 1 80.25 448 LEU B CA 1
ATOM 7449 C C . LEU B 1 448 ? 5.062 51.031 14.602 1 80.25 448 LEU B C 1
ATOM 7451 O O . LEU B 1 448 ? 5.559 49.906 14.508 1 80.25 448 LEU B O 1
ATOM 7455 N N . LYS B 1 449 ? 4.664 51.656 15.711 1 81.75 449 LYS B N 1
ATOM 7456 C CA . LYS B 1 449 ? 4.789 50.875 16.953 1 81.75 449 LYS B CA 1
ATOM 7457 C C . LYS B 1 449 ? 3.836 49.688 16.969 1 81.75 449 LYS B C 1
ATOM 7459 O O . LYS B 1 449 ? 4.203 48.625 17.422 1 81.75 449 LYS B O 1
ATOM 7464 N N . ARG B 1 450 ? 2.66 49.938 16.484 1 81 450 ARG B N 1
ATOM 7465 C CA . ARG B 1 450 ? 1.664 48.875 16.438 1 81 450 ARG B CA 1
ATOM 7466 C C . ARG B 1 450 ? 2.074 47.781 15.445 1 81 450 ARG B C 1
ATOM 7468 O O . ARG B 1 450 ? 1.898 46.594 15.711 1 81 450 ARG B O 1
ATOM 7475 N N . MET B 1 451 ? 2.582 48.219 14.406 1 84.25 451 MET B N 1
ATOM 7476 C CA . MET B 1 451 ? 3.084 47.25 13.422 1 84.25 451 MET B CA 1
ATOM 7477 C C . MET B 1 451 ? 4.238 46.438 13.984 1 84.25 451 MET B C 1
ATOM 7479 O O . MET B 1 451 ? 4.348 45.25 13.719 1 84.25 451 MET B O 1
ATOM 7483 N N . GLY B 1 452 ? 5.105 47.094 14.664 1 85.25 452 GLY B N 1
ATOM 7484 C CA . GLY B 1 452 ? 6.211 46.406 15.312 1 85.25 452 GLY B CA 1
ATOM 7485 C C . GLY B 1 452 ? 5.758 45.312 16.266 1 85.25 452 GLY B C 1
ATOM 7486 O O . GLY B 1 452 ? 6.34 44.219 16.312 1 85.25 452 GLY B O 1
ATOM 7487 N N . ARG B 1 453 ? 4.688 45.594 16.969 1 81.75 453 ARG B N 1
ATOM 7488 C CA . ARG B 1 453 ? 4.148 44.594 17.922 1 81.75 453 ARG B CA 1
ATOM 7489 C C . ARG B 1 453 ? 3.525 43.406 17.188 1 81.75 453 ARG B C 1
ATOM 7491 O O . ARG B 1 453 ? 3.689 42.281 17.609 1 81.75 453 ARG B O 1
ATOM 7498 N N . ALA B 1 454 ? 2.75 43.812 16.172 1 83.31 454 ALA B N 1
ATOM 7499 C CA . ALA B 1 454 ? 2.139 42.75 15.375 1 83.31 454 ALA B CA 1
ATOM 7500 C C . ALA B 1 454 ? 3.195 41.812 14.82 1 83.31 454 ALA B C 1
ATOM 7502 O O . ALA B 1 454 ? 3.041 40.594 14.883 1 83.31 454 ALA B O 1
ATOM 7503 N N . PHE B 1 455 ? 4.25 42.344 14.328 1 88.81 455 PHE B N 1
ATOM 7504 C CA . PHE B 1 455 ? 5.285 41.531 13.703 1 88.81 455 PHE B CA 1
ATOM 7505 C C . PHE B 1 455 ? 6.094 40.781 14.758 1 88.81 455 PHE B C 1
ATOM 7507 O O . PHE B 1 455 ? 6.648 39.719 14.484 1 88.81 455 PHE B O 1
ATOM 7514 N N . PHE B 1 456 ? 6.113 41.375 15.953 1 84.31 456 PHE B N 1
ATOM 7515 C CA . PHE B 1 456 ? 6.742 40.656 17.047 1 84.31 456 PHE B CA 1
ATOM 7516 C C . PHE B 1 456 ? 5.992 39.375 17.359 1 84.31 456 PHE B C 1
ATOM 7518 O O . PHE B 1 456 ? 6.605 38.312 17.516 1 84.31 456 PHE B O 1
ATOM 7525 N N . VAL B 1 457 ? 4.715 39.438 17.391 1 81.12 457 VAL B N 1
ATOM 7526 C CA . VAL B 1 457 ? 3.863 38.281 17.641 1 81.12 457 VAL B CA 1
ATOM 7527 C C . VAL B 1 457 ? 3.951 37.312 16.469 1 81.12 457 VAL B C 1
ATOM 7529 O O . VAL B 1 457 ? 4.059 36.094 16.688 1 81.12 457 VAL B O 1
ATOM 7532 N N . ILE B 1 458 ? 3.912 37.812 15.258 1 87.19 458 ILE B N 1
ATOM 7533 C CA . ILE B 1 458 ? 3.914 37 14.047 1 87.19 458 ILE B CA 1
ATOM 7534 C C . ILE B 1 458 ? 5.238 36.25 13.938 1 87.19 458 ILE B C 1
ATOM 7536 O O . ILE B 1 458 ? 5.258 35.062 13.602 1 87.19 458 ILE B O 1
ATOM 7540 N N . TRP B 1 459 ? 6.359 36.844 14.273 1 88.19 459 TRP B N 1
ATOM 7541 C CA . TRP B 1 459 ? 7.676 36.219 14.211 1 88.19 459 TRP B CA 1
ATOM 7542 C C . TRP B 1 459 ? 7.797 35.094 15.242 1 88.19 459 TRP B C 1
ATOM 7544 O O . TRP B 1 459 ? 8.391 34.062 14.969 1 88.19 459 TRP B O 1
ATOM 7554 N N . ALA B 1 460 ? 7.293 35.375 16.391 1 83.69 460 ALA B N 1
ATOM 7555 C CA . ALA B 1 460 ? 7.32 34.344 17.422 1 83.69 460 ALA B CA 1
ATOM 7556 C C . ALA B 1 460 ? 6.5 33.125 17.016 1 83.69 460 ALA B C 1
ATOM 7558 O O . ALA B 1 460 ? 6.934 32 17.203 1 83.69 460 ALA B O 1
ATOM 7559 N N . SER B 1 461 ? 5.355 33.438 16.484 1 83.56 461 SER B N 1
ATOM 7560 C CA . SER B 1 461 ? 4.469 32.375 16.031 1 83.56 461 SER B CA 1
ATOM 7561 C C . SER B 1 461 ? 5.098 31.578 14.891 1 83.56 461 SER B C 1
ATOM 7563 O O . SER B 1 461 ? 5.047 30.344 14.883 1 83.56 461 SER B O 1
ATOM 7565 N N . ALA B 1 462 ? 5.672 32.219 13.922 1 88.31 462 ALA B N 1
ATOM 7566 C CA . ALA B 1 462 ? 6.305 31.578 12.773 1 88.31 462 ALA B CA 1
ATOM 7567 C C . ALA B 1 462 ? 7.477 30.703 13.203 1 88.31 462 ALA B C 1
ATOM 7569 O O . ALA B 1 462 ? 7.664 29.609 12.68 1 88.31 462 ALA B O 1
ATOM 7570 N N . THR B 1 463 ? 8.234 31.25 14.117 1 89.5 463 THR B N 1
ATOM 7571 C CA . THR B 1 463 ? 9.414 30.516 14.586 1 89.5 463 THR B CA 1
ATOM 7572 C C . THR B 1 463 ? 9 29.219 15.273 1 89.5 463 THR B C 1
ATOM 7574 O O . THR B 1 463 ? 9.602 28.172 15.047 1 89.5 463 THR B O 1
ATOM 7577 N N . THR B 1 464 ? 7.98 29.297 16.078 1 85.81 464 THR B N 1
ATOM 7578 C CA . THR B 1 464 ? 7.52 28.094 16.781 1 85.81 464 THR B CA 1
ATOM 7579 C C . THR B 1 464 ? 6.961 27.078 15.797 1 85.81 464 THR B C 1
ATOM 7581 O O . THR B 1 464 ? 7.188 25.875 15.945 1 85.81 464 THR B O 1
ATOM 7584 N N . THR B 1 465 ? 6.215 27.531 14.797 1 86.19 465 THR B N 1
ATOM 7585 C CA . THR B 1 465 ? 5.672 26.641 13.773 1 86.19 465 THR B CA 1
ATOM 7586 C C . THR B 1 465 ? 6.797 25.984 12.984 1 86.19 465 THR B C 1
ATOM 7588 O O . THR B 1 465 ? 6.777 24.766 12.758 1 86.19 465 THR B O 1
ATOM 7591 N N . ILE B 1 466 ? 7.758 26.719 12.555 1 90.56 466 ILE B N 1
ATOM 7592 C CA . ILE B 1 466 ? 8.867 26.219 11.75 1 90.56 466 ILE B CA 1
ATOM 7593 C C . ILE B 1 466 ? 9.648 25.172 12.547 1 90.56 466 ILE B C 1
ATOM 7595 O O . ILE B 1 466 ? 9.992 24.109 12.016 1 90.56 466 ILE B O 1
ATOM 7599 N N . ILE B 1 467 ? 9.875 25.453 13.766 1 87.44 467 ILE B N 1
ATOM 7600 C CA . ILE B 1 467 ? 10.648 24.531 14.586 1 87.44 467 ILE B CA 1
ATOM 7601 C C . ILE B 1 467 ? 9.875 23.234 14.766 1 87.44 467 ILE B C 1
ATOM 7603 O O . ILE B 1 467 ? 10.438 22.141 14.641 1 87.44 467 ILE B O 1
ATOM 7607 N N . ALA B 1 468 ? 8.594 23.391 15.141 1 84.94 468 ALA B N 1
ATOM 7608 C CA . ALA B 1 468 ? 7.77 22.188 15.273 1 84.94 468 ALA B CA 1
ATOM 7609 C C . ALA B 1 468 ? 7.793 21.359 13.992 1 84.94 468 ALA B C 1
ATOM 7611 O O . ALA B 1 468 ? 7.883 20.125 14.047 1 84.94 468 ALA B O 1
ATOM 7612 N N . MET B 1 469 ? 7.711 22 12.805 1 88.81 469 MET B N 1
ATOM 7613 C CA . MET B 1 469 ? 7.684 21.297 11.523 1 88.81 469 MET B CA 1
ATOM 7614 C C . MET B 1 469 ? 9.062 20.75 11.172 1 88.81 469 MET B C 1
ATOM 7616 O O . MET B 1 469 ? 9.164 19.719 10.5 1 88.81 469 MET B O 1
ATOM 7620 N N . LEU B 1 470 ? 10.102 21.422 11.617 1 89.88 470 LEU B N 1
ATOM 7621 C CA . LEU B 1 470 ? 11.453 20.922 11.375 1 89.88 470 LEU B CA 1
ATOM 7622 C C . LEU B 1 470 ? 11.672 19.578 12.039 1 89.88 470 LEU B C 1
ATOM 7624 O O . LEU B 1 470 ? 12.344 18.703 11.492 1 89.88 470 LEU B O 1
ATOM 7628 N N . PHE B 1 471 ? 11.125 19.422 13.172 1 83.44 471 PHE B N 1
ATOM 7629 C CA . PHE B 1 471 ? 11.25 18.141 13.859 1 83.44 471 PHE B CA 1
ATOM 7630 C C . PHE B 1 471 ? 10.453 17.062 13.125 1 83.44 471 PHE B C 1
ATOM 7632 O O . PHE B 1 471 ? 10.898 15.922 13.039 1 83.44 471 PHE B O 1
ATOM 7639 N N . LEU B 1 472 ? 9.328 17.422 12.672 1 81.75 472 LEU B N 1
ATOM 7640 C CA . LEU B 1 472 ? 8.562 16.484 11.867 1 81.75 472 LEU B CA 1
ATOM 7641 C C . LEU B 1 472 ? 9.312 16.109 10.594 1 81.75 472 LEU B C 1
ATOM 7643 O O . LEU B 1 472 ? 9.32 14.945 10.188 1 81.75 472 LEU B O 1
ATOM 7647 N N . PHE B 1 473 ? 9.898 17.094 9.953 1 85.81 473 PHE B N 1
ATOM 7648 C CA . PHE B 1 473 ? 10.625 16.891 8.711 1 85.81 473 PHE B CA 1
ATOM 7649 C C . PHE B 1 473 ? 11.797 15.938 8.922 1 85.81 473 PHE B C 1
ATOM 7651 O O . PHE B 1 473 ? 12.078 15.102 8.062 1 85.81 473 PHE B O 1
ATOM 7658 N N . TRP B 1 474 ? 12.414 16.047 10 1 83.19 474 TRP B N 1
ATOM 7659 C CA . TRP B 1 474 ? 13.625 15.281 10.258 1 83.19 474 TRP B CA 1
ATOM 7660 C C . TRP B 1 474 ? 13.289 13.867 10.711 1 83.19 474 TRP B C 1
ATOM 7662 O O . TRP B 1 474 ? 14.023 12.922 10.43 1 83.19 474 TRP B O 1
ATOM 7672 N N . TYR B 1 475 ? 12.242 13.672 11.477 1 76.25 475 TYR B N 1
ATOM 7673 C CA . TYR B 1 475 ? 11.961 12.398 12.117 1 76.25 475 TYR B CA 1
ATOM 7674 C C . TYR B 1 475 ? 11.07 11.523 11.234 1 76.25 475 TYR B C 1
ATOM 7676 O O . TYR B 1 475 ? 11.07 10.297 11.359 1 76.25 475 TYR B O 1
ATOM 7684 N N . PHE B 1 476 ? 10.414 12.102 10.344 1 73.44 476 PHE B N 1
ATOM 7685 C CA . PHE B 1 476 ? 9.406 11.297 9.656 1 73.44 476 PHE B CA 1
ATOM 7686 C C . PHE B 1 476 ? 9.805 11.062 8.203 1 73.44 476 PHE B C 1
ATOM 7688 O O . PHE B 1 476 ? 10.57 11.836 7.633 1 73.44 476 PHE B O 1
ATOM 7695 N N . ILE B 1 477 ? 9.242 9.812 7.844 1 67.25 477 ILE B N 1
ATOM 7696 C CA . ILE B 1 477 ? 9.445 9.469 6.441 1 67.25 477 ILE B CA 1
ATOM 7697 C C . ILE B 1 477 ? 8.117 9.562 5.691 1 67.25 477 ILE B C 1
ATOM 7699 O O . ILE B 1 477 ? 7.047 9.531 6.301 1 67.25 477 ILE B O 1
ATOM 7703 N N . GLY B 1 478 ? 8.211 9.797 4.418 1 68.19 478 GLY B N 1
ATOM 7704 C CA . GLY B 1 478 ? 7.047 9.688 3.551 1 68.19 478 GLY B CA 1
ATOM 7705 C C . GLY B 1 478 ? 6.188 10.938 3.557 1 68.19 478 GLY B C 1
ATOM 7706 O O . GLY B 1 478 ? 6.699 12.055 3.438 1 68.19 478 GLY B O 1
ATOM 7707 N N . GLY B 1 479 ? 4.922 10.781 3.697 1 70.38 479 GLY B N 1
ATOM 7708 C CA . GLY B 1 479 ? 3.951 11.844 3.496 1 70.38 479 GLY B CA 1
ATOM 7709 C C . GLY B 1 479 ? 4.047 12.945 4.535 1 70.38 479 GLY B C 1
ATOM 7710 O O . GLY B 1 479 ? 3.889 14.125 4.215 1 70.38 479 GLY B O 1
ATOM 7711 N N . LEU B 1 480 ? 4.527 12.703 5.711 1 80 480 LEU B N 1
ATOM 7712 C CA . LEU B 1 480 ? 4.566 13.719 6.754 1 80 480 LEU B CA 1
ATOM 7713 C C . LEU B 1 480 ? 5.727 14.68 6.527 1 80 480 LEU B C 1
ATOM 7715 O O . LEU B 1 480 ? 5.688 15.828 6.984 1 80 480 LEU B O 1
ATOM 7719 N N . ARG B 1 481 ? 6.703 14.18 5.82 1 85.44 481 ARG B N 1
ATOM 7720 C CA . ARG B 1 481 ? 7.801 15.062 5.453 1 85.44 481 ARG B CA 1
ATOM 7721 C C . ARG B 1 481 ? 7.336 16.141 4.48 1 85.44 481 ARG B C 1
ATOM 7723 O O . ARG B 1 481 ? 7.758 17.297 4.578 1 85.44 481 ARG B O 1
ATOM 7730 N N . GLY B 1 482 ? 6.562 15.695 3.535 1 85.31 482 GLY B N 1
ATOM 7731 C CA . GLY B 1 482 ? 5.992 16.656 2.605 1 85.31 482 GLY B CA 1
ATOM 7732 C C . GLY B 1 482 ? 5.125 17.703 3.281 1 85.31 482 GLY B C 1
ATOM 7733 O O . GLY B 1 482 ? 5.16 18.875 2.918 1 85.31 482 GLY B O 1
ATOM 7734 N N . PHE B 1 483 ? 4.449 17.266 4.262 1 87 483 PHE B N 1
ATOM 7735 C CA . PHE B 1 483 ? 3.621 18.172 5.051 1 87 483 PHE B CA 1
ATOM 7736 C C . PHE B 1 483 ? 4.48 19.219 5.758 1 87 483 PHE B C 1
ATOM 7738 O O . PHE B 1 483 ? 4.176 20.406 5.715 1 87 483 PHE B O 1
ATOM 7745 N N . ALA B 1 484 ? 5.453 18.656 6.398 1 89.5 484 ALA B N 1
ATOM 7746 C CA . ALA B 1 484 ? 6.355 19.531 7.133 1 89.5 484 ALA B CA 1
ATOM 7747 C C . ALA B 1 484 ? 7.031 20.531 6.195 1 89.5 484 ALA B C 1
ATOM 7749 O O . ALA B 1 484 ? 7.113 21.719 6.5 1 89.5 484 ALA B O 1
ATOM 7750 N N . PHE B 1 485 ? 7.406 20.141 5.086 1 90 485 PHE B N 1
ATOM 7751 C CA . PHE B 1 485 ? 8.133 20.969 4.125 1 90 485 PHE B CA 1
ATOM 7752 C C . PHE B 1 485 ? 7.258 22.094 3.604 1 90 485 PHE B C 1
ATOM 7754 O O . PHE B 1 485 ? 7.672 23.25 3.605 1 90 485 PHE B O 1
ATOM 7761 N N . SER B 1 486 ? 6.07 21.703 3.17 1 91.25 486 SER B N 1
ATOM 7762 C CA . SER B 1 486 ? 5.188 22.719 2.621 1 91.25 486 SER B CA 1
ATOM 7763 C C . SER B 1 486 ? 4.801 23.75 3.682 1 91.25 486 SER B C 1
ATOM 7765 O O . SER B 1 486 ? 4.707 24.953 3.393 1 91.25 486 SER B O 1
ATOM 7767 N N . THR B 1 487 ? 4.641 23.312 4.875 1 89.31 487 THR B N 1
ATOM 7768 C CA . THR B 1 487 ? 4.285 24.219 5.961 1 89.31 487 THR B CA 1
ATOM 7769 C C . THR B 1 487 ? 5.438 25.172 6.27 1 89.31 487 THR B C 1
ATOM 7771 O O . THR B 1 487 ? 5.219 26.359 6.488 1 89.31 487 THR B O 1
ATOM 7774 N N . ILE B 1 488 ? 6.633 24.656 6.281 1 92.38 488 ILE B N 1
ATOM 7775 C CA . ILE B 1 488 ? 7.809 25.469 6.555 1 92.38 488 ILE B CA 1
ATOM 7776 C C . ILE B 1 488 ? 7.969 26.516 5.461 1 92.38 488 ILE B C 1
ATOM 7778 O O . ILE B 1 488 ? 8.109 27.719 5.754 1 92.38 488 ILE B O 1
ATOM 7782 N N . VAL B 1 489 ? 7.898 26.078 4.23 1 93.81 489 VAL B N 1
ATOM 7783 C CA . VAL B 1 489 ? 8.055 26.984 3.098 1 93.81 489 VAL B CA 1
ATOM 7784 C C . VAL B 1 489 ? 6.953 28.047 3.117 1 93.81 489 VAL B C 1
ATOM 7786 O O . VAL B 1 489 ? 7.211 29.219 2.885 1 93.81 489 VAL B O 1
ATOM 7789 N N . GLY B 1 490 ? 5.812 27.625 3.344 1 91.81 490 GLY B N 1
ATOM 7790 C CA . GLY B 1 490 ? 4.691 28.547 3.41 1 91.81 490 GLY B CA 1
ATOM 7791 C C . GLY B 1 490 ? 4.828 29.578 4.52 1 91.81 490 GLY B C 1
ATOM 7792 O O . GLY B 1 490 ? 4.527 30.75 4.324 1 91.81 490 GLY B O 1
ATOM 7793 N N . THR B 1 491 ? 5.277 29.109 5.688 1 90.94 491 THR B N 1
ATOM 7794 C CA . THR B 1 491 ? 5.465 30.016 6.816 1 90.94 491 THR B CA 1
ATOM 7795 C C . THR B 1 491 ? 6.543 31.047 6.512 1 90.94 491 THR B C 1
ATOM 7797 O O . THR B 1 491 ? 6.383 32.219 6.82 1 90.94 491 THR B O 1
ATOM 7800 N N . ILE B 1 492 ? 7.559 30.609 5.902 1 94.06 492 ILE B N 1
ATOM 7801 C CA . ILE B 1 492 ? 8.648 31.516 5.547 1 94.06 492 ILE B CA 1
ATOM 7802 C C . ILE B 1 492 ? 8.164 32.531 4.512 1 94.06 492 ILE B C 1
ATOM 7804 O O . ILE B 1 492 ? 8.438 33.719 4.633 1 94.06 492 ILE B O 1
ATOM 7808 N N . THR B 1 493 ? 7.496 32.062 3.518 1 92.62 493 THR B N 1
ATOM 7809 C CA . THR B 1 493 ? 6.934 32.969 2.504 1 92.62 493 THR B CA 1
ATOM 7810 C C . THR B 1 493 ? 5.961 33.969 3.133 1 92.62 493 THR B C 1
ATOM 7812 O O . THR B 1 493 ? 5.902 35.125 2.725 1 92.62 493 THR B O 1
ATOM 7815 N N . GLY B 1 494 ? 5.227 33.5 4.074 1 90.81 494 GLY B N 1
ATOM 7816 C CA . GLY B 1 494 ? 4.281 34.375 4.773 1 90.81 494 GLY B CA 1
ATOM 7817 C C . GLY B 1 494 ? 4.945 35.5 5.516 1 90.81 494 GLY B C 1
ATOM 7818 O O . GLY B 1 494 ? 4.586 36.688 5.324 1 90.81 494 GLY B O 1
ATOM 7819 N N . ILE B 1 495 ? 5.98 35.219 6.238 1 90.44 495 ILE B N 1
ATOM 7820 C CA . ILE B 1 495 ? 6.598 36.219 7.113 1 90.44 495 ILE B CA 1
ATOM 7821 C C . ILE B 1 495 ? 7.453 37.156 6.289 1 90.44 495 ILE B C 1
ATOM 7823 O O . ILE B 1 495 ? 7.551 38.344 6.605 1 90.44 495 ILE B O 1
ATOM 7827 N N . LEU B 1 496 ? 7.996 36.656 5.211 1 92.44 496 LEU B N 1
ATOM 7828 C CA . LEU B 1 496 ? 8.945 37.469 4.465 1 92.44 496 LEU B CA 1
ATOM 7829 C C . LEU B 1 496 ? 8.25 38.281 3.365 1 92.44 496 LEU B C 1
ATOM 7831 O O . LEU B 1 496 ? 8.719 39.344 2.959 1 92.44 496 LEU B O 1
ATOM 7835 N N . ILE B 1 497 ? 7.117 37.75 2.918 1 93.25 497 ILE B N 1
ATOM 7836 C CA . ILE B 1 497 ? 6.57 38.375 1.709 1 93.25 497 ILE B CA 1
ATOM 7837 C C . ILE B 1 497 ? 5.121 38.781 1.949 1 93.25 497 ILE B C 1
ATOM 7839 O O . ILE B 1 497 ? 4.793 39.969 1.921 1 93.25 497 ILE B O 1
ATOM 7843 N N . THR B 1 498 ? 4.285 37.875 2.287 1 91.94 498 THR B N 1
ATOM 7844 C CA . THR B 1 498 ? 2.848 38.125 2.238 1 91.94 498 THR B CA 1
ATOM 7845 C C . THR B 1 498 ? 2.41 38.969 3.418 1 91.94 498 THR B C 1
ATOM 7847 O O . THR B 1 498 ? 1.579 39.875 3.262 1 91.94 498 THR B O 1
ATOM 7850 N N . ARG B 1 499 ? 2.979 38.75 4.645 1 91.94 499 ARG B N 1
ATOM 7851 C CA . ARG B 1 499 ? 2.553 39.531 5.812 1 91.94 499 ARG B CA 1
ATOM 7852 C C . ARG B 1 499 ? 2.986 41 5.691 1 91.94 499 ARG B C 1
ATOM 7854 O O . ARG B 1 499 ? 2.203 41.906 5.969 1 91.94 499 ARG B O 1
ATOM 7861 N N . PRO B 1 500 ? 4.223 41.25 5.309 1 90.94 500 PRO B N 1
ATOM 7862 C CA . PRO B 1 500 ? 4.605 42.625 5.125 1 90.94 500 PRO B CA 1
ATOM 7863 C C . PRO B 1 500 ? 3.773 43.344 4.055 1 90.94 500 PRO B C 1
ATOM 7865 O O . PRO B 1 500 ? 3.436 44.531 4.207 1 90.94 500 PRO B O 1
ATOM 7868 N N . ALA B 1 501 ? 3.486 42.656 2.996 1 91.81 501 ALA B N 1
ATOM 7869 C CA . ALA B 1 501 ? 2.656 43.219 1.942 1 91.81 501 ALA B CA 1
ATOM 7870 C C . ALA B 1 501 ? 1.253 43.531 2.455 1 91.81 501 ALA B C 1
ATOM 7872 O O . ALA B 1 501 ? 0.704 44.625 2.18 1 91.81 501 ALA B O 1
ATOM 7873 N N . TYR B 1 502 ? 0.731 42.625 3.162 1 91.5 502 TYR B N 1
ATOM 7874 C CA . TYR B 1 502 ? -0.604 42.844 3.713 1 91.5 502 TYR B CA 1
ATOM 7875 C C . TYR B 1 502 ? -0.608 44 4.707 1 91.5 502 TYR B C 1
ATOM 7877 O O . TYR B 1 502 ? -1.562 44.781 4.758 1 91.5 502 TYR B O 1
ATOM 7885 N N . ALA B 1 503 ? 0.4 44.031 5.543 1 89.88 503 ALA B N 1
ATOM 7886 C CA . ALA B 1 503 ? 0.504 45.125 6.52 1 89.88 503 ALA B CA 1
ATOM 7887 C C . ALA B 1 503 ? 0.464 46.5 5.836 1 89.88 503 ALA B C 1
ATOM 7889 O O . ALA B 1 503 ? -0.177 47.406 6.328 1 89.88 503 ALA B O 1
ATOM 7890 N N . GLU B 1 504 ? 1.137 46.594 4.727 1 88.94 504 GLU B N 1
ATOM 7891 C CA . GLU B 1 504 ? 1.141 47.844 3.979 1 88.94 504 GLU B CA 1
ATOM 7892 C C . GLU B 1 504 ? -0.237 48.125 3.389 1 88.94 504 GLU B C 1
ATOM 7894 O O . GLU B 1 504 ? -0.677 49.281 3.375 1 88.94 504 GLU B O 1
ATOM 7899 N N . ILE B 1 505 ? -0.808 47.125 2.906 1 89.38 505 ILE B N 1
ATOM 7900 C CA . ILE B 1 505 ? -2.137 47.281 2.324 1 89.38 505 ILE B CA 1
ATOM 7901 C C . ILE B 1 505 ? -3.131 47.688 3.406 1 89.38 505 ILE B C 1
ATOM 7903 O O . ILE B 1 505 ? -3.924 48.625 3.207 1 89.38 505 ILE B O 1
ATOM 7907 N N . ALA B 1 506 ? -3.061 47.062 4.516 1 86.25 506 ALA B N 1
ATOM 7908 C CA . ALA B 1 506 ? -3.973 47.344 5.625 1 86.25 506 ALA B CA 1
ATOM 7909 C C . ALA B 1 506 ? -3.773 48.75 6.168 1 86.25 506 ALA B C 1
ATOM 7911 O O . ALA B 1 506 ? -4.738 49.406 6.543 1 86.25 506 ALA B O 1
ATOM 7912 N N . LYS B 1 507 ? -2.539 49.219 6.191 1 84.31 507 LYS B N 1
ATOM 7913 C CA . LYS B 1 507 ? -2.225 50.562 6.648 1 84.31 507 LYS B CA 1
ATOM 7914 C C . LYS B 1 507 ? -2.908 51.625 5.777 1 84.31 507 LYS B C 1
ATOM 7916 O O . LYS B 1 507 ? -3.48 52.594 6.289 1 84.31 507 LYS B O 1
ATOM 7921 N N . ILE B 1 508 ? -2.816 51.375 4.551 1 83.06 508 ILE B N 1
ATOM 7922 C CA . ILE B 1 508 ? -3.346 52.344 3.604 1 83.06 508 ILE B CA 1
ATOM 7923 C C . ILE B 1 508 ? -4.871 52.312 3.633 1 83.06 508 ILE B C 1
ATOM 7925 O O . ILE B 1 508 ? -5.52 53.375 3.629 1 83.06 508 ILE B O 1
ATOM 7929 N N . LEU B 1 509 ? -5.398 51.156 3.674 1 79.69 509 LEU B N 1
ATOM 7930 C CA . LEU B 1 509 ? -6.848 51 3.611 1 79.69 509 LEU B CA 1
ATOM 7931 C C . LEU B 1 509 ? -7.508 51.562 4.875 1 79.69 509 LEU B C 1
ATOM 7933 O O . LEU B 1 509 ? -8.578 52.156 4.809 1 79.69 509 LEU B O 1
ATOM 7937 N N . LEU B 1 510 ? -6.859 51.375 5.977 1 77.12 510 LEU B N 1
ATOM 7938 C CA . LEU B 1 510 ? -7.438 51.812 7.242 1 77.12 510 LEU B CA 1
ATOM 7939 C C . LEU B 1 510 ? -7.16 53.281 7.492 1 77.12 510 LEU B C 1
ATOM 7941 O O . LEU B 1 510 ? -7.906 53.938 8.219 1 77.12 510 LEU B O 1
ATOM 7945 N N . ALA B 1 511 ? -6.113 53.781 6.918 1 71.31 511 ALA B N 1
ATOM 7946 C CA . ALA B 1 511 ? -5.824 55.219 7.02 1 71.31 511 ALA B CA 1
ATOM 7947 C C . ALA B 1 511 ? -6.82 56.031 6.203 1 71.31 511 ALA B C 1
ATOM 7949 O O . ALA B 1 511 ? -7.168 57.156 6.582 1 71.31 511 ALA B O 1
ATOM 7950 N N . GLU B 1 512 ? -7.152 55.5 5.07 1 64.12 512 GLU B N 1
ATOM 7951 C CA . GLU B 1 512 ? -8.086 56.219 4.199 1 64.12 512 GLU B CA 1
ATOM 7952 C C . GLU B 1 512 ? -9.477 56.281 4.824 1 64.12 512 GLU B C 1
ATOM 7954 O O . GLU B 1 512 ? -10.234 57.219 4.559 1 64.12 512 GLU B O 1
ATOM 7959 N N . GLU B 1 513 ? -9.883 55.281 5.465 1 56.5 513 GLU B N 1
ATOM 7960 C CA . GLU B 1 513 ? -11.211 55.281 6.059 1 56.5 513 GLU B CA 1
ATOM 7961 C C . GLU B 1 513 ? -11.305 56.281 7.219 1 56.5 513 GLU B C 1
ATOM 7963 O O . GLU B 1 513 ? -12.398 56.688 7.621 1 56.5 513 GLU B O 1
ATOM 7968 N N . ARG B 1 514 ? -10.234 56.969 7.723 1 51.28 514 ARG B N 1
ATOM 7969 C CA . ARG B 1 514 ? -10.305 58 8.742 1 51.28 514 ARG B CA 1
ATOM 7970 C C . ARG B 1 514 ? -10.195 59.375 8.125 1 51.28 514 ARG B C 1
ATOM 7972 O O . ARG B 1 514 ? -9.453 59.594 7.164 1 51.28 514 ARG B O 1
#

InterPro domains:
  IPR022813 Protein-export membrane protein SecD/SecF, archaeal and bacterial [PTHR30081] (1-513)
  IPR024912 Protein translocase subunit SecD, archaeal [MF_01463_A] (4-512)
  IPR048634 Protein export membrane protein SecD/SecF, C-terminal [PF02355] (338-496)

pLDDT: mean 86.03, std 9.14, range [40.0, 96.81]

Sequence (1028 aa):
MNWKKVLLKTKVIFLILTVVVSLTLIRGFTIGDTVVGGLSYGTDISGGVEITVVLEENNTVLLEEVKNSLEERLNILGVKDIKLEPWGNNTIKISVARVSDKEVDNIINTITRQGVFYAEFNGVIFATGEDIKRVDQVGYDASKSAWIVPFSISKEAAEKFAQLALGKVGYPVDIFLDPPVNSVLIVSQDVYAVMVMINEFQFVPDAKSLPQRLKEAFNIDVIAYGNQTAEEIAKLAEGKEKVILIGINGNLESQLRNFGIKVEKREPRAGEAIDEFIRRIIGLYGPYKLQEGLTTGEPRTELAISIGGTRQDVFAIEQAKIVRTVLESGSLPVKVSLEGVNYISPTLGEQFKKQVVQAGMMALIMVGVIVYFHYRRAKIAIPVVLTSLSEVLAILGFAALIRWDLDLPSIAGIIALIGTSVDQQIVITDELLGGVKREKITKRSGILKRMGRAFFVIWASATTTIIAMLFLFWYFIGGLRGFAFSTIVGTITGILITRPAYAEIAKILLAEERMNWKKVLLKTKVIFLILTVVVSLTLIRGFTIGDTVVGGLSYGTDISGGVEITVVLEENNTVLLEEVKNSLEERLNILGVKDIKLEPWGNNTIKISVARVSDKEVDNIINTITRQGVFYAEFNGVIFATGEDIKRVDQVGYDASKSAWIVPFSISKEAAEKFAQLALGKVGYPVDIFLDPPVNSVLIVSQDVYAVMVMINEFQFVPDAKSLPQRLKEAFNIDVIAYGNQTAEEIAKLAEGKEKVILIGINGNLESQLRNFGIKVEKREPRAGEAIDEFIRRIIGLYGPYKLQEGLTTGEPRTELAISIGGTRQDVFAIEQAKIVRTVLESGSLPVKVSLEGVNYISPTLGEQFKKQVVQAGMMALIMVGVIVYFHYRRAKIAIPVVLTSLSEVLAILGFAALIRWDLDLPSIAGIIALIGTSVDQQIVITDELLGGVKREKITKRSGILKRMGRAFFVIWASATTTIIAMLFLFWYFIGGLRGFAFSTIVGTITGILITRPAYAEIAKILLAEER

Secondary structure (DSSP, 8-state):
--HHHHHTSHHHHHHHHHHHHHHHHHH-EEETTEEE---EE-HHHH-EEEEEEEESS--HHHHHHHHHHHHHHHHHHT--SEEEEEETTTEEEEEEES--HHHHHHHHHHHS----EEEEETTEEEEEGGGEEEE---EEETTTTEEEEEEEE-HHHHHHHHHHHTT-TT-EEEEEES---SEEEEE-HHHHHHHHH-HHHHSSTTSPPHHHHHHHHH--EEEE-SS--HHHHHHHTTT-SEEEEES--STHHHHHHTTT--EEEE-PPTT--HHHHHHHHHTEEEEEEPPGGGSSS----EEEEEEE--TT-HHHHHHHHHHHHHHHH---SS-EEEEEEEEE-HHHHHHHHHHHHHHHHHHHHHHHHHHHHHH--HHHHHHHHHHHHHHHHHHHHHHHHHT-EE-HHHHHHHHHHHHHHHHHHHHHHHHHH-S-SSS----HHHHHHHHHHHHHHHHHHHHHHHHHHHHHHHH--THHHHHHHHHHHHHHHIIIIIHHHHHHHHHHHHHHT-/--HHHHHTSHHHHHHHHHHHHHHHHHH-EEETTEEE---EE-HHHH-EEEEEEEESS--HHHHHHHHHHHHHHHHHHT--SEEEEEETTTEEEEEEES--HHHHHHHHHHHS----EEEEETTEEEEEGGGEEEE---EEETTTTEEEEEEEE-HHHHHHHHHHHTT-TT-EEEEEES---SEEEEE-HHHHHHHHH-HHHHSSTTSPPHHHHHHHHH--EEEE-SS--HHHHHHHTTT-SEEEEES--SSHHHHHHTTT--EEEE-PPTT--HHHHHHHHHTEEEEEEPPGGGSSS----EEEEEEE--TT-HHHHHHHHHHHHHHHH---SS-EEEEEEEEE-HHHHHHHHHHHHHHHHHHHHHHHHHHHHHH--HHHHHHHHHHHHHHHHHHHHHHHHHT-EE-HHHHHHHHHHHHHHHHHHHHHHHHHH-S-SSS----HHHHHHHHHHHHHHHHHHHHHHHHHHHHHHHH--THHHHHHHHHHHHHHHIIIIIHHHHHHHHHHHHHHT-

Organism: NCBI:txid2866384

Nearest PDB structures (foldseek):
  8p1i-assembly1_A  TM=3.549E-01  e=3.837E-09  Klebsiella pneumoniae subsp. pneumoniae DSM 30104 = JCM 1662 = NBRC 14940
  2v50-assembly1_A  TM=3.573E-01  e=6.000E-09  Pseudomonas aeruginosa PAO1
  7oum-assembly1_A  TM=3.528E-01  e=1.036E-08  Escherichia coli K-12
  2v50-assembly2_D  TM=3.570E-01  e=7.692E-09  Pseudomonas aeruginosa PAO1
  9e9f-assembly1_A  TM=3.458E-01  e=2.183E-08  Pseudomonas aeruginosa

Radius of gyration: 34.82 Å; Cα contacts (8 Å, |Δi|>4): 1975; chains: 2; bounding box: 75×105×83 Å

Foldseek 3Di:
DPVVVLCPDPQNVLLVVLLVLLVDQCVWDDDDPDTFHHAFAFCLQQFWKKFKKFFPDFAQVLQVQLQVLLVLLCVLLVAPPWDWDDADRTMIMIIGGDDDPVVVVLSCVLSQFQWWKFKFFLQATLFTLVFWDDWDDWDADPVQQWIKIKTFGHQSSLLSVLVRLAPPAFAWIKMFTPFQAQEEEEEEPVLVCCQFPPCQQGRDPPGDTNQNSCCRNRVYHYHHDDPDALVRVLVVSVRGQAYEYEPDDDCSQVSNVVVVGHYHYDYDDVPDDSVNSVCVNRRIQGGDTHHPVSNNSDGDGMDMGIFHHHPPPVVSVSVSSSSSSSSRSDGRPTRMDTDDMDGDGSVSSNVLVVVLVVLLVVLLVVLLVVVCVVVVDNLLSVLLSVLLVSLLSSLSSVCRNVNPHHYPLLSVLSSVLSVVLSVLLVLLLCLQVPDDVPDPPVDPVSLVVSNVVSLVVLVVVLVVLLVVLVVQLRPDDDSSVSSSVSNNSSSVCSSPRSVVSSSSSSNVSVVVVD/DCVVVLCPDPQNVLLVVLLVLLVDQCVWDDDDPDTFHHAFAFCLQQFWKKFKKFFPDFAQVLQVQLQVLLVLLCVLLVAPPWDWDDDDRTMIMIIGGDDDPVVVVLSCVLSQFQWWKFKFFLQATLFTLVFWDDWDDWDADPVQQWIKIKTFGHQSSLLSVLVRLAPPAFAWIKMFTPFQAQEEEEEEPVLVCCQFPPCQQGRDPPGDTNQNSCCSNRVYHYHHDDPDALVRVLVVSVRGQAYEYEPDDDCSQVSNVVVVGHYHYDYDDVPDDSVNSVCVNRRIQGGDGHHPVSNNSDGDGMDMGIFHHHPPPVVSVSVSSSSSSSSRSDGRPTRMGTDDMDGDGSVSSNVLVVVLVVVLVVLLVVLLVVVCVVVVDNLLSVLLSVLLVSLLSSLSSVCRNVNPHDYPLLSVLSSVLSVVLSVLLVLLLCLQVPDDPPDPPVDPVSLVVSNVVSLVVLVVVLVVLLVVLVVQLRPDDDSSVSSSVSNNSSSVCSSPRSVVSSSSSSVVSVVVVD

Solvent-accessible surface area (backbone atoms only — not comparable to full-atom values): 51606 Å² total; per-residue (Å²): 125,70,56,69,67,51,58,66,34,68,50,36,39,50,42,52,49,45,39,54,53,13,53,48,20,40,66,34,44,67,58,88,91,42,74,42,36,25,72,36,62,22,37,67,33,53,3,7,34,37,36,32,34,33,43,78,55,86,37,58,70,56,41,55,52,44,51,53,46,50,51,50,28,41,50,65,63,63,59,60,72,68,47,78,43,81,40,91,48,30,31,38,38,38,36,32,45,73,50,51,76,68,53,48,53,52,49,51,57,53,64,53,47,38,34,43,39,38,32,34,48,82,29,39,71,43,39,43,58,84,33,54,72,46,64,51,74,74,43,74,39,77,93,70,40,18,32,33,33,37,31,28,41,32,66,69,34,15,41,50,40,9,62,73,30,47,78,46,64,36,30,42,38,38,33,30,43,50,46,62,59,31,18,29,37,40,26,28,57,68,56,42,50,47,47,62,63,36,53,75,52,21,70,37,90,89,40,59,39,44,53,55,27,36,31,63,51,39,47,22,45,70,41,63,55,75,81,69,51,54,66,59,51,52,61,70,37,61,93,37,68,32,37,35,37,31,57,67,81,72,65,55,62,62,54,32,40,73,73,71,44,49,67,43,81,51,72,64,58,77,76,52,46,68,69,58,39,52,26,60,71,43,18,45,52,66,53,38,68,37,50,66,85,54,24,73,46,60,57,57,38,76,47,66,49,68,35,72,32,56,93,66,33,62,35,34,51,50,50,44,46,45,51,41,23,33,62,60,54,41,50,48,90,59,54,45,42,84,37,32,39,40,37,27,29,48,68,54,6,48,52,47,50,54,40,50,53,51,33,43,51,49,29,49,52,50,41,29,52,49,46,22,67,73,69,70,34,65,84,58,18,52,54,53,39,51,42,46,51,41,46,54,41,36,42,47,12,52,31,6,66,70,56,42,59,47,29,64,41,19,48,50,23,46,43,52,40,49,19,54,52,51,31,53,52,48,46,44,51,45,46,69,60,66,66,66,89,75,64,76,79,73,54,74,64,59,56,52,53,35,48,51,49,37,49,51,51,48,50,54,28,45,50,32,37,38,51,32,26,50,36,39,37,71,62,39,74,68,56,53,23,39,19,21,47,37,38,38,51,38,45,51,46,34,67,73,34,40,48,54,21,46,53,54,46,52,50,53,58,58,52,64,77,100,124,71,56,71,65,51,57,65,34,67,51,36,39,49,42,52,48,44,37,54,52,14,53,50,21,39,68,34,46,69,58,89,91,42,75,42,35,24,72,36,61,22,37,66,32,53,2,7,35,37,38,32,34,33,44,78,55,86,35,57,73,56,40,54,52,42,51,54,47,49,52,50,26,41,49,66,64,62,57,59,71,69,45,79,43,80,41,92,48,31,32,39,40,38,37,33,45,73,50,51,75,68,53,47,52,53,50,51,57,53,63,52,47,36,35,43,39,37,31,34,49,83,28,38,70,44,38,42,57,85,32,54,74,47,62,52,74,74,42,75,39,77,92,69,40,17,32,32,33,36,30,30,41,32,67,68,33,16,43,49,40,8,62,73,30,47,78,46,64,37,30,42,37,37,33,28,44,50,46,62,60,32,18,28,36,38,25,29,57,68,57,42,49,49,46,60,63,35,52,77,54,21,70,37,89,87,38,62,38,43,53,55,26,36,30,64,52,40,48,22,46,71,40,63,55,76,82,69,50,54,67,58,49,50,61,71,36,61,94,38,69,31,38,35,38,32,57,68,82,74,65,55,60,63,53,32,40,73,72,72,44,48,66,42,81,51,74,63,58,78,77,53,47,68,69,59,41,51,27,61,70,45,19,44,50,67,52,38,71,38,52,67,84,54,24,74,47,58,59,58,38,75,47,67,50,69,36,71,32,56,93,65,34,61,33,31,52,50,50,43,47,45,49,42,22,33,62,62,54,41,51,48,90,61,54,45,42,85,37,31,40,40,37,27,28,49,67,54,5,48,53,48,50,55,39,51,52,50,32,46,53,49,31,49,51,48,42,29,50,50,46,22,66,72,70,71,35,64,83,57,19,51,55,53,39,50,42,46,51,42,44,52,41,35,42,49,12,52,31,5,65,71,55,42,58,47,29,66,41,18,49,50,22,47,45,53,41,48,21,55,52,52,31,53,52,48,44,43,52,43,46,69,60,66,65,67,87,76,64,75,80,71,53,77,66,58,56,52,52,34,49,50,51,37,50,50,51,48,51,53,28,45,52,32,36,36,50,31,26,49,36,38,36,72,64,40,72,67,54,53,22,38,18,20,47,38,37,38,52,38,47,52,46,34,65,72,34,40,48,54,22,47,53,54,45,50,51,51,58,58,52,64,76,101